Protein AF-A0A2V1IPZ4-F1 (afdb_monomer)

Nearest PDB structures (foldseek):
  4s1c-assembly3_A  TM=9.758E-01  e=7.314E-16  Listeria monocytogenes EGD-e
  4s1b-assembly3_A  TM=9.673E-01  e=1.027E-15  Listeria monocytogenes EGD-e
  4s1c-assembly3_D-2  TM=9.702E-01  e=9.044E-16  Listeria monocytogenes EGD-e
  4s1b-assembly3_D-2  TM=9.725E-01  e=3.998E-15  Listeria monocytogenes EGD-e

Structure (mmCIF, N/CA/C/O backbone):
data_AF-A0A2V1IPZ4-F1
#
_entry.id   AF-A0A2V1IPZ4-F1
#
loop_
_atom_site.group_PDB
_atom_site.id
_atom_site.type_symbol
_atom_site.label_atom_id
_atom_site.label_alt_id
_atom_site.label_comp_id
_atom_site.label_asym_id
_atom_site.label_entity_id
_atom_site.label_seq_id
_atom_site.pdbx_PDB_ins_code
_atom_site.Cartn_x
_atom_site.Cartn_y
_atom_site.Cartn_z
_atom_site.occupancy
_atom_site.B_iso_or_equiv
_atom_site.auth_seq_id
_atom_site.auth_comp_id
_atom_site.auth_asym_id
_atom_site.auth_atom_id
_atom_site.pdbx_PDB_model_num
ATOM 1 N N . MET A 1 1 ? 54.313 41.697 -38.560 1.00 35.84 1 MET A N 1
ATOM 2 C CA . MET A 1 1 ? 55.095 42.653 -37.749 1.00 35.84 1 MET A CA 1
ATOM 3 C C . MET A 1 1 ? 55.382 41.979 -36.408 1.00 35.84 1 MET A C 1
ATOM 5 O O . MET A 1 1 ? 54.452 41.748 -35.660 1.00 35.84 1 MET A O 1
ATOM 9 N N . ARG A 1 2 ? 56.637 41.529 -36.258 1.00 30.17 2 ARG A N 1
ATOM 10 C CA . ARG A 1 2 ? 57.436 41.096 -35.085 1.00 30.17 2 ARG A CA 1
ATOM 11 C C . ARG A 1 2 ? 56.800 40.418 -33.844 1.00 30.17 2 ARG A C 1
ATOM 13 O O . ARG A 1 2 ? 56.002 41.008 -33.130 1.00 30.17 2 ARG A O 1
ATOM 20 N N . LEU A 1 3 ? 57.353 39.229 -33.556 1.00 37.41 3 LEU A N 1
ATOM 21 C CA . LEU A 1 3 ? 57.589 38.611 -32.234 1.00 37.41 3 LEU A CA 1
ATOM 22 C C . LEU A 1 3 ? 58.257 39.580 -31.229 1.00 37.41 3 LEU A C 1
ATOM 24 O O . LEU A 1 3 ? 58.790 40.615 -31.642 1.00 37.41 3 LEU A O 1
ATOM 28 N N . PRO A 1 4 ? 58.360 39.190 -29.943 1.00 53.97 4 PRO A N 1
ATOM 29 C CA . PRO A 1 4 ? 59.684 38.738 -29.490 1.00 53.97 4 PRO A CA 1
ATOM 30 C C . PRO A 1 4 ? 59.701 37.559 -28.494 1.00 53.97 4 PRO A C 1
ATOM 32 O O . PRO A 1 4 ? 58.791 37.359 -27.692 1.00 53.97 4 PRO A O 1
ATOM 35 N N . GLU A 1 5 ? 60.811 36.818 -28.552 1.00 46.34 5 GLU A N 1
ATOM 36 C CA . GLU A 1 5 ? 61.349 35.901 -27.539 1.00 46.34 5 GLU A CA 1
ATOM 37 C C . GLU A 1 5 ? 61.880 36.650 -26.300 1.00 46.34 5 GLU A C 1
ATOM 39 O O . GLU A 1 5 ? 62.324 37.794 -26.408 1.00 46.34 5 GLU A O 1
ATOM 44 N N . SER A 1 6 ? 61.952 35.975 -25.143 1.00 30.47 6 SER A N 1
ATOM 45 C CA . SER A 1 6 ? 63.167 35.944 -24.294 1.00 30.47 6 SER A CA 1
ATOM 46 C C . SER A 1 6 ? 63.019 35.042 -23.050 1.00 30.47 6 SER A C 1
ATOM 48 O O . SER A 1 6 ? 62.225 35.293 -22.151 1.00 30.47 6 SER A O 1
ATOM 50 N N . ALA A 1 7 ? 63.860 34.007 -22.982 1.00 34.25 7 ALA A N 1
ATOM 51 C CA . ALA A 1 7 ? 64.509 33.504 -21.756 1.00 34.25 7 ALA A CA 1
ATOM 52 C C . ALA A 1 7 ? 65.990 33.993 -21.803 1.00 34.25 7 ALA A C 1
ATOM 54 O O . ALA A 1 7 ? 66.372 34.405 -22.907 1.00 34.25 7 ALA A O 1
ATOM 55 N N . PRO A 1 8 ? 66.873 33.963 -20.754 1.00 50.41 8 PRO A N 1
ATOM 56 C CA . PRO A 1 8 ? 67.301 32.727 -20.047 1.00 50.41 8 PRO A CA 1
ATOM 57 C C . PRO A 1 8 ? 67.964 32.873 -18.624 1.00 50.41 8 PRO A C 1
ATOM 59 O O . PRO A 1 8 ? 68.074 33.963 -18.075 1.00 50.41 8 PRO A O 1
ATOM 62 N N . ARG A 1 9 ? 68.528 31.741 -18.129 1.00 28.77 9 ARG A N 1
ATOM 63 C CA . ARG A 1 9 ? 69.573 31.477 -17.077 1.00 28.77 9 ARG A CA 1
ATOM 64 C C . ARG A 1 9 ? 69.066 30.897 -15.741 1.00 28.77 9 ARG A C 1
ATOM 66 O O . ARG A 1 9 ? 68.329 31.558 -15.033 1.00 28.77 9 ARG A O 1
ATOM 73 N N . ILE A 1 10 ? 69.292 29.616 -15.396 1.00 29.34 10 ILE A N 1
ATOM 74 C CA . ILE A 1 10 ? 70.512 28.783 -15.161 1.00 29.34 10 ILE A CA 1
ATOM 75 C C . ILE A 1 10 ? 71.134 28.973 -13.761 1.00 29.34 10 ILE A C 1
ATOM 77 O O . ILE A 1 10 ? 71.814 29.963 -13.516 1.00 29.34 10 ILE A O 1
ATOM 81 N N . ALA A 1 11 ? 71.042 27.921 -12.934 1.00 27.69 11 ALA A N 1
ATOM 82 C CA . ALA A 1 11 ? 72.128 27.417 -12.084 1.00 27.69 11 ALA A CA 1
ATOM 83 C C . ALA A 1 11 ? 72.009 25.882 -11.961 1.00 27.69 11 ALA A C 1
ATOM 85 O O . ALA A 1 11 ? 70.915 25.326 -11.955 1.00 27.69 11 ALA A O 1
ATOM 86 N N . GLN A 1 12 ? 73.153 25.201 -11.963 1.00 32.56 12 GLN A N 1
ATOM 87 C CA . GLN A 1 12 ? 73.360 23.817 -12.399 1.00 32.56 12 GLN A CA 1
ATOM 88 C C . GLN A 1 12 ? 74.256 23.075 -11.376 1.00 32.56 12 GLN A C 1
ATOM 90 O O . GLN A 1 12 ? 75.119 23.733 -10.802 1.00 32.56 12 GLN A O 1
ATOM 95 N N . ARG A 1 13 ? 74.147 21.724 -11.306 1.00 32.41 13 ARG A N 1
ATOM 96 C CA . ARG A 1 13 ? 75.135 20.671 -10.882 1.00 32.41 13 ARG A CA 1
ATOM 97 C C . ARG A 1 13 ? 74.905 19.984 -9.519 1.00 32.41 13 ARG A C 1
ATOM 99 O O . ARG A 1 13 ? 74.605 20.664 -8.556 1.00 32.41 13 ARG A O 1
ATOM 106 N N . ARG A 1 14 ? 75.084 18.654 -9.351 1.00 28.75 14 ARG A N 1
ATOM 107 C CA . ARG A 1 14 ? 75.817 17.602 -10.126 1.00 28.75 14 ARG A CA 1
ATOM 108 C C . ARG A 1 14 ? 75.336 16.174 -9.719 1.00 28.75 14 ARG A C 1
ATOM 110 O O . ARG A 1 14 ? 75.152 15.947 -8.535 1.00 28.75 14 ARG A O 1
ATOM 117 N N . SER A 1 15 ? 75.025 15.278 -10.679 1.00 31.92 15 SER A N 1
ATOM 118 C CA . SER A 1 15 ? 75.653 13.956 -11.025 1.00 31.92 15 SER A CA 1
ATOM 119 C C . SER A 1 15 ? 75.942 12.959 -9.880 1.00 31.92 15 SER A C 1
ATOM 121 O O . SER A 1 15 ? 76.585 13.356 -8.922 1.00 31.92 15 SER A O 1
ATOM 123 N N . GLY A 1 16 ? 75.682 11.644 -9.923 1.00 29.02 16 GLY A N 1
ATOM 124 C CA . GLY A 1 16 ? 75.331 10.689 -10.989 1.00 29.02 16 GLY A CA 1
ATOM 125 C C . GLY A 1 16 ? 76.162 9.390 -10.847 1.00 29.02 16 GLY A C 1
ATOM 126 O O . GLY A 1 16 ? 77.335 9.503 -10.505 1.00 29.02 16 GLY A O 1
ATOM 127 N N . ARG A 1 17 ? 75.577 8.205 -11.132 1.00 27.98 17 ARG A N 1
ATOM 128 C CA . ARG A 1 17 ? 76.143 7.008 -11.833 1.00 27.98 17 ARG A CA 1
ATOM 129 C C . ARG A 1 17 ? 75.513 5.661 -11.395 1.00 27.98 17 ARG A C 1
ATOM 131 O O . ARG A 1 17 ? 75.510 5.326 -10.219 1.00 27.98 17 ARG A O 1
ATOM 138 N N . SER A 1 18 ? 75.050 4.903 -12.397 1.00 31.91 18 SER A N 1
ATOM 139 C CA . SER A 1 18 ? 74.754 3.444 -12.472 1.00 31.91 18 SER A CA 1
ATOM 140 C C . SER A 1 18 ? 76.051 2.583 -12.340 1.00 31.91 18 SER A C 1
ATOM 142 O O . SER A 1 18 ? 77.095 3.238 -12.255 1.00 31.91 18 SER A O 1
ATOM 144 N N . PRO A 1 19 ? 76.124 1.210 -12.417 1.00 40.44 19 PRO A N 1
ATOM 145 C CA . PRO A 1 19 ? 75.312 0.212 -13.177 1.00 40.44 19 PRO A CA 1
ATOM 146 C C . PRO A 1 19 ? 75.141 -1.198 -12.452 1.00 40.44 19 PRO A C 1
ATOM 148 O O . PRO A 1 19 ? 74.892 -1.152 -11.255 1.00 40.44 19 PRO A O 1
ATOM 151 N N . PRO A 1 20 ? 75.209 -2.428 -13.064 1.00 49.12 20 PRO A N 1
ATOM 152 C CA . PRO A 1 20 ? 74.065 -3.256 -13.542 1.00 49.12 20 PRO A CA 1
ATOM 153 C C . PRO A 1 20 ? 74.050 -4.800 -13.192 1.00 49.12 20 PRO A C 1
ATOM 155 O O . PRO A 1 20 ? 75.007 -5.324 -12.643 1.00 49.12 20 PRO A O 1
ATOM 158 N N . LEU A 1 21 ? 72.973 -5.509 -13.620 1.00 30.83 21 LEU A N 1
ATOM 159 C CA . LEU A 1 21 ? 72.806 -6.914 -14.139 1.00 30.83 21 LEU A CA 1
ATOM 160 C C . LEU A 1 21 ? 73.408 -8.179 -13.446 1.00 30.83 21 LEU A C 1
ATOM 162 O O . LEU A 1 21 ? 74.623 -8.306 -13.420 1.00 30.83 21 LEU A O 1
ATOM 166 N N . GLN A 1 22 ? 72.585 -9.227 -13.174 1.00 27.81 22 GLN A N 1
ATOM 167 C CA . GLN A 1 22 ? 72.641 -10.590 -13.804 1.00 27.81 22 GLN A CA 1
ATOM 168 C C . GLN A 1 22 ? 71.593 -11.626 -13.283 1.00 27.81 22 GLN A C 1
ATOM 170 O O . GLN A 1 22 ? 70.862 -11.363 -12.340 1.00 27.81 22 GLN A O 1
ATOM 175 N N . ARG A 1 23 ? 71.488 -12.765 -14.000 1.00 28.52 23 ARG A N 1
ATOM 176 C CA . ARG A 1 23 ? 70.380 -13.746 -14.179 1.00 28.52 23 ARG A CA 1
ATOM 177 C C . ARG A 1 23 ? 70.359 -14.971 -13.211 1.00 28.52 23 ARG A C 1
ATOM 179 O O . ARG A 1 23 ? 71.408 -15.347 -12.714 1.00 28.52 23 ARG A O 1
ATOM 186 N N . TYR A 1 24 ? 69.162 -15.591 -13.084 1.00 32.66 24 TYR A N 1
ATOM 187 C CA . TYR A 1 24 ? 68.708 -16.998 -12.795 1.00 32.66 24 TYR A CA 1
ATOM 188 C C . TYR A 1 24 ? 69.738 -18.158 -12.641 1.00 32.66 24 TYR A C 1
ATOM 190 O O . TYR A 1 24 ? 70.767 -18.077 -13.310 1.00 32.66 24 TYR A O 1
ATOM 198 N N . PRO A 1 25 ? 69.451 -19.299 -11.924 1.00 40.47 25 PRO A N 1
ATOM 199 C CA . PRO A 1 25 ? 68.312 -20.219 -12.210 1.00 40.47 25 PRO A CA 1
ATOM 200 C C . PRO A 1 25 ? 67.706 -21.129 -11.083 1.00 40.47 25 PRO A C 1
ATOM 202 O O . PRO A 1 25 ? 68.125 -21.130 -9.935 1.00 40.47 25 PRO A O 1
ATOM 205 N N . CYS A 1 26 ? 66.678 -21.883 -11.519 1.00 25.95 26 CYS A N 1
ATOM 206 C CA . CYS A 1 26 ? 65.871 -23.027 -11.031 1.00 25.95 26 CYS A CA 1
ATOM 207 C C . CYS A 1 26 ? 66.283 -23.988 -9.874 1.00 25.95 26 CYS A C 1
ATOM 209 O O . CYS A 1 26 ? 67.445 -24.349 -9.738 1.00 25.95 26 CYS A O 1
ATOM 211 N N . HIS A 1 27 ? 65.216 -24.596 -9.298 1.00 29.11 27 HIS A N 1
ATOM 212 C CA . HIS A 1 27 ? 64.953 -26.031 -8.977 1.00 29.11 27 HIS A CA 1
ATOM 213 C C . HIS A 1 27 ? 64.903 -26.555 -7.509 1.00 29.11 27 HIS A C 1
ATOM 215 O O . HIS A 1 27 ? 65.889 -26.487 -6.790 1.00 29.11 27 HIS A O 1
ATOM 221 N N . ARG A 1 28 ? 63.790 -27.287 -7.239 1.00 26.56 28 ARG A N 1
ATOM 222 C CA . ARG A 1 28 ? 63.595 -28.561 -6.477 1.00 26.56 28 ARG A CA 1
ATOM 223 C C . ARG A 1 28 ? 63.217 -28.561 -4.971 1.00 26.56 28 ARG A C 1
ATOM 225 O O . ARG A 1 28 ? 64.041 -28.260 -4.122 1.00 26.56 28 ARG A O 1
ATOM 232 N N . ASP A 1 29 ? 62.008 -29.079 -4.690 1.00 33.09 29 ASP A N 1
ATOM 233 C CA . ASP A 1 29 ? 61.647 -30.000 -3.572 1.00 33.09 29 ASP A CA 1
ATOM 234 C C . ASP A 1 29 ? 62.461 -31.327 -3.667 1.00 33.09 29 ASP A C 1
ATOM 236 O O . ASP A 1 29 ? 62.937 -31.585 -4.784 1.00 33.09 29 ASP A O 1
ATOM 240 N N . PRO A 1 30 ? 62.611 -32.221 -2.636 1.00 44.16 30 PRO A N 1
ATOM 241 C CA . PRO A 1 30 ? 61.578 -32.643 -1.654 1.00 44.16 30 PRO A CA 1
ATOM 242 C C . PRO A 1 30 ? 62.033 -33.123 -0.229 1.00 44.16 30 PRO A C 1
ATOM 244 O O . PRO A 1 30 ? 63.217 -33.217 0.063 1.00 44.16 30 PRO A O 1
ATOM 247 N N . ALA A 1 31 ? 61.025 -33.495 0.586 1.00 27.16 31 ALA A N 1
ATOM 248 C CA . ALA A 1 31 ? 60.922 -34.601 1.576 1.00 27.16 31 ALA A CA 1
ATOM 249 C C . ALA A 1 31 ? 61.840 -34.714 2.823 1.00 27.16 31 ALA A C 1
ATOM 251 O O . ALA A 1 31 ? 63.056 -34.763 2.712 1.00 27.16 31 ALA A O 1
ATOM 252 N N . ASP A 1 32 ? 61.201 -34.870 3.998 1.00 28.22 32 ASP A N 1
ATOM 253 C CA . ASP A 1 32 ? 61.393 -35.927 5.030 1.00 28.22 32 ASP A CA 1
ATOM 254 C C . ASP A 1 32 ? 60.671 -35.493 6.331 1.00 28.22 32 ASP A C 1
ATOM 256 O O . ASP A 1 32 ? 60.663 -34.313 6.658 1.00 28.22 32 ASP A O 1
ATOM 260 N N . SER A 1 33 ? 60.049 -36.313 7.181 1.00 28.56 33 SER A N 1
ATOM 261 C CA . SER A 1 33 ? 59.713 -37.741 7.227 1.00 28.56 33 SER A CA 1
ATOM 262 C C . SER A 1 33 ? 58.793 -37.962 8.460 1.00 28.56 33 SER A C 1
ATOM 264 O O . SER A 1 33 ? 58.833 -37.153 9.382 1.00 28.56 33 SER A O 1
ATOM 266 N N . ALA A 1 34 ? 57.988 -39.038 8.434 1.00 28.11 34 ALA A N 1
ATOM 267 C CA . ALA A 1 34 ? 57.497 -39.882 9.552 1.00 28.11 34 ALA A CA 1
ATOM 268 C C . ALA A 1 34 ? 56.878 -39.223 10.822 1.00 28.11 34 ALA A C 1
ATOM 270 O O . ALA A 1 34 ? 57.492 -38.407 11.494 1.00 28.11 34 ALA A O 1
ATOM 271 N N . ALA A 1 35 ? 55.610 -39.505 11.171 1.00 27.97 35 ALA A N 1
ATOM 272 C CA . ALA A 1 35 ? 55.153 -40.690 11.938 1.00 27.97 35 ALA A CA 1
ATOM 273 C C . ALA A 1 35 ? 55.861 -40.794 13.315 1.00 27.97 35 ALA A C 1
ATOM 275 O O . ALA A 1 35 ? 57.074 -40.705 13.390 1.00 27.97 35 ALA A O 1
ATOM 276 N N . ASP A 1 36 ? 55.235 -41.006 14.468 1.00 28.36 36 ASP A N 1
ATOM 277 C CA . ASP A 1 36 ? 53.942 -41.593 14.765 1.00 28.36 36 ASP A CA 1
ATOM 278 C C . ASP A 1 36 ? 53.656 -41.412 16.272 1.00 28.36 36 ASP A C 1
ATOM 280 O O . ASP A 1 36 ? 54.560 -41.474 17.101 1.00 28.36 36 ASP A O 1
ATOM 284 N N . SER A 1 37 ? 52.373 -41.289 16.602 1.00 28.31 37 SER A N 1
ATOM 285 C CA . SER A 1 37 ? 51.715 -41.971 17.725 1.00 28.31 37 SER A CA 1
ATOM 286 C C . SER A 1 37 ? 52.094 -41.710 19.211 1.00 28.31 37 SER A C 1
ATOM 288 O O . SER A 1 37 ? 53.174 -42.011 19.703 1.00 28.31 37 SER A O 1
ATOM 290 N N . LEU A 1 38 ? 51.030 -41.341 19.943 1.00 28.97 38 LEU A N 1
ATOM 291 C CA . LEU A 1 38 ? 50.568 -41.928 21.218 1.00 28.97 38 LEU A CA 1
ATOM 292 C C . LEU A 1 38 ? 51.243 -41.538 22.558 1.00 28.97 38 LEU A C 1
ATOM 294 O O . LEU A 1 38 ? 52.086 -42.249 23.083 1.00 28.97 38 LEU A O 1
ATOM 298 N N . ALA A 1 39 ? 50.633 -40.519 23.186 1.00 29.89 39 ALA A N 1
ATOM 299 C CA . ALA A 1 39 ? 49.904 -40.599 24.473 1.00 29.89 39 ALA A CA 1
ATOM 300 C C . ALA A 1 39 ? 50.691 -40.929 25.787 1.00 29.89 39 ALA A C 1
ATOM 302 O O . ALA A 1 39 ? 51.900 -41.094 25.783 1.00 29.89 39 ALA A O 1
ATOM 303 N N . PRO A 1 40 ? 50.043 -40.908 26.973 1.00 51.41 40 PRO A N 1
ATOM 304 C CA . PRO A 1 40 ? 49.868 -39.705 27.799 1.00 51.41 40 PRO A CA 1
ATOM 305 C C . PRO A 1 40 ? 50.319 -39.924 29.265 1.00 51.41 40 PRO A C 1
ATOM 307 O O . PRO A 1 40 ? 50.486 -41.063 29.679 1.00 51.41 40 PRO A O 1
ATOM 310 N N . CYS A 1 41 ? 50.423 -38.870 30.092 1.00 23.55 41 CYS A N 1
ATOM 311 C CA . CYS A 1 41 ? 49.854 -38.828 31.459 1.00 23.55 41 CYS A CA 1
ATOM 312 C C . CYS A 1 41 ? 50.385 -37.692 32.358 1.00 23.55 41 CYS A C 1
ATOM 314 O O . CYS A 1 41 ? 51.583 -37.496 32.500 1.00 23.55 41 CYS A O 1
ATOM 316 N N . ARG A 1 42 ? 49.419 -37.161 33.126 1.00 27.03 42 ARG A N 1
ATOM 317 C CA . ARG A 1 42 ? 49.461 -36.747 34.545 1.00 27.03 42 ARG A CA 1
ATOM 318 C C . ARG A 1 42 ? 49.983 -35.351 34.921 1.00 27.03 42 ARG A C 1
ATOM 320 O O . ARG A 1 42 ? 51.143 -35.001 34.765 1.00 27.03 42 ARG A O 1
ATOM 327 N N . GLN A 1 43 ? 49.041 -34.621 35.528 1.00 34.03 43 GLN A N 1
ATOM 328 C CA . GLN A 1 43 ? 49.191 -33.438 36.382 1.00 34.03 43 GLN A CA 1
ATOM 329 C C . GLN A 1 43 ? 50.113 -33.715 37.593 1.00 34.03 43 GLN A C 1
ATOM 331 O O . GLN A 1 43 ? 50.355 -34.883 37.912 1.00 34.03 43 GLN A O 1
ATOM 336 N N . PRO A 1 44 ? 50.556 -32.673 38.326 1.00 32.31 44 PRO A N 1
ATOM 337 C CA . PRO A 1 44 ? 49.722 -32.167 39.431 1.00 32.31 44 PRO A CA 1
ATOM 338 C C . PRO A 1 44 ? 49.765 -30.631 39.634 1.00 32.31 44 PRO A C 1
ATOM 340 O O . PRO A 1 44 ? 50.772 -29.968 39.410 1.00 32.31 44 PRO A O 1
ATOM 343 N N . SER A 1 45 ? 48.651 -30.066 40.106 1.00 29.42 45 SER A N 1
ATOM 344 C CA . SER A 1 45 ? 48.563 -28.812 40.891 1.00 29.42 45 SER A CA 1
ATOM 345 C C . SER A 1 45 ? 49.077 -29.048 42.338 1.00 29.42 45 SER A C 1
ATOM 347 O O . SER A 1 45 ? 49.358 -30.211 42.631 1.00 29.42 45 SER A O 1
ATOM 349 N N . PRO A 1 46 ? 49.136 -28.092 43.307 1.00 50.38 46 PRO A N 1
ATOM 350 C CA . PRO A 1 46 ? 48.648 -26.696 43.347 1.00 50.38 46 PRO A CA 1
ATOM 351 C C . PRO A 1 46 ? 49.618 -25.688 44.035 1.00 50.38 46 PRO A C 1
ATOM 353 O O . PRO A 1 46 ? 50.639 -26.077 44.588 1.00 50.38 46 PRO A O 1
ATOM 356 N N . THR A 1 47 ? 49.281 -24.391 44.088 1.00 26.89 47 THR A N 1
ATOM 357 C CA . THR A 1 47 ? 49.453 -23.534 45.294 1.00 26.89 47 THR A CA 1
ATOM 358 C C . THR A 1 47 ? 48.849 -22.143 45.075 1.00 26.89 47 THR A C 1
ATOM 360 O O . THR A 1 47 ? 49.141 -21.465 44.097 1.00 26.89 47 THR A O 1
ATOM 363 N N . ALA A 1 48 ? 48.004 -21.726 46.018 1.00 27.03 48 ALA A N 1
ATOM 364 C CA . ALA A 1 48 ? 47.589 -20.341 46.235 1.00 27.03 48 ALA A CA 1
ATOM 365 C C . ALA A 1 48 ? 48.311 -19.797 47.483 1.00 27.03 48 ALA A C 1
ATOM 367 O O . ALA A 1 48 ? 48.741 -20.591 48.324 1.00 27.03 48 ALA A O 1
ATOM 368 N N . PRO A 1 49 ? 48.379 -18.465 47.654 1.00 32.38 49 PRO A N 1
ATOM 369 C CA . PRO A 1 49 ? 47.719 -17.900 48.834 1.00 32.38 49 PRO A CA 1
ATOM 370 C C . PRO A 1 49 ? 46.940 -16.595 48.573 1.00 32.38 49 PRO A C 1
ATOM 372 O O . PRO A 1 49 ? 47.196 -15.845 47.635 1.00 32.38 49 PRO A O 1
ATOM 375 N N . GLN A 1 50 ? 45.959 -16.368 49.449 1.00 27.45 50 GLN A N 1
ATOM 376 C CA . GLN A 1 50 ? 45.004 -15.255 49.510 1.00 27.45 50 GLN A CA 1
ATOM 377 C C . GLN A 1 50 ? 45.604 -13.969 50.104 1.00 27.45 50 GLN A C 1
ATOM 379 O O . GLN A 1 50 ? 46.330 -14.065 51.088 1.00 27.45 50 GLN A O 1
ATOM 384 N N . ILE A 1 51 ? 45.145 -12.790 49.647 1.00 28.02 51 ILE A N 1
ATOM 385 C CA . ILE A 1 51 ? 44.911 -11.588 50.482 1.00 28.02 51 ILE A CA 1
ATOM 386 C C . ILE A 1 51 ? 43.625 -10.880 50.004 1.00 28.02 51 ILE A C 1
ATOM 388 O O . ILE A 1 51 ? 43.329 -10.822 48.814 1.00 28.02 51 ILE A O 1
ATOM 392 N N . SER A 1 52 ? 42.841 -10.401 50.974 1.00 27.06 52 SER A N 1
ATOM 393 C CA . SER A 1 52 ? 41.461 -9.915 50.886 1.00 27.06 52 SER A CA 1
ATOM 394 C C . SER A 1 52 ? 41.295 -8.458 50.438 1.00 27.06 52 SER A C 1
ATOM 396 O O . SER A 1 52 ? 42.116 -7.627 50.815 1.00 27.06 52 SER A O 1
ATOM 398 N N . GLN A 1 53 ? 40.128 -8.119 49.869 1.00 29.81 53 GLN A N 1
ATOM 399 C CA . GLN A 1 53 ? 39.355 -6.919 50.240 1.00 29.81 53 GLN A CA 1
ATOM 400 C C . GLN A 1 53 ? 37.873 -7.060 49.829 1.00 29.81 53 GLN A C 1
ATOM 402 O O . GLN A 1 53 ? 37.550 -7.551 48.751 1.00 29.81 53 GLN A O 1
ATOM 407 N N . ARG A 1 54 ? 36.973 -6.679 50.748 1.00 29.97 54 ARG A N 1
ATOM 408 C CA . ARG A 1 54 ? 35.502 -6.755 50.664 1.00 29.97 54 ARG A CA 1
ATOM 409 C C . ARG A 1 54 ? 34.908 -5.544 49.929 1.00 29.97 54 ARG A C 1
ATOM 411 O O . ARG A 1 54 ? 35.200 -4.418 50.310 1.00 29.97 54 ARG A O 1
ATOM 418 N N . ALA A 1 55 ? 33.933 -5.792 49.053 1.00 29.00 55 ALA A N 1
ATOM 419 C CA . ALA A 1 55 ? 32.750 -4.946 48.855 1.00 29.00 55 ALA A CA 1
ATOM 420 C C . ALA A 1 55 ? 31.570 -5.860 48.473 1.00 29.00 55 ALA A C 1
ATOM 422 O O . ALA A 1 55 ? 31.667 -6.647 47.535 1.00 29.00 55 ALA A O 1
ATOM 423 N N . GLY A 1 56 ? 30.507 -5.842 49.281 1.00 27.09 56 GLY A N 1
ATOM 424 C CA . GLY A 1 56 ? 29.393 -6.787 49.212 1.00 27.09 56 GLY A CA 1
ATOM 425 C C . GLY A 1 56 ? 28.362 -6.437 48.141 1.00 27.09 56 GLY A C 1
ATOM 426 O O . GLY A 1 56 ? 27.852 -5.321 48.104 1.00 27.09 56 GLY A O 1
ATOM 427 N N . VAL A 1 57 ? 28.019 -7.433 47.327 1.00 29.19 57 VAL A N 1
ATOM 428 C CA . VAL A 1 57 ? 26.820 -7.489 46.485 1.00 29.19 57 VAL A CA 1
ATOM 429 C C . VAL A 1 57 ? 26.001 -8.686 46.978 1.00 29.19 57 VAL A C 1
ATOM 431 O O . VAL A 1 57 ? 26.547 -9.771 47.177 1.00 29.19 57 VAL A O 1
ATOM 434 N N . HIS A 1 58 ? 24.710 -8.474 47.236 1.00 32.50 58 HIS A N 1
ATOM 435 C CA . HIS A 1 58 ? 23.758 -9.516 47.634 1.00 32.50 58 HIS A CA 1
ATOM 436 C C . HIS A 1 58 ? 23.656 -10.631 46.568 1.00 32.50 58 HIS A C 1
ATOM 438 O O . HIS A 1 58 ? 23.616 -10.309 45.379 1.00 32.50 58 HIS A O 1
ATOM 444 N N . PRO A 1 59 ? 23.573 -11.923 46.946 1.00 33.00 59 PRO A N 1
ATOM 445 C CA . PRO A 1 59 ? 23.418 -13.011 45.987 1.00 33.00 59 PRO A CA 1
ATOM 446 C C . PRO A 1 59 ? 21.956 -13.164 45.543 1.00 33.00 59 PRO A C 1
ATOM 448 O O . PRO A 1 59 ? 21.029 -13.115 46.352 1.00 33.00 59 PRO A O 1
ATOM 451 N N . ALA A 1 60 ? 21.771 -13.371 44.240 1.00 29.00 60 ALA A N 1
ATOM 452 C CA . ALA A 1 60 ? 20.515 -13.794 43.631 1.00 29.00 60 ALA A CA 1
ATOM 453 C C . ALA A 1 60 ? 20.129 -15.225 44.082 1.00 29.00 60 ALA A C 1
ATOM 455 O O . ALA A 1 60 ? 21.023 -16.032 44.354 1.00 29.00 60 ALA A O 1
ATOM 456 N N . PRO A 1 61 ? 18.826 -15.561 44.159 1.00 33.28 61 PRO A N 1
ATOM 457 C CA . PRO A 1 61 ? 18.366 -16.896 44.543 1.00 33.28 61 PRO A CA 1
ATOM 458 C C . PRO A 1 61 ? 18.615 -17.936 43.428 1.00 33.28 61 PRO A C 1
ATOM 460 O O . PRO A 1 61 ? 18.788 -17.559 42.265 1.00 33.28 61 PRO A O 1
ATOM 463 N N . PRO A 1 62 ? 18.656 -19.241 43.764 1.00 31.69 62 PRO A N 1
ATOM 464 C CA . PRO A 1 62 ? 19.023 -20.304 42.832 1.00 31.69 62 PRO A CA 1
ATOM 465 C C . PRO A 1 62 ? 17.963 -20.516 41.742 1.00 31.69 62 PRO A C 1
ATOM 467 O O . PRO A 1 62 ? 16.764 -20.400 41.978 1.00 31.69 62 PRO A O 1
ATOM 470 N N . LEU A 1 63 ? 18.440 -20.833 40.537 1.00 31.31 63 LEU A N 1
ATOM 471 C CA . LEU A 1 63 ? 17.635 -21.186 39.370 1.00 31.31 63 LEU A CA 1
ATOM 472 C C . LEU A 1 63 ? 16.924 -22.527 39.602 1.00 31.31 63 LEU A C 1
ATOM 474 O O . LEU A 1 63 ? 17.567 -23.576 39.621 1.00 31.31 63 LEU A O 1
ATOM 478 N N . ASP A 1 64 ? 15.598 -22.485 39.730 1.00 28.98 64 ASP A N 1
ATOM 479 C CA . ASP A 1 64 ? 14.747 -23.672 39.702 1.00 28.98 64 ASP A CA 1
ATOM 480 C C . ASP A 1 64 ? 14.783 -24.323 38.311 1.00 28.98 64 ASP A C 1
ATOM 482 O O . ASP A 1 64 ? 14.339 -23.763 37.303 1.00 28.98 64 ASP A O 1
ATOM 486 N N . HIS A 1 65 ? 15.285 -25.556 38.267 1.00 31.92 65 HIS A N 1
ATOM 487 C CA . HIS A 1 65 ? 15.188 -26.464 37.129 1.00 31.92 65 HIS A CA 1
ATOM 488 C C . HIS A 1 65 ? 13.751 -26.999 36.981 1.00 31.92 65 HIS A C 1
ATOM 490 O O . HIS A 1 65 ? 13.485 -28.176 37.191 1.00 31.92 65 HIS A O 1
ATOM 496 N N . HIS A 1 66 ? 12.815 -26.144 36.568 1.00 31.98 66 HIS A N 1
ATOM 497 C CA . HIS A 1 66 ? 11.501 -26.555 36.059 1.00 31.98 66 HIS A CA 1
ATOM 498 C C . HIS A 1 66 ? 11.108 -25.695 34.849 1.00 31.98 66 HIS A C 1
ATOM 500 O O . HIS A 1 66 ? 10.141 -24.939 34.865 1.00 31.98 66 HIS A O 1
ATOM 506 N N . TYR A 1 67 ? 11.880 -25.802 33.765 1.00 30.73 67 TYR A N 1
ATOM 507 C CA . TYR A 1 67 ? 11.510 -25.217 32.471 1.00 30.73 67 TYR A CA 1
ATOM 508 C C . TYR A 1 67 ? 11.972 -26.079 31.290 1.00 30.73 67 TYR A C 1
ATOM 510 O O . TYR A 1 67 ? 12.561 -25.585 30.339 1.00 30.73 67 TYR A O 1
ATOM 518 N N . LEU A 1 68 ? 11.728 -27.390 31.347 1.00 32.16 68 LEU A N 1
ATOM 519 C CA . LEU A 1 68 ? 11.923 -28.293 30.208 1.00 32.16 68 LEU A CA 1
ATOM 520 C C . LEU A 1 68 ? 10.808 -29.345 30.157 1.00 32.16 68 LEU A C 1
ATOM 522 O O . LEU A 1 68 ? 11.064 -30.537 30.210 1.00 32.16 68 LEU A O 1
ATOM 526 N N . ASP A 1 69 ? 9.559 -28.894 30.047 1.00 29.19 69 ASP A N 1
ATOM 527 C CA . ASP A 1 69 ? 8.529 -29.672 29.350 1.00 29.19 69 ASP A CA 1
ATOM 528 C C . ASP A 1 69 ? 7.470 -28.736 28.751 1.00 29.19 69 ASP A C 1
ATOM 530 O O . ASP A 1 69 ? 6.380 -28.511 29.277 1.00 29.19 69 ASP A O 1
ATOM 534 N N . ARG A 1 70 ? 7.830 -28.118 27.627 1.00 32.50 70 ARG A N 1
ATOM 535 C CA . ARG A 1 70 ? 6.850 -27.688 26.630 1.00 32.50 70 ARG A CA 1
ATOM 536 C C . ARG A 1 70 ? 7.132 -28.473 25.362 1.00 32.50 70 ARG A C 1
ATOM 538 O O . ARG A 1 70 ? 7.731 -27.963 24.419 1.00 32.50 70 ARG A O 1
ATOM 545 N N . SER A 1 71 ? 6.703 -29.730 25.356 1.00 29.28 71 SER A N 1
ATOM 546 C CA . SER A 1 71 ? 6.444 -30.463 24.117 1.00 29.28 71 SER A CA 1
ATOM 547 C C . SER A 1 71 ? 5.661 -29.584 23.111 1.00 29.28 71 SER A C 1
ATOM 549 O O . SER A 1 71 ? 4.780 -28.806 23.505 1.00 29.28 71 SER A O 1
ATOM 551 N N . PRO A 1 72 ? 5.969 -29.643 21.801 1.00 37.50 72 PRO A N 1
ATOM 552 C CA . PRO A 1 72 ? 5.421 -28.710 20.825 1.00 37.50 72 PRO A CA 1
ATOM 553 C C . PRO A 1 72 ? 3.961 -29.056 20.507 1.00 37.50 72 PRO A C 1
ATOM 555 O O . PRO A 1 72 ? 3.660 -29.808 19.585 1.00 37.50 72 PRO A O 1
ATOM 558 N N . LYS A 1 73 ? 3.016 -28.442 21.227 1.00 33.66 73 LYS A N 1
ATOM 559 C CA . LYS A 1 73 ? 1.588 -28.439 20.850 1.00 33.66 73 LYS A CA 1
ATOM 560 C C . LYS A 1 73 ? 1.295 -27.629 19.573 1.00 33.66 73 LYS A C 1
ATOM 562 O O . LYS A 1 73 ? 0.171 -27.662 19.089 1.00 33.66 73 LYS A O 1
ATOM 567 N N . HIS A 1 74 ? 2.280 -26.940 18.989 1.00 39.91 74 HIS A N 1
ATOM 568 C CA . HIS A 1 74 ? 2.084 -26.062 17.827 1.00 39.91 74 HIS A CA 1
ATOM 569 C C . HIS A 1 74 ? 1.962 -26.760 16.466 1.00 39.91 74 HIS A C 1
ATOM 571 O O . HIS A 1 74 ? 1.477 -26.135 15.530 1.00 39.91 74 HIS A O 1
ATOM 577 N N . PHE A 1 75 ? 2.308 -28.045 16.338 1.00 36.19 75 PHE A N 1
ATOM 578 C CA . PHE A 1 75 ? 2.163 -28.758 15.058 1.00 36.19 75 PHE A CA 1
ATOM 579 C C . PHE A 1 75 ? 0.799 -29.453 14.878 1.00 36.19 75 PHE A C 1
ATOM 581 O O . PHE A 1 75 ? 0.522 -30.009 13.819 1.00 36.19 75 PHE A O 1
ATOM 588 N N . ARG A 1 76 ? -0.074 -29.437 15.899 1.00 33.88 76 ARG A N 1
ATOM 589 C CA . ARG A 1 76 ? -1.309 -30.248 15.935 1.00 33.88 76 ARG A CA 1
ATOM 590 C C . ARG A 1 76 ? -2.595 -29.492 15.553 1.00 33.88 76 ARG A C 1
ATOM 592 O O . ARG A 1 76 ? -3.672 -30.073 15.624 1.00 33.88 76 ARG A O 1
ATOM 599 N N . ASP A 1 77 ? -2.490 -28.238 15.105 1.00 42.28 77 ASP A N 1
ATOM 600 C CA . ASP A 1 77 ? -3.636 -27.343 14.845 1.00 42.28 77 ASP A CA 1
ATOM 601 C C . ASP A 1 77 ? -3.832 -26.952 13.360 1.00 42.28 77 ASP A C 1
ATOM 603 O O . ASP A 1 77 ? -4.567 -26.011 13.059 1.00 42.28 77 ASP A O 1
ATOM 607 N N . MET A 1 78 ? -3.260 -27.690 12.398 1.00 43.56 78 MET A N 1
ATOM 608 C CA . MET A 1 78 ? -3.680 -27.550 10.987 1.00 43.56 78 MET A CA 1
ATOM 609 C C . MET A 1 78 ? -5.111 -28.071 10.738 1.00 43.56 78 MET A C 1
ATOM 611 O O . MET A 1 78 ? -5.745 -27.676 9.765 1.00 43.56 78 MET A O 1
ATOM 615 N N . ASN A 1 79 ? -5.659 -28.882 11.652 1.00 43.44 79 ASN A N 1
ATOM 616 C CA . ASN A 1 79 ? -6.996 -29.484 11.543 1.00 43.44 79 ASN A CA 1
ATOM 617 C C . ASN A 1 79 ? -8.150 -28.611 12.079 1.00 43.44 79 ASN A C 1
ATOM 619 O O . ASN A 1 79 ? -9.271 -29.102 12.185 1.00 43.44 79 ASN A O 1
ATOM 623 N N . LYS A 1 80 ? -7.910 -27.342 12.443 1.00 54.34 80 LYS A N 1
ATOM 624 C CA . LYS A 1 80 ? -8.953 -26.455 13.006 1.00 54.34 80 LYS A CA 1
ATOM 625 C C . LYS A 1 80 ? -9.435 -25.343 12.078 1.00 54.34 80 LYS A C 1
ATOM 627 O O . LYS A 1 80 ? -10.382 -24.646 12.430 1.00 54.34 80 LYS A O 1
ATOM 632 N N . LEU A 1 81 ? -8.825 -25.169 10.907 1.00 57.25 81 LEU A N 1
ATOM 633 C CA . LEU A 1 81 ? -9.356 -24.242 9.911 1.00 57.25 81 LEU A CA 1
ATOM 634 C C . LEU A 1 81 ? -10.531 -24.901 9.178 1.00 57.25 81 LEU A C 1
ATOM 636 O O . LEU A 1 81 ? -10.366 -26.010 8.663 1.00 57.25 81 LEU A O 1
ATOM 640 N N . PRO A 1 82 ? -11.706 -24.252 9.090 1.00 69.06 82 PRO A N 1
ATOM 641 C CA . PRO A 1 82 ? -12.796 -24.775 8.282 1.00 69.06 82 PRO A CA 1
ATOM 642 C C . PRO A 1 82 ? -12.320 -24.943 6.832 1.00 69.06 82 PRO A C 1
ATOM 644 O O . PRO A 1 82 ? -11.676 -24.055 6.274 1.00 69.06 82 PRO A O 1
ATOM 647 N N . SER A 1 83 ? -12.653 -26.080 6.209 1.00 74.75 83 SER A N 1
ATOM 648 C CA . SER A 1 83 ? -12.202 -26.467 4.856 1.00 74.75 83 SER A CA 1
ATOM 649 C C . SER A 1 83 ? -12.366 -25.348 3.809 1.00 74.75 83 SER A C 1
ATOM 651 O O . SER A 1 83 ? -11.521 -25.168 2.930 1.00 74.75 83 SER A O 1
ATOM 653 N N . ARG A 1 84 ? -13.404 -24.514 3.958 1.00 83.25 84 ARG A N 1
ATOM 654 C CA . ARG A 1 84 ? -13.660 -23.340 3.113 1.00 83.25 84 ARG A CA 1
ATOM 655 C C . ARG A 1 84 ? -12.559 -22.268 3.173 1.00 83.25 84 ARG A C 1
ATOM 657 O O . ARG A 1 84 ? -12.225 -21.686 2.149 1.00 83.25 84 ARG A O 1
ATOM 664 N N . GLN A 1 85 ? -11.990 -21.995 4.345 1.00 82.44 85 GLN A N 1
ATOM 665 C CA . GLN A 1 85 ? -10.930 -20.988 4.487 1.00 82.44 85 GLN A CA 1
ATOM 666 C C . GLN A 1 85 ? -9.614 -21.486 3.894 1.00 82.44 85 GLN A C 1
ATOM 668 O O . GLN A 1 85 ? -8.925 -20.754 3.187 1.00 82.44 85 GLN A O 1
ATOM 673 N N . LEU A 1 86 ? -9.289 -22.761 4.119 1.00 84.62 86 LEU A N 1
ATOM 674 C CA . LEU A 1 86 ? -8.087 -23.365 3.550 1.00 84.62 86 LEU A CA 1
ATOM 675 C C . LEU A 1 86 ? -8.149 -23.407 2.015 1.00 84.62 86 LEU A C 1
ATOM 677 O O . LEU A 1 86 ? -7.170 -23.071 1.352 1.00 84.62 86 LEU A O 1
ATOM 681 N N . THR A 1 87 ? -9.308 -23.758 1.450 1.00 88.25 87 THR A N 1
ATOM 682 C CA . THR A 1 87 ? -9.527 -23.757 -0.007 1.00 88.25 87 THR A CA 1
ATOM 683 C C . THR A 1 87 ? -9.452 -22.353 -0.601 1.00 88.25 87 THR A C 1
ATOM 685 O O . THR A 1 87 ? -8.781 -22.174 -1.616 1.00 88.25 87 THR A O 1
ATOM 688 N N . PHE A 1 88 ? -10.048 -21.345 0.047 1.00 92.44 88 PHE A N 1
ATOM 689 C CA . PHE A 1 88 ? -9.917 -19.945 -0.370 1.00 92.44 88 PHE A CA 1
ATOM 690 C C . PHE A 1 88 ? -8.449 -19.492 -0.417 1.00 92.44 88 PHE A C 1
ATOM 692 O O . PHE A 1 88 ? -8.002 -18.955 -1.429 1.00 92.44 88 PHE A O 1
ATOM 699 N N . ARG A 1 89 ? -7.675 -19.764 0.641 1.00 90.75 89 ARG A N 1
ATOM 700 C CA . ARG A 1 89 ? -6.253 -19.388 0.734 1.00 90.75 89 ARG A CA 1
ATOM 701 C C . ARG A 1 89 ? -5.395 -20.110 -0.301 1.00 90.75 89 ARG A C 1
ATOM 703 O O . ARG A 1 89 ? -4.565 -19.480 -0.948 1.00 90.75 89 ARG A O 1
ATOM 710 N N . ALA A 1 90 ? -5.619 -21.408 -0.500 1.00 92.62 90 ALA A N 1
ATOM 711 C CA . ALA A 1 90 ? -4.915 -22.179 -1.522 1.00 92.62 90 ALA A CA 1
ATOM 712 C C . ALA A 1 90 ? -5.209 -21.650 -2.935 1.00 92.62 90 ALA A C 1
ATOM 714 O O . ALA A 1 90 ? -4.293 -21.479 -3.735 1.00 92.62 90 ALA A O 1
ATOM 715 N N . LEU A 1 91 ? -6.471 -21.330 -3.230 1.00 94.94 91 LEU A N 1
ATOM 716 C CA . LEU A 1 91 ? -6.871 -20.776 -4.521 1.00 94.94 91 LEU A CA 1
ATOM 717 C C . LEU A 1 91 ? -6.276 -19.381 -4.745 1.00 94.94 91 LEU A C 1
ATOM 719 O O . LEU A 1 91 ? -5.724 -19.122 -5.811 1.00 94.94 91 LEU A O 1
ATOM 723 N N . LEU A 1 92 ? -6.312 -18.507 -3.736 1.00 95.75 92 LEU A N 1
ATOM 724 C CA . LEU A 1 92 ? -5.695 -17.181 -3.798 1.00 95.75 92 LEU A CA 1
ATOM 725 C C . LEU A 1 92 ? -4.181 -17.269 -4.044 1.00 95.75 92 LEU A C 1
ATOM 727 O O . LEU A 1 92 ? -3.655 -16.547 -4.890 1.00 95.75 92 LEU A O 1
ATOM 731 N N . PHE A 1 93 ? -3.494 -18.178 -3.349 1.00 96.19 93 PHE A N 1
ATOM 732 C CA . PHE A 1 93 ? -2.074 -18.456 -3.558 1.00 96.19 93 PHE A CA 1
ATOM 733 C C . PHE A 1 93 ? -1.785 -18.875 -5.002 1.00 96.19 93 PHE A C 1
ATOM 735 O O . PHE A 1 93 ? -0.942 -18.271 -5.665 1.00 96.19 93 PHE A O 1
ATOM 742 N N . VAL A 1 94 ? -2.516 -19.874 -5.507 1.00 96.56 94 VAL A N 1
ATOM 743 C CA . VAL A 1 94 ? -2.333 -20.388 -6.870 1.00 96.56 94 VAL A CA 1
ATOM 744 C C . VAL A 1 94 ? -2.616 -19.305 -7.907 1.00 96.56 94 VAL A C 1
ATOM 746 O O . VAL A 1 94 ? -1.848 -19.186 -8.859 1.00 96.56 94 VAL A O 1
ATOM 749 N N . ILE A 1 95 ? -3.658 -18.489 -7.723 1.00 96.81 95 ILE A N 1
ATOM 750 C CA . ILE A 1 95 ? -3.980 -17.385 -8.636 1.00 96.81 95 ILE A CA 1
ATOM 751 C C . ILE A 1 95 ? -2.838 -16.376 -8.682 1.00 96.81 95 ILE A C 1
ATOM 753 O O . ILE A 1 95 ? -2.354 -16.081 -9.770 1.00 96.81 95 ILE A O 1
ATOM 757 N N . VAL A 1 96 ? -2.385 -15.865 -7.534 1.00 96.31 96 VAL A N 1
ATOM 758 C CA . VAL A 1 96 ? -1.339 -14.832 -7.510 1.00 96.31 96 VAL A CA 1
ATOM 759 C C . VAL A 1 96 ? -0.038 -15.364 -8.104 1.00 96.31 96 VAL A C 1
ATOM 761 O O . VAL A 1 96 ? 0.532 -14.710 -8.969 1.00 96.31 96 VAL A O 1
ATOM 764 N N . VAL A 1 97 ? 0.382 -16.578 -7.735 1.00 96.00 97 VAL A N 1
ATOM 765 C CA . VAL A 1 97 ? 1.576 -17.212 -8.315 1.00 96.00 97 VAL A CA 1
ATOM 766 C C . VAL A 1 97 ? 1.425 -17.388 -9.828 1.00 96.00 97 VAL A C 1
ATOM 768 O O . VAL A 1 97 ? 2.318 -17.000 -10.577 1.00 96.00 97 VAL A O 1
ATOM 771 N N . SER A 1 98 ? 0.296 -17.928 -10.295 1.00 94.69 98 SER A N 1
ATOM 772 C CA . SER A 1 98 ? 0.072 -18.187 -11.724 1.00 94.69 98 SER A CA 1
ATOM 773 C C . SER A 1 98 ? 0.047 -16.896 -12.536 1.00 94.69 98 SER A C 1
ATOM 775 O O . SER A 1 98 ? 0.659 -16.825 -13.597 1.00 94.69 98 SER A O 1
ATOM 777 N N . VAL A 1 99 ? -0.619 -15.859 -12.023 1.00 95.81 99 VAL A N 1
ATOM 778 C CA . VAL A 1 99 ? -0.698 -14.541 -12.658 1.00 95.81 99 VAL A CA 1
ATOM 779 C C . VAL A 1 99 ? 0.681 -13.874 -12.684 1.00 95.81 99 VAL A C 1
ATOM 781 O O . VAL A 1 99 ? 1.096 -13.397 -13.738 1.00 95.81 99 VAL A O 1
ATOM 784 N N . SER A 1 100 ? 1.439 -13.900 -11.583 1.00 94.00 100 SER A N 1
ATOM 785 C CA . SER A 1 100 ? 2.809 -13.373 -11.552 1.00 94.00 100 SER A CA 1
ATOM 786 C C . SER A 1 100 ? 3.729 -14.099 -12.536 1.00 94.00 100 SER A C 1
ATOM 788 O O . SER A 1 100 ? 4.451 -13.441 -13.275 1.00 94.00 100 SER A O 1
ATOM 790 N N . VAL A 1 101 ? 3.685 -15.433 -12.609 1.00 92.56 101 VAL A N 1
ATOM 791 C CA . VAL A 1 101 ? 4.489 -16.204 -13.576 1.00 92.56 101 VAL A CA 1
ATOM 792 C C . VAL A 1 101 ? 4.052 -15.932 -15.019 1.00 92.56 101 VAL A C 1
ATOM 794 O O . VAL A 1 101 ? 4.892 -15.851 -15.911 1.00 92.56 101 VAL A O 1
ATOM 797 N N . TYR A 1 102 ? 2.749 -15.780 -15.268 1.00 91.38 102 TYR A N 1
ATOM 798 C CA . TYR A 1 102 ? 2.221 -15.518 -16.607 1.00 91.38 102 TYR A CA 1
ATOM 799 C C . TYR A 1 102 ? 2.695 -14.169 -17.166 1.00 91.38 102 TYR A C 1
ATOM 801 O O . TYR A 1 102 ? 3.101 -14.103 -18.324 1.00 91.38 102 TYR A O 1
ATOM 809 N N . PHE A 1 103 ? 2.678 -13.117 -16.342 1.00 90.88 103 PHE A N 1
ATOM 810 C CA . PHE A 1 103 ? 3.108 -11.766 -16.726 1.00 90.88 103 PHE A CA 1
ATOM 811 C C . PHE A 1 103 ? 4.602 -11.501 -16.525 1.00 90.88 103 PHE A C 1
ATOM 813 O O . PHE A 1 103 ? 5.063 -10.396 -16.816 1.00 90.88 103 PHE A O 1
ATOM 820 N N . LEU A 1 104 ? 5.361 -12.477 -16.021 1.00 86.62 104 LEU A N 1
ATOM 821 C CA . LEU A 1 104 ? 6.804 -12.347 -15.886 1.00 86.62 104 LEU A CA 1
ATOM 822 C C . LEU A 1 104 ? 7.415 -12.087 -17.277 1.00 86.62 104 LEU A C 1
ATOM 824 O O . LEU A 1 104 ? 7.208 -12.909 -18.176 1.00 86.62 104 LEU A O 1
ATOM 828 N N . PRO A 1 105 ? 8.159 -10.980 -17.480 1.00 77.75 105 PRO A N 1
ATOM 829 C CA . PRO A 1 105 ? 8.821 -10.700 -18.746 1.00 77.75 105 PRO A CA 1
ATOM 830 C C . PRO A 1 105 ? 9.734 -11.867 -19.125 1.00 77.75 105 PRO A C 1
ATOM 832 O O . PRO A 1 105 ? 10.695 -12.177 -18.422 1.00 77.75 105 PRO A O 1
ATOM 835 N N . ARG A 1 106 ? 9.407 -12.551 -20.223 1.00 68.31 106 ARG A N 1
ATOM 836 C CA . ARG A 1 106 ? 10.219 -13.651 -20.742 1.00 68.31 106 ARG A CA 1
ATOM 837 C C . ARG A 1 106 ? 11.251 -13.064 -21.688 1.00 68.31 106 ARG A C 1
ATOM 839 O O . ARG A 1 106 ? 10.924 -12.743 -22.824 1.00 68.31 106 ARG A O 1
ATOM 846 N N . THR A 1 107 ? 12.488 -12.938 -21.229 1.00 53.75 107 THR A N 1
ATOM 847 C CA . THR A 1 107 ? 13.625 -12.892 -22.147 1.00 53.75 107 THR A CA 1
ATOM 848 C C . THR A 1 107 ? 13.825 -14.324 -22.630 1.00 53.75 107 THR A C 1
ATOM 850 O O . THR A 1 107 ? 14.192 -15.199 -21.849 1.00 53.75 107 THR A O 1
ATOM 853 N N . SER A 1 108 ? 13.471 -14.602 -23.883 1.00 42.78 108 SER A N 1
ATOM 854 C CA . SER A 1 108 ? 13.574 -15.932 -24.502 1.00 42.78 108 SER A CA 1
ATOM 855 C C . SER A 1 108 ? 15.007 -16.449 -24.625 1.00 42.78 108 SER A C 1
ATOM 857 O O . SER A 1 108 ? 15.204 -17.593 -25.022 1.00 42.78 108 SER A O 1
ATOM 859 N N . GLU A 1 109 ? 16.000 -15.639 -24.279 1.00 50.41 109 GLU A N 1
ATOM 860 C CA . GLU A 1 109 ? 17.382 -15.842 -24.675 1.00 50.41 109 GLU A CA 1
ATOM 861 C C . GLU A 1 109 ? 18.323 -15.557 -23.496 1.00 50.41 109 GLU A C 1
ATOM 863 O O . GLU A 1 109 ? 18.133 -14.617 -22.718 1.00 50.41 109 GLU A O 1
ATOM 868 N N . ASN A 1 110 ? 19.345 -16.405 -23.351 1.00 50.69 110 ASN A N 1
ATOM 869 C CA . ASN A 1 110 ? 20.453 -16.213 -22.418 1.00 50.69 110 ASN A CA 1
ATOM 870 C C . ASN A 1 110 ? 21.375 -15.103 -22.951 1.00 50.69 110 ASN A C 1
ATOM 872 O O . ASN A 1 110 ? 22.507 -15.374 -23.348 1.00 50.69 110 ASN A O 1
ATOM 876 N N . HIS A 1 111 ? 20.883 -13.869 -22.995 1.00 61.09 111 HIS A N 1
ATOM 877 C CA . HIS A 1 111 ? 21.707 -12.717 -23.340 1.00 61.09 111 HIS A CA 1
ATOM 878 C C . HIS A 1 111 ? 22.570 -12.303 -22.157 1.00 61.09 111 HIS A C 1
ATOM 880 O O . HIS A 1 111 ? 22.155 -12.363 -20.993 1.00 61.09 111 HIS A O 1
ATOM 886 N N . TYR A 1 112 ? 23.780 -11.859 -22.459 1.00 71.94 112 TYR A N 1
ATOM 887 C CA . TYR A 1 112 ? 24.634 -11.249 -21.463 1.00 71.94 112 TYR A CA 1
ATOM 888 C C . TYR A 1 112 ? 24.197 -9.799 -21.284 1.00 71.94 112 TYR A C 1
ATOM 890 O O . TYR A 1 112 ? 24.051 -9.055 -22.247 1.00 71.94 112 TYR A O 1
ATOM 898 N N . VAL A 1 113 ? 24.016 -9.354 -20.041 1.00 67.75 113 VAL A N 1
ATOM 899 C CA . VAL A 1 113 ? 23.741 -7.939 -19.792 1.00 67.75 113 VAL A CA 1
ATOM 900 C C . VAL A 1 113 ? 25.054 -7.199 -19.590 1.00 67.75 113 VAL A C 1
ATOM 902 O O . VAL A 1 113 ? 25.739 -7.387 -18.584 1.00 67.75 113 VAL A O 1
ATOM 905 N N . PHE A 1 114 ? 25.401 -6.343 -20.546 1.00 79.00 114 PHE A N 1
ATOM 906 C CA . PHE A 1 114 ? 26.615 -5.536 -20.508 1.00 79.00 114 PHE A CA 1
ATOM 907 C C . PHE A 1 114 ? 26.353 -4.085 -20.916 1.00 79.00 114 PHE A C 1
ATOM 909 O O . PHE A 1 114 ? 25.470 -3.783 -21.717 1.00 79.00 114 PHE A O 1
ATOM 916 N N . GLU A 1 115 ? 27.151 -3.176 -20.357 1.00 74.62 115 GLU A N 1
ATOM 917 C CA . GLU A 1 115 ? 27.141 -1.753 -20.692 1.00 74.62 115 GLU A CA 1
ATOM 918 C C . GLU A 1 115 ? 28.538 -1.313 -21.130 1.00 74.62 115 GLU A C 1
ATOM 920 O O . GLU A 1 115 ? 29.544 -1.719 -20.541 1.00 74.62 115 GLU A O 1
ATOM 925 N N . GLU A 1 116 ? 28.603 -0.460 -22.154 1.00 81.44 116 GLU A N 1
ATOM 926 C CA . GLU A 1 116 ? 29.868 0.105 -22.622 1.00 81.44 116 GLU A CA 1
ATOM 927 C C . GLU A 1 116 ? 30.575 0.876 -21.500 1.00 81.44 116 GLU A C 1
ATOM 929 O O . GLU A 1 116 ? 29.991 1.717 -20.818 1.00 81.44 116 GLU A O 1
ATOM 934 N N . GLY A 1 117 ? 31.863 0.592 -21.312 1.00 79.06 117 GLY A N 1
ATOM 935 C CA . GLY A 1 117 ? 32.687 1.227 -20.288 1.00 79.06 117 GLY A CA 1
ATOM 936 C C . GLY A 1 117 ? 32.519 0.661 -18.876 1.00 79.06 117 GLY A C 1
ATOM 937 O O . GLY A 1 117 ? 33.243 1.114 -17.984 1.00 79.06 117 GLY A O 1
ATOM 938 N N . ARG A 1 118 ? 31.638 -0.329 -18.661 1.00 79.62 118 ARG A N 1
ATOM 939 C CA . ARG A 1 118 ? 31.576 -1.090 -17.404 1.00 79.62 118 ARG A CA 1
ATOM 940 C C . ARG A 1 118 ? 32.403 -2.386 -17.481 1.00 79.62 118 ARG A C 1
ATOM 942 O O . ARG A 1 118 ? 32.618 -2.914 -18.576 1.00 79.62 118 ARG A O 1
ATOM 949 N N . PRO A 1 119 ? 32.902 -2.899 -16.339 1.00 81.88 119 PRO A N 1
ATOM 950 C CA . PRO A 1 119 ? 33.571 -4.196 -16.286 1.00 81.88 119 PRO A CA 1
ATOM 951 C C . PRO A 1 119 ? 32.607 -5.350 -16.585 1.00 81.88 119 PRO A C 1
ATOM 953 O O . PRO A 1 119 ? 31.462 -5.348 -16.132 1.00 81.88 119 PRO A O 1
ATOM 956 N N . TRP A 1 120 ? 33.093 -6.367 -17.288 1.00 81.75 120 TRP A N 1
ATOM 957 C CA . TRP A 1 120 ? 32.382 -7.613 -17.540 1.00 81.75 120 TRP A CA 1
ATOM 958 C C . TRP A 1 120 ? 32.138 -8.376 -16.240 1.00 81.75 120 TRP A C 1
ATOM 960 O O . TRP A 1 120 ? 33.066 -8.664 -15.478 1.00 81.75 120 TRP A O 1
ATOM 970 N N . SER A 1 121 ? 30.875 -8.701 -15.981 1.00 70.50 121 SER A N 1
ATOM 971 C CA . SER A 1 121 ? 30.419 -9.307 -14.727 1.00 70.50 121 SER A CA 1
ATOM 972 C C . SER A 1 121 ? 30.432 -10.840 -14.746 1.00 70.50 121 SER A C 1
ATOM 974 O O . SER A 1 121 ? 30.431 -11.463 -13.679 1.00 70.50 121 SER A O 1
ATOM 976 N N . TYR A 1 122 ? 30.470 -11.452 -15.933 1.00 74.25 122 TYR A N 1
ATOM 977 C CA . TYR A 1 122 ? 30.382 -12.900 -16.115 1.00 74.25 122 TYR A CA 1
ATOM 978 C C . TYR A 1 122 ? 31.762 -13.564 -16.151 1.00 74.25 122 TYR A C 1
ATOM 980 O O . TYR A 1 122 ? 32.795 -12.901 -16.206 1.00 74.25 122 TYR A O 1
ATOM 988 N N . ALA A 1 123 ? 31.781 -14.896 -16.081 1.00 74.50 123 ALA A N 1
ATOM 989 C CA . ALA A 1 123 ? 33.000 -15.673 -16.283 1.00 74.50 123 ALA A CA 1
ATOM 990 C C . ALA A 1 123 ? 33.546 -15.500 -17.715 1.00 74.50 123 ALA A C 1
ATOM 992 O O . ALA A 1 123 ? 32.859 -14.956 -18.585 1.00 74.50 123 ALA A O 1
ATOM 993 N N . LEU A 1 124 ? 34.773 -15.982 -17.937 1.00 81.06 124 LEU A N 1
ATOM 994 C CA . LEU A 1 124 ? 35.429 -16.015 -19.242 1.00 81.06 124 LEU A CA 1
ATOM 995 C C . LEU A 1 124 ? 34.477 -16.511 -20.337 1.00 81.06 124 LEU A C 1
ATOM 997 O O . LEU A 1 124 ? 34.059 -17.670 -20.336 1.00 81.06 124 LEU A O 1
ATOM 1001 N N . LEU A 1 125 ? 34.181 -15.630 -21.287 1.00 83.31 125 LEU A N 1
ATOM 1002 C CA . LEU A 1 125 ? 33.447 -15.950 -22.496 1.00 83.31 125 LEU A CA 1
ATOM 1003 C C . LEU A 1 125 ? 34.455 -16.273 -23.603 1.00 83.31 125 LEU A C 1
ATOM 1005 O O . LEU A 1 125 ? 35.275 -15.436 -23.989 1.00 83.31 125 LEU A O 1
ATOM 1009 N N . THR A 1 126 ? 34.385 -17.500 -24.108 1.00 84.56 126 THR A N 1
ATOM 1010 C CA . THR A 1 126 ? 35.127 -17.957 -25.290 1.00 84.56 126 THR A CA 1
ATOM 1011 C C . THR A 1 126 ? 34.155 -18.143 -26.446 1.00 84.56 126 THR A C 1
ATOM 1013 O O . THR A 1 126 ? 32.987 -18.458 -26.223 1.00 84.56 126 THR A O 1
ATOM 1016 N N . ALA A 1 127 ? 34.612 -17.915 -27.674 1.00 86.12 127 ALA A N 1
ATOM 1017 C CA . ALA A 1 127 ? 33.782 -18.023 -28.864 1.00 86.12 127 ALA A CA 1
ATOM 1018 C C . ALA A 1 127 ? 33.400 -19.495 -29.112 1.00 86.12 127 ALA A C 1
ATOM 1020 O O . ALA A 1 127 ? 34.277 -20.309 -29.401 1.00 86.12 127 ALA A O 1
ATOM 1021 N N . PRO A 1 128 ? 32.117 -19.890 -29.026 1.00 80.12 128 PRO A N 1
ATOM 1022 C CA . PRO A 1 128 ? 31.718 -21.279 -29.263 1.00 80.12 128 PRO A CA 1
ATOM 1023 C C . PRO A 1 128 ? 31.706 -21.643 -30.754 1.00 80.12 128 PRO A C 1
ATOM 1025 O O . PRO A 1 128 ? 31.574 -22.815 -31.100 1.00 80.12 128 PRO A O 1
ATOM 1028 N N . PHE A 1 129 ? 31.845 -20.651 -31.629 1.00 84.50 129 PHE A N 1
ATOM 1029 C CA . PHE A 1 129 ? 31.918 -20.751 -33.079 1.00 84.50 129 PHE A CA 1
ATOM 1030 C C . PHE A 1 129 ? 32.621 -19.513 -33.645 1.00 84.50 129 PHE A C 1
ATOM 1032 O O . PHE A 1 129 ? 32.823 -18.544 -32.921 1.00 84.50 129 PHE A O 1
ATOM 1039 N N . ASP A 1 130 ? 32.933 -19.527 -34.938 1.00 86.69 130 ASP A N 1
ATOM 1040 C CA . ASP A 1 130 ? 33.532 -18.386 -35.631 1.00 86.69 130 ASP A CA 1
ATOM 1041 C C . ASP A 1 130 ? 32.595 -17.164 -35.656 1.00 86.69 130 ASP A C 1
ATOM 1043 O O . ASP A 1 130 ? 31.456 -17.260 -36.128 1.00 86.69 130 ASP A O 1
ATOM 1047 N N . ILE A 1 131 ? 33.079 -16.016 -35.166 1.00 87.44 131 ILE A N 1
ATOM 1048 C CA . ILE A 1 131 ? 32.309 -14.767 -35.039 1.00 87.44 131 ILE A CA 1
ATOM 1049 C C . ILE A 1 131 ? 32.923 -13.684 -35.934 1.00 87.44 131 ILE A C 1
ATOM 1051 O O . ILE A 1 131 ? 34.060 -13.271 -35.688 1.00 87.44 131 ILE A O 1
ATOM 1055 N N . PRO A 1 132 ? 32.207 -13.185 -36.956 1.00 87.38 132 PRO A N 1
ATOM 1056 C CA . PRO A 1 132 ? 32.681 -12.079 -37.772 1.00 87.38 132 PRO A CA 1
ATOM 1057 C C . PRO A 1 132 ? 32.774 -10.791 -36.943 1.00 87.38 132 PRO A C 1
ATOM 1059 O O . PRO A 1 132 ? 31.885 -10.449 -36.169 1.00 87.38 132 PRO A O 1
ATOM 1062 N N . ILE A 1 133 ? 33.860 -10.045 -37.122 1.00 84.06 133 ILE A N 1
ATOM 1063 C CA . ILE A 1 133 ? 34.082 -8.755 -36.469 1.00 84.06 133 ILE A CA 1
ATOM 1064 C C . ILE A 1 133 ? 33.615 -7.654 -37.416 1.00 84.06 133 ILE A C 1
ATOM 1066 O O . ILE A 1 133 ? 34.298 -7.328 -38.391 1.00 84.06 133 ILE A O 1
ATOM 1070 N N . HIS A 1 134 ? 32.470 -7.053 -37.109 1.00 83.69 134 HIS A N 1
ATOM 1071 C CA . HIS A 1 134 ? 31.989 -5.866 -37.809 1.00 83.69 134 HIS A CA 1
ATOM 1072 C C . HIS A 1 134 ? 32.683 -4.590 -37.313 1.00 83.69 134 HIS A C 1
ATOM 1074 O O . HIS A 1 134 ? 33.220 -4.531 -36.203 1.00 83.69 134 HIS A O 1
ATOM 1080 N N . LEU A 1 135 ? 32.682 -3.559 -38.161 1.00 81.06 135 LEU A N 1
ATOM 1081 C CA . LEU A 1 135 ? 33.123 -2.216 -37.790 1.00 81.06 135 LEU A CA 1
ATOM 1082 C C . LEU A 1 135 ? 32.227 -1.664 -36.676 1.00 81.06 135 LEU A C 1
ATOM 1084 O O . LEU A 1 135 ? 31.007 -1.820 -36.723 1.00 81.06 135 LEU A O 1
ATOM 1088 N N . ASP A 1 136 ? 32.829 -0.975 -35.708 1.00 78.94 136 ASP A N 1
ATOM 1089 C CA . ASP A 1 136 ? 32.068 -0.228 -34.710 1.00 78.94 136 ASP A CA 1
ATOM 1090 C C . ASP A 1 136 ? 31.271 0.914 -35.366 1.00 78.94 136 ASP A C 1
ATOM 1092 O O . ASP A 1 136 ? 31.557 1.349 -36.487 1.00 78.94 136 ASP A O 1
ATOM 1096 N N . SER A 1 137 ? 30.269 1.425 -34.653 1.00 73.69 137 SER A N 1
ATOM 1097 C CA . SER A 1 137 ? 29.341 2.440 -35.164 1.00 73.69 137 SER A CA 1
ATOM 1098 C C . SER A 1 137 ? 30.031 3.726 -35.640 1.00 73.69 137 SER A C 1
ATOM 1100 O O . SER A 1 137 ? 29.609 4.303 -36.645 1.00 73.69 137 SER A O 1
ATOM 1102 N N . LEU A 1 138 ? 31.111 4.161 -34.980 1.00 76.00 138 LEU A N 1
ATOM 1103 C CA . LEU A 1 138 ? 31.858 5.364 -35.361 1.00 76.00 138 LEU A CA 1
ATOM 1104 C C . LEU A 1 138 ? 32.700 5.119 -36.613 1.00 76.00 138 LEU A C 1
ATOM 1106 O O . LEU A 1 138 ? 32.715 5.951 -37.523 1.00 76.00 138 LEU A O 1
ATOM 1110 N N . SER A 1 139 ? 33.390 3.982 -36.681 1.00 80.62 139 SER A N 1
ATOM 1111 C CA . SER A 1 139 ? 34.188 3.602 -37.850 1.00 80.62 139 SER A CA 1
ATOM 1112 C C . SER A 1 139 ? 33.310 3.374 -39.084 1.00 80.62 139 SER A C 1
ATOM 1114 O O . SER A 1 139 ? 33.640 3.857 -40.168 1.00 80.62 139 SER A O 1
ATOM 1116 N N . ALA A 1 140 ? 32.157 2.721 -38.917 1.00 80.94 140 ALA A N 1
ATOM 1117 C CA . ALA A 1 140 ? 31.180 2.518 -39.984 1.00 80.94 140 ALA A CA 1
ATOM 1118 C C . ALA A 1 140 ? 30.621 3.849 -40.517 1.00 80.94 140 ALA A C 1
ATOM 1120 O O . ALA A 1 140 ? 30.532 4.033 -41.733 1.00 80.94 140 ALA A O 1
ATOM 1121 N N . ALA A 1 141 ? 30.301 4.799 -39.627 1.00 81.25 141 ALA A N 1
ATOM 1122 C CA . ALA A 1 141 ? 29.850 6.135 -40.019 1.00 81.25 141 ALA A CA 1
ATOM 1123 C C . ALA A 1 141 ? 30.927 6.890 -40.815 1.00 81.25 141 ALA A C 1
ATOM 1125 O O . ALA A 1 141 ? 30.656 7.377 -41.908 1.00 81.25 141 ALA A O 1
ATOM 1126 N N . ARG A 1 142 ? 32.180 6.893 -40.336 1.00 85.00 142 ARG A N 1
ATOM 1127 C CA . ARG A 1 142 ? 33.306 7.542 -41.035 1.00 85.00 142 ARG A CA 1
ATOM 1128 C C . ARG A 1 142 ? 33.539 6.985 -42.438 1.00 85.00 142 ARG A C 1
ATOM 1130 O O . ARG A 1 142 ? 33.795 7.751 -43.364 1.00 85.00 142 ARG A O 1
ATOM 1137 N N . ILE A 1 143 ? 33.475 5.662 -42.599 1.00 84.31 143 ILE A N 1
ATOM 1138 C CA . ILE A 1 143 ? 33.658 5.007 -43.901 1.00 84.31 143 ILE A CA 1
ATOM 1139 C C . ILE A 1 143 ? 32.522 5.381 -44.854 1.00 84.31 143 ILE A C 1
ATOM 1141 O O . ILE A 1 143 ? 32.784 5.718 -46.009 1.00 84.31 143 ILE A O 1
ATOM 1145 N N . ARG A 1 144 ? 31.275 5.380 -44.368 1.00 85.06 144 ARG A N 1
ATOM 1146 C CA . ARG A 1 144 ? 30.108 5.791 -45.155 1.00 85.06 144 ARG A CA 1
ATOM 1147 C C . ARG A 1 144 ? 30.228 7.241 -45.624 1.00 85.06 144 ARG A C 1
ATOM 1149 O O . ARG A 1 144 ? 30.070 7.490 -46.816 1.00 85.06 144 ARG A O 1
ATOM 1156 N N . ASP A 1 145 ? 30.562 8.158 -44.721 1.00 84.38 145 ASP A N 1
ATOM 1157 C CA . ASP A 1 145 ? 30.696 9.586 -45.029 1.00 84.38 145 ASP A CA 1
ATOM 1158 C C . ASP A 1 145 ? 31.828 9.839 -46.035 1.00 84.38 145 ASP A C 1
ATOM 1160 O O . ASP A 1 145 ? 31.665 10.589 -47.003 1.00 84.38 145 ASP A O 1
ATOM 1164 N N . SER A 1 146 ? 32.969 9.166 -45.851 1.00 86.12 146 SER A N 1
ATOM 1165 C CA . SER A 1 146 ? 34.111 9.256 -46.763 1.00 86.12 146 SER A CA 1
ATOM 1166 C C . SER A 1 146 ? 33.757 8.769 -48.169 1.00 86.12 146 SER A C 1
ATOM 1168 O O . SER A 1 146 ? 34.032 9.471 -49.147 1.00 86.12 146 SER A O 1
ATOM 1170 N N . LEU A 1 147 ? 33.096 7.608 -48.273 1.00 85.69 147 LEU A N 1
ATOM 1171 C CA . LEU A 1 147 ? 32.671 7.039 -49.550 1.00 85.69 147 LEU A CA 1
ATOM 1172 C C . LEU A 1 147 ? 31.648 7.930 -50.245 1.00 85.69 147 LEU A C 1
ATOM 1174 O O . LEU A 1 147 ? 31.836 8.235 -51.412 1.00 85.69 147 LEU A O 1
ATOM 1178 N N . GLN A 1 148 ? 30.616 8.404 -49.546 1.00 83.25 148 GLN A N 1
ATOM 1179 C CA . GLN A 1 148 ? 29.604 9.279 -50.145 1.00 83.25 148 GLN A CA 1
ATOM 1180 C C . GLN A 1 148 ? 30.186 10.606 -50.651 1.00 83.25 148 GLN A C 1
ATOM 1182 O O . GLN A 1 148 ? 29.726 11.122 -51.666 1.00 83.25 148 GLN A O 1
ATOM 1187 N N . THR A 1 149 ? 31.205 11.141 -49.975 1.00 80.31 149 THR A N 1
ATOM 1188 C CA . THR A 1 149 ? 31.825 12.424 -50.342 1.00 80.31 149 THR A CA 1
ATOM 1189 C C . THR A 1 149 ? 32.752 12.310 -51.555 1.00 80.31 149 THR A C 1
ATOM 1191 O O . THR A 1 149 ? 32.801 13.228 -52.368 1.00 80.31 149 THR A O 1
ATOM 1194 N N . HIS A 1 150 ? 33.481 11.199 -51.692 1.00 83.12 150 HIS A N 1
ATOM 1195 C CA . HIS A 1 150 ? 34.493 11.014 -52.744 1.00 83.12 150 HIS A CA 1
ATOM 1196 C C . HIS A 1 150 ? 34.037 10.099 -53.889 1.00 83.12 150 HIS A C 1
ATOM 1198 O O . HIS A 1 150 ? 34.829 9.781 -54.776 1.00 83.12 150 HIS A O 1
ATOM 1204 N N . PHE A 1 151 ? 32.788 9.631 -53.873 1.00 89.31 151 PHE A N 1
ATOM 1205 C CA . PHE A 1 151 ? 32.278 8.750 -54.914 1.00 89.31 151 PHE A CA 1
ATOM 1206 C C . PHE A 1 151 ? 32.125 9.498 -56.241 1.00 89.31 151 PHE A C 1
ATOM 1208 O O . PHE A 1 151 ? 31.398 10.484 -56.325 1.00 89.31 151 PHE A O 1
ATOM 1215 N N . GLU A 1 152 ? 32.764 8.990 -57.294 1.00 91.44 152 GLU A N 1
ATOM 1216 C CA . GLU A 1 152 ? 32.591 9.507 -58.652 1.00 91.44 152 GLU A CA 1
ATOM 1217 C C . GLU A 1 152 ? 31.272 8.976 -59.252 1.00 91.44 152 GLU A C 1
ATOM 1219 O O . GLU A 1 152 ? 31.159 7.770 -59.506 1.00 91.44 152 GLU A O 1
ATOM 1224 N N . PRO A 1 153 ? 30.268 9.837 -59.494 1.00 92.56 153 PRO A N 1
ATOM 1225 C CA . PRO A 1 153 ? 29.003 9.429 -60.097 1.00 92.56 153 PRO A CA 1
ATOM 1226 C C . PRO A 1 153 ? 29.165 8.978 -61.553 1.00 92.56 153 PRO A C 1
ATOM 1228 O O . PRO A 1 153 ? 30.082 9.399 -62.262 1.00 92.56 153 PRO A O 1
ATOM 1231 N N . VAL A 1 154 ? 28.231 8.139 -62.002 1.00 93.94 154 VAL A N 1
ATOM 1232 C CA . VAL A 1 154 ? 28.165 7.637 -63.377 1.00 93.94 154 VAL A CA 1
ATOM 1233 C C . VAL A 1 154 ? 27.299 8.553 -64.228 1.00 93.94 154 VAL A C 1
ATOM 1235 O O . VAL A 1 154 ? 26.189 8.918 -63.843 1.00 93.94 154 VAL A O 1
ATOM 1238 N N . PHE A 1 155 ? 27.807 8.896 -65.401 1.00 94.06 155 PHE A N 1
ATOM 1239 C CA . PHE A 1 155 ? 27.145 9.698 -66.410 1.00 94.06 155 PHE A CA 1
ATOM 1240 C C . PHE A 1 155 ? 27.000 8.908 -67.709 1.00 94.06 155 PHE A C 1
ATOM 1242 O O . PHE A 1 155 ? 27.769 7.998 -68.022 1.00 94.06 155 PHE A O 1
ATOM 1249 N N . THR A 1 156 ? 25.988 9.286 -68.474 1.00 92.62 156 THR A N 1
ATOM 1250 C CA . THR A 1 156 ? 25.682 8.759 -69.800 1.00 92.62 156 THR A CA 1
ATOM 1251 C C . THR A 1 156 ? 25.618 9.908 -70.787 1.00 92.62 156 THR A C 1
ATOM 1253 O O . THR A 1 156 ? 25.125 10.989 -70.461 1.00 92.62 156 THR A O 1
ATOM 1256 N N . ARG A 1 157 ? 26.105 9.666 -72.003 1.00 91.25 157 ARG A N 1
ATOM 1257 C CA . ARG A 1 157 ? 26.020 10.627 -73.098 1.00 91.25 157 ARG A CA 1
ATOM 1258 C C . ARG A 1 157 ? 24.856 10.278 -74.011 1.00 91.25 157 ARG A C 1
ATOM 1260 O O . ARG A 1 157 ? 24.843 9.202 -74.606 1.00 91.25 157 ARG A O 1
ATOM 1267 N N . ASP A 1 158 ? 23.917 11.200 -74.157 1.00 91.25 158 ASP A N 1
ATOM 1268 C CA . ASP A 1 158 ? 22.817 11.074 -75.103 1.00 91.25 158 ASP A CA 1
ATOM 1269 C C . ASP A 1 158 ? 23.253 11.550 -76.497 1.00 91.25 158 ASP A C 1
ATOM 1271 O O . ASP A 1 158 ? 23.126 12.715 -76.880 1.00 91.25 158 ASP A O 1
ATOM 1275 N N . ILE A 1 159 ? 23.800 10.606 -77.264 1.00 87.94 159 ILE A N 1
ATOM 1276 C CA . ILE A 1 159 ? 24.255 10.827 -78.644 1.00 87.94 159 ILE A CA 1
ATOM 1277 C C . ILE A 1 159 ? 23.066 11.156 -79.569 1.00 87.94 159 ILE A C 1
ATOM 1279 O O . ILE A 1 159 ? 23.234 11.828 -80.590 1.00 87.94 159 ILE A O 1
ATOM 1283 N N . THR A 1 160 ? 21.860 10.686 -79.237 1.00 87.44 160 THR A N 1
ATOM 1284 C CA . THR A 1 160 ? 20.656 10.908 -80.049 1.00 87.44 160 THR A CA 1
ATOM 1285 C C . THR A 1 160 ? 20.145 12.330 -79.862 1.00 87.44 160 THR A C 1
ATOM 1287 O O . THR A 1 160 ? 19.875 13.006 -80.857 1.00 87.44 160 THR A O 1
ATOM 1290 N N . ALA A 1 161 ? 20.082 12.811 -78.618 1.00 84.69 161 ALA A N 1
ATOM 1291 C CA . ALA A 1 161 ? 19.743 14.197 -78.312 1.00 84.69 161 ALA A CA 1
ATOM 1292 C C . ALA A 1 161 ? 20.741 15.165 -78.956 1.00 84.69 161 ALA A C 1
ATOM 1294 O O . ALA A 1 161 ? 20.327 16.105 -79.626 1.00 84.69 161 ALA A O 1
ATOM 1295 N N . GLU A 1 162 ? 22.044 14.888 -78.860 1.00 87.50 162 GLU A N 1
ATOM 1296 C CA . GLU A 1 162 ? 23.089 15.680 -79.519 1.00 87.50 162 GLU A CA 1
ATOM 1297 C C . GLU A 1 162 ? 22.858 15.815 -81.035 1.00 87.50 162 GLU A C 1
ATOM 1299 O O . GLU A 1 162 ? 22.822 16.927 -81.566 1.00 87.50 162 GLU A O 1
ATOM 1304 N N . LYS A 1 163 ? 22.637 14.698 -81.743 1.00 87.56 163 LYS A N 1
ATOM 1305 C CA . LYS A 1 163 ? 22.370 14.714 -83.193 1.00 87.56 163 LYS A CA 1
ATOM 1306 C C . LYS A 1 163 ? 21.077 15.452 -83.538 1.00 87.56 163 LYS A C 1
ATOM 1308 O O . LYS A 1 163 ? 21.046 16.188 -84.524 1.00 87.56 163 LYS A O 1
ATOM 1313 N N . THR A 1 164 ? 20.036 15.257 -82.732 1.00 87.62 164 THR A N 1
ATOM 1314 C CA . THR A 1 164 ? 18.721 15.883 -82.923 1.00 87.62 164 THR A CA 1
ATOM 1315 C C . THR A 1 164 ? 18.822 17.393 -82.752 1.00 87.62 164 THR A C 1
ATOM 1317 O O . THR A 1 164 ? 18.454 18.131 -83.657 1.00 87.62 164 THR A O 1
ATOM 1320 N N . ILE A 1 165 ? 19.447 17.863 -81.672 1.00 87.31 165 ILE A N 1
ATOM 1321 C CA . ILE A 1 165 ? 19.597 19.291 -81.379 1.00 87.31 165 ILE A CA 1
ATOM 1322 C C . ILE A 1 165 ? 20.448 19.998 -82.443 1.00 87.31 165 ILE A C 1
ATOM 1324 O O . ILE A 1 165 ? 20.085 21.078 -82.914 1.00 87.31 165 ILE A O 1
ATOM 1328 N N . VAL A 1 166 ? 21.557 19.388 -82.877 1.00 87.62 166 VAL A N 1
ATOM 1329 C CA . VAL A 1 166 ? 22.393 19.950 -83.953 1.00 87.62 166 VAL A CA 1
ATOM 1330 C C . VAL A 1 166 ? 21.618 20.014 -85.278 1.00 87.62 166 VAL A C 1
ATOM 1332 O O . VAL A 1 166 ? 21.736 21.001 -86.011 1.00 87.62 166 VAL A O 1
ATOM 1335 N N . SER A 1 167 ? 20.803 19.001 -85.589 1.00 87.69 167 SER A N 1
ATOM 1336 C CA . SER A 1 167 ? 19.954 18.962 -86.790 1.00 87.69 167 SER A CA 1
ATOM 1337 C C . SER A 1 167 ? 18.825 19.999 -86.748 1.00 87.69 167 SER A C 1
ATOM 1339 O O . SER A 1 167 ? 18.614 20.733 -87.719 1.00 87.69 167 SER A O 1
ATOM 1341 N N . ASP A 1 168 ? 18.136 20.113 -85.615 1.00 86.69 168 ASP A N 1
ATOM 1342 C CA . ASP A 1 168 ? 17.046 21.066 -85.395 1.00 86.69 168 ASP A CA 1
ATOM 1343 C C . ASP A 1 168 ? 17.555 22.502 -85.479 1.00 86.69 168 ASP A C 1
ATOM 1345 O O . ASP A 1 168 ? 16.954 23.346 -86.150 1.00 86.69 168 ASP A O 1
ATOM 1349 N N . TYR A 1 169 ? 18.717 22.772 -84.878 1.00 88.44 169 TYR A N 1
ATOM 1350 C CA . TYR A 1 169 ? 19.365 24.070 -84.993 1.00 88.44 169 TYR A CA 1
ATOM 1351 C C . TYR A 1 169 ? 19.786 24.375 -86.433 1.00 88.44 169 TYR A C 1
ATOM 1353 O O . TYR A 1 169 ? 19.544 25.475 -86.923 1.00 88.44 169 TYR A O 1
ATOM 1361 N N . THR A 1 170 ? 20.369 23.401 -87.139 1.00 88.06 170 THR A N 1
ATOM 1362 C CA . THR A 1 170 ? 20.758 23.556 -88.551 1.00 88.06 170 THR A CA 1
ATOM 1363 C C . THR A 1 170 ? 19.549 23.907 -89.419 1.00 88.06 170 THR A C 1
ATOM 1365 O O . THR A 1 170 ? 19.608 24.825 -90.239 1.00 88.06 170 THR A O 1
ATOM 1368 N N . THR A 1 171 ? 18.428 23.218 -89.205 1.00 87.50 171 THR A N 1
ATOM 1369 C CA . THR A 1 171 ? 17.164 23.476 -89.905 1.00 87.50 171 THR A CA 1
ATOM 1370 C C . THR A 1 171 ? 16.641 24.875 -89.587 1.00 87.50 171 THR A C 1
ATOM 1372 O O . THR A 1 171 ? 16.324 25.635 -90.504 1.00 87.50 171 THR A O 1
ATOM 1375 N N . ARG A 1 172 ? 16.630 25.257 -88.303 1.00 87.75 172 ARG A N 1
ATOM 1376 C CA . ARG A 1 172 ? 16.182 26.579 -87.856 1.00 87.75 172 ARG A CA 1
ATOM 1377 C C . ARG A 1 172 ? 17.033 27.690 -88.464 1.00 87.75 172 ARG A C 1
ATOM 1379 O O . ARG A 1 172 ? 16.477 28.579 -89.101 1.00 87.75 172 ARG A O 1
ATOM 1386 N N . LEU A 1 173 ? 18.359 27.580 -88.371 1.00 86.88 173 LEU A N 1
ATOM 1387 C CA . LEU A 1 173 ? 19.309 28.536 -88.937 1.00 86.88 173 LEU A CA 1
ATOM 1388 C C . LEU A 1 173 ? 19.074 28.738 -90.439 1.00 86.88 173 LEU A C 1
ATOM 1390 O O . LEU A 1 173 ? 19.060 29.878 -90.902 1.00 86.88 173 LEU A O 1
ATOM 1394 N N . ASN A 1 174 ? 18.849 27.660 -91.196 1.00 85.38 174 ASN A N 1
ATOM 1395 C CA . ASN A 1 174 ? 18.597 27.724 -92.640 1.00 85.38 174 ASN A CA 1
ATOM 1396 C C . ASN A 1 174 ? 17.218 28.302 -92.999 1.00 85.38 174 ASN A C 1
ATOM 1398 O O . ASN A 1 174 ? 17.084 28.926 -94.048 1.00 85.38 174 ASN A O 1
ATOM 1402 N N . SER A 1 175 ? 16.212 28.119 -92.140 1.00 84.25 175 SER A N 1
ATOM 1403 C CA . SER A 1 175 ? 14.848 28.624 -92.353 1.00 84.25 175 SER A CA 1
ATOM 1404 C C . SER A 1 175 ? 14.643 30.095 -91.958 1.00 84.25 175 SER A C 1
ATOM 1406 O O . SER A 1 175 ? 13.703 30.729 -92.434 1.00 84.25 175 SER A O 1
ATOM 1408 N N . THR A 1 176 ? 15.507 30.664 -91.107 1.00 84.88 176 THR A N 1
ATOM 1409 C CA . THR A 1 176 ? 15.400 32.063 -90.664 1.00 84.88 176 THR A CA 1
ATOM 1410 C C . THR A 1 176 ? 15.785 33.033 -91.787 1.00 84.88 176 THR A C 1
ATOM 1412 O O . THR A 1 176 ? 16.952 33.150 -92.173 1.00 84.88 176 THR A O 1
ATOM 1415 N N . THR A 1 177 ? 14.794 33.763 -92.300 1.00 74.88 177 THR A N 1
ATOM 1416 C CA . THR A 1 177 ? 14.953 34.788 -93.342 1.00 74.88 177 THR A CA 1
ATOM 1417 C C . THR A 1 177 ? 15.420 36.125 -92.758 1.00 74.88 177 THR A C 1
ATOM 1419 O O . THR A 1 177 ? 14.977 36.509 -91.681 1.00 7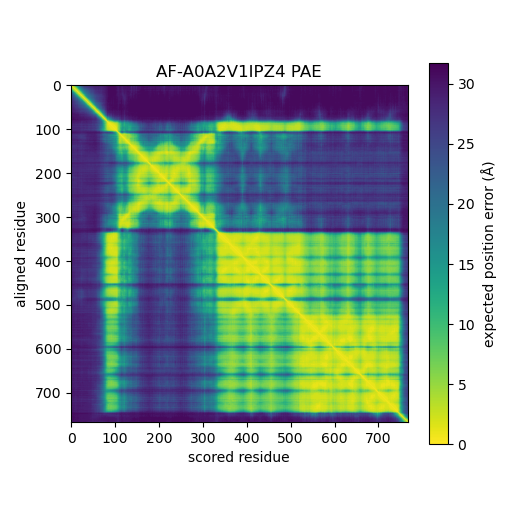4.88 177 THR A O 1
ATOM 1422 N N . GLY A 1 178 ? 16.266 36.867 -93.483 1.00 74.56 178 GLY A N 1
ATOM 1423 C CA . GLY A 1 178 ? 16.742 38.196 -93.058 1.00 74.56 178 GLY A CA 1
ATOM 1424 C C . GLY A 1 178 ? 18.053 38.203 -92.260 1.00 74.56 178 GLY A C 1
ATOM 1425 O O . GLY A 1 178 ? 18.365 39.201 -91.617 1.00 74.56 178 GLY A O 1
ATOM 1426 N N . LEU A 1 179 ? 18.820 37.106 -92.296 1.00 80.44 179 LEU A N 1
ATOM 1427 C CA . LEU A 1 179 ? 20.156 37.020 -91.696 1.00 80.44 179 LEU A CA 1
ATOM 1428 C C . LEU A 1 179 ? 21.247 37.405 -92.707 1.00 80.44 179 LEU A C 1
ATOM 1430 O O . LEU A 1 179 ? 21.365 36.762 -93.752 1.00 80.44 179 LEU A O 1
ATOM 1434 N N . ASP A 1 180 ? 22.075 38.390 -92.360 1.00 80.12 180 ASP A N 1
ATOM 1435 C CA . ASP A 1 180 ? 23.240 38.837 -93.141 1.00 80.12 180 ASP A CA 1
ATOM 1436 C C . ASP A 1 180 ? 24.470 37.953 -92.856 1.00 80.12 180 ASP A C 1
ATOM 1438 O O . ASP A 1 180 ? 25.434 38.371 -92.218 1.00 80.12 180 ASP A O 1
ATOM 1442 N N . ILE A 1 181 ? 24.386 36.668 -93.231 1.00 83.38 181 ILE A N 1
ATOM 1443 C CA . ILE A 1 181 ? 25.461 35.680 -93.033 1.00 83.38 181 ILE A CA 1
ATOM 1444 C C . ILE A 1 181 ? 25.685 34.812 -94.277 1.00 83.38 181 ILE A C 1
ATOM 1446 O O . ILE A 1 181 ? 24.747 34.301 -94.897 1.00 83.38 181 ILE A O 1
ATOM 1450 N N . THR A 1 182 ? 26.955 34.588 -94.607 1.00 85.62 182 THR A N 1
ATOM 1451 C CA . THR A 1 182 ? 27.397 33.744 -95.727 1.00 85.62 182 THR A CA 1
ATOM 1452 C C . THR A 1 182 ? 27.228 32.241 -95.436 1.00 85.62 182 THR A C 1
ATOM 1454 O O . THR A 1 182 ? 27.186 31.825 -94.272 1.00 85.62 182 THR A O 1
ATOM 1457 N N . PRO A 1 183 ? 27.187 31.371 -96.468 1.00 84.25 183 PRO A N 1
ATOM 1458 C CA . PRO A 1 183 ? 27.158 29.918 -96.270 1.00 84.25 183 PRO A CA 1
ATOM 1459 C C . PRO A 1 183 ? 28.346 29.375 -95.457 1.00 84.25 183 PRO A C 1
ATOM 1461 O O . PRO A 1 183 ? 28.189 28.427 -94.687 1.00 84.25 183 PRO A O 1
ATOM 1464 N N . SER A 1 184 ? 29.533 29.982 -95.580 1.00 84.19 184 SER A N 1
ATOM 1465 C CA . SER A 1 184 ? 30.709 29.605 -94.785 1.00 84.19 184 SER A CA 1
ATOM 1466 C C . SER A 1 184 ? 30.534 29.951 -93.303 1.00 84.19 184 SER A C 1
ATOM 1468 O O . SER A 1 184 ? 30.843 29.112 -92.456 1.00 84.19 184 SER A O 1
ATOM 1470 N N . GLN A 1 185 ? 29.969 31.121 -92.985 1.00 85.12 185 GLN A N 1
ATOM 1471 C CA . GLN A 1 185 ? 29.644 31.523 -91.610 1.00 85.12 185 GLN A CA 1
ATOM 1472 C C . GLN A 1 185 ? 28.566 30.620 -90.990 1.00 85.12 185 GLN A C 1
ATOM 1474 O O . GLN A 1 185 ? 28.707 30.207 -89.842 1.00 85.12 185 GLN A O 1
ATOM 1479 N N . ARG A 1 186 ? 27.538 30.212 -91.749 1.00 86.12 186 ARG A N 1
ATOM 1480 C CA . ARG A 1 186 ? 26.532 29.233 -91.281 1.00 86.12 186 ARG A CA 1
ATOM 1481 C C . ARG A 1 186 ? 27.170 27.899 -90.893 1.00 86.12 186 ARG A C 1
ATOM 1483 O O . ARG A 1 186 ? 26.927 27.385 -89.802 1.00 86.12 186 ARG A O 1
ATOM 1490 N N . ASN A 1 187 ? 28.047 27.376 -91.750 1.00 87.12 187 ASN A N 1
ATOM 1491 C CA . ASN A 1 187 ? 28.789 26.145 -91.473 1.00 87.12 187 ASN A CA 1
ATOM 1492 C C . ASN A 1 187 ? 29.749 26.291 -90.285 1.00 87.12 187 ASN A C 1
ATOM 1494 O O . ASN A 1 187 ? 29.996 25.317 -89.577 1.00 87.12 187 ASN A O 1
ATOM 1498 N N . GLN A 1 188 ? 30.297 27.486 -90.050 1.00 87.88 188 GLN A N 1
ATOM 1499 C CA . GLN A 1 188 ? 31.123 27.763 -88.878 1.00 87.88 188 GLN A CA 1
ATOM 1500 C C . GLN A 1 188 ? 30.306 27.691 -87.581 1.00 87.88 188 GLN A C 1
ATOM 1502 O O . GLN A 1 188 ? 30.735 27.008 -86.658 1.00 87.88 188 GLN A O 1
ATOM 1507 N N . ILE A 1 189 ? 29.113 28.295 -87.531 1.00 86.88 189 ILE A N 1
ATOM 1508 C CA . ILE A 1 189 ? 28.230 28.232 -86.349 1.00 86.88 189 ILE A CA 1
ATOM 1509 C C . ILE A 1 189 ? 27.862 26.780 -86.021 1.00 86.88 189 ILE A C 1
ATOM 1511 O O . ILE A 1 189 ? 28.001 26.345 -84.881 1.00 86.88 189 ILE A O 1
ATOM 1515 N N . ILE A 1 190 ? 27.449 26.005 -87.028 1.00 88.88 190 ILE A N 1
ATOM 1516 C CA . ILE A 1 190 ? 27.070 24.594 -86.847 1.00 88.88 190 ILE A CA 1
ATOM 1517 C C . ILE A 1 190 ? 28.255 23.761 -86.332 1.00 88.88 190 ILE A C 1
ATOM 1519 O O . ILE A 1 190 ? 28.072 22.874 -85.496 1.00 88.88 190 ILE A O 1
ATOM 1523 N N . ARG A 1 191 ? 29.473 24.045 -86.809 1.00 89.88 191 ARG A N 1
ATOM 1524 C CA . ARG A 1 191 ? 30.696 23.363 -86.367 1.00 89.88 191 ARG A CA 1
ATOM 1525 C C . ARG A 1 191 ? 31.010 23.648 -84.902 1.00 89.88 191 ARG A C 1
ATOM 1527 O O . ARG A 1 191 ? 31.278 22.707 -84.171 1.00 89.88 191 ARG A O 1
ATOM 1534 N N . GLU A 1 192 ? 30.933 24.904 -84.467 1.00 89.06 192 GLU A N 1
ATOM 1535 C CA . GLU A 1 192 ? 31.213 25.245 -83.066 1.00 89.06 192 GLU A CA 1
ATOM 1536 C C . GLU A 1 192 ? 30.153 24.696 -82.109 1.00 89.06 192 GLU A C 1
ATOM 1538 O O . GLU A 1 192 ? 30.485 24.211 -81.031 1.00 89.06 192 GLU A O 1
ATOM 1543 N N . ILE A 1 193 ? 28.883 24.675 -82.522 1.00 88.25 193 ILE A N 1
ATOM 1544 C CA . ILE A 1 193 ? 27.831 24.013 -81.742 1.00 88.25 193 ILE A CA 1
ATOM 1545 C C . ILE A 1 193 ? 28.140 22.519 -81.604 1.00 88.25 193 ILE A C 1
ATOM 1547 O O . ILE A 1 193 ? 28.056 21.981 -80.501 1.00 88.25 193 ILE A O 1
ATOM 1551 N N . ARG A 1 194 ? 28.563 21.854 -82.688 1.00 90.06 194 ARG A N 1
ATOM 1552 C CA . ARG A 1 194 ? 29.000 20.453 -82.629 1.00 90.06 194 ARG A CA 1
ATOM 1553 C C . ARG A 1 194 ? 30.185 20.266 -81.680 1.00 90.06 194 ARG A C 1
ATOM 1555 O O . ARG A 1 194 ? 30.115 19.382 -80.839 1.00 90.06 194 ARG A O 1
ATOM 1562 N N . ASN A 1 195 ? 31.208 21.119 -81.751 1.00 90.00 195 ASN A N 1
ATOM 1563 C CA . ASN A 1 195 ? 32.376 21.054 -80.863 1.00 90.00 195 ASN A CA 1
ATOM 1564 C C . ASN A 1 195 ? 31.982 21.155 -79.377 1.00 90.00 195 ASN A C 1
ATOM 1566 O O . ASN A 1 195 ? 32.526 20.446 -78.533 1.00 90.00 195 ASN A O 1
ATOM 1570 N N . ILE A 1 196 ? 31.016 22.013 -79.035 1.00 89.50 196 ILE A N 1
ATOM 1571 C CA . ILE A 1 196 ? 30.549 22.155 -77.648 1.00 89.50 196 ILE A CA 1
ATOM 1572 C C . ILE A 1 196 ? 29.782 20.920 -77.178 1.00 89.50 196 ILE A C 1
ATOM 1574 O O . ILE A 1 196 ? 29.992 20.472 -76.051 1.00 89.50 196 ILE A O 1
ATOM 1578 N N . TYR A 1 197 ? 28.928 20.341 -78.022 1.00 89.44 197 TYR A N 1
ATOM 1579 C CA . TYR A 1 197 ? 28.272 19.074 -77.695 1.00 89.44 197 TYR A CA 1
ATOM 1580 C C . TYR A 1 197 ? 29.270 17.908 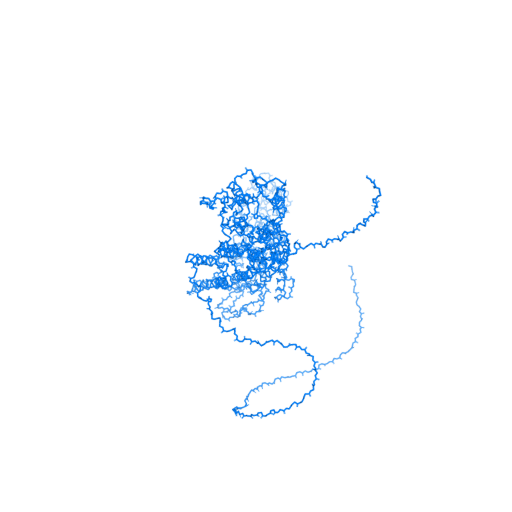-77.620 1.00 89.44 197 TYR A C 1
ATOM 1582 O O . TYR A 1 197 ? 29.102 17.023 -76.777 1.00 89.44 197 TYR A O 1
ATOM 1590 N N . GLU A 1 198 ? 30.340 17.948 -78.422 1.00 88.56 198 GLU A N 1
ATOM 1591 C CA . GLU A 1 198 ? 31.457 17.007 -78.351 1.00 88.56 198 GLU A CA 1
ATOM 1592 C C . GLU A 1 198 ? 32.187 17.057 -77.012 1.00 88.56 198 GLU A C 1
ATOM 1594 O O . GLU A 1 198 ? 32.448 16.000 -76.428 1.00 88.56 198 GLU A O 1
ATOM 1599 N N . ASN A 1 199 ? 32.418 18.267 -76.499 1.00 88.75 199 ASN A N 1
ATOM 1600 C CA . ASN A 1 199 ? 33.003 18.502 -75.183 1.00 88.75 199 ASN A CA 1
ATOM 1601 C C . ASN A 1 199 ? 32.037 18.159 -74.039 1.00 88.75 199 ASN A C 1
ATOM 1603 O O . ASN A 1 199 ? 32.486 17.647 -73.020 1.00 88.75 199 ASN A O 1
ATOM 1607 N N . GLY A 1 200 ? 30.730 18.366 -74.226 1.00 91.88 200 GLY A N 1
ATOM 1608 C CA . GLY A 1 200 ? 29.664 17.945 -73.316 1.00 91.88 200 GLY A CA 1
ATOM 1609 C C . GLY A 1 200 ? 28.942 19.104 -72.624 1.00 91.88 200 GLY A C 1
ATOM 1610 O O . GLY A 1 200 ? 29.558 19.984 -72.019 1.00 91.88 200 GLY A O 1
ATOM 1611 N N . ILE A 1 201 ? 27.609 19.068 -72.666 1.00 93.50 201 ILE A N 1
ATOM 1612 C CA . ILE A 1 201 ? 26.716 19.986 -71.959 1.00 93.50 201 ILE A CA 1
ATOM 1613 C C . ILE A 1 201 ? 26.036 19.246 -70.804 1.00 93.50 201 ILE A C 1
ATOM 1615 O O . ILE A 1 201 ? 25.415 18.203 -71.005 1.00 93.50 201 ILE A O 1
ATOM 1619 N N . VAL A 1 202 ? 26.117 19.813 -69.602 1.00 94.56 202 VAL A N 1
ATOM 1620 C CA . VAL A 1 202 ? 25.497 19.301 -68.369 1.00 94.56 202 VAL A CA 1
ATOM 1621 C C . VAL A 1 202 ? 24.388 20.231 -67.868 1.00 94.56 202 VAL A C 1
ATOM 1623 O O . VAL A 1 202 ? 24.277 21.392 -68.276 1.00 94.56 202 VAL A O 1
ATOM 1626 N N . ASP A 1 203 ? 23.558 19.739 -66.950 1.00 93.38 203 ASP A N 1
ATOM 1627 C CA . ASP A 1 203 ? 22.559 20.560 -66.268 1.00 93.38 203 ASP A CA 1
ATOM 1628 C C . ASP A 1 203 ? 23.197 21.577 -65.294 1.00 93.38 203 ASP A C 1
ATOM 1630 O O . ASP A 1 203 ? 24.395 21.550 -64.989 1.00 93.38 203 ASP A O 1
ATOM 1634 N N . ARG A 1 204 ? 22.380 22.509 -64.790 1.00 91.56 204 ARG A N 1
ATOM 1635 C CA . ARG A 1 204 ? 22.843 23.609 -63.929 1.00 91.56 204 ARG A CA 1
ATOM 1636 C C . ARG A 1 204 ? 23.422 23.131 -62.594 1.00 91.56 204 ARG A C 1
ATOM 1638 O O . ARG A 1 204 ? 24.384 23.732 -62.115 1.00 91.56 204 ARG A O 1
ATOM 1645 N N . ASP A 1 205 ? 22.834 22.108 -61.979 1.00 91.75 205 ASP A N 1
ATOM 1646 C CA . ASP A 1 205 ? 23.275 21.587 -60.681 1.00 91.75 205 ASP A CA 1
ATOM 1647 C C . ASP A 1 205 ? 24.620 20.867 -60.827 1.00 91.75 205 ASP A C 1
ATOM 1649 O O . ASP A 1 205 ? 25.568 21.148 -60.087 1.00 91.75 205 ASP A O 1
ATOM 1653 N N . THR A 1 206 ? 24.749 20.030 -61.858 1.00 92.62 206 THR A N 1
ATOM 1654 C CA . THR A 1 206 ? 26.012 19.365 -62.197 1.00 92.62 206 THR A CA 1
ATOM 1655 C C . THR A 1 206 ? 27.114 20.380 -62.502 1.00 92.62 206 THR A C 1
ATOM 1657 O O . THR A 1 206 ? 28.197 20.300 -61.918 1.00 92.62 206 THR A O 1
ATOM 1660 N N . TYR A 1 207 ? 26.838 21.398 -63.327 1.00 93.06 207 TYR A N 1
ATOM 1661 C CA . TYR A 1 207 ? 27.815 22.453 -63.612 1.00 93.06 207 TYR A CA 1
ATOM 1662 C C . TYR A 1 207 ? 28.237 23.219 -62.352 1.00 93.06 207 TYR A C 1
ATOM 1664 O O . TYR A 1 207 ? 29.417 23.509 -62.167 1.00 93.06 207 TYR A O 1
ATOM 1672 N N . SER A 1 208 ? 27.300 23.516 -61.444 1.00 92.44 208 SER A N 1
ATOM 1673 C CA . SER A 1 208 ? 27.624 24.179 -60.176 1.00 92.44 208 SER A CA 1
ATOM 1674 C C . SER A 1 208 ? 28.586 23.346 -59.322 1.00 92.44 208 SER A C 1
ATOM 1676 O O . SER A 1 208 ? 29.477 23.908 -58.680 1.00 92.44 208 SER A O 1
ATOM 1678 N N . LYS A 1 209 ? 28.434 22.016 -59.306 1.00 90.62 209 LYS A N 1
ATOM 1679 C CA . LYS A 1 209 ? 29.339 21.109 -58.580 1.00 90.62 209 LYS A CA 1
ATOM 1680 C C . LYS A 1 209 ? 30.730 21.097 -59.207 1.00 90.62 209 LYS A C 1
ATOM 1682 O O . LYS A 1 209 ? 31.707 21.225 -58.471 1.00 90.62 209 LYS A O 1
ATOM 1687 N 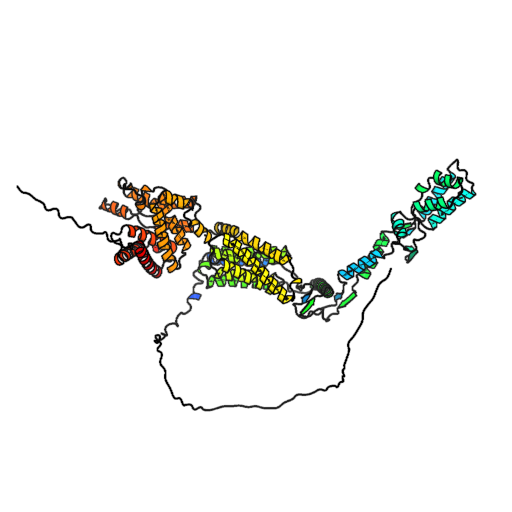N . ILE A 1 210 ? 30.812 21.048 -60.536 1.00 91.75 210 ILE A N 1
ATOM 1688 C CA . ILE A 1 210 ? 32.071 21.125 -61.293 1.00 91.75 210 ILE A CA 1
ATOM 1689 C C . ILE A 1 210 ? 32.789 22.454 -61.019 1.00 91.75 210 ILE A C 1
ATOM 1691 O O . ILE A 1 210 ? 33.936 22.454 -60.582 1.00 91.75 210 ILE A O 1
ATOM 1695 N N . ALA A 1 211 ? 32.094 23.586 -61.172 1.00 89.25 211 ALA A N 1
ATOM 1696 C CA . ALA A 1 211 ? 32.662 24.922 -60.979 1.00 89.25 211 ALA A CA 1
ATOM 1697 C C . ALA A 1 211 ? 33.148 25.169 -59.539 1.00 89.25 211 ALA A C 1
ATOM 1699 O O . ALA A 1 211 ? 34.106 25.904 -59.321 1.00 89.25 211 ALA A O 1
ATOM 1700 N N . SER A 1 212 ? 32.507 24.536 -58.550 1.00 90.44 212 SER A N 1
ATOM 1701 C CA . SER A 1 212 ? 32.932 24.588 -57.144 1.00 90.44 212 SER A CA 1
ATOM 1702 C C . SER A 1 212 ? 34.088 23.636 -56.791 1.00 90.44 212 SER A C 1
ATOM 1704 O O . SER A 1 212 ? 34.511 23.606 -55.638 1.00 90.44 212 SER A O 1
ATOM 1706 N N . GLY A 1 213 ? 34.568 22.827 -57.744 1.00 86.81 213 GLY A N 1
ATOM 1707 C CA . GLY A 1 213 ? 35.602 21.809 -57.530 1.00 86.81 213 GLY A CA 1
ATOM 1708 C C . GLY A 1 213 ? 35.119 20.537 -56.822 1.00 86.81 213 GLY A C 1
ATOM 1709 O O . GLY A 1 213 ? 35.926 19.662 -56.528 1.00 86.81 213 GLY A O 1
ATOM 1710 N N . ARG A 1 214 ? 33.811 20.400 -56.558 1.00 86.94 214 ARG A N 1
ATOM 1711 C CA . ARG A 1 214 ? 33.219 19.226 -55.885 1.00 86.94 214 ARG A CA 1
ATOM 1712 C C . ARG A 1 214 ? 33.041 18.016 -56.802 1.00 86.94 214 ARG A C 1
ATOM 1714 O O . ARG A 1 214 ? 32.791 16.926 -56.304 1.00 86.94 214 ARG A O 1
ATOM 1721 N N . LEU A 1 215 ? 33.129 18.204 -58.119 1.00 90.19 215 LEU A N 1
ATOM 1722 C CA . LEU A 1 215 ? 32.994 17.133 -59.108 1.00 90.19 215 LEU A CA 1
ATOM 1723 C C . LEU A 1 215 ? 34.089 17.252 -60.182 1.00 90.19 215 LEU A C 1
ATOM 1725 O O . LEU A 1 215 ? 33.799 17.725 -61.280 1.00 90.19 215 LEU A O 1
ATOM 1729 N N . PRO A 1 216 ? 35.349 16.897 -59.870 1.00 90.19 216 PRO A N 1
ATOM 1730 C CA . PRO A 1 216 ? 36.478 17.025 -60.801 1.00 90.19 216 PRO A CA 1
ATOM 1731 C C . PRO A 1 216 ? 36.483 15.956 -61.909 1.00 90.19 216 PRO A C 1
ATOM 1733 O O . PRO A 1 216 ? 37.043 16.174 -62.985 1.00 90.19 216 PRO A O 1
ATOM 1736 N N . SER A 1 217 ? 35.856 14.810 -61.649 1.00 92.69 217 SER A N 1
ATOM 1737 C CA . SER A 1 217 ? 35.761 13.668 -62.555 1.00 92.69 217 SER A CA 1
ATOM 1738 C C . SER A 1 217 ? 34.401 12.981 -62.429 1.00 92.69 217 SER A C 1
ATOM 1740 O O . SER A 1 217 ? 33.721 13.075 -61.403 1.00 92.69 217 SER A O 1
ATOM 1742 N N . VAL A 1 218 ? 34.003 12.292 -63.494 1.00 92.88 218 VAL A N 1
ATOM 1743 C CA . VAL A 1 218 ? 32.799 11.454 -63.565 1.00 92.88 218 VAL A CA 1
ATOM 1744 C C . VAL A 1 218 ? 33.127 10.142 -64.267 1.00 92.88 218 VAL A C 1
ATOM 1746 O O . VAL A 1 218 ? 34.086 10.065 -65.033 1.00 92.88 218 VAL A O 1
ATOM 1749 N N . ARG A 1 219 ? 32.325 9.104 -64.043 1.00 93.62 219 ARG A N 1
ATOM 1750 C CA . ARG A 1 219 ? 32.505 7.801 -64.693 1.00 93.62 219 ARG A CA 1
ATOM 1751 C C . ARG A 1 219 ? 31.564 7.632 -65.870 1.00 93.62 219 ARG A C 1
ATOM 1753 O O . ARG A 1 219 ? 30.390 7.952 -65.764 1.00 93.62 219 ARG A O 1
ATOM 1760 N N . PHE A 1 220 ? 32.050 7.033 -66.944 1.00 91.50 220 PHE A N 1
ATOM 1761 C CA . PHE A 1 220 ? 31.224 6.536 -68.041 1.00 91.50 220 PHE A CA 1
ATOM 1762 C C . PHE A 1 220 ? 31.426 5.037 -68.176 1.00 91.50 220 PHE A C 1
ATOM 1764 O O . PHE A 1 220 ? 32.532 4.539 -67.972 1.00 91.50 220 PHE A O 1
ATOM 1771 N N . ILE A 1 221 ? 30.362 4.312 -68.506 1.00 88.44 221 ILE A N 1
ATOM 1772 C CA . ILE A 1 221 ? 30.436 2.867 -68.721 1.00 88.44 221 ILE A CA 1
ATOM 1773 C C . ILE A 1 221 ? 30.519 2.610 -70.219 1.00 88.44 221 ILE A C 1
ATOM 1775 O O . ILE A 1 221 ? 29.605 2.956 -70.964 1.00 88.44 221 ILE A O 1
ATOM 1779 N N . HIS A 1 222 ? 31.618 1.997 -70.642 1.00 83.19 222 HIS A N 1
ATOM 1780 C CA . HIS A 1 222 ? 31.851 1.572 -72.015 1.00 83.19 222 HIS A CA 1
ATOM 1781 C C . HIS A 1 222 ? 32.268 0.102 -72.001 1.00 83.19 222 HIS A C 1
ATOM 1783 O O . HIS A 1 222 ? 33.173 -0.257 -71.254 1.00 83.19 222 HIS A O 1
ATOM 1789 N N . ASP A 1 223 ? 31.572 -0.754 -72.754 1.00 79.81 223 ASP A N 1
ATOM 1790 C CA . ASP A 1 223 ? 31.818 -2.204 -72.797 1.00 79.81 223 ASP A CA 1
ATOM 1791 C C . ASP A 1 223 ? 31.951 -2.856 -71.404 1.00 79.81 223 ASP A C 1
ATOM 1793 O O . ASP A 1 223 ? 32.862 -3.635 -71.133 1.00 79.81 223 ASP A O 1
ATOM 1797 N N . ASN A 1 224 ? 31.037 -2.510 -70.486 1.00 80.69 224 ASN A N 1
ATOM 1798 C CA . ASN A 1 224 ? 31.035 -2.930 -69.074 1.00 80.69 224 ASN A CA 1
ATOM 1799 C C . ASN A 1 224 ? 32.250 -2.490 -68.230 1.00 80.69 224 ASN A C 1
ATOM 1801 O O . ASN A 1 224 ? 32.390 -2.929 -67.088 1.00 80.69 224 ASN A O 1
ATOM 1805 N N . VAL A 1 225 ? 33.090 -1.581 -68.726 1.00 82.94 225 VAL A N 1
ATOM 1806 C CA . VAL A 1 225 ? 34.205 -0.989 -67.977 1.00 82.94 225 VAL A CA 1
ATOM 1807 C C . VAL A 1 225 ? 33.879 0.460 -67.620 1.00 82.94 225 VAL A C 1
ATOM 1809 O O . VAL A 1 225 ? 33.451 1.244 -68.464 1.00 82.94 225 VAL A O 1
ATOM 1812 N N . ALA A 1 226 ? 34.079 0.825 -66.351 1.00 86.88 226 ALA A N 1
ATOM 1813 C CA . ALA A 1 226 ? 33.941 2.204 -65.896 1.00 86.88 226 ALA A CA 1
ATOM 1814 C C . ALA A 1 226 ? 35.230 2.988 -66.182 1.00 86.88 226 ALA A C 1
ATOM 1816 O O . ALA A 1 226 ? 36.295 2.652 -65.665 1.00 86.88 226 ALA A O 1
ATOM 1817 N N . ILE A 1 227 ? 35.121 4.048 -66.976 1.00 89.75 227 ILE A N 1
ATOM 1818 C CA . ILE A 1 227 ? 36.218 4.943 -67.346 1.00 89.75 227 ILE A CA 1
ATOM 1819 C C . ILE A 1 227 ? 35.981 6.287 -66.656 1.00 89.75 227 ILE A C 1
ATOM 1821 O O . ILE A 1 227 ? 34.914 6.879 -66.817 1.00 89.75 227 ILE A O 1
ATOM 1825 N N . SER A 1 228 ? 36.955 6.765 -65.877 1.00 91.44 228 SER A N 1
ATOM 1826 C CA . SER A 1 228 ? 36.897 8.093 -65.251 1.00 91.44 228 SER A CA 1
ATOM 1827 C C . SER A 1 228 ? 37.336 9.161 -66.256 1.00 91.44 228 SER A C 1
ATOM 1829 O O . SER A 1 228 ? 38.394 9.036 -66.874 1.00 91.44 228 SER A O 1
ATOM 1831 N N . MET A 1 229 ? 36.513 10.192 -66.438 1.00 90.31 229 MET A N 1
ATOM 1832 C CA . MET A 1 229 ? 36.759 11.316 -67.340 1.00 90.31 229 MET A CA 1
ATOM 1833 C C . MET A 1 229 ? 36.726 12.644 -66.572 1.00 90.31 229 MET A C 1
ATOM 1835 O O . MET A 1 229 ? 35.869 12.824 -65.701 1.00 90.31 229 MET A O 1
ATOM 1839 N N . PRO A 1 230 ? 37.635 13.589 -66.877 1.00 92.56 230 PRO A N 1
ATOM 1840 C CA . PRO A 1 230 ? 37.636 14.906 -66.253 1.00 92.56 230 PRO A CA 1
ATOM 1841 C C . PRO A 1 230 ? 36.426 15.730 -66.708 1.00 92.56 230 PRO A C 1
ATOM 1843 O O . PRO A 1 230 ? 36.041 15.702 -67.875 1.00 92.56 230 PRO A O 1
ATOM 1846 N N . THR A 1 231 ? 35.857 16.513 -65.796 1.00 92.69 231 THR A N 1
ATOM 1847 C CA . THR A 1 231 ? 34.683 17.367 -66.063 1.00 92.69 231 THR A CA 1
ATOM 1848 C C . THR A 1 231 ? 35.039 18.778 -66.529 1.00 92.69 231 THR A C 1
ATOM 1850 O O . THR A 1 231 ? 34.150 19.588 -66.778 1.00 92.69 231 THR A O 1
ATOM 1853 N N . SER A 1 232 ? 36.330 19.101 -66.647 1.00 89.06 232 SER A N 1
ATOM 1854 C CA . SER A 1 232 ? 36.823 20.461 -66.913 1.00 89.06 232 SER A CA 1
ATOM 1855 C C . SER A 1 232 ? 36.358 21.055 -68.245 1.00 89.06 232 SER A C 1
ATOM 1857 O O . SER A 1 232 ? 36.308 22.276 -68.372 1.00 89.06 232 SER A O 1
ATOM 1859 N N . ALA A 1 233 ? 36.019 20.212 -69.222 1.00 88.94 233 ALA A N 1
ATOM 1860 C CA . ALA A 1 233 ? 35.509 20.632 -70.525 1.00 88.94 233 ALA A CA 1
ATOM 1861 C C . ALA A 1 233 ? 33.977 20.805 -70.558 1.00 88.94 233 ALA A C 1
ATOM 1863 O O . ALA A 1 233 ? 33.450 21.313 -71.546 1.00 88.94 233 ALA A O 1
ATOM 1864 N N . TYR A 1 234 ? 33.257 20.390 -69.506 1.00 93.75 234 TYR A N 1
ATOM 1865 C CA . TYR A 1 234 ? 31.794 20.414 -69.488 1.00 93.75 234 TYR A CA 1
ATOM 1866 C C . TYR A 1 234 ? 31.256 21.809 -69.211 1.00 93.75 234 TYR A C 1
ATOM 1868 O O . TYR A 1 234 ? 31.654 22.479 -68.258 1.00 93.75 234 TYR A O 1
ATOM 1876 N N . LEU A 1 235 ? 30.280 22.219 -70.015 1.00 93.00 235 LEU A N 1
ATOM 1877 C CA . LEU A 1 235 ? 29.607 23.505 -69.879 1.00 93.00 235 LEU A CA 1
ATOM 1878 C C . LEU A 1 235 ? 28.137 23.300 -69.515 1.00 93.00 235 LEU A C 1
ATOM 1880 O O . LEU A 1 235 ? 27.523 22.299 -69.862 1.00 93.00 235 LEU A O 1
ATOM 1884 N N . SER A 1 236 ? 27.536 24.265 -68.824 1.00 93.69 236 SER A N 1
ATOM 1885 C CA . SER A 1 236 ? 26.070 24.343 -68.781 1.00 93.69 236 SER A CA 1
ATOM 1886 C C . SER A 1 236 ? 25.543 24.954 -70.076 1.00 93.69 236 SER A C 1
ATOM 1888 O O . SER A 1 236 ? 26.263 25.711 -70.722 1.00 93.69 236 SER A O 1
ATOM 1890 N N . ALA A 1 237 ? 24.276 24.714 -70.419 1.00 90.75 237 ALA A N 1
ATOM 1891 C CA . ALA A 1 237 ? 23.642 25.322 -71.597 1.00 90.75 237 ALA A CA 1
ATOM 1892 C C . ALA A 1 237 ? 23.829 26.856 -71.657 1.00 90.75 237 ALA A C 1
ATOM 1894 O O . ALA A 1 237 ? 24.130 27.414 -72.710 1.00 90.75 237 ALA A O 1
ATOM 1895 N N . PHE A 1 238 ? 23.753 27.534 -70.506 1.00 90.00 238 PHE A N 1
ATOM 1896 C CA . PHE A 1 238 ? 24.001 28.974 -70.402 1.00 90.00 238 PHE A CA 1
ATOM 1897 C C . PHE A 1 238 ? 25.458 29.357 -70.711 1.00 90.00 238 PHE A C 1
ATOM 1899 O O . PHE A 1 238 ? 25.705 30.286 -71.474 1.00 90.00 238 PHE A O 1
ATOM 1906 N N . ARG A 1 239 ? 26.436 28.634 -70.148 1.00 90.94 239 ARG A N 1
ATOM 1907 C CA . ARG A 1 239 ? 27.867 28.899 -70.391 1.00 90.94 239 ARG A CA 1
ATOM 1908 C C . ARG A 1 239 ? 28.303 28.500 -71.797 1.00 90.94 239 ARG A C 1
ATOM 1910 O O . ARG A 1 239 ? 29.162 29.155 -72.367 1.00 90.94 239 ARG A O 1
ATOM 1917 N N . ALA A 1 240 ? 27.689 27.467 -72.364 1.00 89.88 240 ALA A N 1
ATOM 1918 C CA . ALA A 1 240 ? 27.842 27.092 -73.763 1.00 89.88 240 ALA A CA 1
ATOM 1919 C C . ALA A 1 240 ? 27.379 28.225 -74.690 1.00 89.88 240 ALA A C 1
ATOM 1921 O O . ALA A 1 240 ? 28.101 28.584 -75.615 1.00 89.88 240 ALA A O 1
ATOM 1922 N N . TYR A 1 241 ? 26.223 28.834 -74.405 1.00 89.62 241 TYR A N 1
ATOM 1923 C CA . TYR A 1 241 ? 25.745 30.002 -75.146 1.00 89.62 241 TYR A CA 1
ATOM 1924 C C . TYR A 1 241 ? 26.701 31.196 -75.022 1.00 89.62 241 TYR A C 1
ATOM 1926 O O . TYR A 1 241 ? 27.098 31.758 -76.036 1.00 89.62 241 TYR A O 1
ATOM 1934 N N . GLU A 1 242 ? 27.118 31.550 -73.802 1.00 88.12 242 GLU A N 1
ATOM 1935 C CA . GLU A 1 242 ? 28.085 32.635 -73.558 1.00 88.12 242 GLU A CA 1
ATOM 1936 C C . GLU A 1 242 ? 29.419 32.385 -74.281 1.00 88.12 242 GLU A C 1
ATOM 1938 O O . GLU A 1 242 ? 30.003 33.302 -74.856 1.00 88.12 242 GLU A O 1
ATOM 1943 N N . HIS A 1 243 ? 29.883 31.133 -74.305 1.00 88.50 243 HIS A N 1
ATOM 1944 C CA . HIS A 1 243 ? 31.090 30.747 -75.024 1.00 88.50 243 HIS A CA 1
ATOM 1945 C C . HIS A 1 243 ? 30.935 30.949 -76.536 1.00 88.50 243 HIS A C 1
ATOM 1947 O O . HIS A 1 243 ? 31.793 31.588 -77.145 1.00 88.50 243 HIS A O 1
ATOM 1953 N N . LEU A 1 244 ? 29.829 30.483 -77.129 1.00 86.62 244 LEU A N 1
ATOM 1954 C CA . LEU A 1 244 ? 29.531 30.691 -78.551 1.00 86.62 244 LEU A CA 1
ATOM 1955 C C . LEU A 1 244 ? 29.420 32.174 -78.898 1.00 86.62 244 LEU A C 1
ATOM 1957 O O . LEU A 1 244 ? 30.011 32.609 -79.882 1.00 86.62 244 LEU A O 1
ATOM 1961 N N . ASP A 1 245 ? 28.718 32.949 -78.073 1.00 86.56 245 ASP A N 1
ATOM 1962 C CA . ASP A 1 245 ? 28.584 34.392 -78.258 1.00 86.56 245 ASP A CA 1
ATOM 1963 C C . ASP A 1 245 ? 29.961 35.075 -78.211 1.00 86.56 245 ASP A C 1
ATOM 1965 O O . ASP A 1 245 ? 30.287 35.871 -79.080 1.00 86.56 245 ASP A O 1
ATOM 1969 N N . SER A 1 246 ? 30.851 34.680 -77.294 1.00 85.50 246 SER A N 1
ATOM 1970 C CA . SER A 1 246 ? 32.201 35.260 -77.202 1.00 85.50 246 SER A CA 1
ATOM 1971 C C . SER A 1 246 ? 33.134 34.936 -78.385 1.00 85.50 246 SER A C 1
ATOM 1973 O O . SER A 1 246 ? 34.067 35.698 -78.663 1.00 85.50 246 SER A O 1
ATOM 1975 N N . ILE A 1 247 ? 32.915 33.807 -79.072 1.00 85.50 247 ILE A N 1
ATOM 1976 C CA . ILE A 1 247 ? 33.754 33.347 -80.192 1.00 85.50 247 ILE A CA 1
ATOM 1977 C C . ILE A 1 247 ? 33.460 34.148 -81.461 1.00 85.50 247 ILE A C 1
ATOM 1979 O O . ILE A 1 247 ? 34.380 34.503 -82.207 1.00 85.50 247 ILE A O 1
ATOM 1983 N N . PHE A 1 248 ? 32.189 34.433 -81.732 1.00 84.38 248 PHE A N 1
ATOM 1984 C CA . PHE A 1 248 ? 31.798 35.125 -82.952 1.00 84.38 248 PHE A CA 1
ATOM 1985 C C . PHE A 1 248 ? 31.904 36.634 -82.752 1.00 84.38 248 PHE A C 1
ATOM 1987 O O . PHE A 1 248 ? 31.135 37.210 -82.012 1.00 84.38 248 PHE A O 1
ATOM 1994 N N . ARG A 1 249 ? 32.848 37.300 -83.427 1.00 74.19 249 ARG A N 1
ATOM 1995 C CA . ARG A 1 249 ? 33.009 38.772 -83.360 1.00 74.19 249 ARG A CA 1
ATOM 1996 C C . ARG A 1 249 ? 32.246 39.524 -84.454 1.00 74.19 249 ARG A C 1
ATOM 1998 O O . ARG A 1 249 ? 32.261 40.752 -84.496 1.00 74.19 249 ARG A O 1
ATOM 2005 N N . ASP A 1 250 ? 31.639 38.782 -85.374 1.00 80.94 250 ASP A N 1
ATOM 2006 C CA . ASP A 1 250 ? 30.911 39.311 -86.521 1.00 80.94 250 ASP A CA 1
ATOM 2007 C C . ASP A 1 250 ? 29.462 39.651 -86.141 1.00 80.94 250 ASP A C 1
ATOM 2009 O O . ASP A 1 250 ? 28.751 38.846 -85.533 1.00 80.94 250 ASP A O 1
ATOM 2013 N N . LYS A 1 251 ? 29.011 40.852 -86.521 1.00 79.06 251 LYS A N 1
ATOM 2014 C CA . LYS A 1 251 ? 27.685 41.369 -86.157 1.00 79.06 251 LYS A CA 1
ATOM 2015 C C . LYS A 1 251 ? 26.545 40.518 -86.737 1.00 79.06 251 LYS A C 1
ATOM 2017 O O . LYS A 1 251 ? 25.519 40.363 -86.074 1.00 79.06 251 LYS A O 1
ATOM 2022 N N . GLY A 1 252 ? 26.729 39.945 -87.930 1.00 79.81 252 GLY A N 1
ATOM 2023 C CA . GLY A 1 252 ? 25.748 39.073 -88.578 1.00 79.81 252 GLY A CA 1
ATOM 2024 C C . GLY A 1 252 ? 25.618 37.723 -87.870 1.00 79.81 252 GLY A C 1
ATOM 2025 O O . GLY A 1 252 ? 24.507 37.227 -87.672 1.00 79.81 252 GLY A O 1
ATOM 2026 N N . MET A 1 253 ? 26.732 37.154 -87.401 1.00 82.56 253 MET A N 1
ATOM 2027 C CA . MET A 1 253 ? 26.729 35.891 -86.648 1.00 82.56 253 MET A CA 1
ATOM 2028 C C . MET A 1 253 ? 26.087 36.036 -85.260 1.00 82.56 253 MET A C 1
ATOM 2030 O O . MET A 1 253 ? 25.280 35.188 -84.880 1.00 82.56 253 MET A O 1
ATOM 2034 N N . HIS A 1 254 ? 26.347 37.133 -84.539 1.00 83.06 254 HIS A N 1
ATOM 2035 C CA . HIS A 1 254 ? 25.650 37.429 -83.276 1.00 83.06 254 HIS A CA 1
ATOM 2036 C C . HIS A 1 254 ? 24.135 37.578 -83.465 1.00 83.06 254 HIS A C 1
ATOM 2038 O O . HIS A 1 254 ? 23.338 37.025 -82.699 1.00 83.06 254 HIS A O 1
ATOM 2044 N N . GLN A 1 255 ? 23.724 38.301 -84.514 1.00 82.25 255 GLN A N 1
ATOM 2045 C CA . GLN A 1 255 ? 22.310 38.457 -84.843 1.00 82.25 255 GLN A CA 1
ATOM 2046 C C . GLN A 1 255 ? 21.667 37.103 -85.172 1.00 82.25 255 GLN A C 1
ATOM 2048 O O . GLN A 1 255 ? 20.525 36.866 -84.783 1.00 82.25 255 GLN A O 1
ATOM 2053 N N . ALA A 1 256 ? 22.404 36.189 -85.810 1.00 83.44 256 ALA A N 1
ATOM 2054 C CA . ALA A 1 256 ? 21.937 34.837 -86.095 1.00 83.44 256 ALA A CA 1
ATOM 2055 C C . ALA A 1 256 ? 21.726 33.993 -84.830 1.00 83.44 256 ALA A C 1
ATOM 2057 O O . ALA A 1 256 ? 20.704 33.315 -84.735 1.00 83.44 256 ALA A O 1
ATOM 2058 N N . LEU A 1 257 ? 22.621 34.058 -83.837 1.00 84.25 257 LEU A N 1
ATOM 2059 C CA . LEU A 1 257 ? 22.434 33.355 -82.557 1.00 84.25 257 LEU A CA 1
ATOM 2060 C C . LEU A 1 257 ? 21.176 33.830 -81.814 1.00 84.25 257 LEU A C 1
ATOM 2062 O O . LEU A 1 257 ? 20.411 33.011 -81.301 1.00 84.25 257 LEU A O 1
ATOM 2066 N N . SER A 1 258 ? 20.938 35.146 -81.820 1.00 82.19 258 SER A N 1
ATOM 2067 C CA . SER A 1 258 ? 19.773 35.761 -81.172 1.00 82.19 258 SER A CA 1
ATOM 2068 C C . SER A 1 258 ? 18.471 35.457 -81.920 1.00 82.19 258 SER A C 1
ATOM 2070 O O . SER A 1 258 ? 17.502 35.007 -81.318 1.00 82.19 258 SER A O 1
ATOM 2072 N N . ALA A 1 259 ? 18.450 35.634 -83.246 1.00 83.50 259 ALA A N 1
ATOM 2073 C CA . ALA A 1 259 ? 17.262 35.418 -84.078 1.00 83.50 259 ALA A CA 1
ATOM 2074 C C . ALA A 1 259 ? 16.837 33.942 -84.170 1.00 83.50 259 ALA A C 1
ATOM 2076 O O . ALA A 1 259 ? 15.679 33.648 -84.456 1.00 83.50 259 ALA A O 1
ATOM 2077 N N . THR A 1 260 ? 17.761 33.006 -83.931 1.00 83.94 260 THR A N 1
ATOM 2078 C CA . THR A 1 260 ? 17.464 31.564 -83.904 1.00 83.94 260 THR A CA 1
ATOM 2079 C C . THR A 1 260 ? 17.052 31.055 -82.522 1.00 83.94 260 THR A C 1
ATOM 2081 O O . THR A 1 260 ? 16.689 29.882 -82.405 1.00 83.94 260 THR A O 1
ATOM 2084 N N . HIS A 1 261 ? 17.057 31.912 -81.492 1.00 84.06 261 HIS A N 1
ATOM 2085 C CA . HIS A 1 261 ? 16.754 31.537 -80.107 1.00 84.06 261 HIS A CA 1
ATOM 2086 C C . HIS A 1 261 ? 17.590 30.335 -79.635 1.00 84.06 261 HIS A C 1
ATOM 2088 O O . HIS A 1 261 ? 17.070 29.391 -79.041 1.00 84.06 261 HIS A O 1
ATOM 2094 N N . LEU A 1 262 ? 18.900 30.335 -79.925 1.00 83.62 262 LEU A N 1
ATOM 2095 C CA . LEU A 1 262 ? 19.779 29.203 -79.598 1.00 83.62 262 LEU A CA 1
ATOM 2096 C C . LEU A 1 262 ? 19.731 28.832 -78.104 1.00 83.62 262 LEU A C 1
ATOM 2098 O O . LEU A 1 262 ? 19.789 27.654 -77.758 1.00 83.62 262 LEU A O 1
ATOM 2102 N N . SER A 1 263 ? 19.577 29.820 -77.222 1.00 82.19 263 SER A N 1
ATOM 2103 C CA . SER A 1 263 ? 19.467 29.625 -75.772 1.00 82.19 263 SER A CA 1
ATOM 2104 C C . SER A 1 263 ? 18.287 28.741 -75.345 1.00 82.19 263 SER A C 1
ATOM 2106 O O . SER A 1 263 ? 18.374 28.103 -74.299 1.00 82.19 263 SER A O 1
ATOM 2108 N N . GLU A 1 264 ? 17.215 28.662 -76.140 1.00 83.25 264 GLU A N 1
ATOM 2109 C CA . GLU A 1 264 ? 16.043 27.810 -75.875 1.00 83.25 264 GLU A CA 1
ATOM 2110 C C . GLU A 1 264 ? 16.237 26.365 -76.370 1.00 83.25 264 GLU A C 1
ATOM 2112 O O . GLU A 1 264 ? 15.517 25.460 -75.953 1.00 83.25 264 GLU A O 1
ATOM 2117 N N . ILE A 1 265 ? 17.209 26.145 -77.261 1.00 85.31 265 ILE A N 1
ATOM 2118 C CA . ILE A 1 265 ? 17.471 24.858 -77.922 1.00 85.31 265 ILE A CA 1
ATOM 2119 C C . ILE A 1 265 ? 18.580 24.076 -77.211 1.00 85.31 265 ILE A C 1
ATOM 2121 O O . ILE A 1 265 ? 18.593 22.847 -77.251 1.00 85.31 265 ILE A O 1
ATOM 2125 N N . LEU A 1 266 ? 19.530 24.769 -76.573 1.00 88.12 266 LEU A N 1
ATOM 2126 C CA . LEU A 1 266 ? 20.634 24.116 -75.874 1.00 88.12 266 LEU A CA 1
ATOM 2127 C C . LEU A 1 266 ? 20.122 23.301 -74.681 1.00 88.12 266 LEU A C 1
ATOM 2129 O O . LEU A 1 266 ? 19.606 23.854 -73.710 1.00 88.12 266 LEU A O 1
ATOM 2133 N N . GLN A 1 267 ? 20.326 21.986 -74.735 1.00 89.69 267 GLN A N 1
ATOM 2134 C CA . GLN A 1 267 ? 19.979 21.059 -73.663 1.00 89.69 267 GLN A CA 1
ATOM 2135 C C . GLN A 1 267 ? 21.189 20.196 -73.280 1.00 89.69 267 GLN A C 1
ATOM 2137 O O . GLN A 1 267 ? 22.091 19.999 -74.096 1.00 89.69 267 GLN A O 1
ATOM 2142 N N . PRO A 1 268 ? 21.242 19.679 -72.041 1.00 91.81 268 PRO A N 1
ATOM 2143 C CA . PRO A 1 268 ? 22.306 18.775 -71.624 1.00 91.81 268 PRO A CA 1
ATOM 2144 C C . PRO A 1 268 ? 22.310 17.470 -72.431 1.00 91.81 268 PRO A C 1
ATOM 2146 O O . PRO A 1 268 ? 21.284 16.800 -72.517 1.00 91.81 268 PRO A O 1
ATOM 2149 N N . ASN A 1 269 ? 23.469 17.076 -72.964 1.00 92.94 269 ASN A N 1
ATOM 2150 C CA . ASN A 1 269 ? 23.690 15.745 -73.548 1.00 92.94 269 ASN A CA 1
ATOM 2151 C C . ASN A 1 269 ? 24.482 14.817 -72.616 1.00 92.94 269 ASN A C 1
ATOM 2153 O O . ASN A 1 269 ? 24.560 13.619 -72.873 1.00 92.94 269 ASN A O 1
ATOM 2157 N N . ILE A 1 270 ? 25.067 15.344 -71.539 1.00 93.62 270 ILE A N 1
ATOM 2158 C CA . ILE A 1 270 ? 25.739 14.573 -70.494 1.00 93.62 270 ILE A CA 1
ATOM 2159 C C . ILE A 1 270 ? 24.818 14.536 -69.274 1.00 93.62 270 ILE A C 1
ATOM 2161 O O . ILE A 1 270 ? 24.641 15.535 -68.576 1.00 93.62 270 ILE A O 1
ATOM 2165 N N . LEU A 1 271 ? 24.207 13.375 -69.039 1.00 92.69 271 LEU A N 1
ATOM 2166 C CA . LEU A 1 271 ? 23.184 13.168 -68.014 1.00 92.69 271 LEU A CA 1
ATOM 2167 C C . LEU A 1 271 ? 23.686 12.198 -66.949 1.00 92.69 271 LEU A C 1
ATOM 2169 O O . LEU A 1 271 ? 24.368 11.225 -67.263 1.00 92.69 271 LEU A O 1
ATOM 2173 N N . ILE A 1 272 ? 23.338 12.449 -65.689 1.00 92.81 272 ILE A N 1
ATOM 2174 C CA . ILE A 1 272 ? 23.669 11.535 -64.596 1.00 92.81 272 ILE A CA 1
ATOM 2175 C C . ILE A 1 272 ? 22.812 10.267 -64.678 1.00 92.81 272 ILE A C 1
ATOM 2177 O O . ILE A 1 272 ? 21.581 10.324 -64.676 1.00 92.81 272 ILE A O 1
ATOM 2181 N N . ASP A 1 273 ? 23.462 9.106 -64.669 1.00 93.50 273 ASP A N 1
ATOM 2182 C CA . ASP A 1 273 ? 22.786 7.826 -64.493 1.00 93.50 273 ASP A CA 1
ATOM 2183 C C . ASP A 1 273 ? 22.612 7.568 -62.996 1.00 93.50 273 ASP A C 1
ATOM 2185 O O . ASP A 1 273 ? 23.473 7.002 -62.313 1.00 93.50 273 ASP A O 1
ATOM 2189 N N . THR A 1 274 ? 21.483 8.030 -62.464 1.00 89.88 274 THR A N 1
ATOM 2190 C CA . THR A 1 274 ? 21.163 7.896 -61.036 1.00 89.88 274 THR A CA 1
ATOM 2191 C C . THR A 1 274 ? 21.017 6.442 -60.588 1.00 89.88 274 THR A C 1
ATOM 2193 O O . THR A 1 274 ? 21.335 6.134 -59.437 1.00 89.88 274 THR A O 1
ATOM 2196 N N . VAL A 1 275 ? 20.580 5.543 -61.478 1.00 90.81 275 VAL A N 1
ATOM 2197 C CA . VAL A 1 275 ? 20.356 4.126 -61.167 1.00 90.81 275 VAL A CA 1
ATOM 2198 C C . VAL A 1 275 ? 21.696 3.423 -61.017 1.00 90.81 275 VAL A C 1
ATOM 2200 O O . VAL A 1 275 ? 21.967 2.819 -59.977 1.00 90.81 275 VAL A O 1
ATOM 2203 N N . THR A 1 276 ? 22.575 3.562 -62.009 1.00 90.12 276 THR A N 1
ATOM 2204 C CA . THR A 1 276 ? 23.885 2.910 -61.972 1.00 90.12 276 THR A CA 1
ATOM 2205 C C . THR A 1 276 ? 24.804 3.534 -60.928 1.00 90.12 276 THR A C 1
ATOM 2207 O O . THR A 1 276 ? 25.523 2.811 -60.238 1.00 90.12 276 THR A O 1
ATOM 2210 N N . THR A 1 277 ? 24.729 4.855 -60.736 1.00 90.69 277 THR A N 1
ATOM 2211 C CA . THR A 1 277 ? 25.432 5.553 -59.649 1.00 90.69 277 THR A CA 1
ATOM 2212 C C . THR A 1 277 ? 25.040 4.987 -58.287 1.00 90.69 277 THR A C 1
ATOM 2214 O O . THR A 1 277 ? 25.918 4.658 -57.491 1.00 90.69 277 THR A O 1
ATOM 2217 N N . ARG A 1 278 ? 23.735 4.826 -58.022 1.00 90.25 278 ARG A N 1
ATOM 2218 C CA . ARG A 1 278 ? 23.252 4.277 -56.749 1.00 90.25 278 ARG A CA 1
ATOM 2219 C C . ARG A 1 278 ? 23.695 2.831 -56.556 1.00 90.25 278 ARG A C 1
ATOM 2221 O O . ARG A 1 278 ? 24.232 2.517 -55.500 1.00 90.25 278 ARG A O 1
ATOM 2228 N N . ARG A 1 279 ? 23.550 1.989 -57.584 1.00 90.38 279 ARG A N 1
ATOM 2229 C CA . ARG A 1 279 ? 23.974 0.582 -57.537 1.00 90.38 279 ARG A CA 1
ATOM 2230 C C . ARG A 1 279 ? 25.461 0.444 -57.195 1.00 90.38 279 ARG A C 1
ATOM 2232 O O . ARG A 1 279 ? 25.815 -0.293 -56.284 1.00 90.38 279 ARG A O 1
ATOM 2239 N N . LEU A 1 280 ? 26.336 1.171 -57.894 1.00 89.19 280 LEU A N 1
ATOM 2240 C CA . LEU A 1 280 ? 27.782 1.099 -57.652 1.00 89.19 280 LEU A CA 1
ATOM 2241 C C . LEU A 1 280 ? 28.185 1.680 -56.288 1.00 89.19 280 LEU A C 1
ATOM 2243 O O . LEU A 1 280 ? 29.138 1.196 -55.675 1.00 89.19 280 LEU A O 1
ATOM 2247 N N . LEU A 1 281 ? 27.474 2.703 -55.804 1.00 88.31 281 LEU A N 1
ATOM 2248 C CA . LEU A 1 281 ? 27.681 3.245 -54.462 1.00 88.31 281 LEU A CA 1
ATOM 2249 C C . LEU A 1 281 ? 27.282 2.228 -53.385 1.00 88.31 281 LEU A C 1
ATOM 2251 O O . LEU A 1 281 ? 28.032 2.024 -52.434 1.00 88.31 281 LEU A O 1
ATOM 2255 N N . GLU A 1 282 ? 26.135 1.567 -53.544 1.00 88.44 282 GLU A N 1
ATOM 2256 C CA . GLU A 1 282 ? 25.678 0.502 -52.645 1.00 88.44 282 GLU A CA 1
ATOM 2257 C C . GLU A 1 282 ? 26.654 -0.682 -52.634 1.00 88.44 282 GLU A C 1
ATOM 2259 O O . GLU A 1 282 ? 27.031 -1.147 -51.560 1.00 88.44 282 GLU A O 1
ATOM 2264 N N . GLU A 1 283 ? 27.161 -1.106 -53.794 1.00 89.12 283 GLU A N 1
ATOM 2265 C CA . GLU A 1 283 ? 28.189 -2.152 -53.893 1.00 89.12 283 GLU A CA 1
ATOM 2266 C C . GLU A 1 283 ? 29.500 -1.760 -53.191 1.00 89.12 283 GLU A C 1
ATOM 2268 O O . GLU A 1 283 ? 30.123 -2.585 -52.514 1.00 89.12 283 GLU A O 1
ATOM 2273 N N . ALA A 1 284 ? 29.935 -0.503 -53.327 1.00 86.12 284 ALA A N 1
ATOM 2274 C CA . ALA A 1 284 ? 31.123 0.004 -52.644 1.00 86.12 284 ALA A CA 1
ATOM 2275 C C . ALA A 1 284 ? 30.923 0.054 -51.121 1.00 86.12 284 ALA A C 1
ATOM 2277 O O . ALA A 1 284 ? 31.814 -0.350 -50.371 1.00 86.12 284 ALA A O 1
ATOM 2278 N N . LEU A 1 285 ? 29.745 0.491 -50.664 1.00 85.81 285 LEU A N 1
ATOM 2279 C CA . LEU A 1 285 ? 29.376 0.497 -49.249 1.00 85.81 285 LEU A CA 1
ATOM 2280 C C . LEU A 1 285 ? 29.311 -0.922 -48.681 1.00 85.81 285 LEU A C 1
ATOM 2282 O O . LEU A 1 285 ? 29.864 -1.165 -47.613 1.00 85.81 285 LEU A O 1
ATOM 2286 N N . GLN A 1 286 ? 28.713 -1.873 -49.400 1.00 85.75 286 GLN A N 1
ATOM 2287 C CA . GLN A 1 286 ? 28.631 -3.269 -48.973 1.00 85.75 286 GLN A CA 1
ATOM 2288 C C . GLN A 1 286 ? 30.023 -3.887 -48.798 1.00 85.75 286 GLN A C 1
ATOM 2290 O O . GLN A 1 286 ? 30.289 -4.525 -47.781 1.00 85.75 286 GLN A O 1
ATOM 2295 N N . LYS A 1 287 ? 30.936 -3.658 -49.751 1.00 84.94 287 LYS A N 1
ATOM 2296 C CA . LYS A 1 287 ? 32.329 -4.124 -49.650 1.00 84.94 287 LYS A CA 1
ATOM 2297 C C . LYS A 1 287 ? 33.074 -3.469 -48.488 1.00 84.94 287 LYS A C 1
ATOM 2299 O O . LYS A 1 287 ? 33.822 -4.145 -47.793 1.00 84.94 287 LYS A O 1
ATOM 2304 N N . ALA A 1 288 ? 32.868 -2.173 -48.265 1.00 81.69 288 ALA A N 1
ATOM 2305 C CA . ALA A 1 288 ? 33.549 -1.433 -47.205 1.00 81.69 288 ALA A CA 1
ATOM 2306 C C . ALA A 1 288 ? 33.002 -1.724 -45.796 1.00 81.69 288 ALA A C 1
ATOM 2308 O O . ALA A 1 288 ? 33.716 -1.535 -44.816 1.00 81.69 288 ALA A O 1
ATOM 2309 N N . MET A 1 289 ? 31.752 -2.185 -45.691 1.00 81.81 289 MET A N 1
ATOM 2310 C CA . MET A 1 289 ? 31.104 -2.582 -44.435 1.00 81.81 289 MET A CA 1
ATOM 2311 C C . MET A 1 289 ? 31.249 -4.082 -44.120 1.00 81.81 289 MET A C 1
ATOM 2313 O O . MET A 1 289 ? 30.677 -4.560 -43.137 1.00 81.81 289 MET A O 1
ATOM 2317 N N . ALA A 1 290 ? 31.995 -4.830 -44.939 1.00 81.12 290 ALA A N 1
ATOM 2318 C CA . ALA A 1 290 ? 32.264 -6.243 -44.709 1.00 81.12 290 ALA A CA 1
ATOM 2319 C C . ALA A 1 290 ? 33.032 -6.475 -43.385 1.00 81.12 290 ALA A C 1
ATOM 2321 O O . ALA A 1 290 ? 33.738 -5.575 -42.917 1.00 81.12 290 ALA A O 1
ATOM 2322 N N . PRO A 1 291 ? 32.918 -7.669 -42.769 1.00 80.75 291 PRO A N 1
ATOM 2323 C CA . PRO A 1 291 ? 33.668 -8.002 -41.561 1.00 80.75 291 PRO A CA 1
ATOM 2324 C C . PRO A 1 291 ? 35.178 -7.811 -41.750 1.00 80.75 291 PRO A C 1
ATOM 2326 O O . PRO A 1 291 ? 35.758 -8.288 -42.723 1.00 80.75 291 PRO A O 1
ATOM 2329 N N . VAL A 1 292 ? 35.821 -7.135 -40.798 1.00 80.06 292 VAL A N 1
ATOM 2330 C CA . VAL A 1 292 ? 37.262 -6.814 -40.832 1.00 80.06 292 VAL A CA 1
ATOM 2331 C C . VAL A 1 292 ? 38.112 -8.011 -40.382 1.00 80.06 292 VAL A C 1
ATOM 2333 O O . VAL A 1 292 ? 39.313 -8.064 -40.633 1.00 80.06 292 VAL A O 1
ATOM 2336 N N . GLY A 1 293 ? 37.495 -8.990 -39.718 1.00 83.12 293 GLY A N 1
ATOM 2337 C CA . GLY A 1 293 ? 38.140 -10.214 -39.255 1.00 83.12 293 GLY A CA 1
ATOM 2338 C C . GLY A 1 293 ? 37.133 -11.211 -38.692 1.00 83.12 293 GLY A C 1
ATOM 2339 O O . GLY A 1 293 ? 35.927 -10.971 -38.744 1.00 83.12 293 GLY A O 1
ATOM 2340 N N . ILE A 1 294 ? 37.633 -12.321 -38.153 1.00 86.25 294 ILE A N 1
ATOM 2341 C CA . ILE A 1 294 ? 36.839 -13.381 -37.525 1.00 86.25 294 ILE A CA 1
ATOM 2342 C C . ILE A 1 294 ? 37.535 -13.768 -36.216 1.00 86.25 294 ILE A C 1
ATOM 2344 O O . ILE A 1 294 ? 38.746 -13.976 -36.222 1.00 86.25 294 ILE A O 1
ATOM 2348 N N . ILE A 1 295 ? 36.782 -13.846 -35.120 1.00 86.56 295 ILE A N 1
ATOM 2349 C CA . ILE A 1 295 ? 37.214 -14.499 -33.877 1.00 86.56 295 ILE A CA 1
ATOM 2350 C C . ILE A 1 295 ? 36.962 -15.989 -34.053 1.00 86.56 295 ILE A C 1
ATOM 2352 O O . ILE A 1 295 ? 35.826 -16.374 -34.336 1.00 86.56 295 ILE A O 1
ATOM 2356 N N . GLN A 1 296 ? 38.001 -16.810 -33.930 1.00 88.00 296 GLN A N 1
ATOM 2357 C CA . GLN A 1 296 ? 37.886 -18.246 -34.184 1.00 88.00 296 GLN A CA 1
ATOM 2358 C C . GLN A 1 296 ? 37.210 -18.973 -33.024 1.00 88.00 296 GLN A C 1
ATOM 2360 O O . GLN A 1 296 ? 37.315 -18.568 -31.863 1.00 88.00 296 GLN A O 1
ATOM 2365 N N . GLN A 1 297 ? 36.557 -20.095 -33.324 1.00 85.81 297 GLN A N 1
ATOM 2366 C CA . GLN A 1 297 ? 36.048 -20.998 -32.297 1.00 85.81 297 GLN A CA 1
ATOM 2367 C C . GLN A 1 297 ? 37.142 -21.360 -31.270 1.00 85.81 297 GLN A C 1
ATOM 2369 O O . GLN A 1 297 ? 38.226 -21.824 -31.617 1.00 85.81 297 GLN A O 1
ATOM 2374 N N . GLY A 1 298 ? 36.835 -21.178 -29.985 1.00 78.56 298 GLY A N 1
ATOM 2375 C CA . GLY A 1 298 ? 37.729 -21.412 -28.850 1.00 78.56 298 GLY A CA 1
ATOM 2376 C C . GLY A 1 298 ? 38.562 -20.196 -28.430 1.00 78.56 298 GLY A C 1
ATOM 2377 O O . GLY A 1 298 ? 39.183 -20.230 -27.368 1.00 78.56 298 GLY A O 1
ATOM 2378 N N . GLU A 1 299 ? 38.563 -19.111 -29.207 1.00 89.38 299 GLU A N 1
ATOM 2379 C CA . GLU A 1 299 ? 39.277 -17.880 -28.866 1.00 89.38 299 GLU A CA 1
ATOM 2380 C C . GLU A 1 299 ? 38.558 -17.105 -27.744 1.00 89.38 299 GLU A C 1
ATOM 2382 O O . GLU A 1 299 ? 37.331 -17.133 -27.607 1.00 89.38 299 GLU A O 1
ATOM 2387 N N . ARG A 1 300 ? 39.327 -16.411 -26.898 1.00 89.69 300 ARG A N 1
ATOM 2388 C CA . ARG A 1 300 ? 38.792 -15.588 -25.804 1.00 89.69 300 ARG A CA 1
ATOM 2389 C C . ARG A 1 300 ? 38.111 -14.338 -26.363 1.00 89.69 300 ARG A C 1
ATOM 2391 O O . ARG A 1 300 ? 38.756 -13.539 -27.032 1.00 89.69 300 ARG A O 1
ATOM 2398 N N . ILE A 1 301 ? 36.847 -14.131 -25.992 1.00 87.50 301 ILE A N 1
ATOM 2399 C CA . ILE A 1 301 ? 36.103 -12.900 -26.286 1.00 87.50 301 ILE A CA 1
ATOM 2400 C C . ILE A 1 301 ? 36.352 -11.876 -25.176 1.00 87.50 301 ILE A C 1
ATOM 2402 O O . ILE A 1 301 ? 36.876 -10.797 -25.436 1.00 87.50 301 ILE A O 1
ATOM 2406 N N . ILE A 1 302 ? 35.999 -12.210 -23.932 1.00 90.12 302 ILE A N 1
ATOM 2407 C CA . ILE A 1 302 ? 36.089 -11.300 -22.781 1.00 90.12 302 ILE A CA 1
ATOM 2408 C C . ILE A 1 302 ? 36.165 -12.098 -21.475 1.00 90.12 302 ILE A C 1
ATOM 2410 O O . ILE A 1 302 ? 35.560 -13.163 -21.371 1.00 90.12 302 ILE A O 1
ATOM 2414 N N . ASP A 1 303 ? 36.915 -11.614 -20.485 1.00 87.31 303 ASP A N 1
ATOM 2415 C CA . ASP A 1 303 ? 37.034 -12.238 -19.161 1.00 87.31 303 ASP A CA 1
ATOM 2416 C C . ASP A 1 303 ? 36.469 -11.352 -18.050 1.00 87.31 303 ASP A C 1
ATOM 2418 O O . ASP A 1 303 ? 36.246 -10.152 -18.222 1.00 87.31 303 ASP A O 1
ATOM 2422 N N . LYS A 1 304 ? 36.210 -11.954 -16.889 1.00 80.00 304 LYS A N 1
ATOM 2423 C CA . LYS A 1 304 ? 35.652 -11.267 -15.730 1.00 80.00 304 LYS A CA 1
ATOM 2424 C C . LYS A 1 304 ? 36.547 -10.101 -15.317 1.00 80.00 304 LYS A C 1
ATOM 2426 O O . LYS A 1 304 ? 37.713 -10.289 -14.983 1.00 80.00 304 LYS A O 1
ATOM 2431 N N . GLY A 1 305 ? 35.966 -8.907 -15.260 1.00 77.75 305 GLY A N 1
ATOM 2432 C CA . GLY A 1 305 ? 36.670 -7.673 -14.912 1.00 77.75 305 GLY A CA 1
ATOM 2433 C C . GLY A 1 305 ? 37.272 -6.918 -16.100 1.00 77.75 305 GLY A C 1
ATOM 2434 O O . GLY A 1 305 ? 37.673 -5.769 -15.915 1.00 77.75 305 GLY A O 1
ATOM 2435 N N . ASP A 1 306 ? 37.281 -7.489 -17.309 1.00 86.94 306 ASP A N 1
ATOM 2436 C CA . ASP A 1 306 ? 37.662 -6.752 -18.517 1.00 86.94 306 ASP A CA 1
ATOM 2437 C C . ASP A 1 306 ? 36.640 -5.644 -18.803 1.00 86.94 306 ASP A C 1
ATOM 2439 O O . ASP A 1 306 ? 35.434 -5.833 -18.653 1.00 86.94 306 ASP A O 1
ATOM 2443 N N . ILE A 1 307 ? 37.098 -4.471 -19.241 1.00 86.81 307 ILE A N 1
ATOM 2444 C CA . ILE A 1 307 ? 36.197 -3.366 -19.592 1.00 86.81 307 ILE A CA 1
ATOM 2445 C C . ILE A 1 307 ? 35.569 -3.638 -20.960 1.00 86.81 307 ILE A C 1
ATOM 2447 O O . ILE A 1 307 ? 36.274 -3.865 -21.947 1.00 86.81 307 ILE A O 1
ATOM 2451 N N . VAL A 1 308 ? 34.242 -3.532 -21.042 1.00 88.56 308 VAL A N 1
ATOM 2452 C CA . VAL A 1 308 ? 33.509 -3.658 -22.304 1.00 88.56 308 VAL A CA 1
ATOM 2453 C C . VAL A 1 308 ? 33.766 -2.417 -23.166 1.00 88.56 308 VAL A C 1
ATOM 2455 O O . VAL A 1 308 ? 33.163 -1.361 -22.979 1.00 88.56 308 VAL A O 1
ATOM 2458 N N . THR A 1 309 ? 34.712 -2.528 -24.098 1.00 86.25 309 THR A N 1
ATOM 2459 C CA . THR A 1 309 ? 35.017 -1.475 -25.085 1.00 86.25 309 THR A CA 1
ATOM 2460 C C . THR A 1 309 ? 33.976 -1.449 -26.208 1.00 86.25 309 THR A C 1
ATOM 2462 O O . THR A 1 309 ? 33.331 -2.458 -26.468 1.00 86.25 309 THR A O 1
ATOM 2465 N N . THR A 1 310 ? 33.845 -0.343 -26.945 1.00 82.94 310 THR A N 1
ATOM 2466 C CA . THR A 1 310 ? 32.877 -0.218 -28.059 1.00 82.94 310 THR A CA 1
ATOM 2467 C C . THR A 1 310 ? 33.061 -1.292 -29.146 1.00 82.94 310 THR A C 1
ATOM 2469 O O . THR A 1 310 ? 32.088 -1.844 -29.666 1.00 82.94 310 THR A O 1
ATOM 2472 N N . ARG A 1 311 ? 34.312 -1.673 -29.449 1.00 82.62 311 ARG A N 1
ATOM 2473 C CA . ARG A 1 311 ? 34.607 -2.799 -30.355 1.00 82.62 311 ARG A CA 1
ATOM 2474 C C . ARG A 1 311 ? 34.094 -4.120 -29.782 1.00 82.62 311 ARG A C 1
ATOM 2476 O O . ARG A 1 311 ? 33.484 -4.908 -30.496 1.00 82.62 311 ARG A O 1
ATOM 2483 N N . LEU A 1 312 ? 34.338 -4.354 -28.497 1.00 86.75 312 LEU A N 1
ATOM 2484 C CA . LEU A 1 312 ? 33.947 -5.586 -27.823 1.00 86.75 312 LEU A CA 1
ATOM 2485 C C . LEU A 1 312 ? 32.429 -5.686 -27.649 1.00 86.75 312 LEU A C 1
ATOM 2487 O O . LEU A 1 312 ? 31.881 -6.759 -27.836 1.00 86.75 312 LEU A O 1
ATOM 2491 N N . ALA A 1 313 ? 31.739 -4.570 -27.409 1.00 86.38 313 ALA A N 1
ATOM 2492 C CA . ALA A 1 313 ? 30.280 -4.503 -27.414 1.00 86.38 313 ALA A CA 1
ATOM 2493 C C . ALA A 1 313 ? 29.694 -4.909 -28.777 1.00 86.38 313 ALA A C 1
ATOM 2495 O O . ALA A 1 313 ? 28.723 -5.657 -28.832 1.00 86.38 313 ALA A O 1
ATOM 2496 N N . THR A 1 314 ? 30.321 -4.481 -29.879 1.00 85.81 314 THR A N 1
ATOM 2497 C CA . THR A 1 314 ? 29.916 -4.883 -31.240 1.00 85.81 314 THR A CA 1
ATOM 2498 C C . THR A 1 314 ? 30.105 -6.389 -31.454 1.00 85.81 314 THR A C 1
ATOM 2500 O O . THR A 1 314 ? 29.221 -7.058 -31.987 1.00 85.81 314 THR A O 1
ATOM 2503 N N . VAL A 1 315 ? 31.229 -6.943 -30.988 1.00 88.44 315 VAL A N 1
ATOM 2504 C CA . VAL A 1 315 ? 31.501 -8.390 -31.022 1.00 88.44 315 VAL A CA 1
ATOM 2505 C C . VAL A 1 315 ? 30.500 -9.170 -30.169 1.00 88.44 315 VAL A C 1
ATOM 2507 O O . VAL A 1 315 ? 29.969 -10.166 -30.642 1.00 88.44 315 VAL A O 1
ATOM 2510 N N . LEU A 1 316 ? 30.214 -8.720 -28.944 1.00 87.81 316 LEU A N 1
ATOM 2511 C CA . LEU A 1 316 ? 29.255 -9.358 -28.038 1.00 87.81 316 LEU A CA 1
ATOM 2512 C C . LEU A 1 316 ? 27.839 -9.346 -28.619 1.00 87.81 316 LEU A C 1
ATOM 2514 O O . LEU A 1 316 ? 27.147 -10.354 -28.557 1.00 87.81 316 LEU A O 1
ATOM 2518 N N . LYS A 1 317 ? 27.441 -8.248 -29.264 1.00 87.12 317 LYS A N 1
ATOM 2519 C CA . LYS A 1 317 ? 26.161 -8.173 -29.968 1.00 87.12 317 LYS A CA 1
ATOM 2520 C C . LYS A 1 317 ? 26.101 -9.140 -31.156 1.00 87.12 317 LYS A C 1
ATOM 2522 O O . LYS A 1 317 ? 25.115 -9.842 -31.326 1.00 87.12 317 LYS A O 1
ATOM 2527 N N . THR A 1 318 ? 27.176 -9.217 -31.941 1.00 85.94 318 THR A N 1
ATOM 2528 C CA . THR A 1 318 ? 27.273 -10.169 -33.064 1.00 85.94 318 THR A CA 1
ATOM 2529 C C . THR A 1 318 ? 27.254 -11.619 -32.562 1.00 85.94 318 THR A C 1
ATOM 2531 O O . THR A 1 318 ? 26.637 -12.486 -33.174 1.00 85.94 318 THR A O 1
ATOM 2534 N N . TYR A 1 319 ? 27.908 -11.889 -31.428 1.00 86.06 319 TYR A N 1
ATOM 2535 C CA . TYR A 1 319 ? 27.848 -13.176 -30.740 1.00 86.06 319 TYR A CA 1
ATOM 2536 C C . TYR A 1 319 ? 26.406 -13.541 -30.372 1.00 86.06 319 TYR A C 1
ATOM 2538 O O . TYR A 1 319 ? 25.992 -14.657 -30.670 1.00 86.06 319 TYR A O 1
ATOM 2546 N N . GLU A 1 320 ? 25.653 -12.617 -29.767 1.00 82.06 32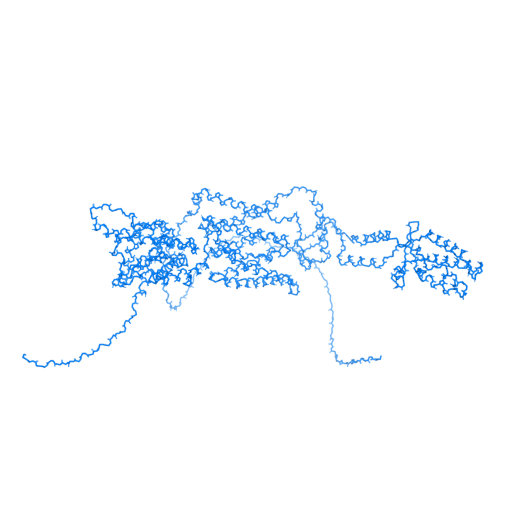0 GLU A N 1
ATOM 2547 C CA . GLU A 1 320 ? 24.250 -12.834 -29.392 1.00 82.06 320 GLU A CA 1
ATOM 2548 C C . GLU A 1 320 ? 23.375 -13.099 -30.619 1.00 82.06 320 GLU A C 1
ATOM 2550 O O . GLU A 1 320 ? 22.695 -14.118 -30.659 1.00 82.06 320 GLU A O 1
ATOM 2555 N N . GLU A 1 321 ? 23.482 -12.274 -31.666 1.00 82.50 321 GLU A N 1
ATOM 2556 C CA . GLU A 1 321 ? 22.722 -12.445 -32.913 1.00 82.50 321 GLU A CA 1
ATOM 2557 C C . GLU A 1 321 ? 22.963 -13.831 -33.550 1.00 82.50 321 GLU A C 1
ATOM 2559 O O . GLU A 1 321 ? 22.020 -14.532 -33.921 1.00 82.50 321 GLU A O 1
ATOM 2564 N N . ILE A 1 322 ? 24.222 -14.281 -33.626 1.00 80.44 322 ILE A N 1
ATOM 2565 C CA . ILE A 1 322 ? 24.560 -15.594 -34.199 1.00 80.44 322 ILE A CA 1
ATOM 2566 C C . ILE A 1 322 ? 24.174 -16.737 -33.251 1.00 80.44 322 ILE A C 1
ATOM 2568 O O . ILE A 1 322 ? 23.771 -17.811 -33.708 1.00 80.44 322 ILE A O 1
ATOM 2572 N N . ALA A 1 323 ? 24.303 -16.541 -31.938 1.00 75.94 323 ALA A N 1
ATOM 2573 C CA . ALA A 1 323 ? 23.871 -17.520 -30.948 1.00 75.94 323 ALA A CA 1
ATOM 2574 C C . ALA A 1 323 ? 22.354 -17.748 -31.032 1.00 75.94 323 ALA A C 1
ATOM 2576 O O . ALA A 1 323 ? 21.925 -18.901 -30.969 1.00 75.94 323 ALA A O 1
ATOM 2577 N N . ASP A 1 324 ? 21.565 -16.701 -31.274 1.00 70.56 324 ASP A N 1
ATOM 2578 C CA . ASP A 1 324 ? 20.114 -16.792 -31.462 1.00 70.56 324 ASP A CA 1
ATOM 2579 C C . ASP A 1 324 ? 19.741 -17.492 -32.773 1.00 70.56 324 ASP A C 1
ATOM 2581 O O . ASP A 1 324 ? 18.834 -18.330 -32.811 1.00 70.56 324 ASP A O 1
ATOM 2585 N N . GLU A 1 325 ? 20.445 -17.188 -33.869 1.00 72.25 325 GLU A N 1
ATOM 2586 C CA . GLU A 1 325 ? 20.237 -17.854 -35.160 1.00 72.25 325 GLU A CA 1
ATOM 2587 C C . GLU A 1 325 ? 20.550 -19.353 -35.087 1.00 72.25 325 GLU A C 1
ATOM 2589 O O . GLU A 1 325 ? 19.788 -20.177 -35.600 1.00 72.25 325 GLU A O 1
ATOM 2594 N N . ARG A 1 326 ? 21.641 -19.725 -34.406 1.00 68.19 326 ARG A N 1
ATOM 2595 C CA . ARG A 1 326 ? 22.061 -21.126 -34.241 1.00 68.19 326 ARG A CA 1
ATOM 2596 C C . ARG A 1 326 ? 21.256 -21.861 -33.165 1.00 68.19 326 ARG A C 1
ATOM 2598 O O . ARG A 1 326 ? 21.013 -23.060 -33.296 1.00 68.19 326 ARG A O 1
ATOM 2605 N N . GLY A 1 327 ? 20.792 -21.153 -32.135 1.00 54.94 327 GLY A N 1
ATOM 2606 C CA . GLY A 1 327 ? 19.990 -21.675 -31.023 1.00 54.94 327 GLY A CA 1
ATOM 2607 C C . GLY A 1 327 ? 18.555 -22.064 -31.397 1.00 54.94 327 GLY A C 1
ATOM 2608 O O . GLY A 1 327 ? 17.895 -22.778 -30.642 1.00 54.94 327 GLY A O 1
ATOM 2609 N N . LYS A 1 328 ? 18.072 -21.681 -32.586 1.00 50.31 328 LYS A N 1
ATOM 2610 C CA . LYS A 1 328 ? 16.741 -22.062 -33.099 1.00 50.31 328 LYS A CA 1
ATOM 2611 C C . LYS A 1 328 ? 16.634 -23.519 -33.565 1.00 50.31 328 LYS A C 1
ATOM 2613 O O . LYS A 1 328 ? 15.533 -23.974 -33.867 1.00 50.31 328 LYS A O 1
ATOM 2618 N N . GLY A 1 329 ? 17.738 -24.267 -33.611 1.00 42.78 329 GLY A N 1
ATOM 2619 C CA . GLY A 1 329 ? 17.787 -25.544 -34.320 1.00 42.78 329 GLY A CA 1
ATOM 2620 C C . GLY A 1 329 ? 18.481 -26.705 -33.617 1.00 42.78 329 GLY A C 1
ATOM 2621 O O . GLY A 1 329 ? 19.184 -27.422 -34.313 1.00 42.78 329 GLY A O 1
ATOM 2622 N N . THR A 1 330 ? 18.340 -26.943 -32.301 1.00 36.34 330 THR A N 1
ATOM 2623 C CA . THR A 1 330 ? 18.614 -28.283 -31.705 1.00 36.34 330 THR A CA 1
ATOM 2624 C C . THR A 1 330 ? 18.137 -28.429 -30.237 1.00 36.34 330 THR A C 1
ATOM 2626 O O . THR A 1 330 ? 18.748 -27.912 -29.315 1.00 36.34 330 THR A O 1
ATOM 2629 N N . ILE A 1 331 ? 17.068 -29.220 -30.038 1.00 38.97 331 ILE A N 1
ATOM 2630 C CA . ILE A 1 331 ? 16.798 -30.140 -28.901 1.00 38.97 331 ILE A CA 1
ATOM 2631 C C . ILE A 1 331 ? 16.488 -29.566 -27.479 1.00 38.97 331 ILE A C 1
ATOM 2633 O O . ILE A 1 331 ? 17.352 -29.219 -26.686 1.00 38.97 331 ILE A O 1
ATOM 2637 N N . SER A 1 332 ? 15.192 -29.629 -27.125 1.00 40.78 332 SER A N 1
ATOM 2638 C CA . SER A 1 332 ? 14.584 -30.010 -25.820 1.00 40.78 332 SER A CA 1
ATOM 2639 C C . SER A 1 332 ? 15.049 -29.392 -24.474 1.00 40.78 332 SER A C 1
ATOM 2641 O O . SER A 1 332 ? 15.486 -30.117 -23.581 1.00 40.78 332 SER A O 1
ATOM 2643 N N . GLN A 1 333 ? 14.823 -28.095 -24.225 1.00 44.34 333 GLN A N 1
ATOM 2644 C CA . GLN A 1 333 ? 14.992 -27.494 -22.874 1.00 44.34 333 GLN A CA 1
ATOM 2645 C C . GLN A 1 333 ? 13.918 -26.438 -22.491 1.00 44.34 333 GLN A C 1
ATOM 2647 O O . GLN A 1 333 ? 14.110 -25.677 -21.550 1.00 44.34 333 GLN A O 1
ATOM 2652 N N . HIS A 1 334 ? 12.758 -26.363 -23.160 1.00 53.72 334 HIS A N 1
ATOM 2653 C CA . HIS A 1 334 ? 11.779 -25.276 -22.919 1.00 53.72 334 HIS A CA 1
ATOM 2654 C C . HIS A 1 334 ? 11.040 -25.319 -21.557 1.00 53.72 334 HIS A C 1
ATOM 2656 O O . HIS A 1 334 ? 10.475 -24.308 -21.145 1.00 53.72 334 HIS A O 1
ATOM 2662 N N . TYR A 1 335 ? 11.037 -26.445 -20.828 1.00 57.91 335 TYR A N 1
ATOM 2663 C CA . TYR A 1 335 ? 10.283 -26.565 -19.566 1.00 57.91 335 TYR A CA 1
ATOM 2664 C C . TYR A 1 335 ? 11.083 -26.200 -18.305 1.00 57.91 335 TYR A C 1
ATOM 2666 O O . TYR A 1 335 ? 10.481 -25.772 -17.321 1.00 57.91 335 TYR A O 1
ATOM 2674 N N . TYR A 1 336 ? 12.415 -26.336 -18.307 1.00 66.31 336 TYR A N 1
ATOM 2675 C CA . TYR A 1 336 ? 13.234 -26.099 -17.108 1.00 66.31 336 TYR A CA 1
ATOM 2676 C C . TYR A 1 336 ? 13.254 -24.629 -16.648 1.00 66.31 336 TYR A C 1
ATOM 2678 O O . TYR A 1 336 ? 13.096 -24.405 -15.446 1.00 66.31 336 TYR A O 1
ATOM 2686 N N . PRO A 1 337 ? 13.353 -23.617 -17.540 1.00 74.88 337 PRO A N 1
ATOM 2687 C CA . PRO A 1 337 ? 13.285 -22.214 -17.126 1.00 74.88 337 PRO A CA 1
ATOM 2688 C C . PRO A 1 337 ? 11.926 -21.844 -16.522 1.00 74.88 337 PRO A C 1
ATOM 2690 O O . PRO A 1 337 ? 11.868 -21.207 -15.472 1.00 74.88 337 PRO A O 1
ATOM 2693 N N . LEU A 1 338 ? 10.826 -22.308 -17.130 1.00 80.31 338 LEU A N 1
ATOM 2694 C CA . LEU A 1 338 ? 9.476 -22.076 -16.611 1.00 80.31 338 LEU A CA 1
ATOM 2695 C C . LEU A 1 338 ? 9.269 -22.774 -15.259 1.00 80.31 338 LEU A C 1
ATOM 2697 O O . LEU A 1 338 ? 8.733 -22.169 -14.334 1.00 80.31 338 LEU A O 1
ATOM 2701 N N . ALA A 1 339 ? 9.730 -24.020 -15.115 1.00 83.62 339 ALA A N 1
ATOM 2702 C CA . ALA A 1 339 ? 9.676 -24.742 -13.846 1.00 83.62 339 ALA A CA 1
ATOM 2703 C C . ALA A 1 339 ? 10.477 -24.023 -12.746 1.00 83.62 339 ALA A C 1
ATOM 2705 O O . ALA A 1 339 ? 9.997 -23.914 -11.619 1.00 83.62 339 ALA A O 1
ATOM 2706 N N . GLY A 1 340 ? 11.652 -23.475 -13.078 1.00 86.25 340 GLY A N 1
ATOM 2707 C CA . GLY A 1 340 ? 12.458 -22.662 -12.166 1.00 86.25 340 GLY A CA 1
ATOM 2708 C C . GLY A 1 340 ? 11.757 -21.369 -11.737 1.00 86.25 340 GLY A C 1
ATOM 2709 O O . GLY A 1 340 ? 11.739 -21.053 -10.551 1.00 86.25 340 GLY A O 1
ATOM 2710 N N . GLN A 1 341 ? 11.117 -20.657 -12.669 1.00 87.50 341 GLN A N 1
ATOM 2711 C CA . GLN A 1 341 ? 10.340 -19.444 -12.377 1.00 87.50 341 GLN A CA 1
ATOM 2712 C C . GLN A 1 341 ? 9.120 -19.736 -11.494 1.00 87.50 341 GLN A C 1
ATOM 2714 O O . GLN A 1 341 ? 8.862 -19.007 -10.535 1.00 87.50 341 GLN A O 1
ATOM 2719 N N . ILE A 1 342 ? 8.394 -20.825 -11.777 1.00 91.81 342 ILE A N 1
ATOM 2720 C CA . ILE A 1 342 ? 7.284 -21.285 -10.935 1.00 91.81 342 ILE A CA 1
ATOM 2721 C C . ILE A 1 342 ? 7.802 -21.613 -9.536 1.00 91.81 342 ILE A C 1
ATOM 2723 O O . ILE A 1 342 ? 7.259 -21.110 -8.556 1.00 91.81 342 ILE A O 1
ATOM 2727 N N . LEU A 1 343 ? 8.872 -22.406 -9.431 1.00 93.81 343 LEU A N 1
ATOM 2728 C CA . LEU A 1 343 ? 9.464 -22.781 -8.149 1.00 93.81 343 LEU A CA 1
ATOM 2729 C C . LEU A 1 343 ? 9.915 -21.549 -7.353 1.00 93.81 343 LEU A C 1
ATOM 2731 O O . LEU A 1 343 ? 9.640 -21.464 -6.160 1.00 93.81 343 LEU A O 1
ATOM 2735 N N . TYR A 1 344 ? 10.543 -20.573 -8.009 1.00 93.12 344 TYR A N 1
ATOM 2736 C CA . TYR A 1 344 ? 10.962 -19.314 -7.397 1.00 93.12 344 TYR A CA 1
ATOM 2737 C C . TYR A 1 344 ? 9.781 -18.551 -6.779 1.00 93.12 344 TYR A C 1
ATOM 2739 O O . TYR A 1 344 ? 9.816 -18.197 -5.599 1.00 93.12 344 TYR A O 1
ATOM 2747 N N . MET A 1 345 ? 8.699 -18.364 -7.544 1.00 95.06 345 MET A N 1
ATOM 2748 C CA . MET A 1 345 ? 7.494 -17.680 -7.061 1.00 95.06 345 MET A CA 1
ATOM 2749 C C . MET A 1 345 ? 6.799 -18.465 -5.943 1.00 95.06 345 MET A C 1
ATOM 2751 O O . MET A 1 345 ? 6.387 -17.876 -4.943 1.00 95.06 345 MET A O 1
ATOM 2755 N N . VAL A 1 346 ? 6.714 -19.794 -6.070 1.00 96.81 346 VAL A N 1
ATOM 2756 C CA . VAL A 1 346 ? 6.143 -20.675 -5.041 1.00 96.81 346 VAL A CA 1
ATOM 2757 C C . VAL A 1 346 ? 6.938 -20.590 -3.741 1.00 96.81 346 VAL A C 1
ATOM 2759 O O . VAL A 1 346 ? 6.329 -20.518 -2.678 1.00 96.81 346 VAL A O 1
ATOM 2762 N N . ILE A 1 347 ? 8.272 -20.554 -3.795 1.00 97.81 347 ILE A N 1
ATOM 2763 C CA . ILE A 1 347 ? 9.113 -20.425 -2.598 1.00 97.81 347 ILE A CA 1
ATOM 2764 C C . ILE A 1 347 ? 8.895 -19.066 -1.927 1.00 97.81 347 ILE A C 1
ATOM 2766 O O . ILE A 1 347 ? 8.712 -19.021 -0.713 1.00 97.81 347 ILE A O 1
ATOM 2770 N N . LEU A 1 348 ? 8.877 -17.963 -2.682 1.00 97.62 348 LEU A N 1
ATOM 2771 C CA . LEU A 1 348 ? 8.754 -16.619 -2.104 1.00 97.62 348 LEU A CA 1
ATOM 2772 C C . LEU A 1 348 ? 7.361 -16.339 -1.527 1.00 97.62 348 LEU A C 1
ATOM 2774 O O . LEU A 1 348 ? 7.245 -15.932 -0.368 1.00 97.62 348 LEU A O 1
ATOM 2778 N N . PHE A 1 349 ? 6.292 -16.615 -2.278 1.00 97.06 349 PHE A N 1
ATOM 2779 C CA . PHE A 1 349 ? 4.935 -16.517 -1.732 1.00 97.06 349 PHE A CA 1
ATOM 2780 C C . PHE A 1 349 ? 4.686 -17.578 -0.652 1.00 97.06 349 PHE A C 1
ATOM 2782 O O . PHE A 1 349 ? 3.956 -17.328 0.307 1.00 97.06 349 PHE A O 1
ATOM 2789 N N . GLY A 1 350 ? 5.305 -18.756 -0.768 1.00 97.06 350 GLY A N 1
ATOM 2790 C CA . GLY A 1 350 ? 5.231 -19.817 0.234 1.00 97.06 350 GLY A CA 1
ATOM 2791 C C . GLY A 1 350 ? 5.878 -19.399 1.550 1.00 97.06 350 GLY A C 1
ATOM 2792 O O . GLY A 1 350 ? 5.304 -19.630 2.611 1.00 97.06 350 GLY A O 1
ATOM 2793 N N . ALA A 1 351 ? 7.014 -18.701 1.495 1.00 97.62 351 ALA A N 1
ATOM 2794 C CA . ALA A 1 351 ? 7.661 -18.109 2.661 1.00 97.62 351 ALA A CA 1
ATOM 2795 C C . ALA A 1 351 ? 6.777 -17.041 3.322 1.00 97.62 351 ALA A C 1
ATOM 2797 O O . ALA A 1 351 ? 6.702 -16.993 4.548 1.00 97.62 351 ALA A O 1
ATOM 2798 N N . LEU A 1 352 ? 6.048 -16.237 2.537 1.00 97.00 352 LEU A N 1
ATOM 2799 C CA . LEU A 1 352 ? 5.040 -15.307 3.056 1.00 97.00 352 LEU A CA 1
ATOM 2800 C C . LEU A 1 352 ? 3.886 -16.025 3.761 1.00 97.00 352 LEU A C 1
ATOM 2802 O O . LEU A 1 352 ? 3.545 -15.669 4.888 1.00 97.00 352 LEU A O 1
ATOM 2806 N N . TYR A 1 353 ? 3.309 -17.056 3.144 1.00 95.31 353 TYR A N 1
ATOM 2807 C CA . TYR A 1 353 ? 2.250 -17.854 3.770 1.00 95.31 353 TYR A CA 1
ATOM 2808 C C . TYR A 1 353 ? 2.747 -18.562 5.032 1.00 95.31 353 TYR A C 1
ATOM 2810 O O . TYR A 1 353 ? 2.047 -18.574 6.042 1.00 95.31 353 TYR A O 1
ATOM 2818 N N . GLY A 1 354 ? 3.969 -19.097 5.003 1.00 95.94 354 GLY A N 1
ATOM 2819 C CA . GLY A 1 354 ? 4.632 -19.688 6.161 1.00 95.94 354 GLY A CA 1
ATOM 2820 C C . GLY A 1 354 ? 4.830 -18.673 7.284 1.00 95.94 354 GLY A C 1
ATOM 2821 O O . GLY A 1 354 ? 4.483 -18.959 8.427 1.00 95.94 354 GLY A O 1
ATOM 2822 N N . TYR A 1 355 ? 5.301 -17.462 6.965 1.00 96.75 355 TYR A N 1
ATOM 2823 C CA . TYR A 1 355 ? 5.433 -16.371 7.930 1.00 96.75 355 TYR A CA 1
ATOM 2824 C C . TYR A 1 355 ? 4.092 -16.024 8.582 1.00 96.75 355 TYR A C 1
ATOM 2826 O O . TYR A 1 355 ? 4.003 -15.985 9.810 1.00 96.75 355 TYR A O 1
ATOM 2834 N N . LEU A 1 356 ? 3.043 -15.829 7.777 1.00 95.31 356 LEU A N 1
ATOM 2835 C CA . LEU A 1 356 ? 1.707 -15.526 8.285 1.00 95.31 356 LEU A CA 1
ATOM 2836 C C . LEU A 1 356 ? 1.175 -16.678 9.148 1.00 95.31 356 LEU A C 1
ATOM 2838 O O . LEU A 1 356 ? 0.719 -16.455 10.263 1.00 95.31 356 LEU A O 1
ATOM 2842 N N . CYS A 1 357 ? 1.306 -17.923 8.698 1.00 94.12 357 CYS A N 1
ATOM 2843 C CA . CYS A 1 357 ? 0.818 -19.083 9.438 1.00 94.12 357 CYS A CA 1
ATOM 2844 C C . CYS A 1 357 ? 1.549 -19.299 10.777 1.00 94.12 357 CYS A C 1
ATOM 2846 O O . CYS A 1 357 ? 0.914 -19.701 11.752 1.00 94.12 357 CYS A O 1
ATOM 2848 N N . ILE A 1 358 ? 2.864 -19.056 10.834 1.00 93.25 358 ILE A N 1
ATOM 2849 C CA . ILE A 1 358 ? 3.700 -19.358 12.009 1.00 93.25 358 ILE A CA 1
ATOM 2850 C C . ILE A 1 358 ? 3.757 -18.179 12.988 1.00 93.25 358 ILE A C 1
ATOM 2852 O O . ILE A 1 358 ? 3.621 -18.376 14.194 1.00 93.25 358 ILE A O 1
ATOM 2856 N N . PHE A 1 359 ? 3.965 -16.953 12.497 1.00 92.06 359 PHE A N 1
ATOM 2857 C CA . PHE A 1 359 ? 4.249 -15.780 13.337 1.00 92.06 359 PHE A CA 1
ATOM 2858 C C . PHE A 1 359 ? 3.083 -14.789 13.459 1.00 92.06 359 PHE A C 1
ATOM 2860 O O . PHE A 1 359 ? 3.105 -13.934 14.353 1.00 92.06 359 PHE A O 1
ATOM 2867 N N . ARG A 1 360 ? 2.088 -14.869 12.568 1.00 92.69 360 ARG A N 1
ATOM 2868 C CA . ARG A 1 360 ? 0.929 -13.959 12.499 1.00 92.69 360 ARG A CA 1
ATOM 2869 C C . ARG A 1 360 ? -0.368 -14.714 12.230 1.00 92.69 360 ARG A C 1
ATOM 2871 O O . ARG A 1 360 ? -1.102 -14.422 11.286 1.00 92.69 360 ARG A O 1
ATOM 2878 N N . ARG A 1 361 ? -0.630 -15.730 13.060 1.00 87.69 361 ARG A N 1
ATOM 2879 C CA . ARG A 1 361 ? -1.815 -16.591 12.936 1.00 87.69 361 ARG A CA 1
ATOM 2880 C C . ARG A 1 361 ? -3.112 -15.775 12.948 1.00 87.69 361 ARG A C 1
ATOM 2882 O O . ARG A 1 361 ? -4.014 -16.081 12.183 1.00 87.69 361 ARG A O 1
ATOM 2889 N N . ASP A 1 362 ? -3.145 -14.708 13.740 1.00 85.00 362 ASP A N 1
ATOM 2890 C CA . ASP A 1 362 ? -4.207 -13.703 13.794 1.00 85.00 362 ASP A CA 1
ATOM 2891 C C . ASP A 1 362 ? -4.505 -13.065 12.428 1.00 85.00 362 ASP A C 1
ATOM 2893 O O . ASP A 1 362 ? -5.667 -12.896 12.074 1.00 85.00 362 ASP A O 1
ATOM 2897 N N . TYR A 1 363 ? -3.477 -12.774 11.627 1.00 91.69 363 TYR A N 1
ATOM 2898 C CA . TYR A 1 363 ? -3.647 -12.242 10.268 1.00 91.69 363 TYR A CA 1
ATOM 2899 C C . TYR A 1 363 ? -3.951 -13.330 9.257 1.00 91.69 363 TYR A C 1
ATOM 2901 O O . TYR A 1 363 ? -4.726 -13.110 8.332 1.00 91.69 363 TYR A O 1
ATOM 2909 N N . PHE A 1 364 ? -3.334 -14.501 9.416 1.00 92.00 364 PHE A N 1
ATOM 2910 C CA . PHE A 1 364 ? -3.587 -15.620 8.525 1.00 92.00 364 PHE A CA 1
ATOM 2911 C C . PHE A 1 364 ? -5.028 -16.113 8.647 1.00 92.00 364 PHE A C 1
ATOM 2913 O O . PHE A 1 364 ? -5.576 -16.556 7.648 1.00 92.00 364 PHE A O 1
ATOM 2920 N N . ASP A 1 365 ? -5.636 -16.040 9.834 1.00 87.38 365 ASP A N 1
ATOM 2921 C CA . ASP A 1 365 ? -7.007 -16.491 10.081 1.00 87.38 365 ASP A CA 1
ATOM 2922 C C . ASP A 1 365 ? -8.085 -15.513 9.598 1.00 87.38 365 ASP A C 1
ATOM 2924 O O . ASP A 1 365 ? -9.211 -15.946 9.343 1.00 87.38 365 ASP A O 1
ATOM 2928 N N . ASP A 1 366 ? -7.738 -14.242 9.384 1.00 88.69 366 ASP A N 1
ATOM 2929 C CA . ASP A 1 366 ? -8.618 -13.258 8.758 1.00 88.69 366 ASP A CA 1
ATOM 2930 C C . ASP A 1 366 ? -8.462 -13.247 7.229 1.00 88.69 366 ASP A C 1
ATOM 2932 O O . ASP A 1 366 ? -7.499 -12.716 6.667 1.00 88.69 366 ASP A O 1
ATOM 2936 N N . ASP A 1 367 ? -9.466 -13.785 6.533 1.00 90.75 367 ASP A N 1
ATOM 2937 C CA . ASP A 1 367 ? -9.476 -13.874 5.071 1.00 90.75 367 ASP A CA 1
ATOM 2938 C C . ASP A 1 367 ? -9.355 -12.495 4.395 1.00 90.75 367 ASP A C 1
ATOM 2940 O O . ASP A 1 367 ? -8.775 -12.395 3.311 1.00 90.75 367 ASP A O 1
ATOM 2944 N N . ARG A 1 368 ? -9.847 -11.418 5.032 1.00 91.38 368 ARG A N 1
ATOM 2945 C CA . ARG A 1 368 ? -9.725 -10.051 4.494 1.00 91.38 368 ARG A CA 1
ATOM 2946 C C . ARG A 1 368 ? -8.282 -9.570 4.524 1.00 91.38 368 ARG A C 1
ATOM 2948 O O . ARG A 1 368 ? -7.816 -8.997 3.541 1.00 91.38 368 ARG A O 1
ATOM 2955 N N . THR A 1 369 ? -7.574 -9.830 5.620 1.00 93.25 369 THR A N 1
ATOM 2956 C CA . THR A 1 369 ? -6.158 -9.484 5.773 1.00 93.25 369 THR A CA 1
ATOM 2957 C C . THR A 1 369 ? -5.281 -10.258 4.794 1.00 93.25 369 THR A C 1
ATOM 2959 O O . THR A 1 369 ? -4.456 -9.650 4.109 1.00 93.25 369 THR A O 1
ATOM 2962 N N . VAL A 1 370 ? -5.493 -11.570 4.638 1.00 95.00 370 VAL A N 1
ATOM 2963 C CA . VAL A 1 370 ? -4.741 -12.365 3.648 1.00 95.00 370 VAL A CA 1
ATOM 2964 C C . VAL A 1 370 ? -5.023 -11.883 2.222 1.00 95.00 370 VAL A C 1
ATOM 2966 O O . VAL A 1 370 ? -4.086 -11.708 1.439 1.00 95.00 370 VAL A O 1
ATOM 2969 N N . LEU A 1 371 ? -6.291 -11.613 1.886 1.00 95.69 371 LEU A N 1
ATOM 2970 C CA . LEU A 1 371 ? -6.669 -11.069 0.580 1.00 95.69 371 LEU A CA 1
ATOM 2971 C C . LEU A 1 371 ? -6.012 -9.709 0.322 1.00 95.69 371 LEU A C 1
ATOM 2973 O O . LEU A 1 371 ? -5.492 -9.490 -0.770 1.00 95.69 371 LEU A O 1
ATOM 2977 N N . PHE A 1 372 ? -5.995 -8.819 1.315 1.00 96.19 372 PHE A N 1
ATOM 2978 C CA . PHE A 1 372 ? -5.340 -7.515 1.229 1.00 96.19 372 PHE A CA 1
ATOM 2979 C C . PHE A 1 372 ? -3.843 -7.641 0.929 1.00 96.19 372 PHE A C 1
ATOM 2981 O O . PHE A 1 372 ? -3.372 -7.060 -0.051 1.00 96.19 372 PHE A O 1
ATOM 2988 N N . ILE A 1 373 ? -3.112 -8.435 1.721 1.00 96.94 373 ILE A N 1
ATOM 2989 C CA . ILE A 1 373 ? -1.664 -8.628 1.547 1.00 96.94 373 ILE A CA 1
ATOM 2990 C C . ILE A 1 373 ? -1.373 -9.189 0.151 1.00 96.94 373 ILE A C 1
ATOM 2992 O O . ILE A 1 373 ? -0.553 -8.635 -0.581 1.00 96.94 373 ILE A O 1
ATOM 2996 N N . MET A 1 374 ? -2.083 -10.245 -0.252 1.00 96.62 374 MET A N 1
ATOM 2997 C CA . MET A 1 374 ? -1.862 -10.901 -1.544 1.00 96.62 374 MET A CA 1
ATOM 2998 C C . MET A 1 374 ? -2.239 -10.021 -2.733 1.00 96.62 374 MET A C 1
ATOM 3000 O O . MET A 1 374 ? -1.545 -10.040 -3.748 1.00 96.62 374 MET A O 1
ATOM 3004 N N . THR A 1 375 ? -3.294 -9.216 -2.607 1.00 95.94 375 THR A N 1
ATOM 3005 C CA . THR A 1 375 ? -3.706 -8.277 -3.658 1.00 95.94 375 THR A CA 1
ATOM 3006 C C . THR A 1 375 ? -2.678 -7.167 -3.830 1.00 95.94 375 THR A C 1
ATOM 3008 O O . THR A 1 375 ? -2.288 -6.888 -4.959 1.00 95.94 375 THR A O 1
ATOM 3011 N N . ILE A 1 376 ? -2.199 -6.555 -2.741 1.00 96.19 376 ILE A N 1
ATOM 3012 C CA . ILE A 1 376 ? -1.181 -5.498 -2.821 1.00 96.19 376 ILE A CA 1
ATOM 3013 C C . ILE A 1 376 ? 0.132 -6.046 -3.383 1.00 96.19 376 ILE A C 1
ATOM 3015 O O . ILE A 1 376 ? 0.696 -5.435 -4.289 1.00 96.19 376 ILE A O 1
ATOM 3019 N N . MET A 1 377 ? 0.592 -7.209 -2.916 1.00 97.19 377 MET A N 1
ATOM 3020 C CA . MET A 1 377 ? 1.825 -7.814 -3.428 1.00 97.19 377 MET A CA 1
ATOM 3021 C C . MET A 1 377 ? 1.698 -8.232 -4.895 1.00 97.19 377 MET A C 1
ATOM 3023 O O . MET A 1 377 ? 2.578 -7.939 -5.702 1.00 97.19 377 MET A O 1
ATOM 3027 N N . GLY A 1 378 ? 0.583 -8.859 -5.276 1.00 96.31 378 GLY A N 1
ATOM 3028 C CA . GLY A 1 378 ? 0.308 -9.215 -6.667 1.00 96.31 378 GLY A CA 1
ATOM 3029 C C . GLY A 1 378 ? 0.242 -7.983 -7.571 1.00 96.31 378 GLY A C 1
ATOM 3030 O O . GLY A 1 378 ? 0.949 -7.920 -8.574 1.00 96.31 378 GLY A O 1
ATOM 3031 N N . LEU A 1 379 ? -0.538 -6.967 -7.191 1.00 96.12 379 LEU A N 1
ATOM 3032 C CA . LEU A 1 379 ? -0.714 -5.739 -7.970 1.00 96.12 379 LEU A CA 1
ATOM 3033 C C . LEU A 1 379 ? 0.606 -4.988 -8.173 1.00 96.12 379 LEU A C 1
ATOM 3035 O O . LEU A 1 379 ? 0.907 -4.596 -9.298 1.00 96.12 379 LEU A O 1
ATOM 3039 N N . PHE A 1 380 ? 1.410 -4.808 -7.121 1.00 95.81 380 PHE A N 1
ATOM 3040 C CA . PHE A 1 380 ? 2.699 -4.118 -7.239 1.00 95.81 380 PHE A CA 1
ATOM 3041 C C . PHE A 1 380 ? 3.746 -4.939 -7.991 1.00 95.81 380 PHE A C 1
ATOM 3043 O O . PHE A 1 380 ? 4.559 -4.360 -8.709 1.00 95.81 380 PHE A O 1
ATOM 3050 N N . THR A 1 381 ? 3.692 -6.271 -7.904 1.00 95.94 381 THR A N 1
ATOM 3051 C CA . THR A 1 381 ? 4.515 -7.153 -8.746 1.00 95.94 381 THR A CA 1
ATOM 3052 C C . THR A 1 381 ? 4.175 -6.967 -10.223 1.00 95.94 381 THR A C 1
ATOM 3054 O O . THR A 1 381 ? 5.064 -6.726 -11.036 1.00 95.94 381 THR A O 1
ATOM 3057 N N . LEU A 1 382 ? 2.887 -7.009 -10.573 1.00 96.06 382 LEU A N 1
ATOM 3058 C CA . LEU A 1 382 ? 2.430 -6.808 -11.951 1.00 96.06 382 LEU A CA 1
ATOM 3059 C C . LEU A 1 382 ? 2.741 -5.402 -12.459 1.00 96.06 382 LEU A C 1
ATOM 3061 O O . LEU A 1 382 ? 3.172 -5.242 -13.598 1.00 96.06 382 LEU A O 1
ATOM 3065 N N . PHE A 1 383 ? 2.570 -4.390 -11.610 1.00 95.31 383 PHE A N 1
ATOM 3066 C CA . PHE A 1 383 ? 2.930 -3.019 -11.941 1.00 95.31 383 PHE A CA 1
ATOM 3067 C C . PHE A 1 383 ? 4.433 -2.884 -12.214 1.00 95.31 383 PHE A C 1
ATOM 3069 O O . PHE A 1 383 ? 4.811 -2.297 -13.224 1.00 95.31 383 PHE A O 1
ATOM 3076 N N . ALA A 1 384 ? 5.294 -3.482 -11.384 1.00 94.12 384 ALA A N 1
ATOM 3077 C CA . ALA A 1 384 ? 6.738 -3.494 -11.611 1.00 94.12 384 ALA A CA 1
ATOM 3078 C C . ALA A 1 384 ? 7.112 -4.185 -12.933 1.00 94.12 384 ALA A C 1
ATOM 3080 O O . ALA A 1 384 ? 7.948 -3.675 -13.678 1.00 94.12 384 ALA A O 1
ATOM 3081 N N . PHE A 1 385 ? 6.468 -5.313 -13.250 1.00 93.31 385 PHE A N 1
ATOM 3082 C CA . PHE A 1 385 ? 6.693 -6.038 -14.504 1.00 93.31 385 PHE A CA 1
ATOM 3083 C C . PHE A 1 385 ? 6.267 -5.206 -15.715 1.00 93.31 385 PHE A C 1
ATOM 3085 O O . PHE A 1 385 ? 7.028 -5.084 -16.674 1.00 93.31 385 PHE A O 1
ATOM 3092 N N . ALA A 1 386 ? 5.098 -4.566 -15.646 1.00 92.44 386 ALA A N 1
ATOM 3093 C CA . ALA A 1 386 ? 4.614 -3.670 -16.690 1.00 92.44 386 ALA A CA 1
ATOM 3094 C C . ALA A 1 386 ? 5.533 -2.452 -16.875 1.00 92.44 386 ALA A C 1
ATOM 3096 O O . ALA A 1 386 ? 5.856 -2.090 -18.004 1.00 92.44 386 ALA A O 1
ATOM 3097 N N . MET A 1 387 ? 6.004 -1.847 -15.780 1.00 92.12 387 MET A N 1
ATOM 3098 C CA . MET A 1 387 ? 6.929 -0.714 -15.824 1.00 92.12 387 MET A CA 1
ATOM 3099 C C . MET A 1 387 ? 8.268 -1.093 -16.452 1.00 92.12 387 MET A C 1
ATOM 3101 O O . MET A 1 387 ? 8.776 -0.334 -17.274 1.00 92.12 387 MET A O 1
ATOM 3105 N N . GLN A 1 388 ? 8.823 -2.256 -16.103 1.00 88.00 388 GLN A N 1
ATOM 3106 C CA . GLN A 1 388 ? 10.063 -2.754 -16.700 1.00 88.00 388 GLN A CA 1
ATOM 3107 C C . GLN A 1 388 ? 9.896 -3.086 -18.188 1.00 88.00 388 GLN A C 1
ATOM 3109 O O . GLN A 1 388 ? 10.807 -2.839 -18.972 1.00 88.00 388 GLN A O 1
ATOM 3114 N N . ALA A 1 389 ? 8.736 -3.613 -18.588 1.00 87.06 389 ALA A N 1
ATOM 3115 C CA . ALA A 1 389 ? 8.437 -3.883 -19.992 1.00 87.06 389 ALA A CA 1
ATOM 3116 C C . ALA A 1 389 ? 8.241 -2.593 -20.814 1.00 87.06 389 ALA A C 1
ATOM 3118 O O . ALA A 1 389 ? 8.609 -2.552 -21.985 1.00 87.06 389 ALA A O 1
ATOM 3119 N N . ALA A 1 390 ? 7.675 -1.540 -20.215 1.00 88.50 390 ALA A N 1
ATOM 3120 C CA . ALA A 1 390 ? 7.380 -0.280 -20.899 1.00 88.50 390 ALA A CA 1
ATOM 3121 C C . ALA A 1 390 ? 8.565 0.703 -20.939 1.00 88.50 390 ALA A C 1
ATOM 3123 O O . ALA A 1 390 ? 8.710 1.452 -21.905 1.00 88.50 390 ALA A O 1
ATOM 3124 N N . PHE A 1 391 ? 9.408 0.730 -19.901 1.00 86.62 391 PHE A N 1
ATOM 3125 C CA . PHE A 1 391 ? 10.481 1.715 -19.747 1.00 86.62 391 PHE A CA 1
ATOM 3126 C C . PHE A 1 391 ? 11.800 1.058 -19.330 1.00 86.62 391 PHE A C 1
ATOM 3128 O O . PHE A 1 391 ? 11.847 0.306 -18.361 1.00 86.62 391 PHE A O 1
ATOM 3135 N N . ARG A 1 392 ? 12.915 1.453 -19.967 1.00 80.56 392 ARG A N 1
ATOM 3136 C CA . ARG A 1 392 ? 14.264 0.937 -19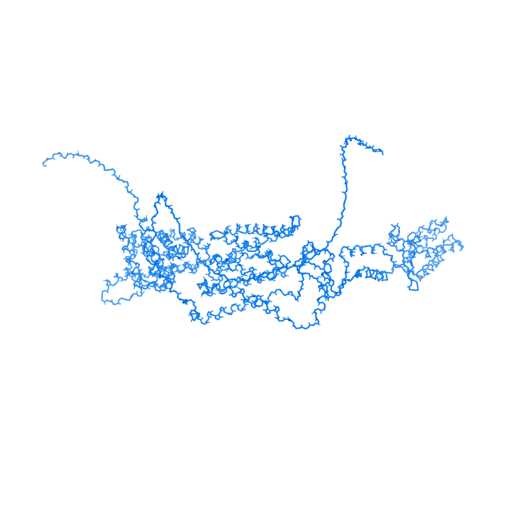.647 1.00 80.56 392 ARG A CA 1
ATOM 3137 C C . ARG A 1 392 ? 14.671 1.151 -18.181 1.00 80.56 392 ARG A C 1
ATOM 3139 O O . ARG A 1 392 ? 15.374 0.324 -17.619 1.00 80.56 392 ARG A O 1
ATOM 3146 N N . THR A 1 393 ? 14.223 2.246 -17.561 1.00 84.69 393 THR A N 1
ATOM 3147 C CA . THR A 1 393 ? 14.457 2.571 -16.139 1.00 84.69 393 THR A CA 1
ATOM 3148 C C . THR A 1 393 ? 13.209 2.364 -15.270 1.00 84.69 393 THR A C 1
ATOM 3150 O O . THR A 1 393 ? 13.106 2.936 -14.182 1.00 84.69 393 THR A O 1
ATOM 3153 N N . GLY A 1 394 ? 12.240 1.563 -15.732 1.00 88.12 394 GLY A N 1
ATOM 3154 C CA . GLY A 1 394 ? 10.923 1.414 -15.106 1.00 88.12 394 GLY A CA 1
ATOM 3155 C C . GLY A 1 394 ? 10.965 0.980 -13.638 1.00 88.12 394 GLY A C 1
ATOM 3156 O O . GLY A 1 394 ? 10.193 1.488 -12.820 1.00 88.12 394 GLY A O 1
ATOM 3157 N N . LEU A 1 395 ? 11.915 0.119 -13.265 1.00 89.25 395 LEU A N 1
ATOM 3158 C CA . LEU A 1 395 ? 12.095 -0.325 -11.878 1.00 89.25 395 LEU A CA 1
ATOM 3159 C C . LEU A 1 395 ? 12.539 0.787 -10.919 1.00 89.25 395 LEU A C 1
ATOM 3161 O O . LEU A 1 395 ? 12.124 0.782 -9.763 1.00 89.25 395 LEU A O 1
ATOM 3165 N N . TYR A 1 396 ? 13.321 1.768 -11.378 1.00 89.31 396 TYR A N 1
ATOM 3166 C CA . TYR A 1 396 ? 13.732 2.906 -10.544 1.00 89.31 396 TYR A CA 1
ATOM 3167 C C . TYR A 1 396 ? 12.583 3.911 -10.331 1.00 89.31 396 TYR A C 1
ATOM 3169 O O . TYR A 1 396 ? 12.534 4.601 -9.313 1.00 89.31 396 TYR A O 1
ATOM 3177 N N . ILE A 1 397 ? 11.621 3.964 -11.260 1.00 93.25 397 ILE A N 1
ATOM 3178 C CA . ILE A 1 397 ? 10.410 4.797 -11.155 1.00 93.25 397 ILE A CA 1
ATOM 3179 C C . ILE A 1 397 ? 9.357 4.138 -10.248 1.00 93.25 397 ILE A C 1
ATOM 3181 O O . ILE A 1 397 ? 8.586 4.829 -9.585 1.00 93.25 397 ILE A O 1
ATOM 3185 N N . THR A 1 398 ? 9.328 2.806 -10.198 1.00 94.94 398 THR A N 1
ATOM 3186 C CA . THR A 1 398 ? 8.304 2.036 -9.480 1.00 94.94 398 THR A CA 1
ATOM 3187 C C . THR A 1 398 ? 8.367 2.264 -7.958 1.00 94.94 398 THR A C 1
ATOM 3189 O O . THR A 1 398 ? 9.397 1.984 -7.336 1.00 94.94 398 THR A O 1
ATOM 3192 N N . PRO A 1 399 ? 7.277 2.722 -7.308 1.00 95.44 399 PRO A N 1
ATOM 3193 C CA . PRO A 1 399 ? 7.288 3.100 -5.897 1.00 95.44 399 PRO A CA 1
ATOM 3194 C C . PRO A 1 399 ? 7.064 1.881 -4.982 1.00 95.44 399 PRO A C 1
ATOM 3196 O O . PRO A 1 399 ? 6.013 1.726 -4.358 1.00 95.44 399 PRO A O 1
ATOM 3199 N N . PHE A 1 400 ? 8.059 0.994 -4.889 1.00 95.44 400 PHE A N 1
ATOM 3200 C CA . PHE A 1 400 ? 7.975 -0.244 -4.095 1.00 95.44 400 PHE A CA 1
ATOM 3201 C C . PHE A 1 400 ? 7.662 -0.011 -2.615 1.00 95.44 400 PHE A C 1
ATOM 3203 O O . PHE A 1 400 ? 6.982 -0.826 -1.996 1.00 95.44 400 PHE A O 1
ATOM 3210 N N . THR A 1 401 ? 8.107 1.113 -2.052 1.00 96.44 401 THR A N 1
ATOM 3211 C CA . THR A 1 401 ? 7.881 1.468 -0.644 1.00 96.44 401 THR A CA 1
ATOM 3212 C C . THR A 1 401 ? 6.409 1.708 -0.304 1.00 96.44 401 THR A C 1
ATOM 3214 O O . THR A 1 401 ? 6.060 1.677 0.872 1.00 96.44 401 THR A O 1
ATOM 3217 N N . ILE A 1 402 ? 5.509 1.855 -1.284 1.00 96.12 402 ILE A N 1
ATOM 3218 C CA . ILE A 1 402 ? 4.066 1.918 -1.011 1.00 96.12 402 ILE A CA 1
ATOM 3219 C C . ILE A 1 402 ? 3.567 0.618 -0.364 1.00 96.12 402 ILE A C 1
ATOM 3221 O O . ILE A 1 402 ? 2.730 0.670 0.536 1.00 96.12 402 ILE A O 1
ATOM 3225 N N . VAL A 1 403 ? 4.109 -0.541 -0.757 1.00 96.69 403 VAL A N 1
ATOM 3226 C CA . VAL A 1 403 ? 3.723 -1.847 -0.197 1.00 96.69 403 VAL A CA 1
ATOM 3227 C C . VAL A 1 403 ? 3.929 -1.894 1.325 1.00 96.69 403 VAL A C 1
ATOM 3229 O O . VAL A 1 403 ? 2.939 -2.082 2.040 1.00 96.69 403 VAL A O 1
ATOM 3232 N N . PRO A 1 404 ? 5.144 -1.676 1.873 1.00 95.88 404 PRO A N 1
ATOM 3233 C CA . PRO A 1 404 ? 5.325 -1.638 3.319 1.00 95.88 404 PRO A CA 1
ATOM 3234 C C . PRO A 1 404 ? 4.588 -0.483 3.992 1.00 95.88 404 PRO A C 1
ATOM 3236 O O . PRO A 1 404 ? 4.153 -0.661 5.124 1.00 95.88 404 PRO A O 1
ATOM 3239 N N . ILE A 1 405 ? 4.409 0.671 3.335 1.00 94.06 405 ILE A N 1
ATOM 3240 C CA . ILE A 1 405 ? 3.642 1.791 3.904 1.00 94.06 405 ILE A CA 1
ATOM 3241 C C . ILE A 1 405 ? 2.195 1.363 4.172 1.00 94.06 405 ILE A C 1
ATOM 3243 O O . ILE A 1 405 ? 1.703 1.534 5.285 1.00 94.06 405 ILE A O 1
ATOM 3247 N N . LEU A 1 406 ? 1.513 0.770 3.189 1.00 93.69 406 LEU A N 1
ATOM 3248 C CA . LEU A 1 406 ? 0.132 0.314 3.367 1.00 93.69 406 LEU A CA 1
ATOM 3249 C C . LEU A 1 406 ? 0.035 -0.783 4.427 1.00 93.69 406 LEU A C 1
ATOM 3251 O O . LEU A 1 406 ? -0.837 -0.731 5.291 1.00 93.69 406 LEU A O 1
ATOM 3255 N N . ILE A 1 407 ? 0.952 -1.750 4.398 1.00 94.38 407 ILE A N 1
ATOM 3256 C CA . ILE A 1 407 ? 0.967 -2.839 5.378 1.00 94.38 407 ILE A CA 1
ATOM 3257 C C . ILE A 1 407 ? 1.207 -2.295 6.791 1.00 94.38 407 ILE A C 1
ATOM 3259 O O . ILE A 1 407 ? 0.515 -2.701 7.716 1.00 94.38 407 ILE A O 1
ATOM 3263 N N . LEU A 1 408 ? 2.116 -1.334 6.969 1.00 91.88 408 LEU A N 1
ATOM 3264 C CA . LEU A 1 408 ? 2.379 -0.698 8.262 1.00 91.88 408 LEU A CA 1
ATOM 3265 C C . LEU A 1 408 ? 1.154 0.049 8.805 1.00 91.88 408 LEU A C 1
ATOM 3267 O O . LEU A 1 408 ? 0.887 -0.001 10.004 1.00 91.88 408 LEU A O 1
ATOM 3271 N N . VAL A 1 409 ? 0.426 0.755 7.936 1.00 89.06 409 VAL A N 1
ATOM 3272 C CA . VAL A 1 409 ? -0.721 1.588 8.331 1.00 89.06 409 VAL A CA 1
ATOM 3273 C C . VAL A 1 409 ? -1.902 0.756 8.823 1.00 89.06 409 VAL A C 1
ATOM 3275 O O . VAL A 1 409 ? -2.578 1.167 9.772 1.00 89.06 409 VAL A O 1
ATOM 3278 N N . PHE A 1 410 ? -2.150 -0.394 8.193 1.00 88.38 410 PHE A N 1
ATOM 3279 C CA . PHE A 1 410 ? -3.286 -1.258 8.524 1.00 88.38 410 PHE A CA 1
ATOM 3280 C C . PHE A 1 410 ? -2.935 -2.404 9.476 1.00 88.38 410 PHE A C 1
ATOM 3282 O O . PHE A 1 410 ? -3.813 -2.859 10.204 1.00 88.38 410 PHE A O 1
ATOM 3289 N N . LEU A 1 411 ? -1.677 -2.850 9.499 1.00 90.06 411 LEU A N 1
ATOM 3290 C CA . LEU A 1 411 ? -1.213 -3.998 10.279 1.00 90.06 411 LEU A CA 1
ATOM 3291 C C . LEU A 1 411 ? -0.073 -3.584 11.231 1.00 90.06 411 LEU A C 1
ATOM 3293 O O . LEU A 1 411 ? -0.255 -2.733 12.109 1.00 90.06 411 LEU A O 1
ATOM 3297 N N . ASP A 1 412 ? 1.104 -4.202 11.092 1.00 88.75 412 ASP A N 1
ATOM 3298 C CA . ASP A 1 412 ? 2.257 -3.981 11.957 1.00 88.75 412 ASP A CA 1
ATOM 3299 C C . ASP A 1 412 ? 3.582 -3.910 11.188 1.00 88.75 412 ASP A C 1
ATOM 3301 O O . ASP A 1 412 ? 3.723 -4.417 10.072 1.00 88.75 412 ASP A O 1
ATOM 3305 N N . SER A 1 413 ? 4.590 -3.303 11.820 1.00 91.44 413 SER A N 1
ATOM 3306 C CA . SER A 1 413 ? 5.896 -3.072 11.201 1.00 91.44 413 SER A CA 1
ATOM 3307 C C . SER A 1 413 ? 6.651 -4.357 10.862 1.00 91.44 413 SER A C 1
ATOM 3309 O O . SER A 1 413 ? 7.348 -4.384 9.852 1.00 91.44 413 SER A O 1
ATOM 3311 N N . ARG A 1 414 ? 6.514 -5.439 11.647 1.00 94.00 414 ARG A N 1
ATOM 3312 C CA . ARG A 1 414 ? 7.230 -6.699 11.366 1.00 94.00 414 ARG A CA 1
ATOM 3313 C C . ARG A 1 414 ? 6.697 -7.350 10.093 1.00 94.00 414 ARG A C 1
ATOM 3315 O O . ARG A 1 414 ? 7.491 -7.813 9.278 1.00 94.00 414 ARG A O 1
ATOM 3322 N N . THR A 1 415 ? 5.378 -7.324 9.903 1.00 95.69 415 THR A N 1
ATOM 3323 C CA . THR A 1 415 ? 4.740 -7.800 8.670 1.00 95.69 415 THR A CA 1
ATOM 3324 C C . THR A 1 415 ? 5.114 -6.908 7.485 1.00 95.69 415 THR A C 1
ATOM 3326 O O . THR A 1 415 ? 5.458 -7.425 6.426 1.00 95.69 415 THR A O 1
ATOM 3329 N N . ALA A 1 416 ? 5.152 -5.581 7.666 1.00 96.31 416 ALA A N 1
ATOM 3330 C CA . ALA A 1 416 ? 5.576 -4.644 6.620 1.00 96.31 416 ALA A CA 1
ATOM 3331 C C . ALA A 1 416 ? 7.009 -4.912 6.129 1.00 96.31 416 ALA A C 1
ATOM 3333 O O . ALA A 1 416 ? 7.232 -5.003 4.921 1.00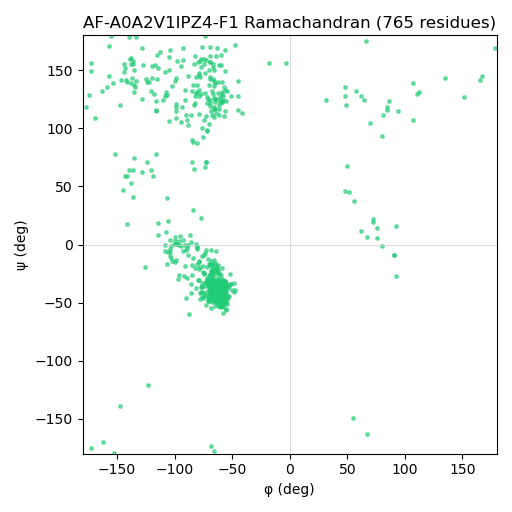 96.31 416 ALA A O 1
ATOM 3334 N N . TYR A 1 417 ? 7.959 -5.107 7.052 1.00 96.81 417 TYR A N 1
ATOM 3335 C CA . TYR A 1 417 ? 9.343 -5.461 6.726 1.00 96.81 417 TYR A CA 1
ATOM 3336 C C . TYR A 1 417 ? 9.433 -6.760 5.922 1.00 96.81 417 TYR A C 1
ATOM 3338 O O . TYR A 1 417 ? 10.104 -6.805 4.890 1.00 96.81 417 TYR A O 1
ATOM 3346 N N . PHE A 1 418 ? 8.744 -7.810 6.379 1.00 97.81 418 PHE A N 1
ATOM 3347 C CA . PHE A 1 418 ? 8.791 -9.117 5.730 1.00 97.81 418 PHE A CA 1
ATOM 3348 C C . PHE A 1 418 ? 8.166 -9.082 4.329 1.00 97.81 418 PHE A C 1
ATOM 3350 O O . PHE A 1 418 ? 8.780 -9.543 3.369 1.00 97.81 418 PHE A O 1
ATOM 3357 N N . CYS A 1 419 ? 6.984 -8.475 4.183 1.00 98.00 419 CYS A N 1
ATOM 3358 C CA . CYS A 1 419 ? 6.322 -8.344 2.887 1.00 98.00 419 CYS A CA 1
ATOM 3359 C C . CYS A 1 419 ? 7.144 -7.512 1.897 1.00 98.00 419 CYS A C 1
ATOM 3361 O O . CYS A 1 419 ? 7.224 -7.880 0.728 1.00 98.00 419 CYS A O 1
ATOM 3363 N N . HIS A 1 420 ? 7.792 -6.431 2.349 1.00 97.88 420 HIS A N 1
ATOM 3364 C CA . HIS A 1 420 ? 8.677 -5.637 1.490 1.00 97.88 420 HIS A CA 1
ATOM 3365 C C . HIS A 1 420 ? 9.892 -6.431 1.027 1.00 97.88 420 HIS A C 1
ATOM 3367 O O . HIS A 1 420 ? 10.216 -6.411 -0.156 1.00 97.88 420 HIS A O 1
ATOM 3373 N N . LEU A 1 421 ? 10.534 -7.182 1.925 1.00 97.69 421 LEU A N 1
ATOM 3374 C CA . LEU A 1 421 ? 11.656 -8.041 1.551 1.00 97.69 421 LEU A CA 1
ATOM 3375 C C . LEU A 1 421 ? 11.241 -9.063 0.483 1.00 97.69 421 LEU A C 1
ATOM 3377 O O . LEU A 1 421 ? 11.925 -9.197 -0.529 1.00 97.69 421 LEU A O 1
ATOM 3381 N N . ILE A 1 422 ? 10.103 -9.739 0.671 1.00 98.00 422 ILE A N 1
ATOM 3382 C CA . ILE A 1 422 ? 9.576 -10.681 -0.325 1.00 98.00 422 ILE A CA 1
ATOM 3383 C C . ILE A 1 422 ? 9.252 -9.965 -1.643 1.00 98.00 422 ILE A C 1
ATOM 3385 O O . ILE A 1 422 ? 9.629 -10.464 -2.697 1.00 98.00 422 ILE A O 1
ATOM 3389 N N . GLN A 1 423 ? 8.628 -8.784 -1.604 1.00 97.69 423 GLN A N 1
ATOM 3390 C CA . GLN A 1 423 ? 8.321 -7.988 -2.798 1.00 97.69 423 GLN A CA 1
ATOM 3391 C C . GLN A 1 423 ? 9.585 -7.623 -3.591 1.00 97.69 423 GLN A C 1
ATOM 3393 O O . GLN A 1 423 ? 9.607 -7.742 -4.817 1.00 97.69 423 GLN A O 1
ATOM 3398 N N . VAL A 1 424 ? 10.644 -7.198 -2.897 1.00 97.06 424 VAL A N 1
ATOM 3399 C CA . VAL A 1 424 ? 11.937 -6.865 -3.507 1.00 97.06 424 VAL A CA 1
ATOM 3400 C C . VAL A 1 424 ? 12.570 -8.103 -4.133 1.00 97.06 424 VAL A C 1
ATOM 3402 O O . VAL A 1 424 ? 13.031 -8.028 -5.266 1.00 97.06 424 VAL A O 1
ATOM 3405 N N . LEU A 1 425 ? 12.554 -9.248 -3.447 1.00 96.75 425 LEU A N 1
ATOM 3406 C CA . LEU A 1 425 ? 13.077 -10.494 -4.007 1.00 96.75 425 LEU A CA 1
ATOM 3407 C C . LEU A 1 425 ? 12.280 -10.923 -5.246 1.00 96.75 425 LEU A C 1
ATOM 3409 O O . LEU A 1 425 ? 12.884 -11.151 -6.286 1.00 96.75 425 LEU A O 1
ATOM 3413 N N . ILE A 1 426 ? 10.944 -10.912 -5.194 1.00 95.25 426 ILE A N 1
ATOM 3414 C CA . ILE A 1 426 ? 10.082 -11.240 -6.345 1.00 95.25 426 ILE A CA 1
ATOM 3415 C C . ILE A 1 426 ? 10.458 -10.404 -7.575 1.00 95.25 426 ILE A C 1
ATOM 3417 O O . ILE A 1 426 ? 10.564 -10.943 -8.674 1.00 95.25 426 ILE A O 1
ATOM 3421 N N . CYS A 1 427 ? 10.680 -9.099 -7.404 1.00 94.19 427 CYS A N 1
ATOM 3422 C CA . CYS A 1 427 ? 11.022 -8.204 -8.509 1.00 94.19 427 CYS A CA 1
ATOM 3423 C C . CYS A 1 427 ? 12.518 -8.201 -8.869 1.00 94.19 427 CYS A C 1
ATOM 3425 O O . CYS A 1 427 ? 12.876 -7.697 -9.931 1.00 94.19 427 CYS A O 1
ATOM 3427 N N . ALA A 1 428 ? 13.393 -8.792 -8.052 1.00 91.81 428 ALA A N 1
ATOM 3428 C CA . ALA A 1 428 ? 14.823 -8.877 -8.344 1.00 91.81 428 ALA A CA 1
ATOM 3429 C C . ALA A 1 428 ? 15.131 -9.783 -9.553 1.00 91.81 428 ALA A C 1
ATOM 3431 O O . ALA A 1 428 ? 16.182 -9.643 -10.170 1.00 91.81 428 ALA A O 1
ATOM 3432 N N . ILE A 1 429 ? 14.220 -10.690 -9.921 1.00 86.50 429 ILE A N 1
ATOM 3433 C CA . ILE A 1 429 ? 14.404 -11.602 -11.062 1.00 86.50 429 ILE A CA 1
ATOM 3434 C C . ILE A 1 429 ? 14.378 -10.887 -12.427 1.00 86.50 429 ILE A C 1
ATOM 3436 O O . ILE A 1 429 ? 14.917 -11.413 -13.393 1.00 86.50 429 ILE A O 1
ATOM 3440 N N . ILE A 1 430 ? 13.766 -9.699 -12.519 1.00 85.25 430 ILE A N 1
ATOM 3441 C CA . ILE A 1 430 ? 13.610 -8.953 -13.784 1.00 85.25 430 ILE A CA 1
ATOM 3442 C C . ILE A 1 430 ? 14.626 -7.815 -13.962 1.00 85.25 430 ILE A C 1
ATOM 3444 O O . ILE A 1 430 ? 14.561 -7.087 -14.951 1.00 85.25 430 ILE A O 1
ATOM 3448 N N . THR A 1 431 ? 15.536 -7.619 -13.005 1.00 82.06 431 THR A N 1
ATOM 3449 C CA . THR A 1 431 ? 16.576 -6.581 -13.081 1.00 82.06 431 THR A CA 1
ATOM 3450 C C . THR A 1 431 ? 17.905 -7.158 -13.548 1.00 82.06 431 THR A C 1
ATOM 3452 O O . THR A 1 431 ? 18.306 -8.254 -13.164 1.00 82.06 431 THR A O 1
ATOM 3455 N N . SER A 1 432 ? 18.625 -6.367 -14.337 1.00 76.00 432 SER A N 1
ATOM 3456 C CA . SER A 1 432 ? 19.985 -6.661 -14.786 1.00 76.00 432 SER A CA 1
ATOM 3457 C C . SER A 1 432 ? 21.015 -6.640 -13.651 1.00 76.00 432 SER A C 1
ATOM 3459 O O . SER A 1 432 ? 21.997 -7.375 -13.693 1.00 76.00 432 SER A O 1
ATOM 3461 N N . PHE A 1 433 ? 20.782 -5.826 -12.616 1.00 82.19 433 PHE A N 1
ATOM 3462 C CA . PHE A 1 433 ? 21.691 -5.637 -11.484 1.00 82.19 433 PHE A CA 1
ATOM 3463 C C . PHE A 1 433 ? 20.966 -5.943 -10.166 1.00 82.19 433 PHE A C 1
ATOM 3465 O O . PHE A 1 433 ? 20.655 -5.056 -9.370 1.00 82.19 433 PHE A O 1
ATOM 3472 N N . ALA A 1 434 ? 20.679 -7.228 -9.931 1.00 86.94 434 ALA A N 1
ATOM 3473 C CA . ALA A 1 434 ? 19.874 -7.682 -8.793 1.00 86.94 434 ALA A CA 1
ATOM 3474 C C . ALA A 1 434 ? 20.422 -7.245 -7.425 1.00 86.94 434 ALA A C 1
ATOM 3476 O O . ALA A 1 434 ? 19.652 -6.805 -6.576 1.00 86.94 434 ALA A O 1
ATOM 3477 N N . LEU A 1 435 ? 21.741 -7.310 -7.209 1.00 87.38 435 LEU A N 1
ATOM 3478 C CA . LEU A 1 435 ? 22.339 -6.922 -5.927 1.00 87.38 435 LEU A CA 1
ATOM 3479 C C . LEU A 1 435 ? 22.184 -5.420 -5.643 1.00 87.38 435 LEU A C 1
ATOM 3481 O O . LEU A 1 435 ? 21.836 -5.044 -4.526 1.00 87.38 435 LEU A O 1
ATOM 3485 N N . GLU A 1 436 ? 22.407 -4.573 -6.653 1.00 90.19 436 GLU A N 1
ATOM 3486 C CA . GLU A 1 436 ? 22.194 -3.126 -6.549 1.00 90.19 436 GLU A CA 1
ATOM 3487 C C . GLU A 1 436 ? 20.728 -2.822 -6.239 1.00 90.19 436 GLU A C 1
ATOM 3489 O O . GLU A 1 436 ? 20.430 -2.102 -5.287 1.00 90.19 436 GLU A O 1
ATOM 3494 N N . PHE A 1 437 ? 19.812 -3.416 -7.005 1.00 92.56 437 PHE A N 1
ATOM 3495 C CA . PHE A 1 437 ? 18.380 -3.236 -6.809 1.00 92.56 437 PHE A CA 1
ATOM 3496 C C . PHE A 1 437 ? 17.947 -3.633 -5.393 1.00 92.56 437 PHE A C 1
ATOM 3498 O O . PHE A 1 437 ? 17.280 -2.852 -4.715 1.00 92.56 437 PHE A O 1
ATOM 3505 N N . VAL A 1 438 ? 18.364 -4.811 -4.918 1.00 95.75 438 VAL A N 1
ATOM 3506 C CA . VAL A 1 438 ? 18.038 -5.291 -3.568 1.00 95.75 438 VAL A CA 1
ATOM 3507 C C . VAL A 1 438 ? 18.593 -4.343 -2.508 1.00 95.75 438 VAL A C 1
ATOM 3509 O O . VAL A 1 438 ? 17.860 -3.984 -1.591 1.00 95.75 438 VAL A O 1
ATOM 3512 N N . PHE A 1 439 ? 19.844 -3.891 -2.637 1.00 95.94 439 PHE A N 1
ATOM 3513 C CA . PHE A 1 439 ? 20.453 -2.948 -1.695 1.00 95.94 439 PHE A CA 1
ATOM 3514 C C . PHE A 1 439 ? 19.679 -1.624 -1.626 1.00 95.94 439 PHE A C 1
ATOM 3516 O O . PHE A 1 439 ? 19.255 -1.206 -0.547 1.00 95.94 439 PHE A O 1
ATOM 3523 N N . ILE A 1 440 ? 19.435 -1.001 -2.781 1.00 95.56 440 ILE A N 1
ATOM 3524 C CA . ILE A 1 440 ? 18.727 0.278 -2.891 1.00 95.56 440 ILE A CA 1
ATOM 3525 C C . ILE A 1 440 ? 17.301 0.159 -2.323 1.00 95.56 440 ILE A C 1
ATOM 3527 O O . ILE A 1 440 ? 16.874 0.999 -1.526 1.00 95.56 440 ILE A O 1
ATOM 3531 N N . GLN A 1 441 ? 16.564 -0.896 -2.685 1.00 96.75 441 GLN A N 1
ATOM 3532 C CA . GLN A 1 441 ? 15.185 -1.088 -2.227 1.00 96.75 441 GLN A CA 1
ATOM 3533 C C . GLN A 1 441 ? 15.083 -1.494 -0.757 1.00 96.75 441 GLN A C 1
ATOM 3535 O O . GLN A 1 441 ? 14.130 -1.099 -0.080 1.00 96.75 441 GLN A O 1
ATOM 3540 N N . PHE A 1 442 ? 16.046 -2.258 -0.241 1.00 96.81 442 PHE A N 1
ATOM 3541 C CA . PHE A 1 442 ? 16.094 -2.623 1.171 1.00 96.81 442 PHE A CA 1
ATOM 3542 C C . PHE A 1 442 ? 16.239 -1.376 2.048 1.00 96.81 442 PHE A C 1
ATOM 3544 O O . PHE A 1 442 ? 15.417 -1.161 2.940 1.00 96.81 442 PHE A O 1
ATOM 3551 N N . ILE A 1 443 ? 17.214 -0.509 1.749 1.00 97.69 443 ILE A N 1
ATOM 3552 C CA . ILE A 1 443 ? 17.438 0.723 2.519 1.00 97.69 443 ILE A CA 1
ATOM 3553 C C . ILE A 1 443 ? 16.233 1.663 2.424 1.00 97.69 443 ILE A C 1
ATOM 3555 O O . ILE A 1 443 ? 15.780 2.186 3.442 1.00 97.69 443 ILE A O 1
ATOM 3559 N N . ALA A 1 444 ? 15.653 1.837 1.235 1.00 96.81 444 ALA A N 1
ATOM 3560 C CA . ALA A 1 444 ? 14.452 2.654 1.079 1.00 96.81 444 ALA A CA 1
ATOM 3561 C C . ALA A 1 444 ? 13.248 2.104 1.859 1.00 96.81 444 ALA A C 1
ATOM 3563 O O . ALA A 1 444 ? 12.493 2.881 2.441 1.00 96.81 444 ALA A O 1
ATOM 3564 N N . GLY A 1 445 ? 13.088 0.778 1.918 1.00 96.56 445 GLY A N 1
ATOM 3565 C CA . GLY A 1 445 ? 12.063 0.120 2.728 1.00 96.56 445 GLY A CA 1
ATOM 3566 C C . GLY A 1 445 ? 12.229 0.377 4.224 1.00 96.56 445 GLY A C 1
ATOM 3567 O O . GLY A 1 445 ? 11.258 0.730 4.891 1.00 96.56 445 GLY A O 1
ATOM 3568 N N . VAL A 1 446 ? 13.460 0.269 4.735 1.00 96.44 446 VAL A N 1
ATOM 3569 C CA . VAL A 1 446 ? 13.792 0.595 6.134 1.00 96.44 446 VAL A CA 1
ATOM 3570 C C . VAL A 1 446 ? 13.454 2.053 6.441 1.00 96.44 446 VAL A C 1
ATOM 3572 O O . VAL A 1 446 ? 12.709 2.331 7.378 1.00 96.44 446 VAL A O 1
ATOM 3575 N N . VAL A 1 447 ? 13.908 2.988 5.601 1.00 96.31 447 VAL A N 1
ATOM 3576 C CA . VAL A 1 447 ? 13.618 4.421 5.768 1.00 96.31 447 VAL A CA 1
ATOM 3577 C C . VAL A 1 447 ? 12.111 4.700 5.726 1.00 96.31 447 VAL A C 1
ATOM 3579 O O . VAL A 1 447 ? 11.605 5.485 6.532 1.00 96.31 447 VAL A O 1
ATOM 3582 N N . ALA A 1 448 ? 11.371 4.046 4.828 1.00 95.00 448 ALA A N 1
ATOM 3583 C CA . ALA A 1 448 ? 9.921 4.186 4.735 1.00 95.00 448 ALA A CA 1
ATOM 3584 C C . ALA A 1 448 ? 9.214 3.728 6.020 1.00 95.00 448 ALA A C 1
ATOM 3586 O O . ALA A 1 448 ? 8.386 4.464 6.555 1.00 95.00 448 ALA A O 1
ATOM 3587 N N . ILE A 1 449 ? 9.561 2.545 6.537 1.00 94.38 449 ILE A N 1
ATOM 3588 C CA . ILE A 1 449 ? 8.908 1.964 7.717 1.00 94.38 449 ILE A CA 1
ATOM 3589 C C . ILE A 1 449 ? 9.279 2.735 8.989 1.00 94.38 449 ILE A C 1
ATOM 3591 O O . ILE A 1 449 ? 8.394 3.101 9.766 1.00 94.38 449 ILE A O 1
ATOM 3595 N N . ASP A 1 450 ? 10.561 3.040 9.192 1.00 93.12 450 ASP A N 1
ATOM 3596 C CA . ASP A 1 450 ? 11.028 3.700 10.414 1.00 93.12 450 ASP A CA 1
ATOM 3597 C C . ASP A 1 450 ? 10.566 5.159 10.502 1.00 93.12 450 ASP A C 1
ATOM 3599 O O . ASP A 1 450 ? 10.233 5.639 11.588 1.00 93.12 450 ASP A O 1
ATOM 3603 N N . SER A 1 451 ? 10.461 5.862 9.368 1.00 91.06 451 SER A N 1
ATOM 3604 C CA . SER A 1 451 ? 9.943 7.239 9.347 1.00 91.06 451 SER A CA 1
ATOM 3605 C C . SER A 1 451 ? 8.442 7.342 9.651 1.00 91.06 451 SER A C 1
ATOM 3607 O O . SER A 1 451 ? 7.972 8.423 10.014 1.00 91.06 451 SER A O 1
ATOM 3609 N N . LEU A 1 452 ? 7.698 6.235 9.537 1.00 86.19 452 LEU A N 1
ATOM 3610 C CA . LEU A 1 452 ? 6.239 6.177 9.687 1.00 86.19 452 LEU A CA 1
ATOM 3611 C C . LEU A 1 452 ? 5.754 5.358 10.885 1.00 86.19 452 LEU A C 1
ATOM 3613 O O . LEU A 1 452 ? 4.548 5.145 11.023 1.00 86.19 452 LEU A O 1
ATOM 3617 N N . LYS A 1 453 ? 6.658 4.923 11.769 1.00 73.38 453 LYS A N 1
ATOM 3618 C CA . LYS A 1 453 ? 6.326 4.096 12.940 1.00 73.38 453 LYS A CA 1
ATOM 3619 C C . LYS A 1 453 ? 5.132 4.634 13.747 1.00 73.38 453 LYS A C 1
ATOM 3621 O O . LYS A 1 453 ? 4.278 3.849 14.158 1.00 73.38 453 LYS A O 1
ATOM 3626 N N . ASP A 1 454 ? 5.045 5.958 13.889 1.00 68.75 454 ASP A N 1
ATOM 3627 C CA . ASP A 1 454 ? 3.959 6.671 14.571 1.00 68.75 454 ASP A CA 1
ATOM 3628 C C . ASP A 1 454 ? 3.218 7.619 13.608 1.00 68.75 454 ASP A C 1
ATOM 3630 O O . ASP A 1 454 ? 3.179 8.845 13.790 1.00 68.75 454 ASP A O 1
ATOM 3634 N N . LEU A 1 455 ? 2.655 7.058 12.530 1.00 70.94 455 LEU A N 1
ATOM 3635 C CA . LEU A 1 455 ? 1.832 7.820 11.592 1.00 70.94 455 LEU A CA 1
ATOM 3636 C C . LEU A 1 455 ? 0.543 8.307 12.279 1.00 70.94 455 LEU A C 1
ATOM 3638 O O . LEU A 1 455 ? -0.366 7.531 12.569 1.00 70.94 455 LEU A O 1
ATOM 3642 N N . SER A 1 456 ? 0.468 9.617 12.498 1.00 67.25 456 SER A N 1
ATOM 3643 C CA . SER A 1 456 ? -0.672 10.332 13.089 1.00 67.25 456 SER A CA 1
ATOM 3644 C C . SER A 1 456 ? -1.173 11.479 12.210 1.00 67.25 456 SER A C 1
ATOM 3646 O O . SER A 1 456 ? -2.303 11.928 12.378 1.00 67.25 456 SER A O 1
ATOM 3648 N N . ARG A 1 457 ? -0.356 11.968 11.266 1.00 74.81 457 ARG A N 1
ATOM 3649 C CA . ARG A 1 457 ? -0.684 13.100 10.389 1.00 74.81 457 ARG A CA 1
ATOM 3650 C C . ARG A 1 457 ? -0.339 12.794 8.939 1.00 74.81 457 ARG A C 1
ATOM 3652 O O . ARG A 1 457 ? 0.741 12.295 8.639 1.00 74.81 457 ARG A O 1
ATOM 3659 N N . ARG A 1 458 ? -1.203 13.230 8.018 1.00 75.50 458 ARG A N 1
ATOM 3660 C CA . ARG A 1 458 ? -1.012 13.068 6.562 1.00 75.50 458 ARG A CA 1
ATOM 3661 C C . ARG A 1 458 ? 0.288 13.704 6.051 1.00 75.50 458 ARG A C 1
ATOM 3663 O O . ARG A 1 458 ? 0.923 13.168 5.150 1.00 75.50 458 ARG A O 1
ATOM 3670 N N . SER A 1 459 ? 0.728 14.808 6.662 1.00 80.25 459 SER A N 1
ATOM 3671 C CA . SER A 1 459 ? 1.973 15.500 6.298 1.00 80.25 459 SER A CA 1
ATOM 3672 C C . SER A 1 459 ? 3.238 14.659 6.512 1.00 80.25 459 SER A C 1
ATOM 3674 O O . SER A 1 459 ? 4.251 14.914 5.860 1.00 80.25 459 SER A O 1
ATOM 3676 N N . GLN A 1 460 ? 3.192 13.631 7.370 1.00 85.00 460 GLN A N 1
ATOM 3677 C CA . GLN A 1 460 ? 4.320 12.716 7.558 1.00 85.00 460 GLN A CA 1
ATOM 3678 C C . GLN A 1 460 ? 4.616 11.913 6.284 1.00 85.00 460 GLN A C 1
ATOM 3680 O O . GLN A 1 460 ? 5.784 11.672 6.006 1.00 85.00 460 GLN A O 1
ATOM 3685 N N . LEU A 1 461 ? 3.610 11.601 5.454 1.00 84.94 461 LEU A N 1
ATOM 3686 C CA . LEU A 1 461 ? 3.817 10.884 4.187 1.00 84.94 461 LEU A CA 1
ATOM 3687 C C . LEU A 1 461 ? 4.672 11.685 3.196 1.00 84.94 461 LEU A C 1
ATOM 3689 O O . LEU A 1 461 ? 5.530 11.116 2.525 1.00 84.94 461 LEU A O 1
ATOM 3693 N N . ILE A 1 462 ? 4.498 13.010 3.148 1.00 86.81 462 ILE A N 1
ATOM 3694 C CA . ILE A 1 462 ? 5.302 13.901 2.295 1.00 86.81 462 ILE A CA 1
ATOM 3695 C C . ILE A 1 462 ? 6.755 13.928 2.781 1.00 86.81 462 ILE A C 1
ATOM 3697 O O . ILE A 1 462 ? 7.687 13.793 1.987 1.00 86.81 462 ILE A O 1
ATOM 3701 N N . ARG A 1 463 ? 6.961 14.050 4.100 1.00 89.88 463 ARG A N 1
ATOM 3702 C CA . ARG A 1 463 ? 8.301 13.990 4.699 1.00 89.88 463 ARG A CA 1
ATOM 3703 C C . ARG A 1 463 ? 8.974 12.645 4.418 1.00 89.88 463 ARG A C 1
ATOM 3705 O O . ARG A 1 463 ? 10.151 12.621 4.075 1.00 89.88 463 ARG A O 1
ATOM 3712 N N . THR A 1 464 ? 8.237 11.544 4.533 1.00 91.81 464 THR A N 1
ATOM 3713 C CA . THR A 1 464 ? 8.737 10.200 4.231 1.00 91.81 464 THR A CA 1
ATOM 3714 C C . THR A 1 464 ? 9.133 10.057 2.766 1.00 91.81 464 THR A C 1
ATOM 3716 O O . THR A 1 464 ? 10.220 9.557 2.498 1.00 91.81 464 THR A O 1
ATOM 3719 N N . ALA A 1 465 ? 8.335 10.560 1.821 1.00 93.62 465 ALA A N 1
ATOM 3720 C CA . ALA A 1 465 ? 8.696 10.549 0.402 1.00 93.62 465 ALA A CA 1
ATOM 372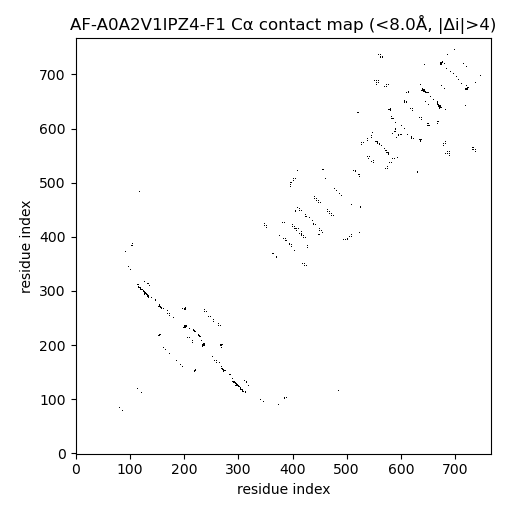1 C C . ALA A 1 465 ? 10.024 11.285 0.130 1.00 93.62 465 ALA A C 1
ATOM 3723 O O . ALA A 1 465 ? 10.873 10.778 -0.602 1.00 93.62 465 ALA A O 1
ATOM 3724 N N . ALA A 1 466 ? 10.249 12.435 0.778 1.00 93.94 466 ALA A N 1
ATOM 3725 C CA . ALA A 1 466 ? 11.514 13.165 0.675 1.00 93.94 466 ALA A CA 1
ATOM 3726 C C . ALA A 1 466 ? 12.701 12.389 1.282 1.00 93.94 466 ALA A C 1
ATOM 3728 O O . ALA A 1 466 ? 13.783 12.359 0.697 1.00 93.94 466 ALA A O 1
ATOM 3729 N N . LEU A 1 467 ? 12.511 11.724 2.428 1.00 95.62 467 LEU A N 1
ATOM 3730 C CA . LEU A 1 467 ? 13.548 10.877 3.032 1.00 95.62 467 LEU A CA 1
ATOM 3731 C C . LEU A 1 467 ? 13.882 9.664 2.155 1.00 95.62 467 LEU A C 1
ATOM 3733 O O . LEU A 1 467 ? 15.054 9.326 2.009 1.00 95.62 467 LEU A O 1
ATOM 3737 N N . ILE A 1 468 ? 12.875 9.044 1.537 1.00 96.31 468 ILE A N 1
ATOM 3738 C CA . ILE A 1 468 ? 13.058 7.928 0.601 1.00 96.31 468 ILE A CA 1
ATOM 3739 C C . ILE A 1 468 ? 13.827 8.387 -0.643 1.00 96.31 468 ILE A C 1
ATOM 3741 O O . ILE A 1 468 ? 14.749 7.697 -1.066 1.00 96.31 468 ILE A O 1
ATOM 3745 N N . PHE A 1 469 ? 13.520 9.569 -1.189 1.00 96.62 469 PHE A N 1
ATOM 3746 C CA . PHE A 1 469 ? 14.288 10.154 -2.292 1.00 96.62 469 PHE A CA 1
ATOM 3747 C C . PHE A 1 469 ? 15.774 10.301 -1.943 1.00 96.62 469 PHE A C 1
ATOM 3749 O O . PHE A 1 469 ? 16.634 9.867 -2.708 1.00 96.62 469 PHE A O 1
ATOM 3756 N N . ILE A 1 470 ? 16.076 10.874 -0.772 1.00 96.81 470 ILE A N 1
ATOM 3757 C CA . ILE A 1 470 ? 17.457 11.043 -0.300 1.00 96.81 470 ILE A CA 1
ATOM 3758 C C . ILE A 1 470 ? 18.135 9.679 -0.132 1.00 96.81 470 ILE A C 1
ATOM 3760 O O . ILE A 1 470 ? 19.280 9.514 -0.548 1.00 96.81 470 ILE A O 1
ATOM 3764 N N . ALA A 1 471 ? 17.432 8.694 0.432 1.00 96.94 471 ALA A N 1
ATOM 3765 C CA . ALA A 1 471 ? 17.950 7.342 0.610 1.00 96.94 471 ALA A CA 1
ATOM 3766 C C . ALA A 1 471 ? 18.280 6.673 -0.732 1.00 96.94 471 ALA A C 1
ATOM 3768 O O . ALA A 1 471 ? 19.381 6.147 -0.892 1.00 96.94 471 ALA A O 1
ATOM 3769 N N . TYR A 1 472 ? 17.375 6.748 -1.712 1.00 95.88 472 TYR A N 1
ATOM 3770 C CA . TYR A 1 472 ? 17.614 6.235 -3.060 1.00 95.88 472 TYR A CA 1
ATOM 3771 C C . TYR A 1 472 ? 18.805 6.922 -3.732 1.00 95.88 472 TYR A C 1
ATOM 3773 O O . TYR A 1 472 ? 19.706 6.239 -4.218 1.00 95.88 472 TYR A O 1
ATOM 3781 N N . ALA A 1 473 ? 18.851 8.256 -3.703 1.00 94.88 473 ALA A N 1
ATOM 3782 C CA . ALA A 1 473 ? 19.938 9.036 -4.285 1.00 94.88 473 ALA A CA 1
ATOM 3783 C C . ALA A 1 473 ? 21.298 8.695 -3.652 1.00 94.88 473 ALA A C 1
ATOM 3785 O O . ALA A 1 473 ? 22.276 8.489 -4.369 1.00 94.88 473 ALA A O 1
ATOM 3786 N N . ALA A 1 474 ? 21.358 8.592 -2.321 1.00 95.19 474 ALA A N 1
ATOM 3787 C CA . ALA A 1 474 ? 22.578 8.258 -1.594 1.00 95.19 474 ALA A CA 1
ATOM 3788 C C . ALA A 1 474 ? 23.045 6.821 -1.869 1.00 95.19 474 ALA A C 1
ATOM 3790 O O . ALA A 1 474 ? 24.230 6.604 -2.115 1.00 95.19 474 ALA A O 1
ATOM 3791 N N . CYS A 1 475 ? 22.128 5.846 -1.870 1.00 95.31 475 CYS A N 1
ATOM 3792 C CA . CYS A 1 475 ? 22.468 4.450 -2.152 1.00 95.31 475 CYS A CA 1
ATOM 3793 C C . CYS A 1 475 ? 22.954 4.270 -3.591 1.00 95.31 475 CYS A C 1
ATOM 3795 O O . CYS A 1 475 ? 23.964 3.608 -3.811 1.00 95.31 475 CYS A O 1
ATOM 3797 N N . TYR A 1 476 ? 22.276 4.893 -4.557 1.00 92.25 476 TYR A N 1
ATOM 3798 C CA . TYR A 1 476 ? 22.689 4.850 -5.956 1.00 92.25 476 TYR A CA 1
ATOM 3799 C C . TYR A 1 476 ? 24.065 5.498 -6.160 1.00 92.25 476 TYR A C 1
ATOM 3801 O O . TYR A 1 476 ? 24.951 4.884 -6.748 1.00 92.25 476 TYR A O 1
ATOM 3809 N N . ALA A 1 477 ? 24.296 6.686 -5.586 1.00 91.44 477 ALA A N 1
ATOM 3810 C CA . ALA A 1 477 ? 25.605 7.334 -5.638 1.00 91.44 477 ALA A CA 1
ATOM 3811 C C . ALA A 1 477 ? 26.708 6.467 -5.006 1.00 91.44 477 ALA A C 1
ATOM 3813 O O . ALA A 1 477 ? 27.805 6.382 -5.552 1.00 91.44 477 ALA A O 1
ATOM 3814 N N . ALA A 1 478 ? 26.426 5.791 -3.888 1.00 92.31 478 ALA A N 1
ATOM 3815 C CA . ALA A 1 478 ? 27.379 4.885 -3.250 1.00 92.31 478 ALA A CA 1
ATOM 3816 C C . ALA A 1 478 ? 27.742 3.694 -4.153 1.00 92.31 478 ALA A C 1
ATOM 3818 O O . ALA A 1 478 ? 28.922 3.364 -4.281 1.00 92.31 478 ALA A O 1
ATOM 3819 N N . VAL A 1 479 ? 26.752 3.080 -4.810 1.00 89.44 479 VAL A N 1
ATOM 3820 C CA . VAL A 1 479 ? 26.981 1.972 -5.750 1.00 89.44 479 VAL A CA 1
ATOM 3821 C C . VAL A 1 479 ? 27.778 2.441 -6.970 1.00 89.44 479 VAL A C 1
ATOM 3823 O O . VAL A 1 479 ? 28.739 1.777 -7.356 1.00 89.44 479 VAL A O 1
ATOM 3826 N N . GLU A 1 480 ? 27.451 3.603 -7.533 1.00 86.00 480 GLU A N 1
ATOM 3827 C CA . GLU A 1 480 ? 28.182 4.156 -8.678 1.00 86.00 480 GLU A CA 1
ATOM 3828 C C . GLU A 1 480 ? 29.628 4.514 -8.337 1.00 86.00 480 GLU A C 1
ATOM 3830 O O . GLU A 1 480 ? 30.535 4.185 -9.101 1.00 86.00 480 GLU A O 1
ATOM 3835 N N . ILE A 1 481 ? 29.882 5.120 -7.171 1.00 88.38 481 ILE A N 1
ATOM 3836 C CA . ILE A 1 481 ? 31.250 5.381 -6.698 1.00 88.38 481 ILE A CA 1
ATOM 3837 C C . ILE A 1 481 ? 32.020 4.066 -6.549 1.00 88.38 481 ILE A C 1
ATOM 3839 O O . ILE A 1 481 ? 33.174 3.985 -6.966 1.00 88.38 481 ILE A O 1
ATOM 3843 N N . MET A 1 482 ? 31.386 3.036 -5.982 1.00 85.50 482 MET A N 1
ATOM 3844 C CA . MET A 1 482 ? 32.010 1.731 -5.768 1.00 85.50 482 MET A CA 1
ATOM 3845 C C . MET A 1 482 ? 32.379 1.034 -7.087 1.00 85.50 482 MET A C 1
ATOM 3847 O O . MET A 1 482 ? 33.430 0.404 -7.159 1.00 85.50 482 MET A O 1
ATOM 3851 N N . GLN A 1 483 ? 31.539 1.141 -8.121 1.00 81.38 483 GLN A N 1
ATOM 3852 C CA . GLN A 1 483 ? 31.762 0.465 -9.405 1.00 81.38 483 GLN A CA 1
ATOM 3853 C C . GLN A 1 483 ? 32.657 1.257 -10.367 1.00 81.38 483 GLN A C 1
ATOM 3855 O O . GLN A 1 483 ? 33.498 0.674 -11.048 1.00 81.38 483 GLN A O 1
ATOM 3860 N N . SER A 1 484 ? 32.466 2.575 -10.458 1.00 79.00 484 SER A N 1
ATOM 3861 C CA . SER A 1 484 ? 33.112 3.420 -11.473 1.00 79.00 484 SER A CA 1
ATOM 3862 C C . SER A 1 484 ? 34.300 4.231 -10.945 1.00 79.00 484 SER A C 1
ATOM 3864 O O . SER A 1 484 ? 35.062 4.792 -11.736 1.00 79.00 484 SER A O 1
ATOM 3866 N N . GLY A 1 485 ? 34.454 4.333 -9.619 1.00 76.62 485 GLY A N 1
ATOM 3867 C CA . GLY A 1 485 ? 35.487 5.139 -8.966 1.00 76.62 485 GLY A CA 1
ATOM 3868 C C . GLY A 1 485 ? 35.333 6.653 -9.156 1.00 76.62 485 GLY A C 1
ATOM 3869 O O . GLY A 1 485 ? 36.227 7.403 -8.767 1.00 76.62 485 GLY A O 1
ATOM 3870 N N . SER A 1 486 ? 34.241 7.137 -9.769 1.00 74.94 486 SER A N 1
ATOM 3871 C CA . SER A 1 486 ? 34.038 8.565 -10.029 1.00 74.94 486 SER A CA 1
ATOM 3872 C C . SER A 1 486 ? 32.568 8.964 -10.114 1.00 74.94 486 SER A C 1
ATOM 3874 O O . SER A 1 486 ? 31.773 8.325 -10.790 1.00 74.94 486 SER A O 1
ATOM 3876 N N . LEU A 1 487 ? 32.222 10.110 -9.522 1.00 73.25 487 LEU A N 1
ATOM 3877 C CA . LEU A 1 487 ? 30.881 10.692 -9.636 1.00 73.25 487 LEU A CA 1
ATOM 3878 C C . LEU A 1 487 ? 30.613 11.357 -10.994 1.00 73.25 487 LEU A C 1
ATOM 3880 O O . LEU A 1 487 ? 29.452 11.565 -11.342 1.00 73.25 487 LEU A O 1
ATOM 3884 N N . SER A 1 488 ? 31.649 11.685 -11.775 1.00 71.12 488 SER A N 1
ATOM 3885 C CA . SER A 1 488 ? 31.485 12.416 -13.043 1.00 71.12 488 SER A CA 1
ATOM 3886 C C . SER A 1 488 ? 30.800 11.597 -14.140 1.00 71.12 488 SER A C 1
ATOM 3888 O O . SER A 1 488 ? 30.309 12.172 -15.107 1.00 71.12 488 SER A O 1
ATOM 3890 N N . LYS A 1 489 ? 30.743 10.269 -13.979 1.00 65.75 489 LYS A N 1
ATOM 3891 C CA . LYS A 1 489 ? 30.086 9.335 -14.902 1.00 65.75 489 LYS A CA 1
ATOM 3892 C C . LYS A 1 489 ? 28.657 8.960 -14.488 1.00 65.75 489 LYS A C 1
ATOM 3894 O O . LYS A 1 489 ? 28.037 8.144 -15.158 1.00 65.75 489 LYS A O 1
ATOM 3899 N N . THR A 1 490 ? 28.132 9.542 -13.408 1.00 74.12 490 THR A N 1
ATOM 3900 C CA . THR A 1 490 ? 26.796 9.203 -12.898 1.00 74.12 490 THR A CA 1
ATOM 3901 C C . THR A 1 490 ? 25.706 9.660 -13.868 1.00 74.12 490 THR A C 1
ATOM 3903 O O . THR A 1 490 ? 25.685 10.821 -14.286 1.00 74.12 490 THR A O 1
ATOM 3906 N N . GLU A 1 491 ? 24.751 8.786 -14.192 1.00 77.50 491 GLU A N 1
ATOM 3907 C CA . GLU A 1 491 ? 23.645 9.149 -15.074 1.00 77.50 491 GLU A CA 1
ATOM 3908 C C . GLU A 1 491 ? 22.609 10.005 -14.321 1.00 77.50 491 GLU A C 1
ATOM 3910 O O . GLU A 1 491 ? 21.752 9.503 -13.592 1.00 77.50 491 GLU A O 1
ATOM 3915 N N . GLY A 1 492 ? 22.653 11.327 -14.526 1.00 83.81 492 GLY A N 1
ATOM 3916 C CA . GLY A 1 492 ? 21.752 12.291 -13.873 1.00 83.81 492 GLY A CA 1
ATOM 3917 C C . GLY A 1 492 ? 20.253 11.967 -14.007 1.00 83.81 492 GLY A C 1
ATOM 3918 O O . GLY A 1 492 ? 19.452 12.323 -13.142 1.00 83.81 492 GLY A O 1
ATOM 3919 N N . ARG A 1 493 ? 19.868 11.229 -15.058 1.00 87.62 493 ARG A N 1
ATOM 3920 C CA . ARG A 1 493 ? 18.489 10.783 -15.317 1.00 87.62 493 ARG A CA 1
ATOM 3921 C C . ARG A 1 493 ? 17.932 9.877 -14.212 1.00 87.62 493 ARG A C 1
ATOM 3923 O O . ARG A 1 493 ? 16.730 9.931 -13.951 1.00 87.62 493 ARG A O 1
ATOM 3930 N N . ILE A 1 494 ? 18.767 9.077 -13.545 1.00 89.50 494 ILE A N 1
ATOM 3931 C CA . ILE A 1 494 ? 18.318 8.149 -12.492 1.00 89.50 494 ILE A CA 1
ATOM 3932 C C . ILE A 1 494 ? 17.846 8.915 -11.248 1.00 89.50 494 ILE A C 1
ATOM 3934 O O . ILE A 1 494 ? 16.799 8.585 -10.691 1.00 89.50 494 ILE A O 1
ATOM 3938 N N . PHE A 1 495 ? 18.503 10.022 -10.885 1.00 91.94 495 PHE A N 1
ATOM 3939 C CA . PHE A 1 495 ? 17.998 10.911 -9.830 1.00 91.94 495 PHE A CA 1
ATOM 3940 C C . PHE A 1 495 ? 16.631 11.509 -10.188 1.00 91.94 495 PHE A C 1
ATOM 3942 O O . PHE A 1 495 ? 15.754 11.602 -9.331 1.00 91.94 495 PHE A O 1
ATOM 3949 N N . GLY A 1 496 ? 16.412 11.847 -11.464 1.00 93.19 496 GLY A N 1
ATOM 3950 C CA . GLY A 1 496 ? 15.094 12.248 -11.963 1.00 93.19 496 GLY A CA 1
ATOM 3951 C C . GLY A 1 496 ? 14.038 11.147 -11.797 1.00 93.19 496 GLY A C 1
ATOM 3952 O O . GLY A 1 496 ? 12.921 11.427 -11.366 1.00 93.19 496 GLY A O 1
ATOM 3953 N N . CYS A 1 497 ? 14.398 9.885 -12.050 1.00 93.62 497 CYS A N 1
ATOM 3954 C CA . CYS A 1 497 ? 13.510 8.739 -11.823 1.00 93.62 497 CYS A CA 1
ATOM 3955 C C . CYS A 1 497 ? 13.140 8.591 -10.340 1.00 93.62 497 CYS A C 1
ATOM 3957 O O . CYS A 1 497 ? 11.970 8.377 -10.028 1.00 93.62 497 CYS A O 1
ATOM 3959 N N . PHE A 1 498 ? 14.091 8.784 -9.421 1.00 94.94 498 PHE A N 1
ATOM 3960 C CA . PHE A 1 498 ? 13.806 8.778 -7.982 1.00 94.94 498 PHE A CA 1
ATOM 3961 C C . PHE A 1 498 ? 12.916 9.943 -7.542 1.00 94.94 498 PHE A C 1
ATOM 3963 O O . PHE A 1 498 ? 12.102 9.775 -6.636 1.00 94.94 498 PHE A O 1
ATOM 3970 N N . ALA A 1 499 ? 13.024 11.111 -8.178 1.00 94.56 499 ALA A N 1
ATOM 3971 C CA . ALA A 1 499 ? 12.123 12.227 -7.900 1.00 94.56 499 ALA A CA 1
ATOM 3972 C C . ALA A 1 499 ? 10.680 11.887 -8.310 1.00 94.56 499 ALA A C 1
ATOM 3974 O O . ALA A 1 499 ? 9.749 12.114 -7.537 1.00 94.56 499 ALA A O 1
ATOM 3975 N N . ILE A 1 500 ? 10.494 11.268 -9.483 1.00 95.12 500 ILE A N 1
ATOM 3976 C CA . ILE A 1 500 ? 9.184 10.757 -9.919 1.00 95.12 500 ILE A CA 1
ATOM 3977 C C . ILE A 1 500 ? 8.682 9.684 -8.945 1.00 95.12 500 ILE A C 1
ATOM 3979 O O . ILE A 1 500 ? 7.528 9.735 -8.527 1.00 95.12 500 ILE A O 1
ATOM 3983 N N . ASN A 1 501 ? 9.549 8.760 -8.524 1.00 95.06 501 ASN A N 1
ATOM 3984 C CA . ASN A 1 501 ? 9.231 7.736 -7.529 1.00 95.06 501 ASN A CA 1
ATOM 3985 C C . ASN A 1 501 ? 8.694 8.357 -6.224 1.00 95.06 501 ASN A C 1
ATOM 3987 O O . ASN A 1 501 ? 7.623 7.980 -5.754 1.00 95.06 501 ASN A O 1
ATOM 3991 N N . ALA A 1 502 ? 9.365 9.382 -5.691 1.00 93.94 502 ALA A N 1
ATOM 3992 C CA . ALA A 1 502 ? 8.927 10.099 -4.492 1.00 93.94 502 ALA A CA 1
ATOM 3993 C C . ALA A 1 502 ? 7.562 10.787 -4.665 1.00 93.94 502 ALA A C 1
ATOM 3995 O O . ALA A 1 502 ? 6.729 10.751 -3.756 1.00 93.94 502 ALA A O 1
ATOM 3996 N N . ILE A 1 503 ? 7.294 11.358 -5.843 1.00 93.62 503 ILE A N 1
ATOM 3997 C CA . ILE A 1 503 ? 5.970 11.898 -6.176 1.00 93.62 503 ILE A CA 1
ATOM 3998 C C . ILE A 1 503 ? 4.930 10.772 -6.175 1.00 93.62 503 ILE A C 1
ATOM 4000 O O . ILE A 1 503 ? 3.876 10.924 -5.560 1.00 93.62 503 ILE A O 1
ATOM 4004 N N . LEU A 1 504 ? 5.226 9.622 -6.786 1.00 93.94 504 LEU A N 1
ATOM 4005 C CA . LEU A 1 504 ? 4.324 8.469 -6.792 1.00 93.94 504 LEU A CA 1
ATOM 4006 C C . LEU A 1 504 ? 4.044 7.941 -5.375 1.00 93.94 504 LEU A C 1
ATOM 4008 O O . LEU A 1 504 ? 2.897 7.638 -5.054 1.00 93.94 504 LEU A O 1
ATOM 4012 N N . ILE A 1 505 ? 5.046 7.922 -4.490 1.00 93.19 505 ILE A N 1
ATOM 4013 C CA . ILE A 1 505 ? 4.875 7.553 -3.076 1.00 93.19 505 ILE A CA 1
ATOM 4014 C C . ILE A 1 505 ? 3.869 8.475 -2.374 1.00 93.19 505 ILE A C 1
ATOM 4016 O O . ILE A 1 505 ? 3.106 8.003 -1.530 1.00 93.19 505 ILE A O 1
ATOM 4020 N N . SER A 1 506 ? 3.789 9.762 -2.728 1.00 86.94 506 SER A N 1
ATOM 4021 C CA . SER A 1 506 ? 2.807 10.677 -2.124 1.00 86.94 506 SER A CA 1
ATOM 4022 C C . SER A 1 506 ? 1.346 10.263 -2.386 1.00 86.94 506 SER A C 1
ATOM 4024 O O . SER A 1 506 ? 0.475 10.518 -1.551 1.00 86.94 506 SER A O 1
ATOM 4026 N N . PHE A 1 507 ? 1.081 9.514 -3.467 1.00 88.19 507 PHE A N 1
ATOM 4027 C CA . PHE A 1 507 ? -0.238 8.934 -3.753 1.00 88.19 507 PHE A CA 1
ATOM 4028 C C . PHE A 1 507 ? -0.607 7.760 -2.834 1.00 88.19 507 PHE A C 1
ATOM 4030 O O . PHE A 1 507 ? -1.752 7.306 -2.873 1.00 88.19 507 PHE A O 1
ATOM 4037 N N . SER A 1 508 ? 0.293 7.314 -1.944 1.00 89.62 508 SER A N 1
ATOM 4038 C CA . SER A 1 508 ? -0.024 6.316 -0.908 1.00 89.62 508 SER A CA 1
ATOM 4039 C C . SER A 1 508 ? -1.270 6.696 -0.113 1.00 89.62 508 SER A C 1
ATOM 4041 O O . SER A 1 508 ? -2.041 5.820 0.253 1.00 89.62 508 SER A O 1
ATOM 4043 N N . TYR A 1 509 ? -1.507 7.992 0.116 1.00 86.06 509 TYR A N 1
ATOM 4044 C CA . TYR A 1 509 ? -2.702 8.467 0.815 1.00 86.06 509 TYR A CA 1
ATOM 4045 C C . TYR A 1 509 ? -4.008 8.118 0.076 1.00 86.06 509 TYR A C 1
ATOM 4047 O O . TYR A 1 509 ? -4.962 7.641 0.687 1.00 86.06 509 TYR A O 1
ATOM 4055 N N . VAL A 1 510 ? -4.043 8.300 -1.249 1.00 89.38 510 VAL A N 1
ATOM 4056 C CA . VAL A 1 510 ? -5.204 7.922 -2.076 1.00 89.38 510 VAL A CA 1
ATOM 4057 C C . VAL A 1 510 ? -5.428 6.413 -2.001 1.00 89.38 510 VAL A C 1
ATOM 4059 O O . VAL A 1 510 ? -6.561 5.947 -1.883 1.00 89.38 510 VAL A O 1
ATOM 4062 N N . LEU A 1 511 ? -4.337 5.647 -2.011 1.00 91.31 511 LEU A N 1
ATOM 4063 C CA . LEU A 1 511 ? -4.401 4.197 -1.940 1.00 91.31 511 LEU A CA 1
ATOM 4064 C C . LEU A 1 511 ? -4.828 3.695 -0.550 1.00 91.31 511 LEU A C 1
ATOM 4066 O O . LEU A 1 511 ? -5.584 2.734 -0.475 1.00 91.31 511 LEU A O 1
ATOM 4070 N N . MET A 1 512 ? -4.445 4.375 0.539 1.00 90.00 512 MET A N 1
ATOM 4071 C CA . MET A 1 512 ? -4.967 4.099 1.886 1.00 90.00 512 MET A CA 1
ATOM 4072 C C . MET A 1 512 ? -6.487 4.246 1.924 1.00 90.00 512 MET A C 1
ATOM 4074 O O . MET A 1 512 ? -7.170 3.333 2.377 1.00 90.00 512 MET A O 1
ATOM 4078 N N . PHE A 1 513 ? -7.025 5.347 1.389 1.00 87.06 513 PHE A N 1
ATOM 4079 C CA . PHE A 1 513 ? -8.474 5.549 1.314 1.00 87.06 513 PHE A CA 1
ATOM 4080 C C . PHE A 1 513 ? -9.170 4.441 0.507 1.00 87.06 513 PHE A C 1
ATOM 4082 O O . PHE A 1 513 ? -10.221 3.940 0.911 1.00 87.06 513 PHE A O 1
ATOM 4089 N N . LEU A 1 514 ? -8.581 4.024 -0.620 1.00 90.62 514 LEU A N 1
ATOM 4090 C CA . LEU A 1 514 ? -9.117 2.917 -1.413 1.00 90.62 514 LEU A CA 1
ATOM 4091 C C . LEU A 1 514 ? -9.131 1.610 -0.608 1.00 90.62 514 LEU A C 1
ATOM 4093 O O . LEU A 1 514 ? -10.135 0.899 -0.614 1.00 90.62 514 LEU A O 1
ATOM 4097 N N . VAL A 1 515 ? -8.051 1.317 0.120 1.00 91.31 515 VAL A N 1
ATOM 4098 C CA . VAL A 1 515 ? -7.951 0.124 0.970 1.00 91.31 515 VAL A CA 1
ATOM 4099 C C . VAL A 1 515 ? -9.007 0.141 2.079 1.00 91.31 515 VAL A C 1
ATOM 4101 O O . VAL A 1 515 ? -9.683 -0.868 2.274 1.00 91.31 515 VAL A O 1
ATOM 4104 N N . GLU A 1 516 ? -9.229 1.274 2.752 1.00 89.38 516 GLU A N 1
ATOM 4105 C CA . GLU A 1 516 ? -10.284 1.405 3.772 1.00 89.38 516 GLU A CA 1
ATOM 4106 C C . GLU A 1 516 ? -11.672 1.087 3.205 1.00 89.38 516 GLU A C 1
ATOM 4108 O O . GLU A 1 516 ? -12.466 0.393 3.838 1.00 89.38 516 GLU A O 1
ATOM 4113 N N . ARG A 1 517 ? -11.960 1.549 1.984 1.00 86.12 517 ARG A N 1
ATOM 4114 C CA . ARG A 1 517 ? -13.256 1.331 1.328 1.00 86.12 517 ARG A CA 1
ATOM 4115 C C . ARG A 1 517 ? -13.451 -0.101 0.842 1.00 86.12 517 ARG A C 1
ATOM 4117 O O . ARG A 1 517 ? -14.542 -0.637 1.005 1.00 86.12 517 ARG A O 1
ATOM 4124 N N . VAL A 1 518 ? -12.423 -0.699 0.240 1.00 89.19 518 VAL A N 1
ATOM 4125 C CA . VAL A 1 518 ? -12.507 -2.035 -0.372 1.00 89.19 518 VAL A CA 1
ATOM 4126 C C . VAL A 1 518 ? -12.449 -3.138 0.686 1.00 89.19 518 VAL A C 1
ATOM 4128 O O . VAL A 1 518 ? -13.217 -4.094 0.612 1.00 89.19 518 VAL A O 1
ATOM 4131 N N . PHE A 1 519 ? -11.572 -3.004 1.685 1.00 87.81 519 PHE A N 1
ATOM 4132 C CA . PHE A 1 519 ? -11.353 -4.035 2.708 1.00 87.81 519 PHE A CA 1
ATOM 4133 C C . PHE A 1 519 ? -12.106 -3.765 4.019 1.00 87.81 519 PHE A C 1
ATOM 4135 O O . PHE A 1 519 ? -12.240 -4.664 4.853 1.00 87.81 519 PHE A O 1
ATOM 4142 N N . GLY A 1 520 ? -12.637 -2.552 4.209 1.00 82.31 520 GLY A N 1
ATOM 4143 C CA . GLY A 1 520 ? -13.350 -2.165 5.429 1.00 82.31 520 GLY A CA 1
ATOM 4144 C C . GLY A 1 520 ? -12.432 -1.972 6.638 1.00 82.31 520 GLY A C 1
ATOM 4145 O O . GLY A 1 520 ? -12.903 -2.041 7.774 1.00 82.31 520 GLY A O 1
ATOM 4146 N N . PHE A 1 521 ? -11.131 -1.777 6.409 1.00 86.81 521 PHE A N 1
ATOM 4147 C CA . PHE A 1 521 ? -10.175 -1.458 7.463 1.00 86.81 521 PHE A CA 1
ATOM 4148 C C . PHE A 1 521 ? -10.327 -0.011 7.930 1.00 86.81 521 PHE A C 1
ATOM 4150 O O . PHE A 1 521 ? -10.770 0.855 7.179 1.00 86.81 521 PHE A O 1
ATOM 4157 N N . THR A 1 522 ? -9.911 0.252 9.167 1.00 85.06 522 THR A N 1
ATOM 4158 C CA . THR A 1 522 ? -9.802 1.611 9.703 1.00 85.06 522 THR A CA 1
ATOM 4159 C C . THR A 1 522 ? -8.337 1.889 9.998 1.00 85.06 522 THR A C 1
ATOM 4161 O O . THR A 1 522 ? -7.758 1.239 10.870 1.00 85.06 522 THR A O 1
ATOM 4164 N N . SER A 1 523 ? -7.726 2.835 9.285 1.00 85.38 523 SER A N 1
ATOM 4165 C CA . SER A 1 523 ? -6.337 3.211 9.552 1.00 85.38 523 SER A CA 1
ATOM 4166 C C . SER A 1 523 ? -6.197 3.944 10.889 1.00 85.38 523 SER A C 1
ATOM 4168 O O . SER A 1 523 ? -7.135 4.573 11.392 1.00 85.38 523 SER A O 1
ATOM 4170 N N . ARG A 1 524 ? -4.985 3.925 11.458 1.00 80.81 524 ARG A N 1
ATOM 4171 C CA . ARG A 1 524 ? -4.662 4.726 12.654 1.00 80.81 524 ARG A CA 1
ATOM 4172 C C . ARG A 1 524 ? -4.898 6.219 12.426 1.00 80.81 524 ARG A C 1
ATOM 4174 O O . ARG A 1 524 ? -5.360 6.897 13.335 1.00 80.81 524 ARG A O 1
ATOM 4181 N N . VAL A 1 525 ? -4.627 6.705 11.215 1.00 82.44 525 VAL A N 1
ATOM 4182 C CA . VAL A 1 525 ? -4.860 8.103 10.825 1.00 82.44 525 VAL A CA 1
ATOM 4183 C C . VAL A 1 525 ? -6.346 8.436 10.911 1.00 82.44 525 VAL A C 1
ATOM 4185 O O . VAL A 1 525 ? -6.706 9.396 11.583 1.00 82.44 525 VAL A O 1
ATOM 4188 N N . THR A 1 526 ? -7.212 7.595 10.342 1.00 88.06 526 THR A N 1
ATOM 4189 C CA . THR A 1 526 ? -8.670 7.764 10.436 1.00 88.06 526 THR A CA 1
ATOM 4190 C C . THR A 1 526 ? -9.153 7.750 11.888 1.00 88.06 526 THR A C 1
ATOM 4192 O O . THR A 1 526 ? -9.990 8.566 12.262 1.00 88.06 526 THR A O 1
ATOM 4195 N N . LEU A 1 527 ? -8.605 6.886 12.751 1.00 89.88 527 LEU A N 1
ATOM 4196 C CA . LEU A 1 527 ? -8.960 6.896 14.177 1.00 89.88 527 LEU A CA 1
ATOM 4197 C C . LEU A 1 527 ? -8.531 8.186 14.892 1.00 89.88 527 LEU A C 1
ATOM 4199 O O . LEU A 1 527 ? -9.262 8.657 15.763 1.00 89.88 527 LEU A O 1
ATOM 4203 N N . VAL A 1 528 ? -7.368 8.747 14.546 1.00 88.00 528 VAL A N 1
ATOM 4204 C CA . VAL A 1 528 ? -6.897 10.036 15.079 1.00 88.00 528 VAL A CA 1
ATOM 4205 C C . VAL A 1 528 ? -7.812 11.171 14.619 1.00 88.00 528 VAL A C 1
ATOM 4207 O O . VAL A 1 528 ? -8.243 11.968 15.448 1.00 88.00 528 VAL A O 1
ATOM 4210 N N . GLU A 1 529 ? -8.175 11.205 13.337 1.00 88.38 529 GLU A N 1
ATOM 4211 C CA . GLU A 1 529 ? -9.091 12.207 12.773 1.00 88.38 529 GLU A CA 1
ATOM 4212 C C . GLU A 1 529 ? -10.490 12.132 13.391 1.00 88.38 529 GLU A C 1
ATOM 4214 O O . GLU A 1 529 ? -11.087 13.155 13.714 1.00 88.38 529 GLU A O 1
ATOM 4219 N N . LEU A 1 530 ? -11.009 10.923 13.613 1.00 92.88 530 LEU A N 1
ATOM 4220 C CA . LEU A 1 530 ? -12.289 10.731 14.292 1.00 92.88 530 LEU A CA 1
ATOM 4221 C C . LEU A 1 530 ? -12.227 11.099 15.778 1.00 92.88 530 LEU A C 1
ATOM 4223 O O . LEU A 1 530 ? -13.256 11.451 16.340 1.00 92.88 530 LEU A O 1
ATOM 4227 N N . SER A 1 531 ? -11.056 11.031 16.419 1.00 92.44 531 SER A N 1
ATOM 4228 C CA . SER A 1 531 ? -10.891 11.453 17.818 1.00 92.44 531 SER A CA 1
ATOM 4229 C C . SER A 1 531 ? -10.738 12.965 18.006 1.00 92.44 531 SER A C 1
ATOM 4231 O O . SER A 1 531 ? -10.647 13.421 19.145 1.00 92.44 531 SER A O 1
ATOM 4233 N N . ASP A 1 532 ? -10.692 13.744 16.922 1.00 91.44 532 ASP A N 1
ATOM 4234 C CA . ASP A 1 532 ? -10.718 15.202 17.006 1.00 91.44 532 ASP A CA 1
ATOM 4235 C C . ASP A 1 532 ? -12.102 15.664 17.477 1.00 91.44 532 ASP A C 1
ATOM 4237 O O . ASP A 1 532 ? -13.108 15.432 16.809 1.00 91.44 532 ASP A O 1
ATOM 4241 N N . ILE A 1 533 ? -12.153 16.344 18.622 1.00 90.06 533 ILE A N 1
ATOM 4242 C CA . ILE A 1 533 ? -13.392 16.876 19.209 1.00 90.06 533 ILE A CA 1
ATOM 4243 C C . ILE A 1 533 ? -14.081 17.914 18.312 1.00 90.06 533 ILE A C 1
ATOM 4245 O O . ILE A 1 533 ? -15.268 18.172 18.475 1.00 90.06 533 ILE A O 1
ATOM 4249 N N . ASN A 1 534 ? -13.360 18.486 17.342 1.00 89.81 534 ASN A N 1
ATOM 4250 C CA . ASN A 1 534 ? -13.929 19.388 16.342 1.00 89.81 534 ASN A CA 1
ATOM 4251 C C . ASN A 1 534 ? -14.624 18.644 15.193 1.00 89.81 534 ASN A C 1
ATOM 4253 O O . ASN A 1 534 ? -15.165 19.288 14.289 1.00 89.81 534 ASN A O 1
ATOM 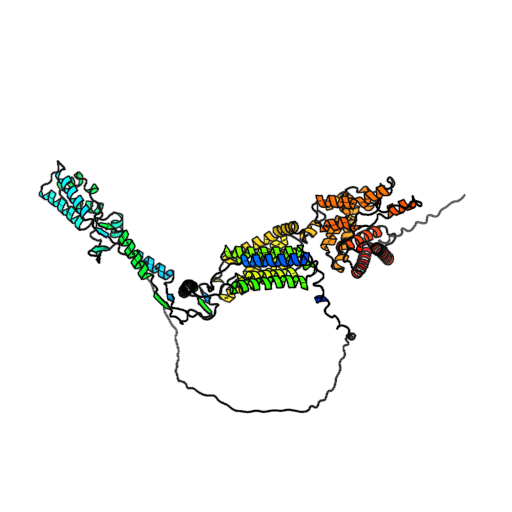4257 N N . ASN A 1 535 ? -14.611 17.306 15.190 1.00 93.31 535 ASN A N 1
ATOM 4258 C CA . ASN A 1 535 ? -15.405 16.521 14.256 1.00 93.31 535 ASN A CA 1
ATOM 4259 C C . ASN A 1 535 ? -16.888 16.923 14.383 1.00 93.31 535 ASN A C 1
ATOM 4261 O O . ASN A 1 535 ? -17.383 16.982 15.510 1.00 93.31 535 ASN A O 1
ATOM 4265 N N . PRO A 1 536 ? -17.613 17.171 13.272 1.00 95.50 536 PRO A N 1
ATOM 4266 C CA . PRO A 1 536 ? -18.978 17.693 13.314 1.00 95.50 536 PRO A CA 1
ATOM 4267 C C . PRO A 1 536 ? -19.917 16.961 14.278 1.00 95.50 536 PRO A C 1
ATOM 4269 O O . PRO A 1 536 ? -20.670 17.612 14.990 1.00 95.50 536 PRO A O 1
ATOM 4272 N N . LEU A 1 537 ? -19.835 15.628 14.344 1.00 96.06 537 LEU A N 1
ATOM 4273 C CA . LEU A 1 537 ? -20.719 14.824 15.190 1.00 96.06 537 LEU A CA 1
ATOM 4274 C C . LEU A 1 537 ? -20.343 14.884 16.679 1.00 96.06 537 LEU A C 1
ATOM 4276 O O . LEU A 1 537 ? -21.223 14.886 17.533 1.00 96.06 537 LEU A O 1
ATOM 4280 N N . LEU A 1 538 ? -19.047 14.955 17.006 1.00 96.75 538 LEU A N 1
ATOM 4281 C CA . LEU A 1 538 ? -18.602 15.149 18.394 1.00 96.75 538 LEU A CA 1
ATOM 4282 C C . LEU A 1 538 ? -18.862 16.578 18.871 1.00 96.75 538 LEU A C 1
ATOM 4284 O O . LEU A 1 538 ? -19.161 16.784 20.045 1.00 96.75 538 LEU A O 1
ATOM 4288 N N . ARG A 1 539 ? -18.795 17.554 17.960 1.00 96.38 539 ARG A N 1
ATOM 4289 C CA . ARG A 1 539 ? -19.171 18.935 18.249 1.00 96.38 539 ARG A CA 1
ATOM 4290 C C . ARG A 1 539 ? -20.664 19.047 18.549 1.00 96.38 539 ARG A C 1
ATOM 4292 O O . ARG A 1 539 ? -21.018 19.636 19.560 1.00 96.38 539 ARG A O 1
ATOM 4299 N N . GLU A 1 540 ? -21.508 18.411 17.737 1.00 96.50 540 GLU A N 1
ATOM 4300 C CA . GLU A 1 540 ? -22.953 18.301 17.986 1.00 96.50 540 GLU A CA 1
ATOM 4301 C C . GLU A 1 540 ? -23.234 17.623 19.338 1.00 96.50 540 GLU A C 1
ATOM 4303 O O . GLU A 1 540 ? -24.004 18.150 20.133 1.00 96.50 540 GLU A O 1
ATOM 4308 N N . LEU A 1 541 ? -22.540 16.522 19.663 1.00 97.00 541 LEU A N 1
ATOM 4309 C CA . LEU A 1 541 ? -22.650 15.882 20.981 1.00 97.00 541 LEU A CA 1
ATOM 4310 C C . LEU A 1 541 ? -22.285 16.840 22.125 1.00 97.00 541 LEU A C 1
ATOM 4312 O O . LEU A 1 541 ? -22.969 16.865 23.144 1.00 97.00 541 LEU A O 1
ATOM 4316 N N . SER A 1 542 ? -21.212 17.620 21.972 1.00 96.50 542 SER A N 1
ATOM 4317 C CA . SER A 1 542 ? -20.775 18.590 22.981 1.00 96.50 542 SER A CA 1
ATOM 4318 C C . SER A 1 542 ? -21.740 19.765 23.147 1.00 96.50 542 SER A C 1
ATOM 4320 O O . SER A 1 542 ? -21.829 20.301 24.250 1.00 96.50 542 SER A O 1
ATOM 4322 N N . GLU A 1 543 ? -22.398 20.199 22.071 1.00 95.06 543 GLU A N 1
ATOM 4323 C CA . GLU A 1 543 ? -23.343 21.322 22.066 1.00 95.06 543 GLU A CA 1
ATOM 4324 C C . GLU A 1 543 ? -24.709 20.895 22.638 1.00 95.06 543 GLU A C 1
ATOM 4326 O O . GLU A 1 543 ? -25.241 21.569 23.519 1.00 95.06 543 GLU A O 1
ATOM 4331 N N . GLU A 1 544 ? -25.240 19.748 22.203 1.00 95.19 544 GLU A N 1
ATOM 4332 C CA . GLU A 1 544 ? -26.587 19.274 22.560 1.00 95.19 544 GLU A CA 1
ATOM 4333 C C . GLU A 1 544 ? -26.623 18.422 23.844 1.00 95.19 544 GLU A C 1
ATOM 4335 O O . GLU A 1 544 ? -27.635 18.378 24.543 1.00 95.19 544 GLU A O 1
ATOM 4340 N N . CYS A 1 545 ? -25.539 17.707 24.171 1.00 95.81 545 CYS A N 1
ATOM 4341 C CA . CYS A 1 545 ? -25.448 16.793 25.322 1.00 95.81 545 CYS A CA 1
ATOM 4342 C C . CYS A 1 545 ? -24.119 16.962 26.089 1.00 95.81 545 CYS A C 1
ATOM 4344 O O . CYS A 1 545 ? -23.308 16.028 26.150 1.00 95.81 545 CYS A O 1
ATOM 4346 N N . PRO A 1 546 ? -23.857 18.129 26.709 1.00 94.38 546 PRO A N 1
ATOM 4347 C CA . PRO A 1 546 ? -22.567 18.419 27.345 1.00 94.38 546 PRO A CA 1
ATOM 4348 C C . PRO A 1 546 ? -22.207 17.444 28.480 1.00 94.38 546 PRO A C 1
ATOM 4350 O O . PRO A 1 546 ? -21.030 17.134 28.688 1.00 94.38 546 PRO A O 1
ATOM 4353 N N . GLY A 1 547 ? -23.200 16.924 29.208 1.00 94.81 547 GLY A N 1
ATOM 4354 C CA . GLY A 1 547 ? -22.998 15.922 30.254 1.00 94.81 547 GLY A CA 1
ATOM 4355 C C . GLY A 1 547 ? -22.518 14.584 29.696 1.00 94.81 547 GLY A C 1
ATOM 4356 O O . GLY A 1 547 ? -21.510 14.044 30.162 1.00 94.81 547 GLY A O 1
ATOM 4357 N N . THR A 1 548 ? -23.187 14.096 28.648 1.00 96.38 548 THR A N 1
ATOM 4358 C CA . THR A 1 548 ? -22.797 12.883 27.911 1.00 96.38 548 THR A CA 1
ATOM 4359 C C . THR A 1 548 ? -21.444 13.042 27.215 1.00 96.38 548 THR A C 1
ATOM 4361 O O . THR A 1 548 ? -20.648 12.101 27.185 1.00 96.38 548 THR A O 1
ATOM 4364 N N . PHE A 1 549 ? -21.125 14.227 26.690 1.00 97.00 549 PHE A N 1
ATOM 4365 C CA . PHE A 1 549 ? -19.806 14.496 26.116 1.00 97.00 549 PHE A CA 1
ATOM 4366 C C . PHE A 1 549 ? -18.696 14.372 27.173 1.00 97.00 549 PHE A C 1
ATOM 4368 O O . PHE A 1 549 ? -17.708 13.664 26.967 1.00 97.00 549 PHE A O 1
ATOM 4375 N N . ASN A 1 550 ? -18.882 14.984 28.348 1.00 95.12 550 ASN A N 1
ATOM 4376 C CA . ASN A 1 550 ? -17.928 14.884 29.456 1.00 95.12 550 ASN A CA 1
ATOM 4377 C C . ASN A 1 550 ? -17.792 13.448 29.989 1.00 95.12 550 ASN A C 1
ATOM 4379 O O . ASN A 1 550 ? -16.686 13.017 30.317 1.00 95.12 550 ASN A O 1
ATOM 4383 N N . HIS A 1 551 ? -18.898 12.701 30.048 1.00 95.06 551 HIS A N 1
ATOM 4384 C CA . HIS A 1 551 ? -18.911 11.252 30.294 1.00 95.06 551 HIS A CA 1
ATOM 4385 C C . HIS A 1 551 ? -18.042 10.493 29.296 1.00 95.06 551 HIS A C 1
ATOM 4387 O O . HIS A 1 551 ? -17.062 9.858 29.679 1.00 95.06 551 HIS A O 1
ATOM 4393 N N . SER A 1 552 ? -18.308 10.661 28.006 1.00 97.06 552 SER A N 1
ATOM 4394 C CA . SER A 1 552 ? -17.573 9.980 26.938 1.00 97.06 552 SER A CA 1
ATOM 4395 C C . SER A 1 552 ? -16.070 10.287 26.976 1.00 97.06 552 SER A C 1
ATOM 4397 O O . SER A 1 552 ? -15.243 9.395 26.778 1.00 97.06 552 SER A O 1
ATOM 4399 N N . MET A 1 553 ? -15.685 11.524 27.308 1.00 95.88 553 MET A N 1
ATOM 4400 C CA . MET A 1 553 ? -14.283 11.912 27.510 1.00 95.88 553 MET A CA 1
ATOM 4401 C C . MET A 1 553 ? -13.641 11.211 28.719 1.00 95.88 553 MET A C 1
ATOM 4403 O O . MET A 1 553 ? -12.498 10.748 28.633 1.00 95.88 553 MET A O 1
ATOM 4407 N N . ALA A 1 554 ? -14.351 11.114 29.845 1.00 95.06 554 ALA A N 1
ATOM 4408 C CA . ALA A 1 554 ? -13.875 10.420 31.042 1.00 95.06 554 ALA A CA 1
ATOM 4409 C C . ALA A 1 554 ? -13.719 8.911 30.798 1.00 95.06 554 ALA A C 1
ATOM 4411 O O . ALA A 1 554 ? -12.645 8.357 31.058 1.00 95.06 554 ALA A O 1
ATOM 4412 N N . VAL A 1 555 ? -14.730 8.278 30.197 1.00 97.31 555 VAL A N 1
ATOM 4413 C CA . VAL A 1 555 ? -14.703 6.869 29.777 1.00 97.31 555 VAL A CA 1
ATOM 4414 C C . VAL A 1 555 ? -13.551 6.620 28.806 1.00 97.31 555 VAL A C 1
ATOM 4416 O O . VAL A 1 555 ? -12.781 5.679 28.993 1.00 97.31 555 VAL A O 1
ATOM 4419 N N . SER A 1 556 ? -13.355 7.496 27.816 1.00 96.75 556 SER A N 1
ATOM 4420 C CA . SER A 1 556 ? -12.253 7.394 26.853 1.00 96.75 556 SER A CA 1
ATOM 4421 C C . SER A 1 556 ? -10.885 7.405 27.537 1.00 96.75 556 SER A C 1
ATOM 4423 O O . SER A 1 556 ? -10.032 6.562 27.236 1.00 96.75 556 SER A O 1
ATOM 4425 N N . ASN A 1 557 ? -10.675 8.295 28.509 1.00 94.31 557 ASN A N 1
ATOM 4426 C CA . ASN A 1 557 ? -9.434 8.363 29.280 1.00 94.31 557 ASN A CA 1
ATOM 4427 C C . ASN A 1 557 ? -9.218 7.123 30.162 1.00 94.31 557 ASN A C 1
ATOM 4429 O O . ASN A 1 557 ? -8.105 6.587 30.210 1.00 94.31 557 ASN A O 1
ATOM 4433 N N . LEU A 1 558 ? -10.275 6.655 30.830 1.00 95.00 558 LEU A N 1
ATOM 4434 C CA . LEU A 1 558 ? -10.253 5.485 31.705 1.00 95.00 558 LEU A CA 1
ATOM 4435 C C . LEU A 1 558 ? -9.958 4.201 30.913 1.00 95.00 558 LEU A C 1
ATOM 4437 O O . LEU A 1 558 ? -8.994 3.487 31.208 1.00 95.00 558 LEU A O 1
ATOM 4441 N N . ALA A 1 559 ? -10.731 3.955 29.855 1.00 97.38 559 ALA A N 1
ATOM 4442 C CA . ALA A 1 559 ? -10.610 2.785 28.997 1.00 97.38 559 ALA A CA 1
ATOM 4443 C C . ALA A 1 559 ? -9.262 2.766 28.259 1.00 97.38 559 ALA A C 1
ATOM 4445 O O . ALA A 1 559 ? -8.559 1.757 28.278 1.00 97.38 559 ALA A O 1
ATOM 4446 N N . SER A 1 560 ? -8.824 3.891 27.680 1.00 95.69 560 SER A N 1
ATOM 4447 C CA . SER A 1 560 ? -7.535 3.961 26.970 1.00 95.69 560 SER A CA 1
ATOM 4448 C C . SER A 1 560 ? -6.342 3.636 27.875 1.00 95.69 560 SER A C 1
ATOM 4450 O O . SER A 1 560 ? -5.368 3.029 27.423 1.00 95.69 560 SER A O 1
ATOM 4452 N N . ALA A 1 561 ? -6.399 4.031 29.153 1.00 94.31 561 ALA A N 1
ATOM 4453 C CA . ALA A 1 561 ? -5.336 3.740 30.111 1.00 94.31 561 ALA A CA 1
ATOM 4454 C C . ALA A 1 561 ? -5.204 2.236 30.393 1.00 94.31 561 ALA A C 1
ATOM 4456 O O . ALA A 1 561 ? -4.086 1.737 30.540 1.00 94.31 561 ALA A O 1
ATOM 4457 N N . ALA A 1 562 ? -6.326 1.517 30.449 1.00 96.81 562 ALA A N 1
ATOM 4458 C CA . ALA A 1 562 ? -6.344 0.070 30.633 1.00 96.81 562 ALA A CA 1
ATOM 4459 C C . ALA A 1 562 ? -5.998 -0.682 29.338 1.00 96.81 562 ALA A C 1
ATOM 4461 O O . ALA A 1 562 ? -5.257 -1.665 29.387 1.00 96.81 562 ALA A O 1
ATOM 4462 N N . ALA A 1 563 ? -6.433 -0.179 28.176 1.00 96.81 563 ALA A N 1
ATOM 4463 C CA . ALA A 1 563 ? -6.197 -0.798 26.871 1.00 96.81 563 ALA A CA 1
ATOM 4464 C C . ALA A 1 563 ? -4.706 -1.077 26.622 1.00 96.81 563 ALA A C 1
ATOM 4466 O O . ALA A 1 563 ? -4.325 -2.188 26.253 1.00 96.81 563 ALA A O 1
ATOM 4467 N N . GLY A 1 564 ? -3.841 -0.100 26.923 1.00 90.50 564 GLY A N 1
ATOM 4468 C CA . GLY A 1 564 ? -2.395 -0.240 26.736 1.00 90.50 564 GLY A CA 1
ATOM 4469 C C . GLY A 1 564 ? -1.749 -1.288 27.649 1.00 90.50 564 GLY A C 1
ATOM 4470 O O . GLY A 1 564 ? -0.701 -1.832 27.310 1.00 90.50 564 GLY A O 1
ATOM 4471 N N . ARG A 1 565 ? -2.370 -1.605 28.793 1.00 94.25 565 ARG A N 1
ATOM 4472 C CA . ARG A 1 565 ? -1.855 -2.576 29.774 1.00 94.25 565 ARG A CA 1
ATOM 4473 C C . ARG A 1 565 ? -2.240 -4.015 29.447 1.00 94.25 565 ARG A C 1
ATOM 4475 O O . ARG A 1 565 ? -1.497 -4.921 29.810 1.00 94.25 565 ARG A O 1
ATOM 4482 N N . ILE A 1 566 ? -3.351 -4.209 28.737 1.00 94.19 566 ILE A N 1
ATOM 4483 C CA . ILE A 1 566 ? -3.846 -5.529 28.308 1.00 94.19 566 ILE A CA 1
ATOM 4484 C C . ILE A 1 566 ? -3.496 -5.861 26.846 1.00 94.19 566 ILE A C 1
ATOM 4486 O O . ILE A 1 566 ? -3.910 -6.895 26.321 1.00 94.19 566 ILE A O 1
ATOM 4490 N N . GLY A 1 567 ? -2.750 -4.979 26.171 1.00 88.25 567 GLY A N 1
ATOM 4491 C CA . GLY A 1 567 ? -2.371 -5.141 24.765 1.00 88.25 567 GLY A CA 1
ATOM 4492 C C . GLY A 1 567 ? -3.521 -4.939 23.771 1.00 88.25 567 GLY A C 1
ATOM 4493 O O . GLY A 1 567 ? -3.435 -5.440 22.654 1.00 88.25 567 GLY A O 1
ATOM 4494 N N . ALA A 1 568 ? -4.584 -4.233 24.166 1.00 92.25 568 ALA A N 1
ATOM 4495 C CA . ALA A 1 568 ? -5.683 -3.850 23.281 1.00 92.25 568 ALA A CA 1
ATOM 4496 C C . ALA A 1 568 ? -5.332 -2.589 22.469 1.00 92.25 568 ALA A C 1
ATOM 4498 O O . ALA A 1 568 ? -4.419 -1.829 22.814 1.00 92.25 568 ALA A O 1
ATOM 4499 N N . ASN A 1 569 ? -6.069 -2.337 21.387 1.00 91.19 569 ASN A N 1
ATOM 4500 C CA . ASN A 1 569 ? -5.842 -1.174 20.535 1.00 91.19 569 ASN A CA 1
ATOM 4501 C C . ASN A 1 569 ? -6.283 0.129 21.228 1.00 91.19 569 ASN A C 1
ATOM 4503 O O . ASN A 1 569 ? -7.453 0.511 21.206 1.00 91.19 569 ASN A O 1
ATOM 4507 N N . VAL A 1 570 ? -5.313 0.839 21.813 1.00 92.75 570 VAL A N 1
ATOM 4508 C CA . VAL A 1 570 ? -5.527 2.081 22.577 1.00 92.75 570 VAL A CA 1
ATOM 4509 C C . VAL A 1 570 ? -6.248 3.152 21.765 1.00 92.75 570 VAL A C 1
ATOM 4511 O O . VAL A 1 570 ? -7.183 3.766 22.269 1.00 92.75 570 VAL A O 1
ATOM 4514 N N . GLN A 1 571 ? -5.828 3.389 20.520 1.00 91.62 571 GLN A N 1
ATOM 4515 C CA . GLN A 1 571 ? -6.420 4.442 19.695 1.00 91.62 571 GLN A CA 1
ATOM 4516 C C . GLN A 1 571 ? -7.860 4.086 19.310 1.00 91.62 571 GLN A C 1
ATOM 4518 O O . GLN A 1 571 ? -8.723 4.957 19.313 1.00 91.62 571 GLN A O 1
ATOM 4523 N N . LEU A 1 572 ? -8.137 2.809 19.032 1.00 94.69 572 LEU A N 1
ATOM 4524 C CA . LEU A 1 572 ? -9.490 2.350 18.734 1.00 94.69 572 LEU A CA 1
ATOM 4525 C C . LEU A 1 572 ? -10.417 2.500 19.945 1.00 94.69 572 LEU A C 1
ATOM 4527 O O . LEU A 1 572 ? -11.514 3.021 19.785 1.00 94.69 572 LEU A O 1
ATOM 4531 N N . VAL A 1 573 ? -9.968 2.106 21.143 1.00 97.44 573 VAL A N 1
ATOM 4532 C CA . VAL A 1 573 ? -10.728 2.288 22.393 1.00 97.44 573 VAL A CA 1
ATOM 4533 C C . VAL A 1 573 ? -10.985 3.765 22.661 1.00 97.44 573 VAL A C 1
ATOM 4535 O O . VAL A 1 573 ? -12.116 4.143 22.953 1.00 97.44 573 VAL A O 1
ATOM 4538 N N . ARG A 1 574 ? -9.955 4.605 22.509 1.00 95.94 574 ARG A N 1
ATOM 4539 C CA . ARG A 1 574 ? -10.066 6.054 22.687 1.00 95.94 574 ARG A CA 1
ATOM 4540 C C . ARG A 1 574 ? -11.150 6.637 21.799 1.00 95.94 574 ARG A C 1
ATOM 4542 O O . ARG A 1 574 ? -12.045 7.304 22.304 1.00 95.94 574 ARG A O 1
ATOM 4549 N N . THR A 1 575 ? -11.057 6.385 20.496 1.00 96.62 575 THR A N 1
ATOM 4550 C CA . THR A 1 575 ? -12.008 6.906 19.516 1.00 96.62 575 THR A CA 1
ATOM 4551 C C . THR A 1 575 ? -13.389 6.298 19.741 1.00 96.62 575 THR A C 1
ATOM 4553 O O . THR A 1 575 ? -14.352 7.040 19.837 1.00 96.62 575 THR A O 1
ATOM 4556 N N . GLY A 1 576 ? -13.503 4.977 19.892 1.00 97.38 576 GLY A N 1
ATOM 4557 C CA . GLY A 1 576 ? -14.778 4.287 20.105 1.00 97.38 576 GLY A CA 1
ATOM 4558 C C . GLY A 1 576 ? -15.546 4.791 21.328 1.00 97.38 576 GLY A C 1
ATOM 4559 O O . GLY A 1 576 ? -16.744 5.041 21.232 1.00 97.38 576 GLY A O 1
ATOM 4560 N N . ALA A 1 577 ? -14.847 5.041 22.439 1.00 97.94 577 ALA A N 1
ATOM 4561 C CA . ALA A 1 577 ? -15.432 5.614 23.648 1.00 97.94 577 ALA A CA 1
ATOM 4562 C C . ALA A 1 577 ? -16.012 7.023 23.442 1.00 97.94 577 ALA A C 1
ATOM 4564 O O . ALA A 1 577 ? -16.995 7.364 24.083 1.00 97.94 577 ALA A O 1
ATOM 4565 N N . LEU A 1 578 ? -15.467 7.838 22.534 1.00 98.00 578 LEU A N 1
ATOM 4566 C CA . LEU A 1 578 ? -16.030 9.168 22.254 1.00 98.00 578 LEU A CA 1
ATOM 4567 C C . LEU A 1 578 ? -17.378 9.100 21.530 1.00 98.00 578 LEU A C 1
ATOM 4569 O O . LEU A 1 578 ? -18.174 10.025 21.646 1.00 98.00 578 LEU A O 1
ATOM 4573 N N . TYR A 1 579 ? -17.628 8.019 20.785 1.00 98.19 579 TYR A N 1
ATOM 4574 C CA . TYR A 1 579 ? -18.837 7.870 19.976 1.00 98.19 579 TYR A CA 1
ATOM 4575 C C . TYR A 1 579 ? -19.880 6.927 20.579 1.00 98.19 579 TYR A C 1
ATOM 4577 O O . TYR A 1 579 ? -20.975 6.869 20.035 1.00 98.19 579 TYR A O 1
ATOM 4585 N N . HIS A 1 580 ? -19.577 6.171 21.641 1.00 98.38 580 HIS A N 1
ATOM 4586 C CA . HIS A 1 580 ? -20.460 5.090 22.113 1.00 98.38 580 HIS A CA 1
ATOM 4587 C C . HIS A 1 580 ? -21.894 5.555 22.416 1.00 98.38 580 HIS A C 1
ATOM 4589 O O . HIS A 1 580 ? -22.847 4.843 22.111 1.00 98.38 580 HIS A O 1
ATOM 4595 N N . ASP A 1 581 ? -22.019 6.793 22.893 1.00 98.06 581 ASP A N 1
ATOM 4596 C CA . ASP A 1 581 ? -23.242 7.381 23.429 1.00 98.06 581 ASP A CA 1
ATOM 4597 C C . ASP A 1 581 ? -23.892 8.444 22.519 1.00 98.06 581 ASP A C 1
ATOM 4599 O O . ASP A 1 581 ? -24.829 9.135 22.922 1.00 98.06 581 ASP A O 1
ATOM 4603 N N . ILE A 1 582 ? -23.445 8.590 21.262 1.00 97.94 582 ILE A N 1
ATOM 4604 C CA . ILE A 1 582 ? -23.951 9.645 20.352 1.00 97.94 582 ILE A CA 1
ATOM 4605 C C . ILE A 1 582 ? -25.460 9.580 20.099 1.00 97.94 582 ILE A C 1
ATOM 4607 O O . ILE A 1 582 ? -26.060 10.566 19.685 1.00 97.94 582 ILE A O 1
ATOM 4611 N N . GLY A 1 583 ? -26.092 8.430 20.341 1.00 97.50 583 GLY A N 1
ATOM 4612 C CA . GLY A 1 583 ? -27.539 8.290 20.219 1.00 97.50 583 GLY A CA 1
ATOM 4613 C C . GLY A 1 583 ? -28.318 9.194 21.166 1.00 97.50 583 GLY A C 1
ATOM 4614 O O . GLY A 1 583 ? -29.414 9.621 20.817 1.00 97.50 583 GLY A O 1
ATOM 4615 N N . LYS A 1 584 ? -27.732 9.564 22.312 1.00 97.38 584 LYS A N 1
ATOM 4616 C CA . LYS A 1 584 ? -28.372 10.427 23.313 1.00 97.38 584 LYS A CA 1
ATOM 4617 C C . LYS A 1 584 ? -28.704 11.829 22.779 1.00 97.38 584 LYS A C 1
ATOM 4619 O O . LYS A 1 584 ? -29.649 12.437 23.273 1.00 97.38 584 LYS A O 1
ATOM 4624 N N . ILE A 1 585 ? -28.037 12.280 21.702 1.00 96.81 585 ILE A N 1
ATOM 4625 C CA . ILE A 1 585 ? -28.336 13.538 20.979 1.00 96.81 585 ILE A CA 1
ATOM 4626 C C . ILE A 1 585 ? -29.815 13.627 20.592 1.00 96.81 585 ILE A C 1
ATOM 4628 O O . ILE A 1 585 ? -30.399 14.706 20.588 1.00 96.81 585 ILE A O 1
ATOM 4632 N N . LYS A 1 586 ? -30.451 12.495 20.267 1.00 95.00 586 LYS A N 1
ATOM 4633 C CA . LYS A 1 586 ? -31.846 12.497 19.824 1.00 95.00 586 LYS A CA 1
ATOM 4634 C C . LYS A 1 586 ? -32.834 12.871 20.925 1.00 95.00 586 LYS A C 1
ATOM 4636 O O . LYS A 1 586 ? -33.880 13.431 20.602 1.00 95.00 586 LYS A O 1
ATOM 4641 N N . ASN A 1 587 ? -32.512 12.559 22.180 1.00 92.75 587 ASN A N 1
ATOM 4642 C CA . ASN A 1 587 ? -33.399 12.722 23.329 1.00 92.75 587 ASN A CA 1
ATOM 4643 C C . ASN A 1 587 ? -32.624 13.170 24.595 1.00 92.75 587 ASN A C 1
ATOM 4645 O O . ASN A 1 587 ? -32.682 12.472 25.610 1.00 92.75 587 ASN A O 1
ATOM 4649 N N . PRO A 1 588 ? -31.921 14.325 24.596 1.00 93.50 588 PRO A N 1
ATOM 4650 C CA . PRO A 1 588 ? -30.938 14.659 25.637 1.00 93.50 588 PRO A CA 1
ATOM 4651 C C . PRO A 1 588 ? -31.514 14.692 27.059 1.00 93.50 588 PRO A C 1
ATOM 4653 O O . PRO A 1 588 ? -30.892 14.200 27.998 1.00 93.50 588 PRO A O 1
ATOM 4656 N N . ALA A 1 589 ? -32.731 15.226 27.214 1.00 92.31 589 ALA A N 1
ATOM 4657 C CA . ALA A 1 589 ? -33.393 15.411 28.507 1.00 92.31 589 ALA A CA 1
ATOM 4658 C C . ALA A 1 589 ? -33.726 14.094 29.242 1.00 92.31 589 ALA A C 1
ATOM 4660 O O . ALA A 1 589 ? -33.970 14.109 30.448 1.00 92.31 589 ALA A O 1
ATOM 4661 N N . PHE A 1 590 ? -33.726 12.955 28.543 1.00 92.94 590 PHE A N 1
ATOM 4662 C CA . PHE A 1 590 ? -33.986 11.634 29.126 1.00 92.94 590 PHE A CA 1
ATOM 4663 C C . PHE A 1 590 ? -32.735 10.968 29.718 1.00 92.94 590 PHE A C 1
ATOM 4665 O O . PHE A 1 590 ? -32.811 9.857 30.227 1.00 92.94 590 PHE A O 1
ATOM 4672 N N . TYR A 1 591 ? -31.579 11.631 29.690 1.00 93.19 591 TYR A N 1
ATOM 4673 C CA . TYR A 1 591 ? -30.348 11.100 30.273 1.00 93.19 591 TYR A CA 1
ATOM 4674 C C . TYR A 1 591 ? -29.899 11.990 31.425 1.00 93.19 591 TYR A C 1
ATOM 4676 O O . TYR A 1 591 ? -29.716 13.197 31.259 1.00 93.19 591 TYR A O 1
ATOM 4684 N N . THR A 1 592 ? -29.750 11.390 32.608 1.00 88.94 592 THR A N 1
ATOM 4685 C CA . THR A 1 592 ? -29.557 12.092 33.887 1.00 88.94 592 THR A CA 1
ATOM 4686 C C . THR A 1 592 ? -28.369 13.048 33.889 1.00 88.94 592 THR A C 1
ATOM 4688 O O . THR A 1 592 ? -28.430 14.107 34.503 1.00 88.94 592 THR A O 1
ATOM 4691 N N . GLU A 1 593 ? -27.305 12.724 33.159 1.00 88.62 593 GLU A N 1
ATOM 4692 C CA . GLU A 1 593 ? -26.113 13.557 33.050 1.00 88.62 593 GLU A CA 1
ATOM 4693 C C . GLU A 1 593 ? -26.347 14.881 32.300 1.00 88.62 593 GLU A C 1
ATOM 4695 O O . GLU A 1 593 ? -25.540 15.796 32.441 1.00 88.62 593 GLU A O 1
ATOM 4700 N N . ASN A 1 594 ? -27.442 15.008 31.540 1.00 89.38 594 ASN A N 1
ATOM 4701 C CA . ASN A 1 594 ? -27.813 16.223 30.803 1.00 89.38 594 ASN A CA 1
ATOM 4702 C C . ASN A 1 594 ? -29.017 16.965 31.417 1.00 89.38 594 ASN A C 1
ATOM 4704 O O . ASN A 1 594 ? -29.456 17.990 30.887 1.00 89.38 594 ASN A O 1
ATOM 4708 N N . GLN A 1 595 ? -29.590 16.451 32.508 1.00 87.31 595 GLN A N 1
ATOM 4709 C CA . GLN A 1 595 ? -30.783 17.026 33.128 1.00 87.31 595 GLN A CA 1
ATOM 4710 C C . GLN A 1 595 ? -30.460 18.261 33.977 1.00 87.31 595 GLN A C 1
ATOM 4712 O O . GLN A 1 595 ? -29.442 18.332 34.661 1.00 87.31 595 GLN A O 1
ATOM 4717 N N . HIS A 1 596 ? -31.392 19.219 33.985 1.00 77.25 596 HIS A N 1
ATOM 4718 C CA . HIS A 1 596 ? -31.330 20.440 34.793 1.00 77.25 596 HIS A CA 1
ATOM 4719 C C . HIS A 1 596 ? -32.546 20.511 35.736 1.00 77.25 596 HIS A C 1
ATOM 4721 O O . HIS A 1 596 ? -33.412 21.371 35.605 1.00 77.25 596 HIS A O 1
ATOM 4727 N N . GLY A 1 597 ? -32.636 19.562 36.673 1.00 75.56 597 GLY A N 1
ATOM 4728 C CA . GLY A 1 597 ? -33.580 19.589 37.801 1.00 75.56 597 GLY A CA 1
ATOM 4729 C C . GLY A 1 597 ? -34.933 18.889 37.606 1.00 75.56 597 GLY A C 1
ATOM 4730 O O . GLY A 1 597 ? -35.486 18.420 38.595 1.00 75.56 597 GLY A O 1
ATOM 4731 N N . VAL A 1 598 ? -35.458 18.768 36.382 1.00 84.19 598 VAL A N 1
ATOM 4732 C CA . VAL A 1 598 ? -36.694 18.003 36.099 1.00 84.19 598 VAL A CA 1
ATOM 4733 C C . VAL A 1 598 ? -36.340 16.696 35.395 1.00 84.19 598 VAL A C 1
ATOM 4735 O O . VAL A 1 598 ? -35.635 16.730 34.386 1.00 84.19 598 VAL A O 1
ATOM 4738 N N . ASN A 1 599 ? -36.844 15.565 35.900 1.00 89.31 599 ASN A N 1
ATOM 4739 C CA . ASN A 1 599 ? -36.656 14.245 35.303 1.00 89.31 599 ASN A CA 1
ATOM 4740 C C . ASN A 1 599 ? -37.887 13.846 34.461 1.00 89.31 599 ASN A C 1
ATOM 4742 O O . ASN A 1 599 ? -38.936 13.534 35.025 1.00 89.31 599 ASN A O 1
ATOM 4746 N N . PRO A 1 600 ? -37.799 13.811 33.116 1.00 89.38 600 PRO A N 1
ATOM 4747 C CA . PRO A 1 600 ? -38.937 13.468 32.258 1.00 89.38 600 PRO A CA 1
ATOM 4748 C C . PRO A 1 600 ? -39.466 12.042 32.456 1.00 89.38 600 PRO A C 1
ATOM 4750 O O . PRO A 1 600 ? -40.602 11.758 32.083 1.00 89.38 600 PRO A O 1
ATOM 4753 N N . HIS A 1 601 ? -38.664 11.147 33.043 1.00 92.50 601 HIS A N 1
ATOM 4754 C CA . HIS A 1 601 ? -39.087 9.783 33.359 1.00 92.50 601 HIS A CA 1
ATOM 4755 C C . HIS A 1 601 ? -40.192 9.720 34.416 1.00 92.50 601 HIS A C 1
ATOM 4757 O O . HIS A 1 601 ? -40.943 8.752 34.426 1.00 92.50 601 HIS A O 1
ATOM 4763 N N . ASP A 1 602 ? -40.346 10.752 35.249 1.00 89.44 602 ASP A N 1
ATOM 4764 C CA . ASP A 1 602 ? -41.372 10.788 36.299 1.00 89.44 602 ASP A CA 1
ATOM 4765 C C . ASP A 1 602 ? -42.800 10.835 35.717 1.00 89.44 602 ASP A C 1
ATOM 4767 O O . ASP A 1 602 ? -43.767 10.494 36.396 1.00 89.44 602 ASP A O 1
ATOM 4771 N N . ALA A 1 603 ? -42.939 11.248 34.450 1.00 90.12 603 ALA A N 1
ATOM 4772 C CA . ALA A 1 603 ? -44.208 11.326 33.727 1.00 90.12 603 ALA A CA 1
ATOM 4773 C C . ALA A 1 603 ? -44.480 10.114 32.813 1.00 90.12 603 ALA A C 1
ATOM 4775 O O . ALA A 1 603 ? -45.498 10.098 32.119 1.00 90.12 603 ALA A O 1
ATOM 4776 N N . LEU A 1 604 ? -43.579 9.128 32.773 1.00 92.00 604 LEU A N 1
ATOM 4777 C CA . LEU A 1 604 ? -43.663 7.959 31.897 1.00 92.00 604 LEU A CA 1
ATOM 4778 C C . LEU A 1 604 ? -43.790 6.668 32.705 1.00 92.00 604 LEU A C 1
ATOM 4780 O O . LEU A 1 604 ? -43.292 6.565 33.825 1.00 92.00 604 LEU A O 1
ATOM 4784 N N . ASP A 1 605 ? -44.389 5.640 32.102 1.00 92.81 605 ASP A N 1
ATOM 4785 C CA . ASP A 1 605 ? -44.285 4.292 32.662 1.00 92.81 605 ASP A CA 1
ATOM 4786 C C . ASP A 1 605 ? -42.845 3.739 32.517 1.00 92.81 605 ASP A C 1
ATOM 4788 O O . ASP A 1 605 ? -42.008 4.246 31.751 1.00 92.81 605 ASP A O 1
ATOM 4792 N N . GLN A 1 606 ? -42.515 2.701 33.291 1.00 93.06 606 GLN A N 1
ATOM 4793 C CA . GLN A 1 606 ? -41.161 2.142 33.316 1.00 93.06 606 GLN A CA 1
ATOM 4794 C C . GLN A 1 606 ? -40.779 1.466 31.990 1.00 93.06 606 GLN A C 1
ATOM 4796 O O . GLN A 1 606 ? -39.602 1.484 31.631 1.00 93.06 606 GLN A O 1
ATOM 4801 N N . ILE A 1 607 ? -41.739 0.911 31.243 1.00 93.81 607 ILE A N 1
ATOM 4802 C CA . ILE A 1 607 ? -41.490 0.258 29.947 1.00 93.81 607 ILE A CA 1
ATOM 4803 C C . ILE A 1 607 ? -41.137 1.314 28.889 1.00 93.81 607 ILE A C 1
ATOM 4805 O O . ILE A 1 607 ? -40.176 1.157 28.136 1.00 93.81 607 ILE A O 1
ATOM 4809 N N . GLN A 1 608 ? -41.869 2.426 28.851 1.00 94.56 608 GLN A N 1
ATOM 4810 C CA . GLN A 1 608 ? -41.611 3.581 27.995 1.00 94.56 608 GLN A CA 1
ATOM 4811 C C . GLN A 1 608 ? -40.252 4.197 28.311 1.00 94.56 608 GLN A C 1
ATOM 4813 O O . GLN A 1 608 ? -39.456 4.433 27.401 1.00 94.56 608 GLN A O 1
ATOM 4818 N N . SER A 1 609 ? -39.958 4.393 29.596 1.00 95.00 609 SER A N 1
ATOM 4819 C CA . SER A 1 609 ? -38.660 4.891 30.048 1.00 95.00 609 SER A CA 1
ATOM 4820 C C . SER A 1 609 ? -37.513 3.977 29.617 1.00 95.00 609 SER A C 1
ATOM 4822 O O . SER A 1 609 ? -36.533 4.447 29.036 1.00 95.00 609 SER A O 1
ATOM 4824 N N . ALA A 1 610 ? -37.661 2.663 29.810 1.00 94.75 610 ALA A N 1
ATOM 4825 C CA . ALA A 1 610 ? -36.678 1.680 29.370 1.00 94.75 610 ALA A CA 1
ATOM 4826 C C . ALA A 1 610 ? -36.498 1.680 27.847 1.00 94.75 610 ALA A C 1
ATOM 4828 O O . ALA A 1 610 ? -35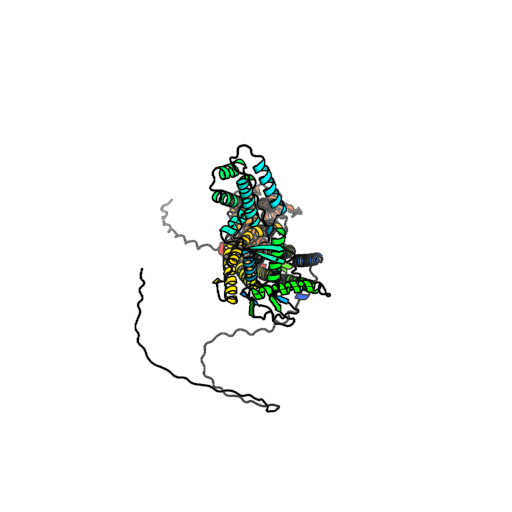.369 1.605 27.365 1.00 94.75 610 ALA A O 1
ATOM 4829 N N . ARG A 1 611 ? -37.579 1.837 27.075 1.00 94.88 611 ARG A N 1
ATOM 4830 C CA . ARG A 1 611 ? -37.527 1.922 25.609 1.00 94.88 611 ARG A CA 1
ATOM 4831 C C . ARG A 1 611 ? -36.773 3.158 25.114 1.00 94.88 611 ARG A C 1
ATOM 4833 O O . ARG A 1 611 ? -36.058 3.060 24.118 1.00 94.88 611 ARG A O 1
ATOM 4840 N N . ILE A 1 612 ? -36.922 4.305 25.779 1.00 94.44 612 ILE A N 1
ATOM 4841 C CA . ILE A 1 612 ? -36.164 5.522 25.448 1.00 94.44 612 ILE A CA 1
ATOM 4842 C C . ILE A 1 612 ? -34.685 5.312 25.775 1.00 94.44 612 ILE A C 1
ATOM 4844 O O . ILE A 1 612 ? -33.829 5.515 24.915 1.00 94.44 612 ILE A O 1
ATOM 4848 N N . VAL A 1 613 ? -34.381 4.828 26.983 1.00 95.19 613 VAL A N 1
ATOM 4849 C CA . VAL A 1 613 ? -32.993 4.629 27.415 1.00 95.19 613 VAL A CA 1
ATOM 4850 C C . VAL A 1 613 ? -32.284 3.598 26.547 1.00 95.19 613 VAL A C 1
ATOM 4852 O O . VAL A 1 613 ? -31.230 3.910 26.011 1.00 95.19 613 VAL A O 1
ATOM 4855 N N . THR A 1 614 ? -32.866 2.423 26.307 1.00 96.19 614 THR A N 1
ATOM 4856 C CA . THR A 1 614 ? -32.272 1.399 25.421 1.00 96.19 614 THR A CA 1
ATOM 4857 C C . THR A 1 614 ? -32.229 1.829 23.949 1.00 96.19 614 THR A C 1
ATOM 4859 O O . THR A 1 614 ? -31.371 1.382 23.184 1.00 96.19 614 THR A O 1
ATOM 4862 N N . GLY A 1 615 ? -33.115 2.747 23.550 1.00 96.31 615 GLY A N 1
ATOM 4863 C CA . GLY A 1 615 ? -33.232 3.271 22.194 1.00 96.31 615 GLY A CA 1
ATOM 4864 C C . GLY A 1 615 ? -32.002 4.024 21.683 1.00 96.31 615 GLY A C 1
ATOM 4865 O O . GLY A 1 615 ? -31.785 4.026 20.465 1.00 96.31 615 GLY A O 1
ATOM 4866 N N . HIS A 1 616 ? -31.164 4.583 22.570 1.00 97.44 616 HIS A N 1
ATOM 4867 C CA . HIS A 1 616 ? -29.978 5.350 22.160 1.00 97.44 616 HIS A CA 1
ATOM 4868 C C . HIS A 1 616 ? -29.011 4.519 21.315 1.00 97.44 616 HIS A C 1
ATOM 4870 O O . HIS A 1 616 ? -28.366 5.055 20.424 1.00 97.44 616 HIS A O 1
ATOM 4876 N N . VAL A 1 617 ? -28.936 3.202 21.519 1.00 97.50 617 VAL A N 1
ATOM 4877 C CA . VAL A 1 617 ? -28.067 2.337 20.711 1.00 97.50 617 VAL A CA 1
ATOM 4878 C C . VAL A 1 617 ? -28.499 2.370 19.242 1.00 97.50 617 VAL A C 1
ATOM 4880 O O . VAL A 1 617 ? -27.691 2.596 18.339 1.00 97.50 617 VAL A O 1
ATOM 4883 N N . ARG A 1 618 ? -29.802 2.211 18.982 1.00 96.94 618 ARG A N 1
ATOM 4884 C CA . ARG A 1 618 ? -30.366 2.240 17.623 1.00 96.94 618 ARG A CA 1
ATOM 4885 C C . ARG A 1 618 ? -30.247 3.629 16.995 1.00 96.94 618 ARG A C 1
ATOM 4887 O O . ARG A 1 618 ? -29.930 3.741 15.812 1.00 96.94 618 ARG A O 1
ATOM 4894 N N . GLU A 1 619 ? -30.500 4.676 17.774 1.00 97.75 619 GLU A N 1
ATOM 4895 C CA . GLU A 1 619 ? -30.380 6.069 17.327 1.00 97.75 619 GLU A CA 1
ATOM 4896 C C . GLU A 1 619 ? -28.922 6.432 17.021 1.00 97.75 619 GLU A C 1
ATOM 4898 O O . GLU A 1 619 ? -28.635 7.027 15.981 1.00 97.75 619 GLU A O 1
ATOM 4903 N N . GLY A 1 620 ? -27.991 5.977 17.857 1.00 97.50 620 GLY A N 1
ATOM 4904 C CA . GLY A 1 620 ? -26.558 6.156 17.671 1.00 97.50 620 GLY A CA 1
ATOM 4905 C C . GLY A 1 620 ? -26.046 5.441 16.427 1.00 97.50 620 GLY A C 1
ATOM 4906 O O . GLY A 1 620 ? -25.297 6.029 15.652 1.00 97.50 620 GLY A O 1
ATOM 4907 N N . LEU A 1 621 ? -26.509 4.216 16.155 1.00 97.88 621 LEU A N 1
ATOM 4908 C CA . LEU A 1 621 ? -26.184 3.513 14.910 1.00 97.88 621 LEU A CA 1
ATOM 4909 C C . LEU A 1 621 ? -26.708 4.253 13.670 1.00 97.88 621 LEU A C 1
ATOM 4911 O O . LEU A 1 621 ? -26.002 4.322 12.663 1.00 97.88 621 LEU A O 1
ATOM 4915 N N . ALA A 1 622 ? -27.903 4.848 13.736 1.00 97.69 622 ALA A N 1
ATOM 4916 C CA . ALA A 1 622 ? -28.451 5.642 12.635 1.00 97.69 622 ALA A CA 1
ATOM 4917 C C . ALA A 1 622 ? -27.639 6.928 12.382 1.00 97.69 622 ALA A C 1
ATOM 4919 O O . ALA A 1 622 ? -27.356 7.266 11.228 1.00 97.69 622 ALA A O 1
ATOM 4920 N N . LEU A 1 623 ? -27.217 7.621 13.446 1.00 97.50 623 LEU A N 1
ATOM 4921 C CA . LEU A 1 623 ? -26.325 8.782 13.350 1.00 97.50 623 LEU A CA 1
ATOM 4922 C C . LEU A 1 623 ? -24.946 8.389 12.808 1.00 97.50 623 LEU A C 1
ATOM 4924 O O . LEU A 1 623 ? -24.424 9.050 11.910 1.00 97.50 623 LEU A O 1
ATOM 4928 N N . ALA A 1 624 ? -24.389 7.277 13.286 1.00 96.56 624 ALA A N 1
ATOM 4929 C CA . ALA A 1 624 ? -23.112 6.748 12.830 1.00 96.56 624 ALA A CA 1
ATOM 4930 C C . ALA A 1 624 ? -23.129 6.385 11.339 1.00 96.56 624 ALA A C 1
ATOM 4932 O O . ALA A 1 624 ? -22.166 6.673 10.628 1.00 96.56 624 ALA A O 1
ATOM 4933 N N . GLU A 1 625 ? -24.222 5.795 10.847 1.00 95.56 625 GLU A N 1
ATOM 4934 C CA . GLU A 1 625 ? -24.400 5.486 9.426 1.00 95.56 625 GLU A CA 1
ATOM 4935 C C . GLU A 1 625 ? -24.465 6.767 8.584 1.00 95.56 625 GLU A C 1
ATOM 4937 O O . GLU A 1 625 ? -23.746 6.904 7.592 1.00 95.56 625 GLU A O 1
ATOM 4942 N N . LYS A 1 626 ? -25.254 7.756 9.027 1.00 95.94 626 LYS A N 1
ATOM 4943 C CA . LYS A 1 626 ? -25.357 9.069 8.372 1.00 95.94 626 LYS A CA 1
ATOM 4944 C C . LYS A 1 626 ? -23.998 9.779 8.305 1.00 95.94 626 LYS A C 1
ATOM 4946 O O . LYS A 1 626 ? -23.669 10.375 7.280 1.00 95.94 626 LYS A O 1
ATOM 4951 N N . ALA A 1 627 ? -23.198 9.672 9.365 1.00 94.50 627 ALA A N 1
ATOM 4952 C CA . ALA A 1 627 ? -21.845 10.220 9.451 1.00 94.50 627 ALA A CA 1
ATOM 4953 C C . ALA A 1 627 ? -20.766 9.337 8.789 1.00 94.50 627 ALA A C 1
ATOM 4955 O O . ALA A 1 627 ? -19.594 9.710 8.776 1.00 94.50 627 ALA A O 1
ATOM 4956 N N . LYS A 1 628 ? -21.144 8.190 8.201 1.00 92.44 628 LYS A N 1
ATOM 4957 C CA . LYS A 1 628 ? -20.241 7.223 7.550 1.00 92.44 628 LYS A CA 1
ATOM 4958 C C . LYS A 1 628 ? -19.125 6.723 8.477 1.00 92.44 628 LYS A C 1
ATOM 4960 O O . LYS A 1 628 ? -17.995 6.516 8.026 1.00 92.44 628 LYS A O 1
ATOM 4965 N N . LEU A 1 629 ? -19.429 6.523 9.762 1.00 93.44 629 LEU A N 1
ATOM 4966 C CA . LEU A 1 629 ? -18.457 6.012 10.725 1.00 93.44 629 LEU A CA 1
ATOM 4967 C C . LEU A 1 629 ? -18.034 4.570 10.375 1.00 93.44 629 LEU A C 1
ATOM 4969 O O . LEU A 1 629 ? -18.881 3.735 10.027 1.00 93.44 629 LEU A O 1
ATOM 4973 N N . PRO A 1 630 ? -16.736 4.229 10.502 1.00 92.06 630 PRO A N 1
ATOM 4974 C CA . PRO A 1 630 ? -16.252 2.879 10.234 1.00 92.06 630 PRO A CA 1
ATOM 4975 C C . PRO A 1 630 ? -16.973 1.823 11.077 1.00 92.06 630 PRO A C 1
ATOM 4977 O O . PRO A 1 630 ? -17.350 2.076 12.223 1.00 92.06 630 PRO A O 1
ATOM 4980 N N . GLN A 1 631 ? -17.116 0.601 10.546 1.00 90.50 631 GLN A N 1
ATOM 4981 C CA . GLN A 1 631 ? -17.783 -0.503 11.260 1.00 90.50 631 GLN A CA 1
ATOM 4982 C C . GLN A 1 631 ? -17.176 -0.752 12.646 1.00 90.50 631 GLN A C 1
ATOM 4984 O O . GLN A 1 631 ? -17.913 -1.034 13.585 1.00 90.50 631 GLN A O 1
ATOM 4989 N N . MET A 1 632 ? -15.852 -0.619 12.789 1.00 91.31 632 MET A N 1
ATOM 4990 C CA . MET A 1 632 ? -15.197 -0.798 14.085 1.00 91.31 632 MET A CA 1
ATOM 4991 C C . MET A 1 632 ? -15.662 0.214 15.136 1.00 91.31 632 MET A C 1
ATOM 4993 O O . MET A 1 632 ? -15.760 -0.169 16.288 1.00 91.31 632 MET A O 1
ATOM 4997 N N . ILE A 1 633 ? -15.999 1.454 14.761 1.00 96.06 633 ILE A N 1
ATOM 4998 C CA . ILE A 1 633 ? -16.544 2.455 15.696 1.00 96.06 633 ILE A CA 1
ATOM 4999 C C . ILE A 1 633 ? -18.016 2.167 15.995 1.00 96.06 633 ILE A C 1
ATOM 5001 O O . ILE A 1 633 ? -18.424 2.203 17.151 1.00 96.06 633 ILE A O 1
ATOM 5005 N N . ARG A 1 634 ? -18.798 1.783 14.975 1.00 96.38 634 ARG A N 1
ATOM 5006 C CA . ARG A 1 634 ? -20.207 1.382 15.146 1.00 96.38 634 ARG A CA 1
ATOM 5007 C C . ARG A 1 634 ? -20.381 0.234 16.148 1.00 96.38 634 ARG A C 1
ATOM 5009 O O . ARG A 1 634 ? -21.375 0.214 16.862 1.00 96.38 634 ARG A O 1
ATOM 5016 N N . ARG A 1 635 ? -19.399 -0.669 16.258 1.00 96.75 635 ARG A N 1
ATOM 5017 C CA . ARG A 1 635 ? -19.391 -1.742 17.268 1.00 96.75 635 ARG A CA 1
ATOM 5018 C C . ARG A 1 635 ? -19.343 -1.232 18.706 1.00 96.75 635 ARG A C 1
ATOM 5020 O O . ARG A 1 635 ? -20.019 -1.802 19.548 1.00 96.75 635 ARG A O 1
ATOM 5027 N N . PHE A 1 636 ? -18.619 -0.148 18.994 1.00 98.19 636 PHE A N 1
ATOM 5028 C CA . PHE A 1 636 ? -18.637 0.450 20.337 1.00 98.19 636 PHE A CA 1
ATOM 5029 C C . PHE A 1 636 ? -20.033 0.969 20.690 1.00 98.19 636 PHE A C 1
ATOM 5031 O O . PHE A 1 636 ? -20.446 0.857 21.833 1.00 98.19 636 PHE A O 1
ATOM 5038 N N . ILE A 1 637 ? -20.800 1.452 19.711 1.00 98.31 637 ILE A N 1
ATOM 5039 C CA . ILE A 1 637 ? -22.186 1.883 19.930 1.00 98.31 637 ILE A CA 1
ATOM 5040 C C . ILE A 1 637 ? -23.092 0.675 20.188 1.00 98.31 637 ILE A C 1
ATOM 5042 O O . ILE A 1 637 ? -23.836 0.672 21.157 1.00 98.31 637 ILE A O 1
ATOM 5046 N N . SER A 1 638 ? -23.030 -0.370 19.359 1.00 97.81 638 SER A N 1
ATOM 5047 C CA . SER A 1 638 ? -23.930 -1.524 19.508 1.00 97.81 638 SER A CA 1
ATOM 5048 C C . SER A 1 638 ? -23.609 -2.429 20.698 1.00 97.81 638 SER A C 1
ATOM 5050 O O . SER A 1 638 ? -24.516 -3.033 21.257 1.00 97.81 638 SER A O 1
ATOM 5052 N N . GLU A 1 639 ? -22.332 -2.560 21.066 1.00 98.19 639 GLU A N 1
ATOM 5053 C CA . GLU A 1 639 ? -21.874 -3.591 22.008 1.00 98.19 639 GLU A CA 1
ATOM 5054 C C . GLU A 1 639 ? -21.666 -3.084 23.443 1.00 98.19 639 GLU A C 1
ATOM 5056 O O . GLU A 1 639 ? -21.559 -3.909 24.346 1.00 98.19 639 GLU A O 1
ATOM 5061 N N . HIS A 1 640 ? -21.597 -1.769 23.701 1.00 97.75 640 HIS A N 1
ATOM 5062 C CA . HIS A 1 640 ? -21.165 -1.266 25.020 1.00 97.75 640 HIS A CA 1
ATOM 5063 C C . HIS A 1 640 ? -22.106 -1.609 26.183 1.00 97.75 640 HIS A C 1
ATOM 5065 O O . HIS A 1 640 ? -21.650 -1.669 27.321 1.00 97.75 640 HIS A O 1
ATOM 5071 N N . HIS A 1 641 ? -23.377 -1.914 25.909 1.00 97.31 641 HIS A N 1
ATOM 5072 C CA . HIS A 1 641 ? -24.307 -2.477 26.895 1.00 97.31 641 HIS A CA 1
ATOM 5073 C C . HIS A 1 641 ? -24.609 -3.969 26.697 1.00 97.31 641 HIS A C 1
ATOM 5075 O O . HIS A 1 641 ? -25.235 -4.584 27.562 1.00 97.31 641 HIS A O 1
ATOM 5081 N N . GLY A 1 642 ? -24.136 -4.580 25.606 1.00 95.81 642 GLY A N 1
ATOM 5082 C CA . GLY A 1 642 ? -24.384 -5.986 25.293 1.00 95.81 642 GLY A CA 1
ATOM 5083 C C . GLY A 1 642 ? -25.872 -6.340 25.273 1.00 95.81 642 GLY A C 1
ATOM 5084 O O . GLY A 1 642 ? -26.722 -5.498 24.986 1.00 95.81 642 GLY A O 1
ATOM 5085 N N . ALA A 1 643 ? -26.194 -7.583 25.628 1.00 94.12 643 ALA A N 1
ATOM 5086 C CA . ALA A 1 643 ? -27.560 -8.007 25.947 1.00 94.12 643 ALA A CA 1
ATOM 5087 C C . ALA A 1 643 ? -27.941 -7.697 27.415 1.00 94.12 643 ALA A C 1
ATOM 5089 O O . ALA A 1 643 ? -28.707 -8.432 28.039 1.00 94.12 643 ALA A O 1
ATOM 5090 N N . GLY A 1 644 ? -27.366 -6.633 27.992 1.00 93.31 644 GLY A N 1
ATOM 5091 C CA . GLY A 1 644 ? -27.647 -6.184 29.353 1.00 93.31 644 GLY A CA 1
ATOM 5092 C C . GLY A 1 644 ? -29.059 -5.616 29.513 1.00 93.31 644 GLY A C 1
ATOM 5093 O O . GLY A 1 644 ? -29.882 -5.644 28.598 1.00 93.31 644 GLY A O 1
ATOM 5094 N N . MET A 1 645 ? -29.348 -5.051 30.685 1.00 92.38 645 MET A N 1
ATOM 5095 C CA . MET A 1 645 ? -30.696 -4.596 31.041 1.00 92.38 645 MET A CA 1
ATOM 5096 C C . MET A 1 645 ? -30.685 -3.235 31.731 1.00 92.38 645 MET A C 1
ATOM 5098 O O . MET A 1 645 ? -29.831 -2.959 32.578 1.00 92.38 645 MET A O 1
ATOM 5102 N N . ALA A 1 646 ? -31.692 -2.413 31.438 1.00 94.06 646 ALA A N 1
ATOM 5103 C CA . ALA A 1 646 ? -31.995 -1.179 32.151 1.00 94.06 646 ALA A CA 1
ATOM 5104 C C . ALA A 1 646 ? -32.600 -1.483 33.540 1.00 94.06 646 ALA A C 1
ATOM 5106 O O . ALA A 1 646 ? -33.792 -1.290 33.795 1.00 94.06 646 ALA A O 1
ATOM 5107 N N . ARG A 1 647 ? -31.763 -1.997 34.455 1.00 91.38 647 ARG A N 1
ATOM 5108 C CA . ARG A 1 647 ? -32.193 -2.607 35.729 1.00 91.38 647 ARG A CA 1
ATOM 5109 C C . ARG A 1 647 ? -33.022 -1.705 36.625 1.00 91.38 647 ARG A C 1
ATOM 5111 O O . ARG A 1 647 ? -33.881 -2.224 37.330 1.00 91.38 647 ARG A O 1
ATOM 5118 N N . TYR A 1 648 ? -32.775 -0.395 36.625 1.00 91.12 648 TYR A N 1
ATOM 5119 C CA . TYR A 1 648 ? -33.548 0.539 37.444 1.00 91.12 648 TYR A CA 1
ATOM 5120 C C . TYR A 1 648 ? -35.041 0.481 37.089 1.00 91.12 648 TYR A C 1
ATOM 5122 O O . TYR A 1 648 ? -35.876 0.268 37.967 1.00 91.12 648 TYR A O 1
ATOM 5130 N N . PHE A 1 649 ? -35.371 0.578 35.798 1.00 94.31 649 PHE A N 1
ATOM 5131 C CA . PHE A 1 649 ? -36.755 0.529 35.329 1.00 94.31 649 PHE A CA 1
ATOM 5132 C C . PHE A 1 649 ? -37.364 -0.862 35.496 1.00 94.31 649 PHE A C 1
ATOM 5134 O O . PHE A 1 649 ? -38.486 -0.958 35.979 1.00 94.31 649 PHE A O 1
ATOM 5141 N N . TYR A 1 650 ? -36.608 -1.927 35.200 1.00 93.94 650 TYR A N 1
ATOM 5142 C CA . TYR A 1 650 ? -37.071 -3.305 35.406 1.00 93.94 650 TYR A CA 1
ATOM 5143 C C . TYR A 1 650 ? -37.413 -3.580 36.876 1.00 93.94 650 TYR A C 1
ATOM 5145 O O . TYR A 1 650 ? -38.519 -3.997 37.196 1.00 93.94 650 TYR A O 1
ATOM 5153 N N . THR A 1 651 ? -36.494 -3.265 37.792 1.00 92.50 651 THR A N 1
ATOM 5154 C CA . THR A 1 651 ? -36.693 -3.488 39.234 1.00 92.50 651 THR A CA 1
ATOM 5155 C C . THR A 1 651 ? -37.857 -2.655 39.764 1.00 92.50 651 THR A C 1
ATOM 5157 O O . THR A 1 651 ? -38.664 -3.150 40.545 1.00 92.50 651 THR A O 1
ATOM 5160 N N . THR A 1 652 ? -37.981 -1.400 39.320 1.00 92.19 652 THR A N 1
ATOM 5161 C CA . THR A 1 652 ? -39.097 -0.527 39.710 1.00 92.19 652 THR A CA 1
ATOM 5162 C C . THR A 1 652 ? -40.432 -1.075 39.205 1.00 92.19 652 THR A C 1
ATOM 5164 O O . THR A 1 652 ? -41.408 -1.066 39.950 1.00 92.19 652 THR A O 1
ATOM 5167 N N . TYR A 1 653 ? -40.467 -1.609 37.981 1.00 93.38 653 TYR A N 1
ATOM 5168 C CA . TYR A 1 653 ? -41.659 -2.240 37.421 1.00 93.38 653 TYR A CA 1
ATOM 5169 C C . TYR A 1 653 ? -42.048 -3.507 38.193 1.00 93.38 653 TYR A C 1
ATOM 5171 O O . TYR A 1 653 ? -43.203 -3.627 38.591 1.00 93.38 653 TYR A O 1
ATOM 5179 N N . CYS A 1 654 ? -41.097 -4.402 38.486 1.00 92.56 654 CYS A N 1
ATOM 5180 C CA . CYS A 1 654 ? -41.345 -5.605 39.290 1.00 92.56 654 CYS A CA 1
ATOM 5181 C C . CYS A 1 654 ? -41.840 -5.268 40.703 1.00 92.56 654 CYS A C 1
ATOM 5183 O O . CYS A 1 654 ? -42.740 -5.922 41.215 1.00 92.56 654 CYS A O 1
ATOM 5185 N N . ASN A 1 655 ? -41.295 -4.219 41.328 1.00 92.56 655 ASN A N 1
ATOM 5186 C CA . ASN A 1 655 ? -41.751 -3.770 42.646 1.00 92.56 655 ASN A CA 1
ATOM 5187 C C . ASN A 1 655 ? -43.181 -3.208 42.615 1.00 92.56 655 ASN A C 1
ATOM 5189 O O . ASN A 1 655 ? -43.897 -3.319 43.607 1.00 92.56 655 ASN A O 1
ATOM 5193 N N . ALA A 1 656 ? -43.590 -2.597 41.500 1.00 90.12 656 ALA A N 1
ATOM 5194 C CA . ALA A 1 656 ? -44.957 -2.123 41.297 1.00 90.12 656 ALA A CA 1
ATOM 5195 C C . ALA A 1 656 ? -45.936 -3.257 40.924 1.00 90.12 656 ALA A C 1
ATOM 5197 O O . ALA A 1 656 ? -47.135 -3.108 41.147 1.00 90.12 656 ALA A O 1
ATOM 5198 N N . HIS A 1 657 ? -45.429 -4.385 40.411 1.00 90.25 657 HIS A N 1
ATOM 5199 C CA . HIS A 1 657 ? -46.207 -5.544 39.954 1.00 90.25 657 HIS A CA 1
ATOM 5200 C C . HIS A 1 657 ? -45.690 -6.857 40.586 1.00 90.25 657 HIS A C 1
ATOM 5202 O O . HIS A 1 657 ? -45.222 -7.742 39.870 1.00 90.25 657 HIS A O 1
ATOM 5208 N N . PRO A 1 658 ? -45.753 -7.013 41.924 1.00 88.06 658 PRO A N 1
ATOM 5209 C CA . PRO A 1 658 ? -45.131 -8.142 42.628 1.00 88.06 658 PRO A CA 1
ATOM 5210 C C . PRO A 1 658 ? -45.755 -9.509 42.303 1.00 88.06 658 PRO A C 1
ATOM 5212 O O . PRO A 1 658 ? -45.093 -10.532 42.467 1.00 88.06 658 PRO A O 1
ATOM 5215 N N . ASP A 1 659 ? -47.006 -9.527 41.836 1.00 91.62 659 ASP A N 1
ATOM 5216 C CA . ASP A 1 659 ? -47.753 -10.748 41.509 1.00 91.62 659 ASP A CA 1
ATOM 5217 C C . ASP A 1 659 ? -47.654 -11.140 40.019 1.00 91.62 659 ASP A C 1
ATOM 5219 O O . ASP A 1 659 ? -48.225 -12.149 39.598 1.00 91.62 659 ASP A O 1
ATOM 5223 N N . GLU A 1 660 ? -46.945 -10.354 39.203 1.00 90.50 660 GLU A N 1
ATOM 5224 C CA . GLU A 1 660 ? -46.802 -10.578 37.764 1.00 90.50 660 GLU A CA 1
ATOM 5225 C C . GLU A 1 660 ? -45.435 -11.199 37.441 1.00 90.50 660 GLU A C 1
ATOM 5227 O O . GLU A 1 660 ? -44.394 -10.777 37.945 1.00 90.50 660 GLU A O 1
ATOM 5232 N N . ASN A 1 661 ? -45.410 -12.206 36.562 1.00 87.62 661 ASN A N 1
ATOM 5233 C CA . ASN A 1 661 ? -44.151 -12.701 36.010 1.00 87.62 661 ASN A CA 1
ATOM 5234 C C . ASN A 1 661 ? -43.710 -11.773 34.870 1.00 87.62 661 ASN A C 1
ATOM 5236 O O . ASN A 1 661 ? -44.086 -11.977 33.714 1.00 87.62 661 ASN A O 1
ATOM 5240 N N . VAL A 1 662 ? -42.974 -10.722 35.226 1.00 89.56 662 VAL A N 1
ATOM 5241 C CA . VAL A 1 662 ? -42.566 -9.648 34.313 1.00 89.56 662 VAL A CA 1
ATOM 5242 C C . VAL A 1 662 ? -41.607 -10.172 33.242 1.00 89.56 662 VAL A C 1
ATOM 5244 O O . VAL A 1 662 ? -40.557 -10.731 33.554 1.00 89.56 662 VAL A O 1
ATOM 5247 N N . ASP A 1 663 ? -41.936 -9.941 31.968 1.00 90.81 663 ASP A N 1
ATOM 5248 C CA . ASP A 1 663 ? -41.023 -10.207 30.853 1.00 90.81 663 ASP A CA 1
ATOM 5249 C C . ASP A 1 663 ? -39.844 -9.211 30.883 1.00 90.81 663 ASP A C 1
ATOM 5251 O O . ASP A 1 663 ? -40.069 -7.998 30.822 1.00 90.81 663 ASP A O 1
ATOM 5255 N N . PRO A 1 664 ? -38.581 -9.671 30.966 1.00 89.88 664 PRO A N 1
ATOM 5256 C CA . PRO A 1 664 ? -37.418 -8.789 30.940 1.00 89.88 664 PRO A CA 1
ATOM 5257 C C . PRO A 1 664 ? -37.135 -8.167 29.563 1.00 89.88 664 PRO A C 1
ATOM 5259 O O . PRO A 1 664 ? -36.439 -7.151 29.500 1.00 89.88 664 PRO A O 1
ATOM 5262 N N . ALA A 1 665 ? -37.653 -8.729 28.463 1.00 92.31 665 ALA A N 1
ATOM 5263 C CA . ALA A 1 665 ? -37.291 -8.318 27.104 1.00 92.31 665 ALA A CA 1
ATOM 5264 C C . ALA A 1 665 ? -37.499 -6.815 26.794 1.00 92.31 665 ALA A C 1
ATOM 5266 O O . ALA A 1 665 ? -36.611 -6.225 26.174 1.00 92.31 665 ALA A O 1
ATOM 5267 N N . PRO A 1 666 ? -38.580 -6.141 27.244 1.00 93.62 666 PRO A N 1
ATOM 5268 C CA . PRO A 1 666 ? -38.770 -4.700 27.034 1.00 93.62 666 PRO A CA 1
ATOM 5269 C C . PRO A 1 666 ? -37.736 -3.807 27.742 1.00 93.62 666 PRO A C 1
ATOM 5271 O O . PRO A 1 666 ? -37.623 -2.626 27.415 1.00 93.62 666 PRO A O 1
ATOM 5274 N N . PHE A 1 667 ? -36.990 -4.355 28.705 1.00 95.62 667 PHE A N 1
ATOM 5275 C CA . PHE A 1 667 ? -35.969 -3.650 29.485 1.00 95.62 667 PHE A CA 1
ATOM 5276 C C . PHE A 1 667 ? -34.541 -3.992 29.048 1.00 95.62 667 PHE A C 1
ATOM 5278 O O . PHE A 1 667 ? -33.583 -3.402 29.559 1.00 95.62 667 PHE A O 1
ATOM 5285 N N . SER A 1 668 ? -34.386 -4.948 28.134 1.00 94.19 668 SER A N 1
ATOM 5286 C CA . SER A 1 668 ? -33.094 -5.419 27.649 1.00 94.19 668 SER A CA 1
ATOM 5287 C C . SER A 1 668 ? -32.594 -4.608 26.458 1.00 94.19 668 SER A C 1
ATOM 5289 O O . SER A 1 668 ? -33.352 -4.188 25.583 1.00 94.19 668 SER A O 1
ATOM 5291 N N . TYR A 1 669 ? -31.279 -4.422 26.404 1.00 96.31 669 TYR A N 1
ATOM 5292 C CA . TYR A 1 669 ? -30.609 -3.894 25.224 1.00 96.31 669 TYR A CA 1
ATOM 5293 C C . TYR A 1 669 ? -30.628 -4.932 24.092 1.00 96.31 669 TYR A C 1
ATOM 5295 O O . TYR A 1 669 ? -30.601 -6.136 24.352 1.00 96.31 669 TYR A O 1
ATOM 5303 N N . PRO A 1 670 ? -30.634 -4.490 22.822 1.00 92.25 670 PRO A N 1
ATOM 5304 C CA . PRO A 1 670 ? -30.704 -5.399 21.678 1.00 92.25 670 PRO A CA 1
ATOM 5305 C C . PRO A 1 670 ? -29.439 -6.255 21.484 1.00 92.25 670 PRO A C 1
ATOM 5307 O O . PRO A 1 670 ? -29.471 -7.210 20.708 1.00 92.25 670 PRO A O 1
ATOM 5310 N N . GLY A 1 671 ? -28.327 -5.915 22.144 1.00 91.00 671 GLY A N 1
ATOM 5311 C CA . GLY A 1 671 ? -27.024 -6.518 21.888 1.00 91.00 671 GLY A CA 1
ATOM 5312 C C . GLY A 1 671 ? -26.448 -6.172 20.505 1.00 91.00 671 GLY A C 1
ATOM 5313 O O . GLY A 1 671 ? -26.900 -5.222 19.853 1.00 91.00 671 GLY A O 1
ATOM 5314 N N . PRO A 1 672 ? -25.445 -6.935 20.030 1.00 96.50 672 PRO A N 1
ATOM 5315 C CA . PRO A 1 672 ? -24.883 -8.148 20.640 1.00 96.50 672 PRO A CA 1
ATOM 5316 C C . PRO A 1 672 ? -23.956 -7.850 21.827 1.00 96.50 672 PRO A C 1
ATOM 5318 O O . PRO A 1 672 ? -23.570 -6.705 22.053 1.00 96.50 672 PRO A O 1
ATOM 5321 N N . ASN A 1 673 ? -23.568 -8.892 22.567 1.00 97.81 673 ASN A N 1
ATOM 5322 C CA . ASN A 1 673 ? -22.498 -8.799 23.561 1.00 97.81 673 ASN A CA 1
ATOM 5323 C C . ASN A 1 673 ? -21.169 -8.362 22.913 1.00 97.81 673 ASN A C 1
ATOM 5325 O O . ASN A 1 673 ? -20.956 -8.621 21.723 1.00 97.81 673 ASN A O 1
ATOM 5329 N N . PRO A 1 674 ? -20.252 -7.744 23.678 1.00 97.94 674 PRO A N 1
ATOM 5330 C CA . PRO A 1 674 ? -18.895 -7.467 23.238 1.00 97.94 674 PRO A CA 1
ATOM 5331 C C . PRO A 1 674 ? -18.213 -8.638 22.529 1.00 97.94 674 PRO A C 1
ATOM 5333 O O . PRO A 1 674 ? -18.111 -9.736 23.070 1.00 97.94 674 PRO A O 1
ATOM 5336 N N . GLN A 1 675 ? -17.685 -8.373 21.334 1.00 95.81 675 GLN A N 1
ATOM 5337 C CA . GLN A 1 675 ? -16.982 -9.363 20.502 1.00 95.81 675 GLN A CA 1
ATOM 5338 C C . GLN A 1 675 ? -15.452 -9.185 20.530 1.00 95.81 675 GLN A C 1
ATOM 5340 O O . GLN A 1 675 ? -14.705 -9.943 19.911 1.00 95.81 675 GLN A O 1
ATOM 5345 N N . SER A 1 676 ? -14.953 -8.145 21.205 1.00 95.81 676 SER A N 1
ATOM 5346 C CA . SER A 1 676 ? -13.534 -7.770 21.221 1.00 95.81 676 SER A CA 1
ATOM 5347 C C . SER A 1 676 ? -13.074 -7.383 22.624 1.00 95.81 676 SER A C 1
ATOM 5349 O O . SER A 1 676 ? -13.894 -7.048 23.482 1.00 95.81 676 SER A O 1
ATOM 5351 N N . LYS A 1 677 ? -11.755 -7.399 22.873 1.00 96.44 677 LYS A N 1
ATOM 5352 C CA . LYS A 1 677 ? -11.216 -6.896 24.150 1.00 96.44 677 LYS A CA 1
ATOM 5353 C C . LYS A 1 677 ? -11.565 -5.423 24.336 1.00 96.44 677 LYS A C 1
ATOM 5355 O O . LYS A 1 677 ? -11.839 -4.993 25.448 1.00 96.44 677 LYS A O 1
ATOM 5360 N N . GLU A 1 678 ? -11.552 -4.668 23.246 1.00 97.81 678 GLU A N 1
ATOM 5361 C CA . GLU A 1 678 ? -11.788 -3.235 23.203 1.00 97.81 678 GLU A CA 1
ATOM 5362 C C . GLU A 1 678 ? -13.228 -2.863 23.579 1.00 97.81 678 GLU A C 1
ATOM 5364 O O . GLU A 1 678 ? -13.423 -1.960 24.391 1.00 97.81 678 GLU A O 1
ATOM 5369 N N . THR A 1 679 ? -14.228 -3.569 23.041 1.00 98.12 679 THR A N 1
ATOM 5370 C CA . THR A 1 679 ? -15.643 -3.331 23.374 1.00 98.12 679 THR A CA 1
ATOM 5371 C C . THR A 1 679 ? -16.021 -3.891 24.744 1.00 98.12 679 THR A C 1
ATOM 5373 O O . THR A 1 679 ? -16.777 -3.240 25.462 1.00 98.12 679 THR A O 1
ATOM 5376 N N . SER A 1 680 ? -15.420 -5.007 25.183 1.00 98.12 680 SER A N 1
ATOM 5377 C CA . SER A 1 680 ? -15.567 -5.479 26.572 1.00 98.12 680 SER A CA 1
ATOM 5378 C C . SER A 1 680 ? -14.992 -4.477 27.567 1.00 98.12 680 SER A C 1
ATOM 5380 O O . SER A 1 680 ? -15.602 -4.191 28.594 1.00 98.12 680 SER A O 1
ATOM 5382 N N . LEU A 1 681 ? -13.828 -3.909 27.249 1.00 98.44 681 LEU A N 1
ATOM 5383 C CA . LEU A 1 681 ? -13.209 -2.878 28.067 1.00 98.44 681 LEU A CA 1
ATOM 5384 C C . LEU A 1 681 ? -14.051 -1.599 28.111 1.00 98.44 681 LEU A C 1
ATOM 5386 O O . LEU A 1 681 ? -14.145 -0.992 29.177 1.00 98.44 681 LEU A O 1
ATOM 5390 N N . LEU A 1 682 ? -14.665 -1.197 26.990 1.00 98.50 682 LEU A N 1
ATOM 5391 C CA . LEU A 1 682 ? -15.577 -0.054 26.979 1.00 98.50 682 LEU A CA 1
ATOM 5392 C C . LEU A 1 682 ? -16.760 -0.294 27.920 1.00 98.50 682 LEU A C 1
ATOM 5394 O O . LEU A 1 682 ? -17.020 0.560 28.755 1.00 98.50 682 LEU A O 1
ATOM 5398 N N . MET A 1 683 ? -17.425 -1.450 27.825 1.00 98.44 683 MET A N 1
ATOM 5399 C CA . MET A 1 683 ? -18.557 -1.804 28.692 1.00 98.44 683 MET A CA 1
ATOM 5400 C C . MET A 1 683 ? -18.199 -1.725 30.185 1.00 98.44 683 MET A C 1
ATOM 5402 O O . MET A 1 683 ? -18.982 -1.228 30.996 1.00 98.44 683 MET A O 1
ATOM 5406 N N . MET A 1 684 ? -17.008 -2.203 30.561 1.00 98.38 684 MET A N 1
ATOM 5407 C CA . MET A 1 684 ? -16.530 -2.098 31.942 1.00 98.38 684 MET A CA 1
ATOM 5408 C C . MET A 1 684 ? -16.267 -0.640 32.329 1.00 98.38 684 MET A C 1
ATOM 5410 O O . MET A 1 684 ? -16.635 -0.222 33.423 1.00 98.38 684 MET A O 1
ATOM 5414 N N . ALA A 1 685 ? -15.606 0.127 31.454 1.00 98.12 685 ALA A N 1
ATOM 5415 C CA . ALA A 1 685 ? -15.253 1.520 31.715 1.00 98.12 685 ALA A CA 1
ATOM 5416 C C . ALA A 1 685 ? -16.490 2.409 31.852 1.00 98.12 685 ALA A C 1
ATOM 5418 O O . ALA A 1 685 ? -16.547 3.197 32.787 1.00 98.12 685 ALA A O 1
ATOM 5419 N N . ASP A 1 686 ? -17.462 2.258 30.954 1.00 97.62 686 ASP A N 1
ATOM 5420 C CA . ASP A 1 686 ? -18.725 2.994 30.946 1.00 97.62 686 ASP A CA 1
ATOM 5421 C C . ASP A 1 686 ? -19.498 2.788 32.256 1.00 97.62 686 ASP A C 1
ATOM 5423 O O . ASP A 1 686 ? -19.768 3.741 32.987 1.00 97.62 686 ASP A O 1
ATOM 5427 N N . ALA A 1 687 ? -19.732 1.526 32.631 1.00 96.00 687 ALA A N 1
ATOM 5428 C CA . ALA A 1 687 ? -20.462 1.197 33.851 1.00 96.00 687 ALA A CA 1
ATOM 5429 C C . ALA A 1 687 ? -19.736 1.660 35.127 1.00 96.00 687 ALA A C 1
ATOM 5431 O O . ALA A 1 687 ? -20.369 2.149 36.065 1.00 96.00 687 ALA A O 1
ATOM 5432 N N . VAL A 1 688 ? -18.408 1.508 35.176 1.00 96.88 688 VAL A N 1
ATOM 5433 C CA . VAL A 1 688 ? -17.592 1.927 36.324 1.00 96.88 688 VAL A CA 1
ATOM 5434 C C . VAL A 1 688 ? -17.537 3.449 36.449 1.00 96.88 688 VAL A C 1
ATOM 5436 O O . VAL A 1 688 ? -17.672 3.957 37.562 1.00 96.88 688 VAL A O 1
ATOM 5439 N N . GLU A 1 689 ? -17.351 4.175 35.344 1.00 95.06 689 GLU A N 1
ATOM 5440 C CA . GLU A 1 689 ? -17.341 5.641 35.338 1.00 95.06 689 GLU A CA 1
ATOM 5441 C C . GLU A 1 689 ? -18.690 6.164 35.837 1.00 95.06 689 GLU A C 1
ATOM 5443 O O . GLU A 1 689 ? -18.723 6.858 36.860 1.00 95.06 689 GLU A O 1
ATOM 5448 N N . ALA A 1 690 ? -19.790 5.718 35.219 1.00 91.44 690 ALA A N 1
ATOM 5449 C CA . ALA A 1 690 ? -21.131 6.192 35.541 1.00 91.44 690 ALA A CA 1
ATOM 5450 C C . ALA A 1 690 ? -21.479 5.946 37.017 1.00 91.44 690 ALA A C 1
ATOM 5452 O O . ALA A 1 690 ? -21.950 6.844 37.716 1.00 91.44 690 ALA A O 1
ATOM 5453 N N . ALA A 1 691 ? -21.177 4.753 37.535 1.00 91.75 691 ALA A N 1
ATOM 5454 C CA . ALA A 1 691 ? -21.444 4.424 38.930 1.00 91.75 691 ALA A CA 1
ATOM 5455 C C . ALA A 1 691 ? -20.530 5.172 39.916 1.00 91.75 691 ALA A C 1
ATOM 5457 O O . ALA A 1 691 ? -20.947 5.469 41.037 1.00 91.75 691 ALA A O 1
ATOM 5458 N N . SER A 1 692 ? -19.295 5.500 39.518 1.00 91.75 692 SER A N 1
ATOM 5459 C CA . SER A 1 692 ? -18.352 6.223 40.380 1.00 91.75 692 SER A CA 1
ATOM 5460 C C . SER A 1 692 ? -18.766 7.675 40.648 1.00 91.75 692 SER A C 1
ATOM 5462 O O . SER A 1 692 ? -18.460 8.217 41.714 1.00 91.75 692 SER A O 1
ATOM 5464 N N . ARG A 1 693 ? -19.530 8.290 39.732 1.00 86.50 693 ARG A N 1
ATOM 5465 C CA . ARG A 1 693 ? -20.082 9.647 39.894 1.00 86.50 693 ARG A CA 1
ATOM 5466 C C . ARG A 1 693 ? -21.113 9.747 41.014 1.00 86.50 693 ARG A C 1
ATOM 5468 O O . ARG A 1 693 ? -21.220 10.794 41.643 1.00 86.50 693 ARG A O 1
ATOM 5475 N N . SER A 1 694 ? -21.851 8.670 41.266 1.00 85.12 694 SER A N 1
ATOM 5476 C CA . SER A 1 694 ? -22.919 8.620 42.272 1.00 85.12 694 SER A CA 1
ATOM 5477 C C . SER A 1 694 ? -22.458 8.064 43.623 1.00 85.12 694 SER A C 1
ATOM 5479 O O . SER A 1 694 ? -23.284 7.829 44.505 1.00 85.12 694 SER A O 1
ATOM 5481 N N . MET A 1 695 ? -21.156 7.824 43.804 1.00 85.44 695 MET A N 1
ATOM 5482 C CA . MET A 1 695 ? -20.620 7.369 45.085 1.00 85.44 695 MET A CA 1
ATOM 5483 C C . MET A 1 695 ? -20.672 8.489 46.137 1.00 85.44 695 MET A C 1
ATOM 5485 O O . MET A 1 695 ? -20.281 9.616 45.837 1.00 85.44 695 MET A O 1
ATOM 5489 N N . PRO A 1 696 ? -21.072 8.184 47.385 1.00 84.75 696 PRO A N 1
ATOM 5490 C CA . PRO A 1 696 ? -21.047 9.159 48.475 1.00 84.75 696 PRO A CA 1
ATOM 5491 C C . PRO A 1 696 ? -19.622 9.480 48.957 1.00 84.75 696 PRO A C 1
ATOM 5493 O O . PRO A 1 696 ? -19.374 10.584 49.433 1.00 84.75 696 PRO A O 1
ATOM 5496 N N . GLU A 1 697 ? -18.688 8.531 48.837 1.00 85.00 697 GLU A N 1
ATOM 5497 C CA . GLU A 1 697 ? -17.287 8.676 49.241 1.00 85.00 697 GLU A CA 1
ATOM 5498 C C . GLU A 1 697 ? -16.361 7.959 48.249 1.00 85.00 697 GLU A C 1
ATOM 5500 O O . GLU A 1 697 ? -16.651 6.850 47.797 1.00 85.00 697 GLU A O 1
ATOM 5505 N N . HIS A 1 698 ? -15.208 8.566 47.959 1.00 88.69 698 HIS A N 1
ATOM 5506 C CA . HIS A 1 698 ? -14.211 8.069 47.003 1.00 88.69 698 HIS A CA 1
ATOM 5507 C C . HIS A 1 698 ? -12.953 7.503 47.686 1.00 88.69 698 HIS A C 1
ATOM 5509 O O . HIS A 1 698 ? -11.833 7.720 47.218 1.00 88.69 698 HIS A O 1
ATOM 5515 N N . SER A 1 699 ? -13.111 6.775 48.798 1.00 88.69 699 SER A N 1
ATOM 5516 C CA . SER A 1 699 ? -11.983 6.111 49.465 1.00 88.69 699 SER A CA 1
ATOM 5517 C C . SER A 1 699 ? -11.388 4.981 48.601 1.00 88.69 699 SER A C 1
ATOM 5519 O O . SER A 1 699 ? -12.090 4.384 47.772 1.00 88.69 699 SER A O 1
ATOM 5521 N N . PRO A 1 700 ? -10.088 4.657 48.753 1.00 87.88 700 PRO A N 1
ATOM 5522 C CA . PRO A 1 700 ? -9.429 3.597 47.988 1.00 87.88 700 PRO A CA 1
ATOM 5523 C C . PRO A 1 700 ? -10.141 2.238 48.044 1.00 87.88 700 PRO A C 1
ATOM 5525 O O . PRO A 1 700 ? -10.148 1.511 47.040 1.00 87.88 700 PRO A O 1
ATOM 5528 N N . GLU A 1 701 ? -10.731 1.909 49.191 1.00 90.88 701 GLU A N 1
ATOM 5529 C CA . GLU A 1 701 ? -11.487 0.690 49.466 1.00 90.88 701 GLU A CA 1
ATOM 5530 C C . GLU A 1 701 ? -12.866 0.746 48.804 1.00 90.88 701 GLU A C 1
ATOM 5532 O O . GLU A 1 701 ? -13.239 -0.202 48.110 1.00 90.88 701 GLU A O 1
ATOM 5537 N N . ALA A 1 702 ? -13.585 1.870 48.934 1.00 91.88 702 ALA A N 1
ATOM 5538 C CA . ALA A 1 702 ? -14.900 2.054 48.321 1.00 91.88 702 ALA A CA 1
ATOM 5539 C C . ALA A 1 702 ? -14.830 1.980 46.788 1.00 91.88 702 ALA A C 1
ATOM 5541 O O . ALA A 1 702 ? -15.642 1.293 46.166 1.00 91.88 702 ALA A O 1
ATOM 5542 N N . ILE A 1 703 ? -13.821 2.613 46.175 1.00 93.31 703 ILE A N 1
ATOM 5543 C CA . ILE A 1 703 ? -13.592 2.552 44.722 1.00 93.31 703 ILE A CA 1
ATOM 5544 C C . ILE A 1 703 ? -13.337 1.105 44.282 1.00 93.31 703 ILE A C 1
ATOM 5546 O O . ILE A 1 703 ? -13.950 0.626 43.330 1.00 93.31 703 ILE A O 1
ATOM 5550 N N . SER A 1 704 ? -12.458 0.383 44.985 1.00 94.56 704 SER A N 1
ATOM 5551 C CA . SER A 1 704 ? -12.147 -1.018 44.656 1.00 94.56 704 SER A CA 1
ATOM 5552 C C . SER A 1 704 ? -13.379 -1.918 44.785 1.00 94.56 704 SER A C 1
ATOM 5554 O O . SER A 1 704 ? -13.616 -2.771 43.930 1.00 94.56 704 SER A O 1
ATOM 5556 N N . ALA A 1 705 ? -14.179 -1.720 45.837 1.00 95.62 705 ALA A N 1
ATOM 5557 C CA . ALA A 1 705 ? -15.406 -2.473 46.069 1.00 95.62 705 ALA A CA 1
ATOM 5558 C C . ALA A 1 705 ? -16.448 -2.220 44.969 1.00 95.62 705 ALA A C 1
ATOM 5560 O O . ALA A 1 705 ? -17.047 -3.175 44.473 1.00 95.62 705 ALA A O 1
ATOM 5561 N N . LEU A 1 706 ? -16.616 -0.962 44.541 1.00 95.38 706 LEU A N 1
ATOM 5562 C CA . LEU A 1 706 ? -17.507 -0.606 43.436 1.00 95.38 706 LEU A CA 1
ATOM 5563 C C . LEU A 1 706 ? -17.078 -1.289 42.132 1.00 95.38 706 LEU A C 1
ATOM 5565 O O . LEU A 1 706 ? -17.890 -1.956 41.492 1.00 95.38 706 LEU A O 1
ATOM 5569 N N . ILE A 1 707 ? -15.802 -1.148 41.761 1.00 97.12 707 ILE A N 1
ATOM 5570 C CA . ILE A 1 707 ? -15.249 -1.726 40.530 1.00 97.12 707 ILE A CA 1
ATOM 5571 C C . ILE A 1 707 ? -15.455 -3.243 40.508 1.00 97.12 707 ILE A C 1
ATOM 5573 O O . ILE A 1 707 ? -15.916 -3.785 39.504 1.00 97.12 707 ILE A O 1
ATOM 5577 N N . ASN A 1 708 ? -15.135 -3.928 41.612 1.00 97.62 708 ASN A N 1
ATOM 5578 C CA . ASN A 1 708 ? -15.332 -5.371 41.721 1.00 97.62 708 ASN A CA 1
ATOM 5579 C C . ASN A 1 708 ? -16.804 -5.738 41.549 1.00 97.62 708 ASN A C 1
ATOM 5581 O O . ASN A 1 708 ? -17.120 -6.542 40.681 1.00 97.62 708 ASN A O 1
ATOM 5585 N N . LYS A 1 709 ? -17.708 -5.088 42.291 1.00 97.31 709 LYS A N 1
ATOM 5586 C CA . LYS A 1 709 ? -19.148 -5.360 42.213 1.00 97.31 709 LYS A CA 1
ATOM 5587 C C . LYS A 1 709 ? -19.686 -5.249 40.783 1.00 97.31 709 LYS A C 1
ATOM 5589 O O . LYS A 1 709 ? -20.432 -6.123 40.354 1.00 97.31 709 LYS A O 1
ATOM 5594 N N . ILE A 1 710 ? -19.325 -4.191 40.058 1.00 96.62 710 ILE A N 1
ATOM 5595 C CA . ILE A 1 710 ? -19.832 -3.942 38.700 1.00 96.62 710 ILE A CA 1
ATOM 5596 C C . ILE A 1 710 ? -19.288 -4.975 37.719 1.00 96.62 710 ILE A C 1
ATOM 5598 O O . ILE A 1 710 ? -20.062 -5.645 37.038 1.00 96.62 710 ILE A O 1
ATOM 5602 N N . ILE A 1 711 ? -17.964 -5.121 37.667 1.00 97.94 711 ILE A N 1
ATOM 5603 C CA . ILE A 1 711 ? -17.314 -5.983 36.678 1.00 97.94 711 ILE A CA 1
ATOM 5604 C C . ILE A 1 711 ? -17.635 -7.457 36.955 1.00 97.94 711 ILE A C 1
ATOM 5606 O O . ILE A 1 711 ? -17.914 -8.207 36.024 1.00 97.94 711 ILE A O 1
ATOM 5610 N N . ASP A 1 712 ? -17.671 -7.877 38.222 1.00 97.81 712 ASP A N 1
ATOM 5611 C CA . ASP A 1 712 ? -18.014 -9.258 38.574 1.00 97.81 712 ASP A CA 1
ATOM 5612 C C . ASP A 1 712 ? -19.486 -9.574 38.270 1.00 97.81 712 ASP A C 1
ATOM 5614 O O . ASP A 1 712 ? -19.786 -10.693 37.861 1.00 97.81 712 ASP A O 1
ATOM 5618 N N . SER A 1 713 ? -20.392 -8.591 38.372 1.00 96.56 713 SER A N 1
ATOM 5619 C CA . SER A 1 713 ? -21.788 -8.747 37.936 1.00 96.56 713 SER A CA 1
ATOM 5620 C C . SER A 1 713 ? -21.888 -8.941 36.422 1.00 96.56 713 SER A C 1
ATOM 5622 O O . SER A 1 713 ? -22.521 -9.892 35.974 1.00 96.56 713 SER A O 1
ATOM 5624 N N . GLN A 1 714 ? -21.213 -8.100 35.627 1.00 96.94 714 GLN A N 1
ATOM 5625 C CA . GLN A 1 714 ? -21.195 -8.231 34.162 1.00 96.94 714 GLN A CA 1
ATOM 5626 C C . GLN A 1 714 ? -20.641 -9.596 33.716 1.00 96.94 714 GLN A C 1
ATOM 5628 O O . GLN A 1 714 ? -21.158 -10.211 32.782 1.00 96.94 714 GLN A O 1
ATOM 5633 N N . ILE A 1 715 ? -19.609 -10.095 34.407 1.00 97.00 715 ILE A N 1
ATOM 5634 C CA . ILE A 1 715 ? -19.037 -11.427 34.171 1.00 97.00 715 ILE A CA 1
ATOM 5635 C C . ILE A 1 715 ? -20.028 -12.530 34.559 1.00 97.00 715 ILE A C 1
ATOM 5637 O O . ILE A 1 715 ? -20.212 -13.467 33.786 1.00 97.00 715 ILE A O 1
ATOM 5641 N N . ALA A 1 716 ? -20.681 -12.426 35.720 1.00 96.88 716 ALA A N 1
ATOM 5642 C CA . ALA A 1 716 ? -21.673 -13.403 36.173 1.00 96.88 716 ALA A CA 1
ATOM 5643 C C . ALA A 1 716 ? -22.896 -13.481 35.239 1.00 96.88 716 ALA A C 1
ATOM 5645 O O . ALA A 1 716 ? -23.455 -14.556 35.043 1.00 96.88 716 ALA A O 1
ATOM 5646 N N . GLU A 1 717 ? -23.270 -12.360 34.621 1.00 94.62 717 GLU A N 1
ATOM 5647 C CA . GLU A 1 717 ? -24.319 -12.266 33.595 1.00 94.62 717 GLU A CA 1
ATOM 5648 C C . GLU A 1 717 ? -23.888 -12.817 32.228 1.00 94.62 717 GLU A C 1
ATOM 5650 O O . GLU A 1 717 ? -24.711 -12.955 31.326 1.00 94.62 717 GLU A O 1
ATOM 5655 N N . GLY A 1 718 ? -22.606 -13.145 32.054 1.00 96.19 718 GLY A N 1
ATOM 5656 C CA . GLY A 1 718 ? -22.082 -13.695 30.810 1.00 96.19 718 GLY A CA 1
ATOM 5657 C C . GLY A 1 718 ? -21.913 -12.676 29.681 1.00 96.19 718 GLY A C 1
ATOM 5658 O O . GLY A 1 718 ? -21.682 -13.082 28.542 1.00 96.19 718 GLY A O 1
ATOM 5659 N N . LEU A 1 719 ? -21.963 -11.368 29.968 1.00 96.81 719 LEU A N 1
ATOM 5660 C CA . LEU A 1 719 ? -21.875 -10.311 28.947 1.00 96.81 719 LEU A CA 1
ATOM 5661 C C . LEU A 1 719 ? -20.526 -10.295 28.213 1.00 96.81 719 LEU A C 1
ATOM 5663 O O . LEU A 1 719 ? -20.433 -9.799 27.097 1.00 96.81 719 LEU A O 1
ATOM 5667 N N . HIS A 1 720 ? -19.476 -10.868 28.802 1.00 97.56 720 HIS A N 1
ATOM 5668 C CA . HIS A 1 720 ? -18.138 -10.913 28.206 1.00 97.56 720 HIS A CA 1
ATOM 5669 C C . HIS A 1 720 ? -17.801 -12.242 27.511 1.00 97.56 720 HIS A C 1
ATOM 5671 O O . HIS A 1 720 ? -16.701 -12.364 26.964 1.00 97.56 720 HIS A O 1
ATOM 5677 N N . ASN A 1 721 ? -18.722 -13.217 27.503 1.00 96.06 721 ASN A N 1
ATOM 5678 C CA . ASN A 1 721 ? -18.477 -14.591 27.036 1.00 96.06 721 ASN A CA 1
ATOM 5679 C C . ASN A 1 721 ? -18.111 -14.693 25.547 1.00 96.06 721 ASN A C 1
ATOM 5681 O O . ASN A 1 721 ? -17.483 -15.665 25.133 1.00 96.06 721 ASN A O 1
ATOM 5685 N N . GLU A 1 722 ? -18.500 -13.702 24.746 1.00 95.81 722 GLU A N 1
ATOM 5686 C CA . GLU A 1 722 ? -18.260 -13.663 23.298 1.00 95.81 722 GLU A CA 1
ATOM 5687 C C . GLU A 1 722 ? -17.003 -12.858 22.921 1.00 95.81 722 GLU A C 1
ATOM 5689 O O . GLU A 1 722 ? -16.635 -12.776 21.750 1.00 95.81 722 GLU A O 1
ATOM 5694 N N . SER A 1 723 ? -16.294 -12.302 23.909 1.00 95.38 723 SER A N 1
ATOM 5695 C CA . SER A 1 723 ? -15.053 -11.555 23.698 1.00 95.38 723 SER A CA 1
ATOM 5696 C C . SER A 1 723 ? -13.819 -12.367 24.113 1.00 95.38 723 SER A C 1
ATOM 5698 O O . SER A 1 723 ? -13.874 -13.138 25.070 1.00 95.38 723 SER A O 1
ATOM 5700 N N . PRO A 1 724 ? -12.646 -12.152 23.488 1.00 94.56 724 PRO A N 1
ATOM 5701 C CA . PRO A 1 724 ? -11.400 -12.828 23.861 1.00 94.56 724 PRO A CA 1
ATOM 5702 C C . PRO A 1 724 ? -10.741 -12.243 25.130 1.00 94.56 724 PRO A C 1
ATOM 5704 O O . PRO A 1 724 ? -9.521 -12.342 25.298 1.00 94.56 724 PRO A O 1
ATOM 5707 N N . ILE A 1 725 ? -11.506 -11.575 26.001 1.00 96.12 725 ILE A N 1
ATOM 5708 C CA . ILE A 1 725 ? -10.991 -10.985 27.239 1.00 96.12 725 ILE A CA 1
ATOM 5709 C C . ILE A 1 725 ? -10.695 -12.089 28.261 1.00 96.12 725 ILE A C 1
ATOM 5711 O O . ILE A 1 725 ? -11.505 -12.981 28.493 1.00 96.12 725 ILE A O 1
ATOM 5715 N N . SER A 1 726 ? -9.506 -12.064 28.861 1.00 96.44 726 SER A N 1
ATOM 5716 C CA . SER A 1 726 ? -9.105 -13.073 29.849 1.00 96.44 726 SER A CA 1
ATOM 5717 C C . SER A 1 726 ? -9.308 -12.580 31.282 1.00 96.44 726 SER A C 1
ATOM 5719 O O . SER A 1 726 ? -9.255 -11.381 31.541 1.00 96.44 726 SER A O 1
ATOM 5721 N N . PHE A 1 727 ? -9.425 -13.491 32.254 1.00 96.38 727 PHE A N 1
ATOM 5722 C CA . PHE A 1 727 ? -9.449 -13.116 33.678 1.00 96.38 727 PHE A CA 1
ATOM 5723 C C . PHE A 1 727 ? -8.212 -12.307 34.107 1.00 96.38 727 PHE A C 1
ATOM 5725 O O . PHE A 1 727 ? -8.316 -11.415 34.943 1.00 96.38 727 PHE A O 1
ATOM 5732 N N . ARG A 1 728 ? -7.048 -12.558 33.488 1.00 97.00 728 ARG A N 1
ATOM 5733 C CA . ARG A 1 728 ? -5.838 -11.749 33.704 1.00 97.00 728 ARG A CA 1
ATOM 5734 C C . ARG A 1 728 ? -6.014 -10.312 33.208 1.00 97.00 728 ARG A C 1
ATOM 5736 O O . ARG A 1 728 ? -5.564 -9.379 33.878 1.00 97.00 728 ARG A O 1
ATOM 5743 N N . ASP A 1 729 ? -6.645 -10.137 32.047 1.00 97.81 729 ASP A N 1
ATOM 5744 C CA . ASP A 1 729 ? -6.974 -8.810 31.523 1.00 97.81 729 ASP A CA 1
ATOM 5745 C C . ASP A 1 729 ? -7.921 -8.097 32.497 1.00 97.81 729 ASP A C 1
ATOM 5747 O O . ASP A 1 729 ? -7.636 -6.972 32.891 1.00 97.81 729 ASP A O 1
ATOM 5751 N N . VAL A 1 730 ? -8.969 -8.779 32.978 1.00 97.88 730 VAL A N 1
ATOM 5752 C CA . VAL A 1 730 ? -9.935 -8.243 33.957 1.00 97.88 730 VAL A CA 1
ATOM 5753 C C . VAL A 1 730 ? -9.251 -7.745 35.230 1.00 97.88 730 VAL A C 1
ATOM 5755 O O . VAL A 1 730 ? -9.485 -6.609 35.638 1.00 97.88 730 VAL A O 1
ATOM 5758 N N . SER A 1 731 ? -8.376 -8.543 35.851 1.00 97.50 731 SER A N 1
ATOM 5759 C CA . SER A 1 731 ? -7.631 -8.108 37.045 1.00 97.50 731 SER A CA 1
ATOM 5760 C C . SER A 1 731 ? -6.810 -6.845 36.772 1.00 97.50 731 SER A C 1
ATOM 5762 O O . SER A 1 731 ? -6.860 -5.890 37.543 1.00 97.50 731 SER A O 1
ATOM 5764 N N . THR A 1 732 ? -6.127 -6.801 35.624 1.00 97.75 732 THR A N 1
ATOM 5765 C CA . THR A 1 732 ? -5.327 -5.638 35.211 1.00 97.75 732 THR A CA 1
ATOM 5766 C C . THR A 1 732 ? -6.205 -4.400 34.991 1.00 97.75 732 THR A C 1
ATOM 5768 O O . THR A 1 732 ? -5.830 -3.293 35.376 1.00 97.75 732 THR A O 1
ATOM 5771 N N . ILE A 1 733 ? -7.386 -4.568 34.391 1.00 98.25 733 ILE A N 1
ATOM 5772 C CA . ILE A 1 733 ? -8.357 -3.490 34.163 1.00 98.25 733 ILE A CA 1
ATOM 5773 C C . ILE A 1 733 ? -8.836 -2.917 35.496 1.00 98.25 733 ILE A C 1
ATOM 5775 O O . ILE A 1 733 ? -8.784 -1.702 35.681 1.00 98.25 733 ILE A O 1
ATOM 5779 N N . LYS A 1 734 ? -9.230 -3.778 36.444 1.00 98.06 734 LYS A N 1
ATOM 5780 C CA . LYS A 1 734 ? -9.684 -3.375 37.784 1.00 98.06 734 LYS A CA 1
ATOM 5781 C C . LYS A 1 734 ? -8.640 -2.524 38.511 1.00 98.06 734 LYS A C 1
ATOM 5783 O O . LYS A 1 734 ? -8.971 -1.466 39.045 1.00 98.06 734 LYS A O 1
ATOM 5788 N N . GLU A 1 735 ? -7.377 -2.947 38.483 1.00 96.62 735 GLU A N 1
ATOM 5789 C CA . GLU A 1 735 ? -6.258 -2.204 39.078 1.00 96.62 735 GLU A CA 1
ATOM 5790 C C . GLU A 1 735 ? -6.071 -0.822 38.437 1.00 96.62 735 GLU A C 1
ATOM 5792 O O . GLU A 1 735 ? -5.955 0.189 39.138 1.00 96.62 735 GLU A O 1
ATOM 5797 N N . VAL A 1 736 ? -6.066 -0.760 37.100 1.00 96.50 736 VAL A N 1
ATOM 5798 C CA . VAL A 1 736 ? -5.895 0.502 36.365 1.00 96.50 736 VAL A CA 1
ATOM 5799 C C . VAL A 1 736 ? -7.071 1.442 36.617 1.00 96.50 736 VAL A C 1
ATOM 5801 O O . VAL A 1 736 ? -6.854 2.636 36.832 1.00 96.50 736 VAL A O 1
ATOM 5804 N N . PHE A 1 737 ? -8.301 0.927 36.635 1.00 97.12 737 PHE A N 1
ATOM 5805 C CA . PHE A 1 737 ? -9.486 1.726 36.929 1.00 97.12 737 PHE A CA 1
ATOM 5806 C C . PHE A 1 737 ? -9.434 2.297 38.343 1.00 97.12 737 PHE A C 1
ATOM 5808 O O . PHE A 1 737 ? -9.616 3.502 38.510 1.00 97.12 737 PHE A O 1
ATOM 5815 N N . ALA A 1 738 ? -9.077 1.485 39.342 1.00 94.62 738 ALA A N 1
ATOM 5816 C CA . ALA A 1 738 ? -8.936 1.952 40.718 1.00 94.62 738 ALA A CA 1
ATOM 5817 C C . ALA A 1 738 ? -7.897 3.077 40.826 1.00 94.62 738 ALA A C 1
ATOM 5819 O O . ALA A 1 738 ? -8.155 4.107 41.447 1.00 94.62 738 ALA A O 1
ATOM 5820 N N . GLN A 1 739 ? -6.739 2.929 40.174 1.00 92.50 739 GLN A N 1
ATOM 5821 C CA . GLN A 1 739 ? -5.699 3.960 40.158 1.00 92.50 739 GLN A CA 1
ATOM 5822 C C . GLN A 1 739 ? -6.176 5.265 39.495 1.00 92.50 739 GLN A C 1
ATOM 5824 O O . GLN A 1 739 ? -5.910 6.362 40.001 1.00 92.50 739 GLN A O 1
ATOM 5829 N N . ARG A 1 740 ? -6.864 5.163 38.352 1.00 92.12 740 ARG A N 1
ATOM 5830 C CA . ARG A 1 740 ? -7.338 6.327 37.592 1.00 92.12 740 ARG A CA 1
ATOM 5831 C C . ARG A 1 740 ? -8.458 7.065 38.310 1.00 92.12 740 ARG A C 1
ATOM 5833 O O . ARG A 1 740 ? -8.358 8.283 38.429 1.00 92.12 740 ARG A O 1
ATOM 5840 N N . LEU A 1 741 ? -9.442 6.354 38.854 1.00 90.69 741 LEU A N 1
ATOM 5841 C CA . LEU A 1 741 ? -10.535 6.967 39.611 1.00 90.69 741 LEU A CA 1
ATOM 5842 C C . LEU A 1 741 ? -10.032 7.640 40.890 1.00 90.69 741 LEU A C 1
ATOM 5844 O O . LEU A 1 741 ? -10.421 8.770 41.161 1.00 90.69 741 LEU A O 1
ATOM 5848 N N . ARG A 1 742 ? -9.085 7.028 41.618 1.00 87.69 742 ARG A N 1
ATOM 5849 C CA . ARG A 1 742 ? -8.426 7.694 42.760 1.00 87.69 742 ARG A CA 1
ATOM 5850 C C . ARG A 1 742 ? -7.807 9.023 42.344 1.00 87.69 742 ARG A C 1
ATOM 5852 O O . ARG A 1 742 ? -7.990 10.023 43.016 1.00 87.69 742 ARG A O 1
ATOM 5859 N N . THR A 1 743 ? -7.109 9.051 41.211 1.00 85.50 743 THR A N 1
ATOM 5860 C CA . THR A 1 743 ? -6.489 10.287 40.704 1.00 85.50 743 THR A CA 1
ATOM 5861 C C . THR A 1 743 ? -7.536 11.331 40.303 1.00 85.50 743 THR A C 1
ATOM 5863 O O . THR A 1 743 ? -7.325 12.517 40.530 1.00 85.50 743 THR A O 1
ATOM 5866 N N . MET A 1 744 ? -8.653 10.898 39.714 1.00 83.50 744 MET A N 1
ATOM 5867 C CA . MET A 1 744 ? -9.732 11.775 39.253 1.00 83.50 744 MET A CA 1
ATOM 5868 C C . MET A 1 744 ? -10.512 12.410 40.412 1.00 83.50 744 MET A C 1
ATOM 5870 O O . MET A 1 744 ? -10.868 13.581 40.325 1.00 83.50 744 MET A O 1
ATOM 5874 N N . TYR A 1 745 ? -10.735 11.657 41.494 1.00 81.31 745 TYR A N 1
ATOM 5875 C CA . TYR A 1 745 ? -11.525 12.083 42.653 1.00 81.31 745 TYR A CA 1
ATOM 5876 C C . TYR A 1 745 ? -10.690 12.490 43.878 1.00 81.31 745 TYR A C 1
ATOM 5878 O O . TYR A 1 745 ? -11.254 12.916 44.885 1.00 81.31 745 TYR A O 1
ATOM 5886 N N . HIS A 1 746 ? -9.355 12.415 43.822 1.00 68.81 746 HIS A N 1
ATOM 5887 C CA . HIS A 1 746 ? -8.510 12.989 44.868 1.00 68.81 746 HIS A CA 1
ATOM 5888 C C . HIS A 1 746 ? -8.689 14.510 44.897 1.00 68.81 746 HIS A C 1
ATOM 5890 O O . HIS A 1 746 ? -8.306 15.230 43.972 1.00 68.81 746 HIS A O 1
ATOM 5896 N N . SER A 1 747 ? -9.264 14.998 45.995 1.00 52.62 747 SER A N 1
ATOM 5897 C CA . SER A 1 747 ? -9.441 16.418 46.257 1.00 52.62 747 SER A CA 1
ATOM 5898 C C . SER A 1 747 ? -8.088 17.135 46.253 1.00 52.62 747 SER A C 1
ATOM 5900 O O . SER A 1 747 ? -7.141 16.747 46.943 1.00 52.62 747 SER A O 1
ATOM 5902 N N . ARG A 1 748 ? -7.988 18.239 45.499 1.00 49.22 748 ARG A N 1
ATOM 5903 C CA . ARG A 1 748 ? -7.024 19.287 45.858 1.00 49.22 748 ARG A CA 1
ATOM 5904 C C . ARG A 1 748 ? -7.349 19.668 47.297 1.00 49.22 748 ARG A C 1
ATOM 5906 O O . ARG A 1 748 ? -8.494 20.010 47.569 1.00 49.22 748 ARG A O 1
ATOM 5913 N N . ILE A 1 749 ? -6.364 19.567 48.188 1.00 50.38 749 ILE A N 1
ATOM 5914 C CA . ILE A 1 749 ? -6.459 19.979 49.592 1.00 50.38 749 ILE A CA 1
ATOM 5915 C C . ILE A 1 749 ? -7.226 21.307 49.649 1.00 50.38 749 ILE A C 1
ATOM 5917 O O . ILE A 1 749 ? -6.747 22.309 49.113 1.00 50.38 749 ILE A O 1
ATOM 5921 N N . SER A 1 750 ? -8.425 21.309 50.238 1.00 49.69 750 SER A N 1
ATOM 5922 C CA . SER A 1 750 ? -9.163 22.550 50.472 1.00 49.69 750 SER A CA 1
ATOM 5923 C C . SER A 1 750 ? -8.314 23.433 51.377 1.00 49.69 750 SER A C 1
ATOM 5925 O O . SER A 1 750 ? -7.864 22.983 52.434 1.00 49.69 750 SER A O 1
ATOM 5927 N N . TYR A 1 751 ? -8.068 24.677 50.961 1.00 44.50 751 TYR A N 1
ATOM 5928 C CA . TYR A 1 751 ? -7.405 25.645 51.826 1.00 44.50 751 TYR A CA 1
ATOM 5929 C C . TYR A 1 751 ? -8.231 25.788 53.109 1.00 44.50 751 TYR A C 1
ATOM 5931 O O . TYR A 1 751 ? -9.444 25.991 53.015 1.00 44.50 751 TYR A O 1
ATOM 5939 N N . PRO A 1 752 ? -7.618 25.652 54.296 1.00 53.22 752 PRO A N 1
ATOM 5940 C CA . PRO A 1 752 ? -8.351 25.787 55.542 1.00 53.22 752 PRO A CA 1
ATOM 5941 C C . PRO A 1 752 ? -8.953 27.190 55.617 1.00 53.22 752 PRO A C 1
ATOM 5943 O O . PRO A 1 752 ? -8.240 28.189 55.506 1.00 53.22 752 PRO A O 1
ATOM 5946 N N . GLU A 1 753 ? -10.269 27.265 55.800 1.00 63.12 753 GLU A N 1
ATOM 5947 C CA . GLU A 1 753 ? -10.935 28.535 56.053 1.00 63.12 753 GLU A CA 1
ATOM 5948 C C . GLU A 1 753 ? -10.498 29.077 57.420 1.00 63.12 753 GLU A C 1
ATOM 5950 O O . GLU A 1 753 ? -10.532 28.380 58.440 1.00 63.12 753 GLU A O 1
ATOM 5955 N N . LEU A 1 754 ? -10.069 30.341 57.444 1.00 54.41 754 LEU A N 1
ATOM 5956 C CA . LEU A 1 754 ? -9.783 31.068 58.677 1.00 54.41 754 LEU A CA 1
ATOM 5957 C C . LEU A 1 754 ? -11.070 31.167 59.501 1.00 54.41 754 LEU A C 1
ATOM 5959 O O . LEU A 1 754 ? -11.998 31.888 59.134 1.00 54.41 754 LEU A O 1
ATOM 5963 N N . LYS A 1 755 ? -11.113 30.478 60.646 1.00 59.06 755 LYS A N 1
ATOM 5964 C CA . LYS A 1 755 ? -12.175 30.662 61.642 1.00 59.06 755 LYS A CA 1
ATOM 5965 C C . LYS A 1 755 ? -12.212 32.134 62.063 1.00 59.06 755 LYS A C 1
ATOM 5967 O O . LYS A 1 755 ? -11.310 32.604 62.755 1.00 59.06 755 LYS A O 1
ATOM 5972 N N . LYS A 1 756 ? -13.266 32.859 61.674 1.00 50.31 756 LYS A N 1
ATOM 5973 C CA . LYS A 1 756 ? -13.601 34.163 62.261 1.00 50.31 756 LYS A CA 1
ATOM 5974 C C . LYS A 1 756 ? -13.889 33.948 63.748 1.00 50.31 756 LYS A C 1
ATOM 5976 O O . LYS A 1 756 ? -14.790 33.189 64.095 1.00 50.31 756 LYS A O 1
ATOM 5981 N N . ALA A 1 757 ? -13.113 34.595 64.614 1.00 45.16 757 ALA A N 1
ATOM 5982 C CA . ALA A 1 757 ? -13.377 34.620 66.046 1.00 45.16 757 ALA A CA 1
ATOM 5983 C C . ALA A 1 757 ? -14.745 35.275 66.293 1.00 45.16 757 ALA A C 1
ATOM 5985 O O . ALA A 1 757 ? -14.980 36.404 65.864 1.00 45.16 757 ALA A O 1
ATOM 5986 N N . SER A 1 758 ? -15.650 34.553 66.954 1.00 41.00 758 SER A N 1
ATOM 5987 C CA . SER A 1 758 ? -16.932 35.088 67.401 1.00 41.00 758 SER A CA 1
ATOM 5988 C C . SER A 1 758 ? -16.690 36.154 68.468 1.00 41.00 758 SER A C 1
ATOM 5990 O O . SER A 1 758 ? -16.140 35.860 69.531 1.00 41.00 758 SER A O 1
ATOM 5992 N N . SER A 1 759 ? -17.110 37.384 68.189 1.00 40.31 759 SER A N 1
ATOM 5993 C CA . SER A 1 759 ? -17.268 38.442 69.180 1.00 40.31 759 SER A CA 1
ATOM 5994 C C . SER A 1 759 ? -18.301 38.009 70.219 1.00 40.31 759 SER A C 1
ATOM 5996 O O . SER A 1 759 ? -19.464 37.786 69.890 1.00 40.31 759 SER A O 1
ATOM 5998 N N . ALA A 1 760 ? -17.863 37.878 71.467 1.00 45.44 760 ALA A N 1
ATOM 5999 C CA . ALA A 1 760 ? -18.747 37.778 72.613 1.00 45.44 760 ALA A CA 1
ATOM 6000 C C . ALA A 1 760 ? -19.416 39.143 72.838 1.00 45.44 760 ALA A C 1
ATOM 6002 O O . ALA A 1 760 ? -18.783 40.062 73.355 1.00 45.44 760 ALA A O 1
ATOM 6003 N N . GLU A 1 761 ? -20.682 39.273 72.451 1.00 39.94 761 GLU A N 1
ATOM 6004 C CA . GLU A 1 761 ? -21.583 40.270 73.026 1.00 39.94 761 GLU A CA 1
ATOM 6005 C C . GLU A 1 761 ? -22.441 39.572 74.078 1.00 39.94 761 GLU A C 1
ATOM 6007 O O . GLU A 1 761 ? -23.177 38.627 73.802 1.00 39.94 761 GLU A O 1
ATOM 6012 N N . ALA A 1 762 ? -22.235 40.004 75.318 1.00 38.78 762 ALA A N 1
ATOM 6013 C CA . ALA A 1 762 ? -22.947 39.552 76.492 1.00 38.78 762 ALA A CA 1
ATOM 6014 C C . ALA A 1 762 ? -24.379 40.096 76.472 1.00 38.78 762 ALA A C 1
ATOM 6016 O O . ALA A 1 762 ? -24.586 41.312 76.486 1.00 38.78 762 ALA A O 1
ATOM 6017 N N . ASP A 1 763 ? -25.347 39.184 76.505 1.00 39.22 763 ASP A N 1
ATOM 6018 C CA . ASP A 1 763 ? -26.739 39.488 76.812 1.00 39.22 763 ASP A CA 1
ATOM 6019 C C . ASP A 1 763 ? -26.838 40.133 78.199 1.00 39.22 763 ASP A C 1
ATOM 6021 O O . ASP A 1 763 ? -26.421 39.575 79.220 1.00 39.22 763 ASP A O 1
ATOM 6025 N N . ASN A 1 764 ? -27.405 41.335 78.224 1.00 40.72 764 ASN A N 1
ATOM 6026 C CA . ASN A 1 764 ? -27.723 42.084 79.425 1.00 40.72 764 ASN A CA 1
ATOM 6027 C C . ASN A 1 764 ? -29.234 42.350 79.458 1.00 40.72 764 ASN A C 1
ATOM 6029 O O . ASN A 1 764 ? -29.774 42.908 78.507 1.00 40.72 764 ASN A O 1
ATOM 6033 N N . LYS A 1 765 ? -29.829 42.063 80.628 1.00 38.28 765 LYS A N 1
ATOM 6034 C CA . LYS A 1 765 ? -31.197 42.355 81.127 1.00 38.28 765 LYS A CA 1
ATOM 6035 C C . LYS A 1 765 ? -32.298 41.360 80.737 1.00 38.28 765 LYS A C 1
ATOM 6037 O O . LYS A 1 765 ? -32.542 41.128 79.568 1.00 38.28 765 LYS A O 1
ATOM 6042 N N . LYS A 1 766 ? -32.905 40.650 81.701 1.00 42.59 766 LYS A N 1
ATOM 6043 C CA . LYS A 1 766 ? -33.752 41.041 82.866 1.00 42.59 766 LYS A CA 1
ATOM 6044 C C . LYS A 1 766 ? -35.235 41.187 82.491 1.00 42.59 766 LYS A C 1
ATOM 6046 O O . LYS A 1 766 ? -35.567 42.110 81.757 1.00 42.59 766 LYS A O 1
ATOM 6051 N N . LEU A 1 767 ? -36.023 40.396 83.237 1.00 36.91 767 LEU A N 1
ATOM 6052 C CA . LEU A 1 767 ? -37.479 40.366 83.458 1.00 36.91 767 LEU A CA 1
ATOM 6053 C C . LEU A 1 767 ? -38.334 39.749 82.353 1.00 36.91 767 LEU A C 1
ATOM 6055 O O . LEU A 1 767 ? -38.448 40.356 81.271 1.00 36.91 767 LEU A O 1
#

InterPro domains:
  IPR003607 HD/PDEase domain [SM00471] (544-700)
  IPR003607 HD/PDEase domain [cd00077] (546-711)
  IPR006674 HD domain [PF01966] (548-690)
  IPR006675 HDIG domain [TIGR00277] (546-642)
  IPR011621 Metal-dependent phosphohydrolase, 7TM intracellular domain [PF07698] (335-523)
  IPR011624 Metal-dependent phosphohydrolase, 7TM extracellular domain [PF07697] (126-319)
  IPR052722 Cyclic-di-AMP phosphodiesterase PgpH [PTHR36442] (254-757)

Secondary structure (DSSP, 8-state):
---------------------------------------------------------PPPPP--S-------GGGS-GGGS-HHHHHHHHHHHHHHHHHHHHHS----S------TTSBP-SS-EE-SS-EEEPPPHHHHHHHHHHHHHH---EEEE-HHHHHHHHHHHHHHHHH-TT----HHHHHHHHHHHHHHHHH-EE-HHHHHHHHTTS-SEEEEEETTEEEEEESTT-EEHHHHHHHHHHH---HHHHHHHHHTTHHHH---SEEE-HHHHHHHHHHHHHHHTS-SEEEPTT-EEE-TT-B--HHHHHHHHHHHHHHHHHHTTS---SHHHHHHHHHHHHHHHHHHHHHHHHH-HHHHH-HHHHHHHHHHHHHHHHHHHHHHHH-TTHHHHS-TTHHHHHHHHHS-HHHHHHHHHHHHHHHHTT-S-HHHHHHHHHHHHHHHHHHTTT--STHHHHHHHHHHHHHHHHHHHHHHHHHHS-GGG--HHHHHHHHHHHHHHHTHHHHHHHHHHHH----HHHHHHHT-TTSHHHHHHHHH-HHHHHHHHHHHHHHHHHHTTTT--HHHHHHHHHHTTGGGGGSGGGSGGG-SS--GGGGS-HHHHHHHHHHHHHHHHHHHHHTT--HHHHHHHHHTTTT-B-HHHHHHHHHH-TTS---SGGGB-------SHHHHHHHHHHHHHHHHHT-S---HHHHHHHHHHHHHHHHHTTTTTTS---HHHHHHHHHHHHHHHHHHH----PPPP--PPPP--------

Foldseek 3Di:
DDDDDDDDDDDDDDDDDDDDDDDDDDDDDDDDDDDDDDDDDDDDDDDDDDDDDDDDDDDDDDDDPDDPDPDDPPVVPPPPADPVLVVLLVVLLCVLLVLLLVLFDDPVDPAQDDDAQFFRADAWDFQQAKFFQWDFPVRLVVLLVVLVQPQAFEKDFQPVLLVVLLVVLLVLLVPDPDFPDDPVLSVVLSVLSNVLVVLWEDAPVVVVCLVVVSHQWHWYADPNDTDIDGCVSYHHLVVSLVVSCVVDPDPRSNVSCVSSVSSVSDDGRIGTPPPVRVVVSVVSSVVVRGGPDIRGRRHTLHRGGDRCHSSSVSRSVSSRVVCVVVVVDDDDDVVPVSVVSSVQSCVLVVVLLVCCVPPNVVQSSDPLSSSVLSVLLSVLSSQQSVQVVVDVLSNLLRQLLLSLLLCCQQHNNVSSLSSSLSSLSSSLVSDSCSVLSSQLSNQLNVLSSVLCNPPQDLVSQLVSLVSSLVSNVVSLQVVCCVRPVDPVPDDPVSSVSSVSSSVVSSCSVVVSVVSCVPSLTQTLNNLSVLLPCPPPLNVLCCVQAVLLQVLLQQLLVLLLLLCVVLVHDSSLLNSLSNLQQSLCSVPRLLDPSRHDPDHPCVVDQLLVSLCSVLCSLVSSLVVCVVVVPRPSSNQLNAALQAQHFPVVSVVVVCVVVVPDPDDRVSGTHPHHFDQEPSSLSSNLSSQLSVVLVPDPDLDLVVSLVSSCVRNVVCVVVVSCVNYPQDPVSSVSSSVSSSVSSCVVPVDPPPDDDDPDDDDDDDDDDDD

Organism: NCBI:txid2094150

Solvent-accessible surface area (backbone atoms only — not comparable to full-atom values): 44515 Å² total; per-residue (Å²): 137,81,85,83,89,83,87,90,85,91,88,85,89,81,90,89,85,87,91,88,89,90,82,89,87,90,87,82,87,84,92,88,79,82,88,80,85,83,88,87,86,82,86,82,88,88,87,86,86,90,86,88,86,92,80,93,74,87,82,78,82,83,86,78,92,80,84,85,82,79,75,78,73,80,79,73,60,81,83,71,62,58,68,67,59,55,51,51,53,53,50,52,51,51,49,47,46,51,50,52,57,68,60,46,82,76,74,94,59,97,71,83,89,80,53,81,76,38,59,37,88,51,72,71,39,54,30,92,46,73,38,63,32,62,68,36,74,68,58,46,49,52,52,51,53,53,47,69,70,70,58,63,48,31,38,45,73,41,66,64,58,46,54,47,47,54,50,52,48,53,51,47,58,72,66,55,81,93,64,72,63,52,74,66,56,54,54,48,54,56,46,52,53,48,52,48,57,72,53,25,20,24,47,69,68,58,36,52,34,38,78,70,62,74,35,60,44,34,24,35,74,55,97,90,40,78,44,79,42,73,40,87,64,49,29,24,45,67,54,46,47,54,49,55,56,71,68,49,86,49,73,38,56,51,49,45,48,61,77,60,45,46,78,80,61,52,65,58,32,41,43,75,38,64,65,63,30,48,52,55,48,51,52,51,49,53,63,71,64,43,61,81,47,66,49,48,57,71,38,81,73,50,41,60,62,42,65,31,42,68,62,53,50,47,41,52,49,46,46,50,56,51,48,54,66,60,63,74,70,75,85,94,65,84,60,59,63,56,50,50,50,49,49,51,45,50,51,52,55,44,50,51,52,48,46,28,58,74,79,33,45,77,47,53,72,33,65,66,54,45,50,49,54,52,48,54,53,41,51,51,50,52,50,39,40,51,31,46,75,75,31,99,63,20,62,59,37,47,51,67,51,42,59,25,50,55,36,36,53,71,63,43,64,70,59,13,54,52,52,40,52,46,52,46,56,68,56,34,78,82,45,93,54,36,68,60,52,46,52,38,51,50,54,26,38,50,49,42,49,66,71,44,74,80,58,63,54,78,67,54,50,54,55,35,23,54,52,31,32,51,43,40,50,51,43,50,50,52,51,43,36,71,74,66,74,41,75,90,76,58,66,68,66,58,57,53,30,32,52,53,13,24,57,55,39,52,48,44,61,61,51,50,55,49,47,29,69,75,71,66,52,78,40,55,42,56,38,50,58,67,52,37,64,80,35,71,70,49,37,48,31,44,72,67,22,49,34,56,38,54,47,21,53,51,29,14,55,53,29,26,62,28,23,62,76,64,74,37,63,33,60,58,32,30,30,21,34,60,50,32,65,55,12,42,60,81,52,35,60,75,36,78,66,51,42,85,90,62,65,63,58,82,82,46,57,46,59,59,44,24,44,56,62,51,40,25,38,62,45,21,49,54,52,36,58,76,70,65,54,54,68,78,44,50,43,25,25,41,16,37,63,11,65,36,62,47,55,70,36,47,52,53,45,44,69,76,36,76,90,54,90,75,76,62,69,66,30,36,36,90,29,55,45,10,68,34,52,47,30,40,41,41,28,48,26,46,57,45,50,61,54,58,74,73,50,96,61,79,46,79,64,52,44,44,52,50,47,48,56,53,50,52,47,44,53,74,70,47,43,48,74,66,18,83,62,45,72,70,44,51,54,52,36,52,54,43,47,42,56,50,52,46,62,71,67,55,72,76,79,74,78,82,77,80,80,76,80,80,80,86,77,79,90,76,86,87,136

Sequence (767 aa):
MRLPESAPRIAQRRSGRSPPLQRYPCHRDPADSAADSLAPCRQPSPTAPQISQRAGVHPAPPLDHHYLDRSPKHFRDMNKLPSRQLTFRALLFVIVVSVSVYFLPRTSENHYVFEEGRPWSYALLTAPFDIPIHLDSLSAARIRDSLQTHFEPVFTRDITAEKTIVSDYTTRLNSTTGLDITPSQRNQIIREIRNIYENGIVDRDTYSKIASGRLPSVRFIHDNVAISMPTSAYLSAFRAYEHLDSIFRDKGMHQALSATHLSEILQPNILIDTVTTRRLLEEALQKAMAPVGIIQQGERIIDKGDIVTTRLATVLKTYEEIADERGKGTISQHYYPLAGQILYMVILFGALYGYLCIFRRDYFDDDRTVLFIMTIMGLFTLFAFAMQAAFRTGLYITPFTIVPILILVFLDSRTAYFCHLIQVLICAIITSFALEFVFIQFIAGVVAIDSLKDLSRRSQLIRTAALIFIAYAACYAAVEIMQSGSLSKTEGRIFGCFAINAILISFSYVLMFLVERVFGFTSRVTLVELSDINNPLLRELSEECPGTFNHSMAVSNLASAAAGRIGANVQLVRTGALYHDIGKIKNPAFYTENQHGVNPHDALDQIQSARIVTGHVREGLALAEKAKLPQMIRRFISEHHGAGMARYFYTTYCNAHPDENVDPAPFSYPGPNPQSKETSLLMMADAVEAASRSMPEHSPEAISALINKIIDSQIAEGLHNESPISFRDVSTIKEVFAQRLRTMYHSRISYPELKKASSAEADNKKL

pLDDT: mean 82.06, std 20.1, range [23.55, 98.5]

Radius of gyration: 50.43 Å; Cα contacts (8 Å, |Δi|>4): 840; chains: 1; bounding box: 124×85×180 Å

Mean predicted aligned error: 17.45 Å